Protein AF-A0A4Y9Z5H0-F1 (afdb_monomer_lite)

Organism: NCBI:txid34475

Sequence (1005 aa):
MSLPPLHLQLPLELHEYIVDYLHDDRVALRACSLTSQSWLPVTRLHLFGCICLRRVPDCLRFLNALETSAFTHARIADYVRDLRLPGMAFVSGNRGERKGQRLELVRHILRGLRNLTCLRVYAFEWMGFIDLLRAETGVGSLREALAAFFPFPDLRELLIDNLVLRSSQELTLLISLFPRLSRLDLQMIIQPMVPEDSRTEPSDEIEDLRHCVGALGTGIRTLVADFNTSSPAILGQIVGSLLLPPFEVSFSRITWDSCIIERRQIDDTSLLKEVLGRSETALEFLKVQCPEDTWLVDLDLSRYHRLTTLTFVFRWEVDEPFFAALPTFVSGLPSGQLRDIHLHFEIDDTSDDWNYVDWPRLDQALASVHKGCPLLTITFHFYSIVMPAGRGKPDFIQPLKTRLQDAIALFDLHLKFLSESYLSFFLERRRVEEHYVEALLRLHRKVKAADTVLDDPGRGDSSTTRAAWNEIRDNVAREADTRVAFLGALTADVINPLMTLRETQDRIRKRIKEDLKDAVTAHTDYSENVLPRLKRNYLRKCQEAEEYKAAIQLNTQSPLSPTEGHFAVPPHSAGVKPNPGLSARPAIITAPQPLRPLDRRPSVGATSNHVRSPSTSTSSALQDLAHQGKKQLNQLMTFLDKGGNMKDLAGRSDNALKSVRAKRDADEAGALSPDVCSLETFVHENAETVKSVLQRYTDNMVATCATQSQICEHGRRSVQRISSARDSAIVGYNIPRLLAAAIPKPVYYYNYNVGECKDLIFGVSLVDYATARNLQGAEGEQGVPKIVRICVKEIDKRGLECEGIYRVSGKHASVRELQHKVERNESAFQFNPAIDDVYAVASLLKMYLRELPEPLFRFPLHERLAHSEELEEHRGNDFQVIRGKIRRLPMVHQQTLKVLVEHLARVVAHAERTKMDAKNLAIVFGTVIFGEDEMPKSGGDLLAVHSWKDTLCEDLITSVHCPGLFTPPIPWLTNFWISTGQSIIPSIHSGPNGTARASIRLIIT

Structure (mmCIF, N/CA/C/O backbone):
data_AF-A0A4Y9Z5H0-F1
#
_entry.id   AF-A0A4Y9Z5H0-F1
#
loop_
_atom_site.group_PDB
_atom_site.id
_atom_site.type_symbol
_atom_site.label_atom_id
_atom_site.label_alt_id
_atom_site.label_comp_id
_atom_site.label_asym_id
_atom_site.label_entity_id
_atom_site.label_seq_id
_atom_site.pdbx_PDB_ins_code
_atom_site.Cartn_x
_atom_site.Cartn_y
_atom_site.Cartn_z
_atom_site.occupancy
_atom_site.B_iso_or_equiv
_atom_site.auth_seq_id
_atom_site.auth_comp_id
_atom_site.auth_asym_id
_atom_site.auth_atom_id
_atom_site.pdbx_PDB_model_num
ATOM 1 N N . MET A 1 1 ? 7.484 21.709 83.046 1.00 37.25 1 MET A N 1
ATOM 2 C CA . MET A 1 1 ? 7.420 20.766 81.906 1.00 37.25 1 MET A CA 1
ATOM 3 C C . MET A 1 1 ? 7.904 19.419 82.422 1.00 37.25 1 MET A C 1
ATOM 5 O O . MET A 1 1 ? 8.860 19.428 83.183 1.00 37.25 1 MET A O 1
ATOM 9 N N . SER A 1 2 ? 7.307 18.279 82.087 1.00 32.69 2 SER A N 1
ATOM 10 C CA . SER A 1 2 ? 6.179 18.010 81.175 1.00 32.69 2 SER A CA 1
ATOM 11 C C . SER A 1 2 ? 4.788 18.140 81.836 1.00 32.69 2 SER A C 1
ATOM 13 O O . SER A 1 2 ? 4.682 18.544 82.991 1.00 32.69 2 SER A O 1
ATOM 15 N N . LEU A 1 3 ? 3.729 17.913 81.050 1.00 31.86 3 LEU A N 1
ATOM 16 C CA . LEU A 1 3 ? 2.306 17.995 81.419 1.00 31.86 3 LEU A CA 1
ATOM 17 C C . LEU A 1 3 ? 1.736 16.595 81.753 1.00 31.86 3 LEU A C 1
ATOM 19 O O . LEU A 1 3 ? 2.344 15.599 81.351 1.00 31.86 3 LEU A O 1
ATOM 23 N N . PRO A 1 4 ? 0.581 16.490 82.447 1.00 40.31 4 PRO A N 1
ATOM 24 C CA . PRO A 1 4 ? -0.135 15.220 82.606 1.00 40.31 4 PRO A CA 1
ATOM 25 C C . PRO A 1 4 ? -0.585 14.648 81.245 1.00 40.31 4 PRO A C 1
ATOM 27 O O . PRO A 1 4 ? -0.674 15.398 80.268 1.00 40.31 4 PRO A O 1
ATOM 30 N N . PRO A 1 5 ? -0.876 13.335 81.152 1.00 42.41 5 PRO A N 1
ATOM 31 C CA . PRO A 1 5 ? -1.227 12.697 79.888 1.00 42.41 5 PRO A CA 1
ATOM 32 C C . PRO A 1 5 ? -2.521 13.276 79.305 1.00 42.41 5 PRO A C 1
ATOM 34 O O . PRO A 1 5 ? -3.606 13.119 79.864 1.00 42.41 5 PRO A O 1
ATOM 37 N N . LEU A 1 6 ? -2.397 13.911 78.139 1.00 39.00 6 LEU A N 1
ATOM 38 C CA . LEU A 1 6 ? -3.530 14.265 77.292 1.00 39.00 6 LEU A CA 1
ATOM 39 C C . LEU A 1 6 ? -4.225 12.978 76.837 1.00 39.00 6 LEU A C 1
ATOM 41 O O . LEU A 1 6 ? -3.657 12.195 76.074 1.00 39.00 6 LEU A O 1
ATOM 45 N N . HIS A 1 7 ? -5.464 12.769 77.281 1.00 45.78 7 HIS A N 1
ATOM 46 C CA . HIS A 1 7 ? -6.338 11.788 76.649 1.00 45.78 7 HIS A CA 1
ATOM 47 C C . HIS A 1 7 ? -6.537 12.186 75.183 1.00 45.78 7 HIS A C 1
ATOM 49 O O . HIS A 1 7 ? -7.052 13.265 74.896 1.00 45.78 7 HIS A O 1
ATOM 55 N N . LEU A 1 8 ? -6.158 11.295 74.264 1.00 45.44 8 LEU A N 1
ATOM 56 C CA . LEU A 1 8 ? -6.469 11.398 72.839 1.00 45.44 8 LEU A CA 1
ATOM 57 C C . LEU A 1 8 ? -7.978 11.206 72.623 1.00 45.44 8 LEU A C 1
ATOM 59 O O . LEU A 1 8 ? -8.441 10.130 72.250 1.00 45.44 8 LEU A O 1
ATOM 63 N N . GLN A 1 9 ? -8.752 12.260 72.875 1.00 53.62 9 GLN A N 1
ATOM 64 C CA . GLN A 1 9 ? -10.076 12.403 72.282 1.00 53.62 9 GLN A CA 1
ATOM 65 C C . GLN A 1 9 ? -9.879 12.661 70.787 1.00 53.62 9 GLN A C 1
ATOM 67 O O . GLN A 1 9 ? -9.232 13.636 70.405 1.00 53.62 9 GLN A O 1
ATOM 72 N N . LEU A 1 10 ? -10.403 11.772 69.942 1.00 58.09 10 LEU A N 1
ATOM 73 C CA . LEU A 1 10 ? -10.451 12.029 68.506 1.00 58.09 10 LEU A CA 1
ATOM 74 C C . LEU A 1 10 ? -11.417 13.202 68.235 1.00 58.09 10 LEU A C 1
ATOM 76 O O . LEU A 1 10 ? -12.375 13.386 68.997 1.00 58.09 10 LEU A O 1
ATOM 80 N N . PRO A 1 11 ? -11.205 13.968 67.150 1.00 66.19 11 PRO A N 1
ATOM 81 C CA . PRO A 1 11 ? -12.193 14.907 66.623 1.00 66.19 11 PRO A CA 1
ATOM 82 C C . PRO A 1 11 ? -13.579 14.258 66.466 1.00 66.19 11 PRO A C 1
ATOM 84 O O . PRO A 1 11 ? -13.686 13.049 66.227 1.00 66.19 11 PRO A O 1
ATOM 87 N N . LEU A 1 12 ? -14.651 15.039 66.632 1.00 61.09 12 LEU A N 1
ATOM 88 C CA . LEU A 1 12 ? -16.023 14.515 66.624 1.00 61.09 12 LEU A CA 1
ATOM 89 C C . LEU A 1 12 ? -16.382 13.906 65.259 1.00 61.09 12 LEU A C 1
ATOM 91 O O . LEU A 1 12 ? -17.002 12.852 65.190 1.00 61.09 12 LEU A O 1
ATOM 95 N N . GLU A 1 13 ? -15.863 14.518 64.202 1.00 67.06 13 GLU A N 1
ATOM 96 C CA . GLU A 1 13 ? -16.000 14.158 62.795 1.00 67.06 13 GLU A CA 1
ATOM 97 C C . GLU A 1 13 ? -15.387 12.776 62.502 1.00 67.06 13 GLU A C 1
ATOM 99 O O . GLU A 1 13 ? -15.911 11.999 61.706 1.00 67.06 13 GLU A O 1
ATOM 104 N N . LEU A 1 14 ? -14.290 12.427 63.188 1.00 65.62 14 LEU A N 1
ATOM 105 C CA . LEU A 1 14 ? -13.679 11.096 63.099 1.00 65.62 14 LEU A CA 1
ATOM 106 C C . LEU A 1 14 ? -14.468 10.049 63.891 1.00 65.62 14 LEU A C 1
ATOM 108 O O . LEU A 1 14 ? -14.515 8.890 63.481 1.00 65.62 14 LEU A O 1
ATOM 112 N N . HIS A 1 15 ? -15.114 10.433 64.994 1.00 65.12 15 HIS A N 1
ATOM 113 C CA . HIS A 1 15 ? -16.045 9.547 65.694 1.00 65.12 15 HIS A CA 1
ATOM 114 C C . HIS A 1 15 ? -17.307 9.278 64.864 1.00 65.12 15 HIS A C 1
ATOM 116 O O . HIS A 1 15 ? -17.741 8.130 64.788 1.00 65.12 15 HIS A O 1
ATOM 122 N N . GLU A 1 16 ? -17.857 10.306 64.217 1.00 66.31 16 GLU A N 1
ATOM 123 C CA . GLU A 1 16 ? -18.982 10.196 63.284 1.00 66.31 16 GLU A CA 1
ATOM 124 C C . GLU A 1 16 ? -18.620 9.276 62.115 1.00 66.31 16 GLU A C 1
ATOM 126 O O . GLU A 1 16 ? -19.255 8.238 61.958 1.00 66.31 16 GLU A O 1
ATOM 131 N N . TYR A 1 17 ? -17.513 9.534 61.408 1.00 72.06 17 TYR A N 1
ATOM 132 C CA . TYR A 1 17 ? -17.054 8.692 60.296 1.00 72.06 17 TYR A CA 1
ATOM 133 C C . TYR A 1 17 ? -16.831 7.215 60.688 1.00 72.06 17 TYR A C 1
ATOM 135 O O . TYR A 1 17 ? -17.178 6.307 59.930 1.00 72.06 17 TYR A O 1
ATOM 143 N N . ILE A 1 18 ? -16.286 6.943 61.882 1.00 71.25 18 ILE A N 1
ATOM 144 C CA . ILE A 1 18 ? -16.097 5.569 62.387 1.00 71.25 18 ILE A CA 1
ATOM 145 C C . ILE A 1 18 ? -17.438 4.880 62.678 1.00 71.25 18 ILE A C 1
ATOM 147 O O . ILE A 1 18 ? -17.576 3.686 62.408 1.00 71.25 18 ILE A O 1
ATOM 151 N N . VAL A 1 19 ? -18.419 5.597 63.233 1.00 72.31 19 VAL A N 1
ATOM 152 C CA . VAL A 1 19 ? -19.743 5.040 63.555 1.00 72.31 19 VAL A CA 1
ATOM 153 C C . VAL A 1 19 ? -20.608 4.893 62.297 1.00 72.31 19 VAL A C 1
ATOM 155 O O . VAL A 1 19 ? -21.308 3.889 62.164 1.00 72.31 19 VAL A O 1
ATOM 158 N N . ASP A 1 20 ? -20.498 5.811 61.338 1.00 73.50 20 ASP A N 1
ATOM 159 C CA . ASP A 1 20 ? -21.142 5.721 60.024 1.00 73.50 20 ASP A CA 1
ATOM 160 C C . ASP A 1 20 ? -20.627 4.516 59.228 1.00 73.50 20 ASP A C 1
ATOM 162 O O . ASP A 1 20 ? -21.415 3.811 58.599 1.00 73.50 20 ASP A O 1
ATOM 166 N N . TYR A 1 21 ? -19.336 4.176 59.327 1.00 76.81 21 TYR A N 1
ATOM 167 C CA . TYR A 1 21 ? -18.790 2.945 58.733 1.00 76.81 21 TYR A CA 1
ATOM 168 C C . TYR A 1 21 ? -19.328 1.649 59.389 1.00 76.81 21 TYR A C 1
ATOM 170 O O . TYR A 1 21 ? -19.077 0.549 58.896 1.00 76.81 21 TYR A O 1
ATOM 178 N N . LEU A 1 22 ? -20.077 1.760 60.493 1.00 71.06 22 LEU A N 1
ATOM 179 C CA . LEU A 1 22 ? -20.693 0.651 61.229 1.00 71.06 22 LEU A CA 1
ATOM 180 C C . LEU A 1 22 ? -22.232 0.628 61.129 1.00 71.06 22 LEU A C 1
ATOM 182 O O . LEU A 1 22 ? -22.847 -0.184 61.818 1.00 71.06 22 LEU A O 1
ATOM 186 N N . HIS A 1 23 ? -22.863 1.464 60.290 1.00 64.06 23 HIS A N 1
ATOM 187 C CA . HIS A 1 23 ? -24.329 1.638 60.248 1.00 64.06 23 HIS A CA 1
ATOM 188 C C . HIS A 1 23 ? -25.139 0.330 60.104 1.00 64.06 23 HIS A C 1
ATOM 190 O O . HIS A 1 23 ? -26.182 0.173 60.745 1.00 64.06 23 HIS A O 1
ATOM 196 N N . ASP A 1 24 ? -24.643 -0.633 59.321 1.00 65.50 24 ASP A N 1
ATOM 197 C CA . ASP A 1 24 ? -25.276 -1.948 59.142 1.00 65.50 24 ASP A CA 1
ATOM 198 C C . ASP A 1 24 ? -25.074 -2.902 60.340 1.00 65.50 24 ASP A C 1
ATOM 200 O O . ASP A 1 24 ? -25.946 -3.727 60.641 1.00 65.50 24 ASP A O 1
ATOM 204 N N . ASP A 1 25 ? -23.956 -2.800 61.072 1.00 76.75 25 ASP A N 1
ATOM 205 C CA . ASP A 1 25 ? -23.662 -3.684 62.207 1.00 76.75 25 ASP A CA 1
ATOM 206 C C . ASP A 1 25 ? -24.321 -3.173 63.496 1.00 76.75 25 ASP A C 1
ATOM 208 O O . ASP A 1 25 ? -23.709 -2.592 64.398 1.00 76.75 25 ASP A O 1
ATOM 212 N N . ARG A 1 26 ? -25.613 -3.486 63.621 1.00 72.25 26 ARG A N 1
ATOM 213 C CA . ARG A 1 26 ? -26.420 -3.221 64.822 1.00 72.25 26 ARG A CA 1
ATOM 214 C C . ARG A 1 26 ? -25.884 -3.869 66.108 1.00 72.25 26 ARG A C 1
ATOM 216 O O . ARG A 1 26 ? -26.377 -3.517 67.180 1.00 72.25 26 ARG A O 1
ATOM 223 N N . VAL A 1 27 ? -24.927 -4.800 66.051 1.00 73.56 27 VAL A N 1
ATOM 224 C CA . VAL A 1 27 ? -24.273 -5.369 67.243 1.00 73.56 27 VAL A CA 1
ATOM 225 C C . VAL A 1 27 ? -23.058 -4.524 67.628 1.00 73.56 27 VAL A C 1
ATOM 227 O O . VAL A 1 27 ? -22.944 -4.141 68.795 1.00 73.56 27 VAL A O 1
ATOM 230 N N . ALA A 1 28 ? -22.217 -4.143 66.662 1.00 72.38 28 ALA A N 1
ATOM 231 C CA . ALA A 1 28 ? -21.128 -3.191 66.880 1.00 72.38 28 ALA A CA 1
ATOM 232 C C . ALA A 1 28 ? -21.651 -1.830 67.361 1.00 72.38 28 ALA A C 1
ATOM 234 O O . ALA A 1 28 ? -21.175 -1.339 68.380 1.00 72.38 28 ALA A O 1
ATOM 235 N N . LEU A 1 29 ? -22.690 -1.269 66.731 1.00 71.12 29 LEU A N 1
ATOM 236 C CA . LEU A 1 29 ? -23.312 -0.007 67.159 1.00 71.12 29 LEU A CA 1
ATOM 237 C C . LEU A 1 29 ? -23.811 -0.054 68.610 1.00 71.12 29 LEU A C 1
ATOM 239 O O . LEU A 1 29 ? -23.657 0.918 69.349 1.00 71.12 29 LEU A O 1
ATOM 243 N N . ARG A 1 30 ? -24.372 -1.191 69.050 1.00 73.31 30 ARG A N 1
ATOM 244 C CA . ARG A 1 30 ? -24.780 -1.387 70.452 1.00 73.31 30 ARG A CA 1
ATOM 245 C C . ARG A 1 30 ? -23.576 -1.400 71.388 1.00 73.31 30 ARG A C 1
ATOM 247 O O . ARG A 1 30 ? -23.628 -0.731 72.415 1.00 73.31 30 ARG A O 1
ATOM 254 N N . ALA A 1 31 ? -22.493 -2.091 71.030 1.00 74.50 31 ALA A N 1
ATOM 255 C CA . ALA A 1 31 ? -21.253 -2.053 71.803 1.00 74.50 31 ALA A CA 1
ATOM 256 C C . ALA A 1 31 ? -20.676 -0.624 71.869 1.00 74.50 31 ALA A C 1
ATOM 258 O O . ALA A 1 31 ? -20.437 -0.121 72.962 1.00 74.50 31 ALA A O 1
ATOM 259 N N . CYS A 1 32 ? -20.574 0.069 70.731 1.00 69.56 32 CYS A N 1
ATOM 260 C CA . CYS A 1 32 ? -20.146 1.467 70.629 1.00 69.56 32 CYS A CA 1
ATOM 261 C C . CYS A 1 32 ? -20.979 2.413 71.515 1.00 69.56 32 CYS A C 1
ATOM 263 O O . CYS A 1 32 ? -20.419 3.286 72.178 1.00 69.56 32 CYS A O 1
ATOM 265 N N . SER A 1 33 ? -22.301 2.201 71.586 1.00 66.88 33 SER A N 1
ATOM 266 C CA . SER A 1 33 ? -23.211 2.971 72.450 1.00 66.88 33 SER A CA 1
ATOM 267 C C . SER A 1 33 ? -23.000 2.731 73.954 1.00 66.88 33 SER A C 1
ATOM 269 O O . SER A 1 33 ? -23.440 3.534 74.772 1.00 66.88 33 SER A O 1
ATOM 271 N N . LEU A 1 34 ? -22.319 1.644 74.331 1.00 68.75 34 LEU A N 1
ATOM 272 C CA . LEU A 1 34 ? -21.993 1.296 75.718 1.00 68.75 34 LEU A CA 1
ATOM 273 C C . LEU A 1 34 ? -20.537 1.631 76.091 1.00 68.75 34 LEU A C 1
ATOM 275 O O . LEU A 1 34 ? -20.229 1.714 77.277 1.00 68.75 34 LEU A O 1
ATOM 279 N N . THR A 1 35 ? -19.642 1.837 75.116 1.00 67.38 35 THR A N 1
ATOM 280 C CA . THR A 1 35 ? -18.213 2.111 75.363 1.00 67.38 35 THR A CA 1
ATOM 281 C C . THR A 1 35 ? -17.853 3.590 75.491 1.00 67.38 35 THR A C 1
ATOM 283 O O . THR A 1 35 ? -16.846 3.895 76.124 1.00 67.38 35 THR A O 1
ATOM 286 N N . SER A 1 36 ? -18.619 4.517 74.900 1.00 65.31 36 SER A N 1
ATOM 287 C CA . SER A 1 36 ? -18.348 5.958 75.023 1.00 65.31 36 SER A CA 1
ATOM 288 C C . SER A 1 36 ? -19.617 6.805 75.037 1.00 65.31 36 SER A C 1
ATOM 290 O O . SER A 1 36 ? -20.460 6.708 74.145 1.00 65.31 36 SER A O 1
ATOM 292 N N . GLN A 1 37 ? -19.706 7.723 76.004 1.00 69.44 37 GLN A N 1
ATOM 293 C CA . GLN A 1 37 ? -20.810 8.679 76.099 1.00 69.44 37 GLN A CA 1
ATOM 294 C C . GLN A 1 37 ? -20.846 9.657 74.910 1.00 69.44 37 GLN A C 1
ATOM 296 O O . GLN A 1 37 ? -21.931 10.086 74.522 1.00 69.44 37 GLN A O 1
ATOM 301 N N . SER A 1 38 ? -19.701 9.971 74.287 1.00 70.12 38 SER A N 1
ATOM 302 C CA . SER A 1 38 ? -19.653 10.845 73.103 1.00 70.12 38 SER A CA 1
ATOM 303 C C . SER A 1 38 ? -20.205 10.185 71.837 1.00 70.12 38 SER A C 1
ATOM 305 O O . SER A 1 38 ? -20.621 10.886 70.923 1.00 70.12 38 SER A O 1
ATOM 307 N N . TRP A 1 39 ? -20.248 8.849 71.776 1.00 73.75 39 TRP A N 1
ATOM 308 C CA . TRP A 1 39 ? -20.739 8.104 70.607 1.00 73.75 39 TRP A CA 1
ATOM 309 C C . TRP A 1 39 ? -22.241 7.806 70.690 1.00 73.75 39 TRP A C 1
ATOM 311 O O . TRP A 1 39 ? -22.842 7.372 69.705 1.00 73.75 39 TRP A O 1
ATOM 321 N N . LEU A 1 40 ? -22.869 8.047 71.848 1.00 75.50 40 LEU A N 1
ATOM 322 C CA . LEU A 1 40 ? -24.298 7.816 72.069 1.00 75.50 40 LEU A CA 1
ATOM 323 C C . LEU A 1 40 ? -25.212 8.501 71.038 1.00 75.50 40 LEU A C 1
ATOM 325 O O . LEU A 1 40 ? -26.141 7.827 70.598 1.00 75.50 40 LEU A O 1
ATOM 329 N N . PRO A 1 41 ? -25.005 9.767 70.617 1.00 76.06 41 PRO A N 1
ATOM 330 C CA . PRO A 1 41 ? -25.916 10.406 69.668 1.00 76.06 41 PRO A CA 1
ATOM 331 C C . PRO A 1 41 ? -25.893 9.728 68.291 1.00 76.06 41 PRO A C 1
ATOM 333 O O . PRO A 1 41 ? -26.939 9.347 67.770 1.00 76.06 41 PRO A O 1
ATOM 336 N N . VAL A 1 42 ? -24.695 9.500 67.743 1.00 76.81 42 VAL A N 1
ATOM 337 C CA . VAL A 1 42 ? -24.499 8.912 66.406 1.00 76.81 42 VAL A CA 1
ATOM 338 C C . VAL A 1 42 ? -24.943 7.445 66.384 1.00 76.81 42 VAL A C 1
ATOM 340 O O . VAL A 1 42 ? -25.707 7.024 65.519 1.00 76.81 42 VAL A O 1
ATOM 343 N N . THR A 1 43 ? -24.555 6.659 67.396 1.00 78.81 43 THR A N 1
ATOM 344 C CA . THR A 1 43 ? -24.969 5.247 67.496 1.00 78.81 43 THR A CA 1
ATOM 345 C C . THR A 1 43 ? -26.478 5.091 67.698 1.00 78.81 43 THR A C 1
ATOM 347 O O . THR A 1 43 ? -27.072 4.175 67.130 1.00 78.81 43 THR A O 1
ATOM 350 N N . ARG A 1 44 ? -27.137 5.992 68.446 1.00 82.31 44 ARG A N 1
ATOM 351 C CA . ARG A 1 44 ? -28.607 6.005 68.568 1.00 82.31 44 ARG A CA 1
ATOM 352 C C . ARG A 1 44 ? -29.292 6.406 67.265 1.00 82.31 44 ARG A C 1
ATOM 354 O O . ARG A 1 44 ? -30.318 5.807 66.952 1.00 82.31 44 ARG A O 1
ATOM 361 N N . LEU A 1 45 ? -28.728 7.339 66.495 1.00 82.50 45 LEU A N 1
ATOM 362 C CA . LEU A 1 45 ? -29.260 7.715 65.183 1.00 82.50 45 LEU A CA 1
ATOM 363 C C . LEU A 1 45 ? -29.301 6.508 64.231 1.00 82.50 45 LEU A C 1
ATOM 365 O O . LEU A 1 45 ? -30.350 6.230 63.659 1.00 82.50 45 LEU A O 1
ATOM 369 N N . HIS A 1 46 ? -28.231 5.712 64.146 1.00 80.50 46 HIS A N 1
ATOM 370 C CA . HIS A 1 46 ? -28.228 4.489 63.322 1.00 80.50 46 HIS A CA 1
ATOM 371 C C . HIS A 1 46 ? -29.116 3.363 63.880 1.00 80.50 46 HIS A C 1
ATOM 373 O O . HIS A 1 46 ? -29.776 2.647 63.125 1.00 80.50 46 HIS A O 1
ATOM 379 N N . LEU A 1 47 ? -29.189 3.204 65.207 1.00 80.38 47 LEU A N 1
ATOM 380 C CA . LEU A 1 47 ? -29.995 2.147 65.836 1.00 80.38 47 LEU A CA 1
ATOM 381 C C . LEU A 1 47 ? -31.511 2.413 65.808 1.00 80.38 47 LEU A C 1
ATOM 383 O O . LEU A 1 47 ? -32.282 1.451 65.729 1.00 80.38 47 LEU A O 1
ATOM 387 N N . PHE A 1 48 ? -31.937 3.680 65.880 1.00 85.69 48 PHE A N 1
ATOM 388 C CA . PHE A 1 48 ? -33.344 4.084 66.029 1.00 85.69 48 PHE A CA 1
ATOM 389 C C . PHE A 1 48 ? -33.870 5.001 64.912 1.00 85.69 48 PHE A C 1
ATOM 391 O O . PHE A 1 48 ? -35.068 5.270 64.876 1.00 85.69 48 PHE A O 1
ATOM 398 N N . GLY A 1 49 ? -33.024 5.438 63.974 1.00 85.94 49 GLY A N 1
ATOM 399 C CA . GLY A 1 49 ? -33.397 6.360 62.895 1.00 85.94 49 GLY A CA 1
ATOM 400 C C . GLY A 1 49 ? -34.504 5.857 61.972 1.00 85.94 49 GLY A C 1
ATOM 401 O O . GLY A 1 49 ? -35.270 6.669 61.464 1.00 85.94 49 GLY A O 1
ATOM 402 N N . CYS A 1 50 ? -34.642 4.538 61.809 1.00 88.81 50 CYS A N 1
ATOM 403 C CA . CYS A 1 50 ? -35.729 3.903 61.063 1.00 88.81 50 CYS A CA 1
ATOM 404 C C . CYS A 1 50 ? -36.508 2.919 61.950 1.00 88.81 50 CYS A C 1
ATOM 406 O O . CYS A 1 50 ? -35.956 1.910 62.405 1.00 88.81 50 CYS A O 1
ATOM 408 N N . ILE A 1 51 ? -37.809 3.167 62.127 1.00 90.44 51 ILE A N 1
ATOM 409 C CA . ILE A 1 51 ? -38.736 2.351 62.926 1.00 90.44 51 ILE A CA 1
ATOM 410 C C . ILE A 1 51 ? -39.813 1.736 62.020 1.00 90.44 51 ILE A C 1
ATOM 412 O O . ILE A 1 51 ? -40.340 2.390 61.126 1.00 90.44 51 ILE A O 1
ATOM 416 N N . CYS A 1 52 ? -40.163 0.468 62.249 1.00 88.75 52 CYS A N 1
ATOM 417 C CA . CYS A 1 52 ? -41.176 -0.254 61.473 1.00 88.75 52 CYS A CA 1
ATOM 418 C C . CYS A 1 52 ? -42.181 -0.937 62.411 1.00 88.75 52 CYS A C 1
ATOM 420 O O . CYS A 1 52 ? -41.804 -1.811 63.193 1.00 88.75 52 CYS A O 1
ATOM 422 N N . LEU A 1 53 ? -43.454 -0.539 62.334 1.00 88.38 53 LEU A N 1
ATOM 423 C CA . LEU A 1 53 ? -44.523 -0.981 63.234 1.00 88.38 53 LEU A CA 1
ATOM 424 C C . LEU A 1 53 ? -45.539 -1.825 62.459 1.00 88.38 53 LEU A C 1
ATOM 426 O O . LEU A 1 53 ? -46.426 -1.283 61.808 1.00 88.38 53 LEU A O 1
ATOM 430 N N . ARG A 1 54 ? -45.394 -3.157 62.508 1.00 80.69 54 ARG A N 1
ATOM 431 C CA . ARG A 1 54 ? -46.216 -4.082 61.700 1.00 80.69 54 ARG A CA 1
ATOM 432 C C . ARG A 1 54 ? -47.464 -4.599 62.410 1.00 80.69 54 ARG A C 1
ATOM 434 O O . ARG A 1 54 ? -48.422 -5.012 61.766 1.00 80.69 54 ARG A O 1
ATOM 441 N N . ARG A 1 55 ? -47.420 -4.703 63.740 1.00 81.56 55 ARG A N 1
ATOM 442 C CA . ARG A 1 55 ? -48.464 -5.330 64.565 1.00 81.56 55 ARG A CA 1
ATOM 443 C C . ARG A 1 55 ? -48.524 -4.659 65.934 1.00 81.56 55 ARG A C 1
ATOM 445 O O . ARG A 1 55 ? -47.537 -4.099 66.404 1.00 81.56 55 ARG A O 1
ATOM 452 N N . VAL A 1 56 ? -49.644 -4.839 66.636 1.00 81.19 56 VAL A N 1
ATOM 453 C CA . VAL A 1 56 ? -49.867 -4.310 67.998 1.00 81.19 56 VAL A CA 1
ATOM 454 C C . VAL A 1 56 ? -48.725 -4.625 68.989 1.00 81.19 56 VAL A C 1
ATOM 456 O O . VAL A 1 56 ? -48.321 -3.707 69.699 1.00 81.19 56 VAL A O 1
ATOM 459 N N . PRO A 1 57 ? -48.126 -5.839 69.040 1.00 82.62 57 PRO A N 1
ATOM 460 C CA . PRO A 1 57 ? -46.986 -6.099 69.927 1.00 82.62 57 PRO A CA 1
ATOM 461 C C . PRO A 1 57 ? -45.733 -5.289 69.579 1.00 82.62 57 PRO A C 1
ATOM 463 O O . PRO A 1 57 ? -44.954 -4.964 70.470 1.00 82.62 57 PRO A O 1
ATOM 466 N N . ASP A 1 58 ? -45.533 -4.958 68.301 1.00 84.19 58 ASP A N 1
ATOM 467 C CA . ASP A 1 58 ? -44.400 -4.151 67.848 1.00 84.19 58 ASP A CA 1
ATOM 468 C C . ASP A 1 58 ? -44.613 -2.681 68.278 1.00 84.19 58 ASP A C 1
ATOM 470 O O . ASP A 1 58 ? -43.700 -2.055 68.816 1.00 84.19 58 ASP A O 1
ATOM 474 N N . CYS A 1 59 ? -45.852 -2.177 68.171 1.00 85.38 59 CYS A N 1
ATOM 475 C CA . CYS A 1 59 ? -46.274 -0.869 68.687 1.00 85.38 59 CYS A CA 1
ATOM 476 C C . CYS A 1 59 ? -46.126 -0.754 70.214 1.00 85.38 59 CYS A C 1
ATOM 478 O O . CYS A 1 59 ? -45.519 0.197 70.689 1.00 85.38 59 CYS A O 1
ATOM 480 N N . LEU A 1 60 ? -46.628 -1.728 70.985 1.00 86.69 60 LEU A N 1
ATOM 481 C CA . LEU A 1 60 ? -46.549 -1.720 72.455 1.00 86.69 60 LEU A CA 1
ATOM 482 C C . LEU A 1 60 ? -45.101 -1.774 72.964 1.00 86.69 60 LEU A C 1
ATOM 484 O O . LEU A 1 60 ? -44.752 -1.073 73.912 1.00 86.69 60 LEU A O 1
ATOM 488 N N . ARG A 1 61 ? -44.237 -2.572 72.318 1.00 87.44 61 ARG A N 1
ATOM 489 C CA . ARG A 1 61 ? -42.796 -2.606 72.624 1.00 87.44 61 ARG A CA 1
ATOM 490 C C . ARG A 1 61 ? -42.131 -1.262 72.350 1.00 87.44 61 ARG A C 1
ATOM 492 O O . ARG A 1 61 ? -41.306 -0.828 73.147 1.00 87.44 61 ARG A O 1
ATOM 499 N N . PHE A 1 62 ? -42.473 -0.625 71.231 1.00 90.69 62 PHE A N 1
ATOM 500 C CA . PHE A 1 62 ? -41.900 0.665 70.869 1.00 90.69 62 PHE A CA 1
ATOM 501 C C . PHE A 1 62 ? -42.404 1.795 71.774 1.00 90.69 62 PHE A C 1
ATOM 503 O O . PHE A 1 62 ? -41.590 2.594 72.221 1.00 90.69 62 PHE A O 1
ATOM 510 N N . LEU A 1 63 ? -43.692 1.817 72.130 1.00 88.75 63 LEU A N 1
ATOM 511 C CA . LEU A 1 63 ? -44.244 2.793 73.073 1.00 88.75 63 LEU A CA 1
ATOM 512 C C . LEU A 1 63 ? -43.570 2.700 74.451 1.00 88.75 63 LEU A C 1
ATOM 514 O O . LEU A 1 63 ? -43.026 3.693 74.922 1.00 88.75 63 LEU A O 1
ATOM 518 N N . ASN A 1 64 ? -43.488 1.501 75.034 1.00 88.31 64 ASN A N 1
ATOM 519 C CA . ASN A 1 64 ? -42.784 1.290 76.305 1.00 88.31 64 ASN A CA 1
ATOM 520 C C . ASN A 1 64 ? -41.299 1.716 76.210 1.00 88.31 64 ASN A C 1
ATOM 522 O O . ASN A 1 64 ? -40.753 2.319 77.134 1.00 88.31 64 ASN A O 1
ATOM 526 N N . ALA A 1 65 ? -40.642 1.484 75.066 1.00 86.19 65 ALA A N 1
ATOM 527 C CA . ALA A 1 65 ? -39.287 1.982 74.832 1.00 86.19 65 ALA A CA 1
ATOM 528 C C . ALA A 1 65 ? -39.218 3.522 74.759 1.00 86.19 65 ALA A C 1
ATOM 530 O O . ALA A 1 65 ? -38.282 4.098 75.311 1.00 86.19 65 ALA A O 1
ATOM 531 N N . LEU A 1 66 ? -40.192 4.198 74.136 1.00 87.31 66 LEU A N 1
ATOM 532 C CA . LEU A 1 66 ? -40.283 5.663 74.128 1.00 87.31 66 LEU A CA 1
ATOM 533 C C . LEU A 1 66 ? -40.474 6.212 75.550 1.00 87.31 66 LEU A C 1
ATOM 535 O O . LEU A 1 66 ? -39.662 7.031 75.984 1.00 87.31 66 LEU A O 1
ATOM 539 N N . GLU A 1 67 ? -41.471 5.713 76.283 1.00 86.19 67 GLU A N 1
ATOM 540 C CA . GLU A 1 67 ? -41.784 6.090 77.670 1.00 86.19 67 GLU A CA 1
ATOM 541 C C . GLU A 1 67 ? -40.570 5.882 78.588 1.00 86.19 67 GLU A C 1
ATOM 543 O O . GLU A 1 67 ? -40.069 6.830 79.197 1.00 86.19 67 GLU A O 1
ATOM 548 N N . THR A 1 68 ? -40.005 4.671 78.604 1.00 84.12 68 THR A N 1
ATOM 549 C CA . THR A 1 68 ? -38.798 4.342 79.380 1.00 84.12 68 THR A CA 1
ATOM 550 C C . THR A 1 68 ? -37.605 5.221 78.978 1.00 84.12 68 THR A C 1
ATOM 552 O O . THR A 1 68 ? -36.818 5.631 79.835 1.00 84.12 68 THR A O 1
ATOM 555 N N . SER A 1 69 ? -37.467 5.576 77.693 1.00 84.06 69 SER A N 1
ATOM 556 C CA . SER A 1 69 ? -36.391 6.466 77.231 1.00 84.06 69 SER A CA 1
ATOM 557 C C . SER A 1 69 ? -36.558 7.924 77.669 1.00 84.06 69 SER A C 1
ATOM 559 O O . SER A 1 69 ? -35.555 8.631 77.790 1.00 84.06 69 SER A O 1
ATOM 561 N N . ALA A 1 70 ? -37.789 8.377 77.926 1.00 80.44 70 ALA A N 1
ATOM 562 C CA . ALA A 1 70 ? -38.057 9.720 78.427 1.00 80.44 70 ALA A CA 1
ATOM 563 C C . ALA A 1 70 ? -37.587 9.863 79.884 1.00 80.44 70 ALA A C 1
ATOM 565 O O . ALA A 1 70 ? -36.852 10.801 80.197 1.00 80.44 70 ALA A O 1
ATOM 566 N N . PHE A 1 71 ? -37.911 8.888 80.743 1.00 75.31 71 PHE A N 1
ATOM 567 C CA . PHE A 1 71 ? -37.482 8.869 82.150 1.00 75.31 71 PHE A CA 1
ATOM 568 C C . PHE A 1 71 ? -35.968 8.672 82.338 1.00 75.31 71 PHE A C 1
ATOM 570 O O . PHE A 1 71 ? -35.408 9.120 83.333 1.00 75.31 71 PHE A O 1
ATOM 577 N N . THR A 1 72 ? -35.286 8.022 81.390 1.00 70.06 72 THR A N 1
ATOM 578 C CA . THR A 1 72 ? -33.848 7.688 81.485 1.00 70.06 72 THR A CA 1
ATOM 579 C C . THR A 1 72 ? -32.925 8.665 80.743 1.00 70.06 72 THR A C 1
ATOM 581 O O . THR A 1 72 ? -31.756 8.358 80.515 1.00 70.06 72 THR A O 1
ATOM 584 N N . HIS A 1 73 ? -33.435 9.829 80.315 1.00 68.12 73 HIS A N 1
ATOM 585 C CA . HIS A 1 73 ? -32.740 10.790 79.438 1.00 68.12 73 HIS A CA 1
ATOM 586 C C . HIS A 1 73 ? -32.208 10.192 78.113 1.00 68.12 73 HIS A C 1
ATOM 588 O O . HIS A 1 73 ? -31.433 10.832 77.400 1.00 68.12 73 HIS A O 1
ATOM 594 N N . ALA A 1 74 ? -32.627 8.979 77.739 1.00 72.31 74 ALA A N 1
ATOM 595 C CA . ALA A 1 74 ? -32.190 8.325 76.512 1.00 72.31 74 ALA A CA 1
ATOM 596 C C . ALA A 1 74 ? -32.872 8.899 75.256 1.00 72.31 74 ALA A C 1
ATOM 598 O O . ALA A 1 74 ? -32.265 8.876 74.185 1.00 72.31 74 ALA A O 1
ATOM 599 N N . ARG A 1 75 ? -34.097 9.431 75.415 1.00 81.12 75 ARG A N 1
ATOM 600 C CA . ARG A 1 75 ? -34.901 10.160 74.415 1.00 81.12 75 ARG A CA 1
ATOM 601 C C . ARG A 1 75 ? -34.864 9.542 73.014 1.00 81.12 75 ARG A C 1
ATOM 603 O O . ARG A 1 75 ? -34.453 10.184 72.054 1.00 81.12 75 ARG A O 1
ATOM 610 N N . ILE A 1 76 ? -35.316 8.294 72.883 1.00 86.06 76 ILE A N 1
ATOM 611 C CA . ILE A 1 76 ? -35.301 7.572 71.596 1.00 86.06 76 ILE A CA 1
ATOM 612 C C . ILE A 1 76 ? -36.084 8.340 70.515 1.00 86.06 76 ILE A C 1
ATOM 614 O O . ILE A 1 76 ? -35.654 8.365 69.365 1.00 86.06 76 ILE A O 1
ATOM 618 N N . ALA A 1 77 ? -37.164 9.034 70.897 1.00 86.06 77 ALA A N 1
ATOM 619 C CA . ALA A 1 77 ? -37.964 9.895 70.021 1.00 86.06 77 ALA A CA 1
ATOM 620 C C . ALA A 1 77 ? -37.146 10.936 69.231 1.00 86.06 77 ALA A C 1
ATOM 622 O O . ALA A 1 77 ? -37.437 11.168 68.058 1.00 86.06 77 ALA A O 1
ATOM 623 N N . ASP A 1 78 ? -36.106 11.523 69.837 1.00 87.75 78 ASP A N 1
ATOM 624 C CA . ASP A 1 78 ? -35.300 12.588 69.223 1.00 87.75 78 ASP A CA 1
ATOM 625 C C . ASP A 1 78 ? -34.472 12.066 68.023 1.00 87.75 78 ASP A C 1
ATOM 627 O O . ASP A 1 78 ? -34.040 12.851 67.176 1.00 87.75 78 ASP A O 1
ATOM 631 N N . TYR A 1 79 ? -34.270 10.747 67.921 1.00 88.50 79 TYR A N 1
ATOM 632 C CA . TYR A 1 79 ? -33.444 10.103 66.893 1.00 88.50 79 TYR A CA 1
ATOM 633 C C . TYR A 1 79 ? -34.241 9.528 65.715 1.00 88.50 79 TYR A C 1
ATOM 635 O O . TYR A 1 79 ? -33.636 9.206 64.697 1.00 88.50 79 TYR A O 1
ATOM 643 N N . VAL A 1 80 ? -35.568 9.391 65.816 1.00 91.00 80 VAL A N 1
ATOM 644 C CA . VAL A 1 80 ? -36.397 8.746 64.778 1.00 91.00 80 VAL A CA 1
ATOM 645 C C . VAL A 1 80 ? -36.607 9.685 63.587 1.00 91.00 80 VAL A C 1
ATOM 647 O O . VAL A 1 80 ? -37.074 10.810 63.762 1.00 91.00 80 VAL A O 1
ATOM 650 N N . ARG A 1 81 ? -36.289 9.215 62.372 1.00 91.75 81 ARG A N 1
ATOM 651 C CA . ARG A 1 81 ? -36.355 9.992 61.118 1.00 91.75 81 ARG A CA 1
ATOM 652 C C . ARG A 1 81 ? -37.216 9.345 60.028 1.00 91.75 81 ARG A C 1
ATOM 654 O O . ARG A 1 81 ? -37.877 10.081 59.302 1.00 91.75 81 ARG A O 1
ATOM 661 N N . ASP A 1 82 ? -37.250 8.015 59.944 1.00 91.62 82 ASP A N 1
ATOM 662 C CA . ASP A 1 82 ? -38.089 7.202 59.045 1.00 91.62 82 ASP A CA 1
ATOM 663 C C . ASP A 1 82 ? -39.052 6.335 59.880 1.00 91.62 82 ASP A C 1
ATOM 665 O O . ASP A 1 82 ? -38.621 5.597 60.775 1.00 91.62 82 ASP A O 1
ATOM 669 N N . LEU A 1 83 ? -40.356 6.430 59.605 1.00 92.62 83 LEU A N 1
ATOM 670 C CA . LEU A 1 83 ? -41.393 5.602 60.221 1.00 92.62 83 LEU A CA 1
ATOM 671 C C . LEU A 1 83 ? -42.172 4.832 59.154 1.00 92.62 83 LEU A C 1
ATOM 673 O O . LEU A 1 83 ? -42.743 5.415 58.234 1.00 92.62 83 LEU A O 1
ATOM 677 N N . ARG A 1 84 ? -42.256 3.512 59.335 1.00 92.06 84 ARG A N 1
ATOM 678 C CA . ARG A 1 84 ? -42.848 2.570 58.379 1.00 92.06 84 ARG A CA 1
ATOM 679 C C . ARG A 1 84 ? -44.037 1.837 58.999 1.00 92.06 84 ARG A C 1
ATOM 681 O O . ARG A 1 84 ? -43.865 1.136 60.000 1.00 92.06 84 ARG A O 1
ATOM 688 N N . LEU A 1 85 ? -45.217 1.965 58.390 1.00 88.38 85 LEU A N 1
ATOM 689 C CA . LEU A 1 85 ? -46.503 1.452 58.890 1.00 88.38 85 LEU A CA 1
ATOM 690 C C . LEU A 1 85 ? -47.130 0.395 57.944 1.00 88.38 85 LEU A C 1
ATOM 692 O O . LEU A 1 85 ? -48.146 0.683 57.311 1.00 88.38 85 LEU A O 1
ATOM 696 N N . PRO A 1 86 ? -46.549 -0.819 57.824 1.00 84.38 86 PRO A N 1
ATOM 697 C CA . PRO A 1 86 ? -47.111 -1.896 57.004 1.00 84.38 86 PRO A CA 1
ATOM 698 C C . PRO A 1 86 ? -48.384 -2.505 57.595 1.00 84.38 86 PRO A C 1
ATOM 700 O O . PRO A 1 86 ? -48.404 -2.846 58.780 1.00 84.38 86 PRO A O 1
ATOM 703 N N . GLY A 1 87 ? -49.376 -2.800 56.750 1.00 74.19 87 GLY A N 1
ATOM 704 C CA . GLY A 1 87 ? -50.451 -3.754 57.073 1.00 74.19 87 GLY A CA 1
ATOM 705 C C . GLY A 1 87 ? -51.374 -3.309 58.213 1.00 74.19 87 GLY A C 1
ATOM 706 O O . GLY A 1 87 ? -51.974 -4.140 58.904 1.00 74.19 87 GLY A O 1
ATOM 707 N N . MET A 1 88 ? -51.431 -2.005 58.482 1.00 77.62 88 MET A N 1
ATOM 708 C CA . MET A 1 88 ? -52.104 -1.452 59.653 1.00 77.62 88 MET A CA 1
ATOM 709 C C . MET A 1 88 ? -53.618 -1.370 59.442 1.00 77.62 88 MET A C 1
ATOM 711 O O . MET A 1 88 ? -54.144 -0.368 58.968 1.00 77.62 88 MET A O 1
ATOM 715 N N . ALA A 1 89 ? -54.309 -2.442 59.836 1.00 74.81 89 ALA A N 1
ATOM 716 C CA . ALA A 1 89 ? -55.765 -2.481 59.974 1.00 74.81 89 ALA A CA 1
ATOM 717 C C . ALA A 1 89 ? -56.235 -1.877 61.311 1.00 74.81 89 ALA A C 1
ATOM 719 O O . ALA A 1 89 ? -55.708 -2.236 62.367 1.00 74.81 89 ALA A O 1
ATOM 720 N N . PHE A 1 90 ? -57.236 -1.003 61.288 1.00 73.56 90 PHE A N 1
ATOM 721 C CA . PHE A 1 90 ? -57.844 -0.346 62.448 1.00 73.56 90 PHE A CA 1
ATOM 722 C C . PHE A 1 90 ? -59.243 -0.889 62.780 1.00 73.56 90 PHE A C 1
ATOM 724 O O . PHE A 1 90 ? -59.675 -0.768 63.933 1.00 73.56 90 PHE A O 1
ATOM 731 N N . VAL A 1 91 ? -59.926 -1.544 61.832 1.00 64.94 91 VAL A N 1
ATOM 732 C CA . VAL A 1 91 ? -61.255 -2.135 62.036 1.00 64.94 91 VAL A CA 1
ATOM 733 C C . VAL A 1 91 ? -61.151 -3.659 62.153 1.00 64.94 91 VAL A C 1
ATOM 735 O O . VAL A 1 91 ? -60.868 -4.380 61.203 1.00 64.94 91 VAL A O 1
ATOM 738 N N . SER A 1 92 ? -61.418 -4.184 63.351 1.00 52.22 92 SER A N 1
ATOM 739 C CA . SER A 1 92 ? -61.584 -5.629 63.557 1.00 52.22 92 SER A CA 1
ATOM 740 C C . SER A 1 92 ? -63.029 -6.042 63.266 1.00 52.22 92 SER A C 1
ATOM 742 O O . SER A 1 92 ? -63.964 -5.431 63.786 1.00 52.22 92 SER A O 1
ATOM 744 N N . GLY A 1 93 ? -63.217 -7.109 62.486 1.00 49.72 93 GLY A N 1
ATOM 745 C CA . GLY A 1 93 ? -64.540 -7.580 62.067 1.00 49.72 93 GLY A CA 1
ATOM 746 C C . GLY A 1 93 ? -65.475 -7.980 63.222 1.00 49.72 93 GLY A C 1
ATOM 747 O O . GLY A 1 93 ? -65.067 -8.658 64.165 1.00 49.72 93 GLY A O 1
ATOM 748 N N . ASN A 1 94 ? -66.742 -7.567 63.111 1.00 44.19 94 ASN A N 1
ATOM 749 C CA . ASN A 1 94 ? -67.942 -8.060 63.810 1.00 44.19 94 ASN A CA 1
ATOM 750 C C . ASN A 1 94 ? -67.883 -8.331 65.333 1.00 44.19 94 ASN A C 1
ATOM 752 O O . ASN A 1 94 ? -68.679 -9.119 65.843 1.00 44.19 94 ASN A O 1
ATOM 756 N N . ARG A 1 95 ? -67.028 -7.638 66.100 1.00 44.19 95 ARG A N 1
ATOM 757 C CA . ARG A 1 95 ? -67.170 -7.515 67.568 1.00 44.19 95 ARG A CA 1
ATOM 758 C C . ARG A 1 95 ? -67.017 -6.055 67.997 1.00 44.19 95 ARG A C 1
ATOM 760 O O . ARG A 1 95 ? -65.946 -5.473 67.857 1.00 44.19 95 ARG A O 1
ATOM 767 N N . GLY A 1 96 ? -68.108 -5.460 68.487 1.00 47.09 96 GLY A N 1
ATOM 768 C CA . GLY A 1 96 ? -68.266 -4.002 68.603 1.00 47.09 96 GLY A CA 1
ATOM 769 C C . GLY A 1 96 ? -67.385 -3.288 69.637 1.00 47.09 96 GLY A C 1
ATOM 770 O O . GLY A 1 96 ? -67.203 -2.083 69.538 1.00 47.09 96 GLY A O 1
ATOM 771 N N . GLU A 1 97 ? -66.805 -4.008 70.597 1.00 46.66 97 GLU A N 1
ATOM 772 C CA . GLU A 1 97 ? -66.241 -3.421 71.827 1.00 46.66 97 GLU A CA 1
ATOM 773 C C . GLU A 1 97 ? -64.757 -3.006 71.744 1.00 46.66 97 GLU A C 1
ATOM 775 O O . GLU A 1 97 ? -64.191 -2.554 72.737 1.00 46.66 97 GLU A O 1
ATOM 780 N N . ARG A 1 98 ? -64.080 -3.194 70.597 1.00 51.50 98 ARG A N 1
ATOM 781 C CA . ARG A 1 98 ? -62.633 -2.889 70.447 1.00 51.50 98 ARG A CA 1
ATOM 782 C C . ARG A 1 98 ? -62.246 -2.149 69.161 1.00 51.50 98 ARG A C 1
ATOM 784 O O . ARG A 1 98 ? -61.082 -2.186 68.758 1.00 51.50 98 ARG A O 1
ATOM 791 N N . LYS A 1 99 ? -63.190 -1.454 68.517 1.00 58.66 99 LYS A N 1
ATOM 792 C CA . LYS A 1 99 ? -62.846 -0.461 67.480 1.00 58.66 99 LYS A CA 1
ATOM 793 C C . LYS A 1 99 ? -62.000 0.668 68.104 1.00 58.66 99 LYS A C 1
ATOM 795 O O . LYS A 1 99 ? -62.073 0.902 69.307 1.00 58.66 99 LYS A O 1
ATOM 800 N N . GLY A 1 100 ? -61.144 1.321 67.318 1.00 65.94 100 GLY A N 1
ATOM 801 C CA . GLY A 1 100 ? -60.346 2.479 67.761 1.00 65.94 100 GLY A CA 1
ATOM 802 C C . GLY A 1 100 ? -59.124 2.193 68.657 1.00 65.94 100 GLY A C 1
ATOM 803 O O . GLY A 1 100 ? -58.170 2.961 68.618 1.00 65.94 100 GLY A O 1
ATOM 804 N N . GLN A 1 101 ? -59.039 1.075 69.392 1.00 73.88 101 GLN A N 1
ATOM 805 C CA . GLN A 1 101 ? -57.906 0.834 70.317 1.00 73.88 101 GLN A CA 1
ATOM 806 C C . GLN A 1 101 ? -56.518 0.840 69.640 1.00 73.88 101 GLN A C 1
ATOM 808 O O . GLN A 1 101 ? -55.536 1.276 70.240 1.00 73.88 101 GLN A O 1
ATOM 813 N N . ARG A 1 102 ? -56.415 0.389 68.378 1.00 78.69 102 ARG A N 1
ATOM 814 C CA . ARG A 1 102 ? -55.163 0.488 67.601 1.00 78.69 102 ARG A CA 1
ATOM 815 C C . ARG A 1 102 ? -54.914 1.905 67.068 1.00 78.69 102 ARG A C 1
ATOM 817 O O . ARG A 1 102 ? -53.757 2.284 66.918 1.00 78.69 102 ARG A O 1
ATOM 824 N N . LEU A 1 103 ? -55.974 2.675 66.813 1.00 81.88 103 LEU A N 1
ATOM 825 C CA . LEU A 1 103 ? -55.892 4.065 66.362 1.00 81.88 103 LEU A CA 1
ATOM 826 C C . LEU A 1 103 ? -55.262 4.930 67.455 1.00 81.88 103 LEU A C 1
ATOM 828 O O . LEU A 1 103 ? -54.259 5.587 67.195 1.00 81.88 103 LEU A O 1
ATOM 832 N N . GLU A 1 104 ? -55.764 4.828 68.689 1.00 83.25 104 GLU A N 1
ATOM 833 C CA . GLU A 1 104 ? -55.197 5.522 69.853 1.00 83.25 104 GLU A CA 1
ATOM 834 C C . GLU A 1 104 ? -53.759 5.090 70.164 1.00 83.25 104 GLU A C 1
ATOM 836 O O . GLU A 1 104 ? -52.892 5.935 70.383 1.00 83.25 104 GLU A O 1
ATOM 841 N N . LEU A 1 105 ? -53.455 3.787 70.101 1.00 85.44 105 LEU A N 1
ATOM 842 C CA . LEU A 1 105 ? -52.086 3.298 70.302 1.00 85.44 105 LEU A CA 1
ATOM 843 C C . LEU A 1 105 ? -51.096 3.908 69.293 1.00 85.44 105 LEU A C 1
ATOM 845 O O . LEU A 1 105 ? -49.981 4.271 69.666 1.00 85.44 105 LEU A O 1
ATOM 849 N N . VAL A 1 106 ? -51.493 4.036 68.022 1.00 86.69 106 VAL A N 1
ATOM 850 C CA . VAL A 1 106 ? -50.666 4.679 66.990 1.00 86.69 106 VAL A CA 1
ATOM 851 C C . VAL A 1 106 ? -50.611 6.193 67.211 1.00 86.69 106 VAL A C 1
ATOM 853 O O . VAL A 1 106 ? -49.512 6.733 67.288 1.00 86.69 106 VAL A O 1
ATOM 856 N N . ARG A 1 107 ? -51.750 6.868 67.408 1.00 87.88 107 ARG A N 1
ATOM 857 C CA . ARG A 1 107 ? -51.857 8.309 67.715 1.00 87.88 107 ARG A CA 1
ATOM 858 C C . ARG A 1 107 ? -50.942 8.728 68.868 1.00 87.88 107 ARG A C 1
ATOM 860 O O . ARG A 1 107 ? -50.254 9.745 68.773 1.00 87.88 107 ARG A O 1
ATOM 867 N N . HIS A 1 108 ? -50.899 7.936 69.937 1.00 86.81 108 HIS A N 1
ATOM 868 C CA . HIS A 1 108 ? -50.056 8.202 71.099 1.00 86.81 108 HIS A CA 1
ATOM 869 C C . HIS A 1 108 ? -48.555 8.070 70.776 1.00 86.81 108 HIS A C 1
ATOM 871 O O . HIS A 1 108 ? -47.770 8.925 71.178 1.00 86.81 108 HIS A O 1
ATOM 877 N N . ILE A 1 109 ? -48.160 7.072 69.973 1.00 90.00 109 ILE A N 1
ATOM 878 C CA . ILE A 1 109 ? -46.783 6.943 69.461 1.00 90.00 109 ILE A CA 1
ATOM 879 C C . ILE A 1 109 ? -46.421 8.131 68.554 1.00 90.00 109 ILE A C 1
ATOM 881 O O . ILE A 1 109 ? -45.376 8.749 68.754 1.00 90.00 109 ILE A O 1
ATOM 885 N N . LEU A 1 110 ? -47.274 8.482 67.581 1.00 89.38 110 LEU A N 1
ATOM 886 C CA . LEU A 1 110 ? -47.004 9.544 66.600 1.00 89.38 110 LEU A CA 1
ATOM 887 C C . LEU A 1 110 ? -46.780 10.910 67.270 1.00 89.38 110 LEU A C 1
ATOM 889 O O . LEU A 1 110 ? -45.838 11.613 66.910 1.00 89.38 110 LEU A O 1
ATOM 893 N N . ARG A 1 111 ? -47.558 11.246 68.310 1.00 86.31 111 ARG A N 1
ATOM 894 C CA . ARG A 1 111 ? -47.393 12.480 69.111 1.00 86.31 111 ARG A CA 1
ATOM 895 C C . ARG A 1 111 ? -46.016 12.620 69.782 1.00 86.31 111 ARG A C 1
ATOM 897 O O . ARG A 1 111 ? -45.629 13.737 70.133 1.00 86.31 111 ARG A O 1
ATOM 904 N N . GLY A 1 112 ? -45.269 11.527 69.952 1.00 82.94 112 GLY A N 1
ATOM 905 C CA . GLY A 1 112 ? -43.891 11.555 70.451 1.00 82.94 112 GLY A CA 1
ATOM 906 C C . GLY A 1 112 ? -42.838 11.901 69.388 1.00 82.94 112 GLY A C 1
ATOM 907 O O . GLY A 1 112 ? -41.791 12.449 69.725 1.00 82.94 112 GLY A O 1
ATOM 908 N N . LEU A 1 113 ? -43.091 11.616 68.106 1.00 89.31 113 LEU A N 1
ATOM 909 C CA . LEU A 1 113 ? -42.067 11.569 67.049 1.00 89.31 113 LEU A CA 1
ATOM 910 C C . LEU A 1 113 ? -41.865 12.914 66.331 1.00 89.31 113 LEU A C 1
ATOM 912 O O . LEU A 1 113 ? -41.947 13.010 65.109 1.00 89.31 113 LEU A O 1
ATOM 916 N N . ARG A 1 114 ? -41.563 13.968 67.096 1.00 82.62 114 ARG A N 1
ATOM 917 C CA . ARG A 1 114 ? -41.445 15.356 66.594 1.00 82.62 114 ARG A CA 1
ATOM 918 C C . ARG A 1 114 ? -40.371 15.571 65.520 1.00 82.62 114 ARG A C 1
ATOM 920 O O . ARG A 1 114 ? -40.448 16.541 64.781 1.00 82.62 114 ARG A O 1
ATOM 927 N N . ASN A 1 115 ? -39.380 14.684 65.450 1.00 87.56 115 ASN A N 1
ATOM 928 C CA . ASN A 1 115 ? -38.213 14.791 64.571 1.00 87.56 115 ASN A CA 1
ATOM 929 C C . ASN A 1 115 ? -38.355 14.028 63.235 1.00 87.56 115 ASN A C 1
ATOM 931 O O . ASN A 1 115 ? -37.381 13.943 62.479 1.00 87.56 115 ASN A O 1
ATOM 935 N N . LEU A 1 116 ? -39.538 13.477 62.941 1.00 91.56 116 LEU A N 1
ATOM 936 C CA . LEU A 1 116 ? -39.786 12.633 61.772 1.00 91.56 116 LEU A CA 1
ATOM 937 C C . LEU A 1 116 ? -39.654 13.403 60.444 1.00 91.56 116 LEU A C 1
ATOM 939 O O . LEU A 1 116 ? -40.278 14.443 60.257 1.00 91.56 116 LEU A O 1
ATOM 943 N N . THR A 1 117 ? -38.885 12.853 59.500 1.00 92.75 117 THR A N 1
ATOM 944 C CA . THR A 1 117 ? -38.642 13.451 58.172 1.00 92.75 117 THR A CA 1
ATOM 945 C C . THR A 1 117 ? -39.140 12.591 57.007 1.00 92.75 117 THR A C 1
ATOM 947 O O . THR A 1 117 ? -39.327 13.119 55.915 1.00 92.75 117 THR A O 1
ATOM 950 N N . CYS A 1 118 ? -39.363 11.292 57.221 1.00 94.19 118 CYS A N 1
ATOM 951 C CA . CYS A 1 118 ? -39.826 10.325 56.227 1.00 94.19 118 CYS A CA 1
ATOM 952 C C . CYS A 1 118 ? -40.947 9.458 56.830 1.00 94.19 118 CYS A C 1
ATOM 954 O O . CYS A 1 118 ? -40.789 8.895 57.917 1.00 94.19 118 CYS A O 1
ATOM 956 N N . LEU A 1 119 ? -42.080 9.349 56.132 1.00 93.25 119 LEU A N 1
ATOM 957 C CA . LEU A 1 119 ? -43.234 8.544 56.540 1.00 93.25 119 LEU A CA 1
ATOM 958 C C . LEU A 1 119 ? -43.620 7.592 55.405 1.00 93.25 119 LEU A C 1
ATOM 960 O O . LEU A 1 119 ? -43.861 8.032 54.282 1.00 93.25 119 LEU A O 1
ATOM 964 N N . ARG A 1 120 ? -43.692 6.290 55.705 1.00 92.62 120 ARG A N 1
ATOM 965 C CA . ARG A 1 120 ? -44.058 5.234 54.749 1.00 92.62 120 ARG A CA 1
ATOM 966 C C . ARG A 1 120 ? -45.329 4.519 55.193 1.00 92.62 120 ARG A C 1
ATOM 968 O O . ARG A 1 120 ? -45.325 3.805 56.201 1.00 92.62 120 ARG A O 1
ATOM 975 N N . VAL A 1 121 ? -46.397 4.692 54.427 1.00 89.06 121 VAL A N 1
ATOM 976 C CA . VAL A 1 121 ? -47.730 4.121 54.656 1.00 89.06 121 VAL A CA 1
ATOM 977 C C . VAL A 1 121 ? -47.958 3.054 53.592 1.00 89.06 121 VAL A C 1
ATOM 979 O O . VAL A 1 121 ? -47.968 3.387 52.413 1.00 89.06 121 VAL A O 1
ATOM 982 N N . TYR A 1 122 ? -48.086 1.779 53.976 1.00 85.81 122 TYR A N 1
ATOM 983 C CA . TYR A 1 122 ? -48.164 0.707 52.980 1.00 85.81 122 TYR A CA 1
ATOM 984 C C . TYR A 1 122 ? -49.069 -0.463 53.370 1.00 85.81 122 TYR A C 1
ATOM 986 O O . TYR A 1 122 ? -48.992 -0.970 54.492 1.00 85.81 122 TYR A O 1
ATOM 994 N N . ALA A 1 123 ? -49.962 -0.867 52.457 1.00 78.88 123 ALA A N 1
ATOM 995 C CA . ALA A 1 123 ? -51.074 -1.787 52.738 1.00 78.88 123 ALA A CA 1
ATOM 996 C C . ALA A 1 123 ? -51.869 -1.379 54.004 1.00 78.88 123 ALA A C 1
ATOM 998 O O . ALA A 1 123 ? -52.155 -2.189 54.889 1.00 78.88 123 ALA A O 1
ATOM 999 N N . PHE A 1 124 ? -52.139 -0.080 54.136 1.00 82.12 124 PHE A N 1
ATOM 1000 C CA . PHE A 1 124 ? -52.761 0.548 55.305 1.00 82.12 124 PHE A CA 1
ATOM 1001 C C . PHE A 1 124 ? -54.284 0.614 55.117 1.00 82.12 124 PHE A C 1
ATOM 1003 O O . PHE A 1 124 ? -54.756 0.941 54.029 1.00 82.12 124 PHE A O 1
ATOM 1010 N N . GLU A 1 125 ? -55.075 0.332 56.159 1.00 83.38 125 GLU A N 1
ATOM 1011 C CA . GLU A 1 125 ? -56.546 0.329 56.065 1.00 83.38 125 GLU A CA 1
ATOM 1012 C C . GLU A 1 125 ? -57.110 1.761 56.106 1.00 83.38 125 GLU A C 1
ATOM 1014 O O . GLU A 1 125 ? -57.742 2.187 57.073 1.00 83.38 125 GLU A O 1
ATOM 1019 N N . TRP A 1 126 ? -56.848 2.518 55.041 1.00 87.00 126 TRP A N 1
ATOM 1020 C CA . TRP A 1 126 ? -57.173 3.939 54.929 1.00 87.00 126 TRP A CA 1
ATOM 1021 C C . TRP A 1 126 ? -58.668 4.227 55.076 1.00 87.00 126 TRP A C 1
ATOM 1023 O O . TRP A 1 126 ? -59.049 5.110 55.838 1.00 87.00 126 TRP A O 1
ATOM 1033 N N . MET A 1 127 ? -59.512 3.422 54.426 1.00 83.12 127 MET A N 1
ATOM 1034 C CA . MET A 1 127 ? -60.974 3.496 54.530 1.00 83.12 127 MET A CA 1
ATOM 1035 C C . MET A 1 127 ? -61.439 3.478 55.995 1.00 83.12 127 MET A C 1
ATOM 1037 O O . MET A 1 127 ? -62.033 4.443 56.472 1.00 83.12 127 MET A O 1
ATOM 1041 N N . GLY A 1 128 ? -61.082 2.422 56.735 1.00 80.38 128 GLY A N 1
ATOM 1042 C CA . GLY A 1 128 ? -61.443 2.259 58.145 1.00 80.38 128 GLY A CA 1
ATOM 1043 C C . GLY A 1 128 ? -60.769 3.269 59.081 1.00 80.38 128 GLY A C 1
ATOM 1044 O O . GLY A 1 128 ? -61.327 3.609 60.122 1.00 80.38 128 GLY A O 1
ATOM 1045 N N . PHE A 1 129 ? -59.593 3.784 58.713 1.00 85.88 129 PHE A N 1
ATOM 1046 C CA . PHE A 1 129 ? -58.921 4.885 59.407 1.00 85.88 129 PHE A CA 1
ATOM 1047 C C . PHE A 1 129 ? -59.699 6.206 59.274 1.00 85.88 129 PHE A C 1
ATOM 1049 O O . PHE A 1 129 ? -60.015 6.826 60.290 1.00 85.88 129 PHE A O 1
ATOM 1056 N N . ILE A 1 130 ? -60.069 6.605 58.052 1.00 84.00 130 ILE A N 1
ATOM 1057 C CA . ILE A 1 130 ? -60.869 7.812 57.797 1.00 84.00 130 ILE A CA 1
ATOM 1058 C C . ILE A 1 130 ? -62.271 7.685 58.406 1.00 84.00 130 ILE A C 1
ATOM 1060 O O . ILE A 1 130 ? -62.764 8.654 58.977 1.00 84.00 130 ILE A O 1
ATOM 1064 N N . ASP A 1 131 ? -62.890 6.502 58.364 1.00 81.38 131 ASP A N 1
ATOM 1065 C CA . ASP A 1 131 ? -64.204 6.264 58.981 1.00 81.38 131 ASP A CA 1
ATOM 1066 C C . ASP A 1 131 ? -64.167 6.467 60.502 1.00 81.38 131 ASP A C 1
ATOM 1068 O O . ASP A 1 131 ? -65.091 7.045 61.075 1.00 81.38 131 ASP A O 1
ATOM 1072 N N . LEU A 1 132 ? -63.087 6.036 61.165 1.00 81.56 132 LEU A N 1
ATOM 1073 C CA . LEU A 1 132 ? -62.890 6.278 62.595 1.00 81.56 132 LEU A CA 1
ATOM 1074 C C . LEU A 1 132 ? -62.608 7.759 62.893 1.00 81.56 132 LEU A C 1
ATOM 1076 O O . LEU A 1 132 ? -63.171 8.279 63.850 1.00 81.56 132 LEU A O 1
ATOM 1080 N N . LEU A 1 133 ? -61.813 8.460 62.072 1.00 80.94 133 LEU A N 1
ATOM 1081 C CA . LEU A 1 133 ? -61.602 9.905 62.246 1.00 80.94 133 LEU A CA 1
ATOM 1082 C C . LEU A 1 133 ? -62.903 10.704 62.063 1.00 80.94 133 LEU A C 1
ATOM 1084 O O . LEU A 1 133 ? -63.218 11.538 62.907 1.00 80.94 133 LEU A O 1
ATOM 1088 N N . ARG A 1 134 ? -63.694 10.418 61.018 1.00 78.12 134 ARG A N 1
ATOM 1089 C CA . ARG A 1 134 ? -65.002 11.062 60.781 1.00 78.12 134 ARG A CA 1
ATOM 1090 C C . ARG A 1 134 ? -66.022 10.747 61.889 1.00 78.12 134 ARG A C 1
ATOM 1092 O O . ARG A 1 134 ? -66.897 11.563 62.155 1.00 78.12 134 ARG A O 1
ATOM 1099 N N . ALA A 1 135 ? -65.907 9.594 62.555 1.00 76.00 135 ALA A N 1
ATOM 1100 C CA . ALA A 1 135 ? -66.726 9.254 63.722 1.00 76.00 135 ALA A CA 1
ATOM 1101 C C . ALA A 1 135 ? -66.277 9.959 65.020 1.00 76.00 135 ALA A C 1
ATOM 1103 O O . ALA A 1 135 ? -67.083 10.105 65.938 1.00 76.00 135 ALA A O 1
ATOM 1104 N N . GLU A 1 136 ? -65.017 10.394 65.110 1.00 67.69 136 GLU A N 1
ATOM 1105 C CA . GLU A 1 136 ? -64.485 11.152 66.249 1.00 67.69 136 GLU A CA 1
ATOM 1106 C C . GLU A 1 136 ? -64.686 12.671 66.126 1.00 67.69 136 GLU A C 1
ATOM 1108 O O . GLU A 1 136 ? -64.813 13.338 67.153 1.00 67.69 136 GLU A O 1
ATOM 1113 N N . THR A 1 137 ? -64.701 13.242 64.913 1.00 64.75 137 THR A N 1
ATOM 1114 C CA . THR A 1 137 ? -64.695 14.708 64.732 1.00 64.75 137 THR A CA 1
ATOM 1115 C C . THR A 1 137 ? -65.962 15.406 65.206 1.00 64.75 137 THR A C 1
ATOM 1117 O O . THR A 1 137 ? -65.862 16.506 65.750 1.00 64.75 137 THR A O 1
ATOM 1120 N N . GLY A 1 138 ? -67.138 14.808 64.984 1.00 61.84 138 GLY A N 1
ATOM 1121 C CA . GLY A 1 138 ? -68.459 15.304 65.402 1.00 61.84 138 GLY A CA 1
ATOM 1122 C C . GLY A 1 138 ? -68.935 16.598 64.719 1.00 61.84 138 GLY A C 1
ATOM 1123 O O . GLY A 1 138 ? -70.028 16.624 64.163 1.00 61.84 138 GLY A O 1
ATOM 1124 N N . VAL A 1 139 ? -68.128 17.662 64.783 1.00 52.03 139 VAL A N 1
ATOM 1125 C CA . VAL A 1 139 ? -68.367 19.005 64.214 1.00 52.03 139 VAL A CA 1
ATOM 1126 C C . VAL A 1 139 ? -67.081 19.617 63.601 1.00 52.03 139 VAL A C 1
ATOM 1128 O O . VAL A 1 139 ? -67.155 20.639 62.930 1.00 52.03 139 VAL A O 1
ATOM 1131 N N . GLY A 1 140 ? -65.896 19.026 63.820 1.00 60.88 140 GLY A N 1
ATOM 1132 C CA . GLY A 1 140 ? -64.612 19.525 63.287 1.00 60.88 140 GLY A CA 1
ATOM 1133 C C . GLY A 1 140 ? -64.268 19.031 61.872 1.00 60.88 140 GLY A C 1
ATOM 1134 O O . GLY A 1 140 ? -64.767 17.990 61.434 1.00 60.88 140 GLY A O 1
ATOM 1135 N N . SER A 1 141 ? -63.381 19.744 61.168 1.00 74.19 141 SER A N 1
ATOM 1136 C CA . SER A 1 141 ? -62.982 19.391 59.796 1.00 74.19 141 SER A CA 1
ATOM 1137 C C . SER A 1 141 ? -62.095 18.139 59.740 1.00 74.19 141 SER A C 1
ATOM 1139 O O . SER A 1 141 ? -61.305 17.847 60.646 1.00 74.19 141 SER A O 1
ATOM 1141 N N . LEU A 1 142 ? -62.174 17.390 58.633 1.00 77.50 142 LEU A N 1
ATOM 1142 C CA . LEU A 1 142 ? -61.326 16.208 58.422 1.00 77.50 142 LEU A CA 1
ATOM 1143 C C . LEU A 1 142 ? -59.832 16.581 58.392 1.00 77.50 142 LEU A C 1
ATOM 1145 O O . LEU A 1 142 ? -58.986 15.816 58.862 1.00 77.50 142 LEU A O 1
ATOM 1149 N N . ARG A 1 143 ? -59.512 17.779 57.886 1.00 78.31 143 ARG A N 1
ATOM 1150 C CA . ARG A 1 143 ? -58.150 18.318 57.826 1.00 78.31 143 ARG A CA 1
ATOM 1151 C C . ARG A 1 143 ? -57.544 18.505 59.220 1.00 78.31 143 ARG A C 1
ATOM 1153 O O . ARG A 1 143 ? -56.390 18.133 59.427 1.00 78.31 143 ARG A O 1
ATOM 1160 N N . GLU A 1 144 ? -58.312 19.013 60.184 1.00 78.25 144 GLU A N 1
ATOM 1161 C CA . GLU A 1 144 ? -57.867 19.155 61.578 1.00 78.25 144 GLU A CA 1
ATOM 1162 C C . GLU A 1 144 ? -57.627 17.798 62.253 1.00 78.25 144 GLU A C 1
ATOM 1164 O O . GLU A 1 144 ? -56.613 17.617 62.932 1.00 78.25 144 GLU A O 1
ATOM 1169 N N . ALA A 1 145 ? -58.499 16.813 62.019 1.00 80.88 145 ALA A N 1
ATOM 1170 C CA . ALA A 1 145 ? -58.332 15.463 62.561 1.00 80.88 145 ALA A CA 1
ATOM 1171 C C . ALA A 1 145 ? -57.086 14.751 62.011 1.00 80.88 145 ALA A C 1
ATOM 1173 O O . ALA A 1 145 ? -56.341 14.125 62.771 1.00 80.88 145 ALA A O 1
ATOM 1174 N N . LEU A 1 146 ? -56.827 14.884 60.706 1.00 85.44 146 LEU A N 1
ATOM 1175 C CA . LEU A 1 146 ? -55.613 14.368 60.073 1.00 85.44 146 LEU A CA 1
ATOM 1176 C C . LEU A 1 146 ? -54.358 15.085 60.601 1.00 85.44 146 LEU A C 1
ATOM 1178 O O . LEU A 1 146 ? -53.385 14.413 60.939 1.00 85.44 146 LEU A O 1
ATOM 1182 N N . ALA A 1 147 ? -54.391 16.412 60.771 1.00 82.50 147 ALA A N 1
ATOM 1183 C CA . ALA A 1 147 ? -53.286 17.181 61.358 1.00 82.50 147 ALA A CA 1
ATOM 1184 C C . ALA A 1 147 ? -52.997 16.787 62.821 1.00 82.50 147 ALA A C 1
ATOM 1186 O O . ALA A 1 147 ? -51.840 16.664 63.225 1.00 82.50 147 ALA A O 1
ATOM 1187 N N . ALA A 1 148 ? -54.042 16.523 63.613 1.00 83.44 148 ALA A N 1
ATOM 1188 C CA . ALA A 1 148 ? -53.926 16.060 64.996 1.00 83.44 148 ALA A CA 1
ATOM 1189 C C . ALA A 1 148 ? -53.442 14.598 65.122 1.00 83.44 148 ALA A C 1
ATOM 1191 O O . ALA A 1 148 ? -52.976 14.196 66.198 1.00 83.44 148 ALA A O 1
ATOM 1192 N N . PHE A 1 149 ? -53.555 13.803 64.049 1.00 87.38 149 PHE A N 1
ATOM 1193 C CA . PHE A 1 149 ? -53.043 12.432 63.962 1.00 87.38 149 PHE A CA 1
ATOM 1194 C C . PHE A 1 149 ? -51.607 12.369 63.412 1.00 87.38 149 PHE A C 1
ATOM 1196 O O . PHE A 1 149 ? -50.797 11.597 63.926 1.00 87.38 149 PHE A O 1
ATOM 1203 N N . PHE A 1 150 ? -51.269 13.212 62.430 1.00 88.69 150 PHE A N 1
ATOM 1204 C CA . PHE A 1 150 ? -49.947 13.311 61.796 1.00 88.69 150 PHE A CA 1
ATOM 1205 C C . PHE A 1 150 ? -49.265 14.675 62.072 1.00 88.69 150 PHE A C 1
ATOM 1207 O O . PHE A 1 150 ? -49.081 15.468 61.146 1.00 88.69 150 PHE A O 1
ATOM 1214 N N . PRO A 1 151 ? -48.857 14.977 63.323 1.00 85.81 151 PRO A N 1
ATOM 1215 C CA . PRO A 1 151 ? -48.301 16.279 63.712 1.00 85.81 151 PRO A CA 1
ATOM 1216 C C . PRO A 1 151 ? -46.826 16.448 63.279 1.00 85.81 151 PRO A C 1
ATOM 1218 O O . PRO A 1 151 ? -45.934 16.607 64.115 1.00 85.81 151 PRO A O 1
ATOM 1221 N N . PHE A 1 152 ? -46.557 16.394 61.970 1.00 89.25 152 PHE A N 1
ATOM 1222 C CA . PHE A 1 152 ? -45.209 16.322 61.385 1.00 89.25 152 PHE A CA 1
ATOM 1223 C C . PHE A 1 152 ? -44.901 17.498 60.431 1.00 89.25 152 PHE A C 1
ATOM 1225 O O . PHE A 1 152 ? -44.752 17.294 59.227 1.00 89.25 152 PHE A O 1
ATOM 1232 N N . PRO A 1 153 ? -44.761 18.743 60.933 1.00 80.31 153 PRO A N 1
ATOM 1233 C CA . PRO A 1 153 ? -44.509 19.922 60.091 1.00 80.31 153 PRO A CA 1
ATOM 1234 C C . PRO A 1 153 ? -43.148 19.895 59.366 1.00 80.31 153 PRO A C 1
ATOM 1236 O O . PRO A 1 153 ? -42.955 20.620 58.392 1.00 80.31 153 PRO A O 1
ATOM 1239 N N . ASP A 1 154 ? -42.214 19.061 59.833 1.00 85.00 154 ASP A N 1
ATOM 1240 C CA . ASP A 1 154 ? -40.873 18.859 59.269 1.00 85.00 154 ASP A CA 1
ATOM 1241 C C . ASP A 1 154 ? -40.761 17.657 58.311 1.00 85.00 154 ASP A C 1
ATOM 1243 O O . ASP A 1 154 ? -39.656 17.319 57.871 1.00 85.00 154 ASP A O 1
ATOM 1247 N N . LEU A 1 155 ? -41.884 17.020 57.956 1.00 90.62 155 LEU A N 1
ATOM 1248 C CA . LEU A 1 155 ? -41.896 15.894 57.023 1.00 90.62 155 LEU A CA 1
ATOM 1249 C C . LEU A 1 155 ? -41.411 16.327 55.627 1.00 90.62 155 LEU A C 1
ATOM 1251 O O . LEU A 1 155 ? -41.918 17.290 55.055 1.00 90.62 155 LEU A O 1
ATOM 1255 N N . ARG A 1 156 ? -40.433 15.595 55.079 1.00 91.06 156 ARG A N 1
ATOM 1256 C CA . ARG A 1 156 ? -39.789 15.863 53.779 1.00 91.06 156 ARG A CA 1
ATOM 1257 C C . ARG A 1 156 ? -40.083 14.808 52.724 1.00 91.06 156 ARG A C 1
ATOM 1259 O O . ARG A 1 156 ? -40.094 15.152 51.542 1.00 91.06 156 ARG A O 1
ATOM 1266 N N . GLU A 1 157 ? -40.301 13.563 53.141 1.00 92.50 157 GLU A N 1
ATOM 1267 C CA . GLU A 1 157 ? -40.680 12.446 52.277 1.00 92.50 157 GLU A CA 1
ATOM 1268 C C . GLU A 1 157 ? -41.985 11.803 52.767 1.00 92.50 157 GLU A C 1
ATOM 1270 O O . GLU A 1 157 ? -42.095 11.417 53.936 1.00 92.50 157 GLU A O 1
ATOM 1275 N N . LEU A 1 158 ? -42.943 11.637 51.857 1.00 92.50 158 LEU A N 1
ATOM 1276 C CA . LEU A 1 158 ? -44.171 10.874 52.069 1.00 92.50 158 LEU A CA 1
ATOM 1277 C C . LEU A 1 158 ? -44.239 9.778 51.005 1.00 92.50 158 LEU A C 1
ATOM 1279 O O . LEU A 1 158 ? -44.237 10.076 49.811 1.00 92.50 158 LEU A O 1
ATOM 1283 N N . LEU A 1 159 ? -44.266 8.520 51.445 1.00 92.69 159 LEU A N 1
ATOM 1284 C CA . LEU A 1 159 ? -44.317 7.353 50.571 1.00 92.69 159 LEU A CA 1
ATOM 1285 C C . LEU A 1 159 ? -45.566 6.527 50.865 1.00 92.69 159 LEU A C 1
ATOM 1287 O O . LEU A 1 159 ? -45.814 6.165 52.020 1.00 92.69 159 LEU A O 1
ATOM 1291 N N . ILE A 1 160 ? -46.337 6.238 49.821 1.00 90.25 160 ILE A N 1
ATOM 1292 C CA . ILE A 1 160 ? -47.654 5.613 49.900 1.00 90.25 160 ILE A CA 1
ATOM 1293 C C . ILE A 1 160 ? -47.724 4.471 48.885 1.00 90.25 160 ILE A C 1
ATOM 1295 O O . ILE A 1 160 ? -47.563 4.692 47.689 1.00 90.25 160 ILE A O 1
ATOM 1299 N N . ASP A 1 161 ? -47.963 3.259 49.382 1.00 86.44 161 ASP A N 1
ATOM 1300 C CA . ASP A 1 161 ? -48.013 2.015 48.604 1.00 86.44 161 ASP A CA 1
ATOM 1301 C C . ASP A 1 161 ? -49.272 1.208 48.967 1.00 86.44 161 ASP A C 1
ATOM 1303 O O . ASP A 1 161 ? -49.600 1.041 50.144 1.00 86.44 161 ASP A O 1
ATOM 1307 N N . ASN A 1 162 ? -49.984 0.687 47.967 1.00 84.50 162 ASN A N 1
ATOM 1308 C CA . ASN A 1 162 ? -51.125 -0.218 48.143 1.00 84.50 162 ASN A CA 1
ATOM 1309 C C . ASN A 1 162 ? -52.199 0.387 49.069 1.00 84.50 162 ASN A C 1
ATOM 1311 O O . ASN A 1 162 ? -52.474 -0.113 50.168 1.00 84.50 162 ASN A O 1
ATOM 1315 N N . LEU A 1 163 ? -52.748 1.529 48.641 1.00 85.12 163 LEU A N 1
ATOM 1316 C CA . LEU A 1 163 ? -53.704 2.329 49.407 1.00 85.12 163 LEU A CA 1
ATOM 1317 C C . LEU A 1 163 ? -55.054 2.405 48.684 1.00 85.12 163 LEU A C 1
ATOM 1319 O O . LEU A 1 163 ? -55.125 2.808 47.522 1.00 85.12 163 LEU A O 1
ATOM 1323 N N . VAL A 1 164 ? -56.127 2.048 49.393 1.00 84.56 164 VAL A N 1
ATOM 1324 C CA . VAL A 1 164 ? -57.503 2.104 48.876 1.00 84.56 164 VAL A CA 1
ATOM 1325 C C . VAL A 1 164 ? -58.171 3.408 49.315 1.00 84.56 164 VAL A C 1
ATOM 1327 O O . VAL A 1 164 ? -58.294 3.658 50.515 1.00 84.56 164 VAL A O 1
ATOM 1330 N N . LEU A 1 165 ? -58.605 4.222 48.350 1.00 83.25 165 LEU A N 1
ATOM 1331 C CA . LEU A 1 165 ? -59.174 5.563 48.554 1.00 83.25 165 LEU A CA 1
ATOM 1332 C C . LEU A 1 165 ? -60.642 5.637 48.111 1.00 83.25 165 LEU A C 1
ATOM 1334 O O . LEU A 1 165 ? -61.043 4.936 47.181 1.00 83.25 165 LEU A O 1
ATOM 1338 N N . ARG A 1 166 ? -61.427 6.555 48.695 1.00 80.19 166 ARG A N 1
ATOM 1339 C CA . ARG A 1 166 ? -62.729 6.960 48.120 1.00 80.19 166 ARG A CA 1
ATOM 1340 C C . ARG A 1 166 ? -62.573 7.993 47.016 1.00 80.19 166 ARG A C 1
ATOM 1342 O O . ARG A 1 166 ? -63.205 7.878 45.969 1.00 80.19 166 ARG A O 1
ATOM 1349 N N . SER A 1 167 ? -61.763 9.011 47.286 1.00 81.12 167 SER A N 1
ATOM 1350 C CA . SER A 1 167 ? -61.629 10.221 46.480 1.00 81.12 167 SER A CA 1
ATOM 1351 C C . SER A 1 167 ? -60.168 10.651 46.434 1.00 81.12 167 SER A C 1
ATOM 1353 O O . SER A 1 167 ? -59.442 10.510 47.419 1.00 81.12 167 SER A O 1
ATOM 1355 N N . SER A 1 168 ? -59.752 11.225 45.306 1.00 80.62 168 SER A N 1
ATOM 1356 C CA . SER A 1 168 ? -58.455 11.891 45.145 1.00 80.62 168 SER A CA 1
ATOM 1357 C C . SER A 1 168 ? -58.251 13.002 46.191 1.00 80.62 168 SER A C 1
ATOM 1359 O O . SER A 1 168 ? -57.141 13.187 46.693 1.00 80.62 168 SER A O 1
ATOM 1361 N N . GLN A 1 169 ? -59.337 13.660 46.614 1.00 77.56 169 GLN A N 1
ATOM 1362 C CA . GLN A 1 169 ? -59.335 14.712 47.637 1.00 77.56 169 GLN A CA 1
ATOM 1363 C C . GLN A 1 169 ? -58.830 14.226 49.009 1.00 77.56 169 GLN A C 1
ATOM 1365 O O . GLN A 1 169 ? -58.125 14.980 49.679 1.00 77.56 169 GLN A O 1
ATOM 1370 N N . GLU A 1 170 ? -59.101 12.971 49.412 1.00 82.50 170 GLU A N 1
ATOM 1371 C CA . GLU A 1 170 ? -58.627 12.420 50.700 1.00 82.50 170 GLU A CA 1
ATOM 1372 C C . GLU A 1 170 ? -57.086 12.447 50.792 1.00 82.50 170 GLU A C 1
ATOM 1374 O O . GLU A 1 170 ? -56.531 12.674 51.871 1.00 82.50 170 GLU A O 1
ATOM 1379 N N . LEU A 1 171 ? -56.389 12.256 49.662 1.00 85.62 171 LEU A N 1
ATOM 1380 C CA . LEU A 1 171 ? -54.926 12.264 49.604 1.00 85.62 171 LEU A CA 1
ATOM 1381 C C . LEU A 1 171 ? -54.350 13.668 49.392 1.00 85.62 171 LEU A C 1
ATOM 1383 O O . LEU A 1 171 ? -53.364 14.022 50.037 1.00 85.62 171 LEU A O 1
ATOM 1387 N N . THR A 1 172 ? -54.983 14.496 48.556 1.00 82.62 172 THR A N 1
ATOM 1388 C CA . THR A 1 172 ? -54.598 15.908 48.378 1.00 82.62 172 THR A CA 1
ATOM 1389 C C . THR A 1 172 ? -54.696 16.681 49.701 1.00 82.62 172 THR A C 1
ATOM 1391 O O . THR A 1 172 ? -53.795 17.455 50.037 1.00 82.62 172 THR A O 1
ATOM 1394 N N . LEU A 1 173 ? -55.726 16.405 50.514 1.00 81.19 173 LEU A N 1
ATOM 1395 C CA . LEU A 1 173 ? -55.854 16.930 51.877 1.00 81.19 173 LEU A CA 1
ATOM 1396 C C . LEU A 1 173 ? -54.697 16.482 52.780 1.00 81.19 173 LEU A C 1
ATOM 1398 O O . LEU A 1 173 ? -54.108 17.334 53.445 1.00 81.19 173 LEU A O 1
ATOM 1402 N N . LEU A 1 174 ? -54.327 15.193 52.777 1.00 86.00 174 LEU A N 1
ATOM 1403 C CA . LEU A 1 174 ? -53.179 14.679 53.541 1.00 86.00 174 LEU A CA 1
ATOM 1404 C C . LEU A 1 174 ? -51.866 15.371 53.132 1.00 86.00 174 LEU A C 1
ATOM 1406 O O . LEU A 1 174 ? -51.094 15.779 53.998 1.00 86.00 174 LEU A O 1
ATOM 1410 N N . ILE A 1 175 ? -51.624 15.539 51.829 1.00 86.50 175 ILE A N 1
ATOM 1411 C CA . ILE A 1 175 ? -50.420 16.198 51.295 1.00 86.50 175 ILE A CA 1
ATOM 1412 C C . ILE A 1 175 ? -50.359 17.674 51.739 1.00 86.50 175 ILE A C 1
ATOM 1414 O O . ILE A 1 175 ? -49.289 18.152 52.119 1.00 86.50 175 ILE A O 1
ATOM 1418 N N . SER A 1 176 ? -51.503 18.370 51.807 1.00 80.19 176 SER A N 1
ATOM 1419 C CA . SER A 1 176 ? -51.601 19.772 52.264 1.00 80.19 176 SER A CA 1
ATOM 1420 C C . SER A 1 176 ? -51.198 20.020 53.733 1.00 80.19 176 SER A C 1
ATOM 1422 O O . SER A 1 176 ? -51.127 21.171 54.171 1.00 80.19 176 SER A O 1
ATOM 1424 N N . LEU A 1 177 ? -50.948 18.968 54.520 1.00 82.25 177 LEU A N 1
ATOM 1425 C CA . LEU A 1 177 ? -50.540 19.079 55.925 1.00 82.25 177 LEU A CA 1
ATOM 1426 C C . LEU A 1 177 ? -49.029 19.257 56.118 1.00 82.25 177 LEU A C 1
ATOM 1428 O O . LEU A 1 177 ? -48.595 19.607 57.216 1.00 82.25 177 LEU A O 1
ATOM 1432 N N . PHE A 1 178 ? -48.224 19.009 55.081 1.00 86.31 178 PHE A N 1
ATOM 1433 C CA . PHE A 1 178 ? -46.771 18.876 55.198 1.00 86.31 178 PHE A CA 1
ATOM 1434 C C . PHE A 1 178 ? -46.038 20.004 54.447 1.00 86.31 178 PHE A C 1
ATOM 1436 O O . PHE A 1 178 ? -45.535 19.784 53.347 1.00 86.31 178 PHE A O 1
ATOM 1443 N N . PRO A 1 179 ? -45.916 21.221 55.024 1.00 80.12 179 PRO A N 1
ATOM 1444 C CA . PRO A 1 179 ? -45.380 22.404 54.334 1.00 80.12 179 PRO A CA 1
ATOM 1445 C C . PRO A 1 179 ? -43.905 22.290 53.908 1.00 80.12 179 PRO A C 1
ATOM 1447 O O . PRO A 1 179 ? -43.412 23.142 53.176 1.00 80.12 179 PRO A O 1
ATOM 1450 N N . ARG A 1 180 ? -43.184 21.262 54.375 1.00 84.44 180 ARG A N 1
ATOM 1451 C CA . ARG A 1 180 ? -41.776 20.976 54.043 1.00 84.44 180 ARG A CA 1
ATOM 1452 C C . ARG A 1 180 ? -41.599 19.745 53.143 1.00 84.44 180 ARG A C 1
ATOM 1454 O O . ARG A 1 180 ? -40.465 19.300 52.943 1.00 84.44 180 ARG A O 1
ATOM 1461 N N . LEU A 1 181 ? -42.691 19.215 52.582 1.00 87.44 181 LEU A N 1
ATOM 1462 C CA . LEU A 1 181 ? -42.664 18.043 51.713 1.00 87.44 181 LEU A CA 1
ATOM 1463 C C . LEU A 1 181 ? -41.883 18.335 50.423 1.00 87.44 181 LEU A C 1
ATOM 1465 O O . LEU A 1 181 ? -42.192 19.262 49.680 1.00 87.44 181 LEU A O 1
ATOM 1469 N N . SER A 1 182 ? -40.866 17.513 50.169 1.00 88.38 182 SER A N 1
ATOM 1470 C CA . SER A 1 182 ? -39.940 17.637 49.034 1.00 88.38 182 SER A CA 1
ATOM 1471 C C . SER A 1 182 ? -39.956 16.421 48.104 1.00 88.38 182 SER A C 1
ATOM 1473 O O . SER A 1 182 ? -39.597 16.542 46.931 1.00 88.38 182 SER A O 1
ATOM 1475 N N . ARG A 1 183 ? -40.405 15.265 48.610 1.00 89.75 183 ARG A N 1
ATOM 1476 C CA . ARG A 1 183 ? -40.575 14.014 47.870 1.00 89.75 183 ARG A CA 1
ATOM 1477 C C . ARG A 1 183 ? -41.945 13.407 48.154 1.00 89.75 183 ARG A C 1
ATOM 1479 O O . ARG A 1 183 ? -42.295 13.204 49.318 1.00 89.75 183 ARG A O 1
ATOM 1486 N N . LEU A 1 184 ? -42.647 13.048 47.086 1.00 90.94 184 LEU A N 1
ATOM 1487 C CA . LEU A 1 184 ? -43.885 12.280 47.109 1.00 90.94 184 LEU A CA 1
ATOM 1488 C C . LEU A 1 184 ? -43.704 10.999 46.281 1.00 90.94 184 LEU A C 1
ATOM 1490 O O . LEU A 1 184 ? -43.121 11.035 45.197 1.00 90.94 184 LEU A O 1
ATOM 1494 N N . ASP A 1 185 ? -44.174 9.875 46.811 1.00 89.12 185 ASP A N 1
ATOM 1495 C CA . ASP A 1 185 ? -44.045 8.546 46.206 1.00 89.12 185 ASP A CA 1
ATOM 1496 C C . ASP A 1 185 ? -45.418 7.853 46.277 1.00 89.12 185 ASP A C 1
ATOM 1498 O O . ASP A 1 185 ? -45.932 7.636 47.379 1.00 89.12 185 ASP A O 1
ATOM 1502 N N . LEU A 1 186 ? -46.041 7.600 45.121 1.00 88.75 186 LEU A N 1
ATOM 1503 C CA . LEU A 1 186 ? -47.406 7.078 44.972 1.00 88.75 186 LEU A CA 1
ATOM 1504 C C . LEU A 1 186 ? -47.388 5.785 44.148 1.00 88.75 186 LEU A C 1
ATOM 1506 O O . LEU A 1 186 ? -47.209 5.820 42.930 1.00 88.75 186 LEU A O 1
ATOM 1510 N N . GLN A 1 187 ? -47.595 4.651 44.816 1.00 84.88 187 GLN A N 1
ATOM 1511 C CA . GLN A 1 187 ? -47.567 3.313 44.221 1.00 84.88 187 GLN A CA 1
ATOM 1512 C C . GLN A 1 187 ? -48.848 2.547 44.566 1.00 84.88 187 GLN A C 1
ATOM 1514 O O . GLN A 1 187 ? -49.394 2.698 45.662 1.00 84.88 187 GLN A O 1
ATOM 1519 N N . MET A 1 188 ? -49.341 1.712 43.644 1.00 76.88 188 MET A N 1
ATOM 1520 C CA . MET A 1 188 ? -50.490 0.823 43.885 1.00 76.88 188 MET A CA 1
ATOM 1521 C C . MET A 1 188 ? -51.720 1.524 44.514 1.00 76.88 188 MET A C 1
ATOM 1523 O O . MET A 1 188 ? -52.391 0.973 45.388 1.00 76.88 188 MET A O 1
ATOM 1527 N N . ILE A 1 189 ? -52.027 2.756 44.091 1.00 82.75 189 ILE A N 1
ATOM 1528 C CA . ILE A 1 189 ? -53.227 3.483 44.539 1.00 82.75 189 ILE A CA 1
ATOM 1529 C C . ILE A 1 189 ? -54.460 2.907 43.829 1.00 82.75 189 ILE A C 1
ATOM 1531 O O . ILE A 1 189 ? -54.455 2.731 42.609 1.00 82.75 189 ILE A O 1
ATOM 1535 N N . ILE A 1 190 ? -55.510 2.595 44.595 1.00 80.25 190 ILE A N 1
ATOM 1536 C CA . ILE A 1 190 ? -56.706 1.890 44.112 1.00 80.25 190 ILE A CA 1
ATOM 1537 C C . ILE A 1 190 ? -57.969 2.650 44.535 1.00 80.25 190 ILE A C 1
ATOM 1539 O O . ILE A 1 190 ? -58.211 2.856 45.724 1.00 80.25 190 ILE A O 1
ATOM 1543 N N . GLN A 1 191 ? -58.828 2.990 43.573 1.00 78.38 191 GLN A N 1
ATOM 1544 C CA . GLN A 1 191 ? -60.225 3.340 43.842 1.00 78.38 191 GLN A CA 1
ATOM 1545 C C . GLN A 1 191 ? -61.098 2.086 43.640 1.00 78.38 191 GLN A C 1
ATOM 1547 O O . GLN A 1 191 ? -60.979 1.433 42.599 1.00 78.38 191 GLN A O 1
ATOM 1552 N N . PRO A 1 192 ? -61.961 1.701 44.599 1.00 71.94 192 PRO A N 1
ATOM 1553 C CA . PRO A 1 192 ? -62.872 0.578 44.416 1.00 71.94 192 PRO A CA 1
ATOM 1554 C C . PRO A 1 192 ? -63.984 0.942 43.421 1.00 71.94 192 PRO A C 1
ATOM 1556 O O . PRO A 1 192 ? -64.469 2.072 43.398 1.00 71.94 192 PRO A O 1
ATOM 1559 N N . MET A 1 193 ? -64.423 -0.031 42.619 1.00 59.47 193 MET A N 1
ATOM 1560 C CA . MET A 1 193 ? -65.520 0.149 41.661 1.00 59.47 193 MET A CA 1
ATOM 1561 C C . MET A 1 193 ? -66.854 0.356 42.397 1.00 59.47 193 MET A C 1
ATOM 1563 O O . MET A 1 193 ? -67.443 -0.595 42.910 1.00 59.47 193 MET A O 1
ATOM 1567 N N . VAL A 1 194 ? -67.329 1.602 42.433 1.00 57.75 194 VAL A N 1
ATOM 1568 C CA . VAL A 1 194 ? -68.623 2.005 43.006 1.00 57.75 194 VAL A CA 1
ATOM 1569 C C . VAL A 1 194 ? -69.584 2.392 41.866 1.00 57.75 194 VAL A C 1
ATOM 1571 O O . VAL A 1 194 ? -69.165 3.144 40.983 1.00 57.75 194 VAL A O 1
ATOM 1574 N N . PRO A 1 195 ? -70.850 1.916 41.855 1.00 50.81 195 PRO A N 1
ATOM 1575 C CA . PRO A 1 195 ? -71.838 2.291 40.840 1.00 50.81 195 PRO A CA 1
ATOM 1576 C C . PRO A 1 195 ? -72.080 3.804 40.767 1.00 50.81 195 PRO A C 1
ATOM 1578 O O . PRO A 1 195 ? -72.184 4.477 41.797 1.00 50.81 195 PRO A O 1
ATOM 1581 N N . GLU A 1 196 ? -72.198 4.327 39.544 1.00 48.03 196 GLU A N 1
ATOM 1582 C CA . GLU A 1 196 ? -72.202 5.772 39.266 1.00 48.03 196 GLU A CA 1
ATOM 1583 C C . GLU A 1 196 ? -73.347 6.522 39.969 1.00 48.03 196 GLU A C 1
ATOM 1585 O O . GLU A 1 196 ? -73.126 7.624 40.468 1.00 48.03 196 GLU A O 1
ATOM 1590 N N . ASP A 1 197 ? -74.511 5.881 40.133 1.00 38.53 197 ASP A N 1
ATOM 1591 C CA . ASP A 1 197 ? -75.714 6.427 40.792 1.00 38.53 197 ASP A CA 1
ATOM 1592 C C . ASP A 1 197 ? -75.529 6.812 42.276 1.00 38.53 197 ASP A C 1
ATOM 1594 O O . ASP A 1 197 ? -76.415 7.419 42.875 1.00 38.53 197 ASP A O 1
ATOM 1598 N N . SER A 1 198 ? -74.398 6.453 42.894 1.00 46.88 198 SER A N 1
ATOM 1599 C CA . SER A 1 198 ? -74.091 6.755 44.303 1.00 46.88 198 SER A CA 1
ATOM 1600 C C . SER A 1 198 ? -72.998 7.817 44.503 1.00 46.88 198 SER A C 1
ATOM 1602 O O . SER A 1 198 ? -72.565 8.056 45.631 1.00 46.88 198 SER A O 1
ATOM 1604 N N . ARG A 1 199 ? -72.567 8.499 43.430 1.00 50.84 199 ARG A N 1
ATOM 1605 C CA . ARG A 1 199 ? -71.589 9.601 43.490 1.00 50.84 199 ARG A CA 1
ATOM 1606 C C . ARG A 1 199 ? -72.210 10.928 43.951 1.00 50.84 199 ARG A C 1
ATOM 1608 O O . ARG A 1 199 ? -72.295 11.886 43.188 1.00 50.84 199 ARG A O 1
ATOM 1615 N N . THR A 1 200 ? -72.581 11.021 45.226 1.00 43.78 200 THR A N 1
ATOM 1616 C CA . THR A 1 200 ? -72.656 12.330 45.895 1.00 43.78 200 THR A CA 1
ATOM 1617 C C . THR A 1 200 ? -71.240 12.791 46.229 1.00 43.78 200 THR A C 1
ATOM 1619 O O . THR A 1 200 ? -70.651 12.309 47.199 1.00 43.78 200 THR A O 1
ATOM 1622 N N . GLU A 1 201 ? -70.679 13.706 45.437 1.00 48.75 201 GLU A N 1
ATOM 1623 C CA . GLU A 1 201 ? -69.480 14.440 45.857 1.00 48.75 201 GLU A CA 1
ATOM 1624 C C . GLU A 1 201 ? -69.816 15.283 47.103 1.00 48.75 201 GLU A C 1
ATOM 1626 O O . GLU A 1 201 ? -70.827 15.993 47.090 1.00 48.75 201 GLU A O 1
ATOM 1631 N N . PRO A 1 202 ? -69.020 15.220 48.187 1.00 49.66 202 PRO A N 1
ATOM 1632 C CA . PRO A 1 202 ? -69.216 16.089 49.340 1.00 49.66 202 PRO A CA 1
ATOM 1633 C C . PRO A 1 202 ? -68.779 17.514 48.977 1.00 49.66 202 PRO A C 1
ATOM 1635 O O . PRO A 1 202 ? -67.589 17.829 48.984 1.00 49.66 202 PRO A O 1
ATOM 1638 N N . SER A 1 203 ? -69.750 18.378 48.665 1.00 48.62 203 SER A N 1
ATOM 1639 C CA . SER A 1 203 ? -69.553 19.800 48.328 1.00 48.62 203 SER A CA 1
ATOM 1640 C C . SER A 1 203 ? -68.606 20.520 49.290 1.00 48.62 203 SER A C 1
ATOM 1642 O O . SER A 1 203 ? -67.743 21.296 48.880 1.00 48.62 203 SER A O 1
ATOM 1644 N N . ASP A 1 204 ? -68.757 20.205 50.569 1.00 50.41 204 ASP A N 1
ATOM 1645 C CA . ASP A 1 204 ? -68.155 20.898 51.698 1.00 50.41 204 ASP A CA 1
ATOM 1646 C C . ASP A 1 204 ? -66.625 20.688 51.747 1.00 50.41 204 ASP A C 1
ATOM 1648 O O . ASP A 1 204 ? -65.885 21.560 52.201 1.00 50.41 204 ASP A O 1
ATOM 1652 N N . GLU A 1 205 ? -66.119 19.569 51.205 1.00 52.81 205 GLU A N 1
ATOM 1653 C CA . GLU A 1 205 ? -64.677 19.259 51.159 1.00 52.81 205 GLU A CA 1
ATOM 1654 C C . GLU A 1 205 ? -63.930 20.088 50.089 1.00 52.81 205 GLU A C 1
ATOM 1656 O O . GLU A 1 205 ? -62.714 20.282 50.182 1.00 52.81 205 GLU A O 1
ATOM 1661 N N . ILE A 1 206 ? -64.650 20.641 49.101 1.00 50.06 206 ILE A N 1
ATOM 1662 C CA . ILE A 1 206 ? -64.082 21.479 48.030 1.00 50.06 206 ILE A CA 1
ATOM 1663 C C . ILE A 1 206 ? -63.890 22.932 48.493 1.00 50.06 206 ILE A C 1
ATOM 1665 O O . ILE A 1 206 ? -62.923 23.581 48.081 1.00 50.06 206 ILE A O 1
ATOM 1669 N N . GLU A 1 207 ? -64.769 23.453 49.355 1.00 51.66 207 GLU A N 1
ATOM 1670 C CA . GLU A 1 207 ? -64.609 24.803 49.914 1.00 51.66 207 GLU A CA 1
ATOM 1671 C C . GLU A 1 207 ? -63.457 24.858 50.926 1.00 51.66 207 GLU A C 1
ATOM 1673 O O . GLU A 1 207 ? -62.644 25.785 50.869 1.00 51.66 207 GLU A O 1
ATOM 1678 N N . ASP A 1 208 ? -63.301 23.826 51.762 1.00 53.94 208 ASP A N 1
ATOM 1679 C CA . ASP A 1 208 ? -62.203 23.712 52.734 1.00 53.94 208 ASP A CA 1
ATOM 1680 C C . ASP A 1 208 ? -60.824 23.755 52.038 1.00 53.94 208 ASP A C 1
ATOM 1682 O O . ASP A 1 208 ? -59.927 24.500 52.445 1.00 53.94 208 ASP A O 1
ATOM 1686 N N . LEU A 1 209 ? -60.672 23.039 50.913 1.00 55.16 209 LEU A N 1
ATOM 1687 C CA . LEU A 1 209 ? -59.463 23.058 50.073 1.00 55.16 209 LEU A CA 1
ATOM 1688 C C . LEU A 1 209 ? -59.153 24.431 49.449 1.00 55.16 209 LEU A C 1
ATOM 1690 O O . LEU A 1 209 ? -57.992 24.707 49.145 1.00 55.16 209 LEU A O 1
ATOM 1694 N N . ARG A 1 210 ? -60.158 25.295 49.258 1.00 55.31 210 ARG A N 1
ATOM 1695 C CA . ARG A 1 210 ? -59.990 26.635 48.664 1.00 55.31 210 ARG A CA 1
ATOM 1696 C C . ARG A 1 210 ? -59.809 27.734 49.709 1.00 55.31 210 ARG A C 1
ATOM 1698 O O . ARG A 1 210 ? -59.070 28.682 49.455 1.00 55.31 210 ARG A O 1
ATOM 1705 N N . HIS A 1 211 ? -60.435 27.607 50.879 1.00 52.06 211 HIS A N 1
ATOM 1706 C CA . HIS A 1 211 ? -60.335 28.591 51.959 1.00 52.06 211 HIS A CA 1
ATOM 1707 C C . HIS A 1 211 ? -59.139 28.367 52.894 1.00 52.06 211 HIS A C 1
ATOM 1709 O O . HIS A 1 211 ? -58.555 29.343 53.367 1.00 52.06 211 HIS A O 1
ATOM 1715 N N . CYS A 1 212 ? -58.742 27.117 53.157 1.00 50.00 212 CYS A N 1
ATOM 1716 C CA . CYS A 1 212 ? -57.702 26.820 54.151 1.00 50.00 212 CYS A CA 1
ATOM 1717 C C . CYS A 1 212 ? -56.257 26.898 53.624 1.00 50.00 212 CYS A C 1
ATOM 1719 O O . CYS A 1 212 ? -55.326 26.810 54.429 1.00 50.00 212 CYS A O 1
ATOM 1721 N N . VAL A 1 213 ? -56.035 27.021 52.308 1.00 52.00 213 VAL A N 1
ATOM 1722 C CA . VAL A 1 213 ? -54.708 26.808 51.694 1.00 52.00 213 VAL A CA 1
ATOM 1723 C C . VAL A 1 213 ? -54.118 28.080 51.077 1.00 52.00 213 VAL A C 1
ATOM 1725 O O . VAL A 1 213 ? -53.818 28.164 49.887 1.00 52.00 213 VAL A O 1
ATOM 1728 N N . GLY A 1 214 ? -53.898 29.087 51.922 1.00 50.28 214 GLY A N 1
ATOM 1729 C CA . GLY A 1 214 ? -53.081 30.244 51.560 1.00 50.28 214 GLY A CA 1
ATOM 1730 C C . GLY A 1 214 ? -51.602 29.867 51.404 1.00 50.28 214 GLY A C 1
ATOM 1731 O O . GLY A 1 214 ? -50.969 29.478 52.382 1.00 50.28 214 GLY A O 1
ATOM 1732 N N . ALA A 1 215 ? -51.063 30.020 50.189 1.00 50.41 215 ALA A N 1
ATOM 1733 C CA . ALA A 1 215 ? -49.629 30.007 49.859 1.00 50.41 215 ALA A CA 1
ATOM 1734 C C . ALA A 1 215 ? -48.786 28.908 50.553 1.00 50.41 215 ALA A C 1
ATOM 1736 O O . ALA A 1 215 ? -47.773 29.194 51.199 1.00 50.41 215 ALA A O 1
ATOM 1737 N N . LEU A 1 216 ? -49.175 27.636 50.401 1.00 52.09 216 LEU A N 1
ATOM 1738 C CA . LEU A 1 216 ? -48.310 26.520 50.792 1.00 52.09 216 LEU A CA 1
ATOM 1739 C C . LEU A 1 216 ? -47.119 26.414 49.831 1.00 52.09 216 LEU A C 1
ATOM 1741 O O . LEU A 1 216 ? -47.214 25.814 48.766 1.00 52.09 216 LEU A O 1
ATOM 1745 N N . GLY A 1 217 ? -45.965 26.932 50.256 1.00 50.88 217 GLY A N 1
ATOM 1746 C CA . GLY A 1 217 ? -44.673 26.778 49.573 1.00 50.88 217 GLY A CA 1
ATOM 1747 C C . GLY A 1 217 ? -44.099 25.351 49.611 1.00 50.88 217 GLY A C 1
ATOM 1748 O O . GLY A 1 217 ? -42.904 25.175 49.852 1.00 50.88 217 GLY A O 1
ATOM 1749 N N . THR A 1 218 ? -44.935 24.328 49.408 1.00 57.28 218 THR A N 1
ATOM 1750 C CA . THR A 1 218 ? -44.546 22.916 49.290 1.00 57.28 218 THR A CA 1
ATOM 1751 C C . THR A 1 218 ? -43.867 22.669 47.947 1.00 57.28 218 THR A C 1
ATOM 1753 O O . THR A 1 218 ? -44.469 22.127 47.021 1.00 57.28 218 THR A O 1
ATOM 1756 N N . GLY A 1 219 ? -42.602 23.073 47.841 1.00 67.44 219 GLY A N 1
ATOM 1757 C CA . GLY A 1 219 ? -41.763 22.793 46.680 1.00 67.44 219 GLY A CA 1
ATOM 1758 C C . GLY A 1 219 ? -41.400 21.309 46.592 1.00 67.44 219 GLY A C 1
ATOM 1759 O O . GLY A 1 219 ? -40.271 20.931 46.916 1.00 67.44 219 GLY A O 1
ATOM 1760 N N . ILE A 1 220 ? -42.348 20.472 46.158 1.00 80.81 220 ILE A N 1
ATOM 1761 C CA . ILE A 1 220 ? -42.119 19.053 45.867 1.00 80.81 220 ILE A CA 1
ATOM 1762 C C . ILE A 1 220 ? -41.200 18.974 44.641 1.00 80.81 220 ILE A C 1
ATOM 1764 O O . ILE A 1 220 ? -41.556 19.424 43.555 1.00 80.81 220 ILE A O 1
ATOM 1768 N N . ARG A 1 221 ? -40.003 18.406 44.829 1.00 82.50 221 ARG A N 1
ATOM 1769 C CA . ARG A 1 221 ? -38.954 18.278 43.800 1.00 82.50 221 ARG A CA 1
ATOM 1770 C C . ARG A 1 221 ? -38.817 16.864 43.257 1.00 82.50 221 ARG A C 1
ATOM 1772 O O . ARG A 1 221 ? -38.227 16.677 42.201 1.00 82.50 221 ARG A O 1
ATOM 1779 N N . THR A 1 222 ? -39.291 15.861 43.991 1.00 84.44 222 THR A N 1
ATOM 1780 C CA . THR A 1 222 ? -39.255 14.458 43.567 1.00 84.44 222 THR A CA 1
ATOM 1781 C C . THR A 1 222 ? -40.663 13.886 43.548 1.00 84.44 222 THR A C 1
ATOM 1783 O O . THR A 1 222 ? -41.323 13.861 44.588 1.00 84.44 222 THR A O 1
ATOM 1786 N N . LEU A 1 223 ? -41.085 13.405 42.380 1.00 87.94 223 LEU A N 1
ATOM 1787 C CA . LEU A 1 223 ? -42.319 12.652 42.187 1.00 87.94 223 LEU A CA 1
ATOM 1788 C C . LEU A 1 223 ? -41.974 11.237 41.719 1.00 87.94 223 LEU A C 1
ATOM 1790 O O . LEU A 1 223 ? -41.221 11.059 40.760 1.00 87.94 223 LEU A O 1
ATOM 1794 N N . VAL A 1 224 ? -42.554 10.244 42.384 1.00 85.19 224 VAL A N 1
ATOM 1795 C CA . VAL A 1 224 ? -42.643 8.866 41.896 1.00 85.19 224 VAL A CA 1
ATOM 1796 C C . VAL A 1 224 ? -44.127 8.530 41.779 1.00 85.19 224 VAL A C 1
ATOM 1798 O O . VAL A 1 224 ? -44.868 8.708 42.747 1.00 85.19 224 VAL A O 1
ATOM 1801 N N . ALA A 1 225 ? -44.556 8.098 40.597 1.00 84.00 225 ALA A N 1
ATOM 1802 C CA . ALA A 1 225 ? -45.946 7.802 40.275 1.00 84.00 225 ALA A CA 1
ATOM 1803 C C . ALA A 1 225 ? -46.026 6.517 39.439 1.00 84.00 225 ALA A C 1
ATOM 1805 O O . ALA A 1 225 ? -45.457 6.450 38.348 1.00 84.00 225 ALA A O 1
ATOM 1806 N N . ASP A 1 226 ? -46.730 5.511 39.956 1.00 80.12 226 ASP A N 1
ATOM 1807 C CA . ASP A 1 226 ? -46.972 4.238 39.273 1.00 80.12 226 ASP A CA 1
ATOM 1808 C C . ASP A 1 226 ? -48.454 4.087 38.902 1.00 80.12 226 ASP A C 1
ATOM 1810 O O . ASP A 1 226 ? -49.327 3.990 39.767 1.00 80.12 226 ASP A O 1
ATOM 1814 N N . PHE A 1 227 ? -48.718 4.060 37.597 1.00 72.69 227 PHE A N 1
ATOM 1815 C CA . PHE A 1 227 ? -50.035 3.923 36.983 1.00 72.69 227 PHE A CA 1
ATOM 1816 C C . PHE A 1 227 ? -50.372 2.465 36.610 1.00 72.69 227 PHE A C 1
ATOM 1818 O O . PHE A 1 227 ? -51.446 2.228 36.059 1.00 72.69 227 PHE A O 1
ATOM 1825 N N . ASN A 1 228 ? -49.529 1.469 36.937 1.00 63.22 228 ASN A N 1
ATOM 1826 C CA . ASN A 1 228 ? -49.755 0.034 36.652 1.00 63.22 228 ASN A CA 1
ATOM 1827 C C . ASN A 1 228 ? -50.847 -0.622 37.525 1.00 63.22 228 ASN A C 1
ATOM 1829 O O . ASN A 1 228 ? -50.805 -1.817 37.823 1.00 63.22 228 ASN A O 1
ATOM 1833 N N . THR A 1 229 ? -51.828 0.160 37.971 1.00 61.50 229 THR A N 1
ATOM 1834 C CA . THR A 1 229 ? -52.802 -0.214 38.997 1.00 61.50 229 THR A CA 1
ATOM 1835 C C . THR A 1 229 ? -54.197 -0.391 38.400 1.00 61.50 229 THR A C 1
ATOM 1837 O O . THR A 1 229 ? -54.503 0.075 37.305 1.00 61.50 229 THR A O 1
ATOM 1840 N N . SER A 1 230 ? -55.103 -1.023 39.148 1.00 59.59 230 SER A N 1
ATOM 1841 C CA . SER A 1 230 ? -56.494 -1.241 38.722 1.00 59.59 230 SER A CA 1
ATOM 1842 C C . SER A 1 230 ? -57.337 0.042 38.571 1.00 59.59 230 SER A C 1
ATOM 1844 O O . SER A 1 230 ? -58.538 -0.058 38.317 1.00 59.59 230 SER A O 1
ATOM 1846 N N . SER A 1 231 ? -56.766 1.233 38.795 1.00 64.81 231 SER A N 1
ATOM 1847 C CA . SER A 1 231 ? -57.464 2.520 38.712 1.00 64.81 231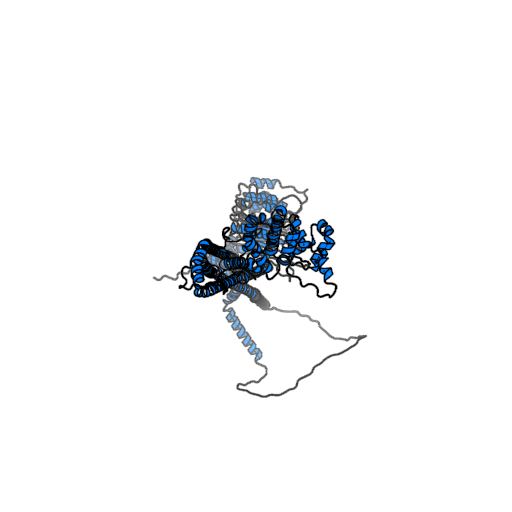 SER A CA 1
ATOM 1848 C C . SER A 1 231 ? -56.482 3.686 38.460 1.00 64.81 231 SER A C 1
ATOM 1850 O O . SER A 1 231 ? -56.238 4.493 39.358 1.00 64.81 231 SER A O 1
ATOM 1852 N N . PRO A 1 232 ? -55.919 3.839 37.244 1.00 66.94 232 PRO A N 1
ATOM 1853 C CA . PRO A 1 232 ? -55.021 4.960 36.934 1.00 66.94 232 PRO A CA 1
ATOM 1854 C C . PRO A 1 232 ? -55.723 6.328 37.038 1.00 66.94 232 PRO A C 1
ATOM 1856 O O . PRO A 1 232 ? -55.084 7.344 37.313 1.00 66.94 232 PRO A O 1
ATOM 1859 N N . ALA A 1 233 ? -57.055 6.355 36.889 1.00 70.38 233 ALA A N 1
ATOM 1860 C CA . ALA A 1 233 ? -57.870 7.566 36.917 1.00 70.38 233 ALA A CA 1
ATOM 1861 C C . ALA A 1 233 ? -57.720 8.387 38.213 1.00 70.38 233 ALA A C 1
ATOM 1863 O O . ALA A 1 233 ? -57.567 9.608 38.151 1.00 70.38 233 ALA A O 1
ATOM 1864 N N . ILE A 1 234 ? -57.724 7.743 39.390 1.00 76.19 234 ILE A N 1
ATOM 1865 C CA . ILE A 1 234 ? -57.608 8.465 40.669 1.00 76.19 234 ILE A CA 1
ATOM 1866 C C . ILE A 1 234 ? -56.199 9.039 40.877 1.00 76.19 234 ILE A C 1
ATOM 1868 O O . ILE A 1 234 ? -56.061 10.136 41.416 1.00 76.19 234 ILE A O 1
ATOM 1872 N N . LEU A 1 235 ? -55.155 8.346 40.408 1.00 79.25 235 LEU A N 1
ATOM 1873 C CA . LEU A 1 235 ? -53.774 8.822 40.521 1.00 79.25 235 LEU A CA 1
ATOM 1874 C C . LEU A 1 235 ? -53.523 10.000 39.569 1.00 79.25 235 LEU A C 1
ATOM 1876 O O . LEU A 1 235 ? -52.952 11.005 39.991 1.00 79.25 235 LEU A O 1
ATOM 1880 N N . GLY A 1 236 ? -54.058 9.943 38.343 1.00 76.12 236 GLY A N 1
ATOM 1881 C CA . GLY A 1 236 ? -54.050 11.074 37.410 1.00 76.12 236 GLY A CA 1
ATOM 1882 C C . GLY A 1 236 ? -54.738 12.323 37.975 1.00 76.12 236 GLY A C 1
ATOM 1883 O O . GLY A 1 236 ? -54.195 13.421 37.870 1.00 76.12 236 GLY A O 1
ATOM 1884 N N . GLN A 1 237 ? -55.877 12.167 38.664 1.00 78.62 237 GLN A N 1
ATOM 1885 C CA . GLN A 1 237 ? -56.541 13.277 39.366 1.00 78.62 237 GLN A CA 1
ATOM 1886 C C . GLN A 1 237 ? -55.700 13.857 40.514 1.00 78.62 237 GLN A C 1
ATOM 1888 O O . GLN A 1 237 ? -55.676 15.076 40.693 1.00 78.62 237 GLN A O 1
ATOM 1893 N N . ILE A 1 238 ? -55.009 13.013 41.292 1.00 81.62 238 ILE A N 1
ATOM 1894 C CA . ILE A 1 238 ? -54.119 13.466 42.374 1.00 81.62 238 ILE A CA 1
ATOM 1895 C C . ILE A 1 238 ? -52.946 14.261 41.787 1.00 81.62 238 ILE A C 1
ATOM 1897 O O . ILE A 1 238 ? -52.696 15.381 42.224 1.00 81.62 238 ILE A O 1
ATOM 1901 N N . VAL A 1 239 ? -52.268 13.732 40.763 1.00 83.00 239 VAL A N 1
ATOM 1902 C CA . VAL A 1 239 ? -51.147 14.419 40.099 1.00 83.00 239 VAL A CA 1
ATOM 1903 C C . VAL A 1 239 ? -51.607 15.731 39.455 1.00 83.00 239 VAL A C 1
ATOM 1905 O O . VAL A 1 239 ? -50.985 16.761 39.697 1.00 83.00 239 VAL A O 1
ATOM 1908 N N . GLY A 1 240 ? -52.732 15.740 38.732 1.00 79.94 240 GLY A N 1
ATOM 1909 C CA . GLY A 1 240 ? -53.309 16.965 38.164 1.00 79.94 240 GLY A CA 1
ATOM 1910 C C . GLY A 1 240 ? -53.685 18.012 39.222 1.00 79.94 240 GLY A C 1
ATOM 1911 O O . GLY A 1 240 ? -53.472 19.203 39.011 1.00 79.94 240 GLY A O 1
ATOM 1912 N N . SER A 1 241 ? -54.154 17.584 40.401 1.00 78.31 241 SER A N 1
ATOM 1913 C CA . SER A 1 241 ? -54.432 18.490 41.530 1.00 78.31 241 SER A CA 1
ATOM 1914 C C . SER A 1 241 ? -53.168 19.152 42.093 1.00 78.31 241 SER A C 1
ATOM 1916 O O . SER A 1 241 ? -53.249 20.261 42.614 1.00 78.31 241 SER A O 1
ATOM 1918 N N . LEU A 1 242 ? -52.004 18.499 41.983 1.00 80.19 242 LEU A N 1
ATOM 1919 C CA . LEU A 1 242 ? -50.708 19.036 42.420 1.00 80.19 242 LEU A CA 1
ATOM 1920 C C . LEU A 1 242 ? -50.074 20.002 41.402 1.00 80.19 242 LEU A C 1
ATOM 1922 O O . LEU A 1 242 ? -49.131 20.701 41.757 1.00 80.19 242 LEU A O 1
ATOM 1926 N N . LEU A 1 243 ? -50.577 20.059 40.162 1.00 78.94 243 LEU A N 1
ATOM 1927 C CA . LEU A 1 243 ? -50.141 21.014 39.127 1.00 78.94 243 LEU A CA 1
ATOM 1928 C C . LEU A 1 243 ? -50.880 22.364 39.196 1.00 78.94 243 LEU A C 1
ATOM 1930 O O . LEU A 1 243 ? -50.567 23.282 38.434 1.00 78.94 243 LEU A O 1
ATOM 1934 N N . LEU A 1 244 ? -51.872 22.486 40.084 1.00 74.81 244 LEU A N 1
ATOM 1935 C CA . LEU A 1 244 ? -52.717 23.667 40.234 1.00 74.81 244 LEU A CA 1
ATOM 1936 C C . LEU A 1 244 ? -52.438 24.394 41.564 1.00 74.81 244 LEU A C 1
ATOM 1938 O O . LEU A 1 244 ? -52.141 23.745 42.572 1.00 74.81 244 LEU A O 1
ATOM 1942 N N . PRO A 1 245 ? -52.607 25.734 41.617 1.00 63.78 245 PRO A N 1
ATOM 1943 C CA . PRO A 1 245 ? -52.625 26.470 42.877 1.00 63.78 245 PRO A CA 1
ATOM 1944 C C . PRO A 1 245 ? -53.630 25.820 43.841 1.00 63.78 245 PRO A C 1
ATOM 1946 O O . PRO A 1 245 ? -54.767 25.560 43.438 1.00 63.78 245 PRO A O 1
ATOM 1949 N N . PRO A 1 246 ? -53.241 25.531 45.093 1.00 61.78 246 PRO A N 1
ATOM 1950 C CA . PRO A 1 246 ? -52.193 26.200 45.871 1.00 61.78 246 PRO A CA 1
ATOM 1951 C C . PRO A 1 246 ? -50.775 25.610 45.763 1.00 61.78 246 PRO A C 1
ATOM 1953 O O . PRO A 1 246 ? -49.876 26.129 46.421 1.00 61.78 246 PRO A O 1
ATOM 1956 N N . PHE A 1 247 ? -50.559 24.540 44.993 1.00 71.25 247 PHE A N 1
ATOM 1957 C CA . PHE A 1 247 ? -49.268 23.854 44.921 1.00 71.25 247 PHE A CA 1
ATOM 1958 C C . PHE A 1 247 ? -48.358 24.463 43.837 1.00 71.25 247 PHE A C 1
ATOM 1960 O O . PHE A 1 247 ? -48.723 24.520 42.666 1.00 71.25 247 PHE A O 1
ATOM 1967 N N . GLU A 1 248 ? -47.143 24.878 44.213 1.00 66.06 248 GLU A N 1
ATOM 1968 C CA . GLU A 1 248 ? -46.081 25.267 43.269 1.00 66.06 248 GLU A CA 1
ATOM 1969 C C . GLU A 1 248 ? -45.047 24.138 43.140 1.00 66.06 248 GLU A C 1
ATOM 1971 O O . GLU A 1 248 ? -44.039 24.096 43.853 1.00 66.06 248 GLU A O 1
ATOM 1976 N N . VAL A 1 249 ? -45.305 23.191 42.233 1.00 73.88 249 VAL A N 1
ATOM 1977 C CA . VAL A 1 249 ? -44.407 22.054 41.970 1.00 73.88 249 VAL A CA 1
ATOM 1978 C C . VAL A 1 249 ? -43.523 22.285 40.744 1.00 73.88 249 VAL A C 1
ATOM 1980 O O . VAL A 1 249 ? -43.967 22.773 39.707 1.00 73.88 249 VAL A O 1
ATOM 1983 N N . SER A 1 250 ? -42.252 21.904 40.861 1.00 78.00 250 SER A N 1
ATOM 1984 C CA . SER A 1 250 ? -41.310 21.792 39.742 1.00 78.00 250 SER A CA 1
ATOM 1985 C C . SER A 1 250 ? -40.347 20.648 40.055 1.00 78.00 250 SER A C 1
ATOM 1987 O O . SER A 1 250 ? -39.589 20.690 41.029 1.00 78.00 250 SER A O 1
ATOM 1989 N N . PHE A 1 251 ? -40.434 19.566 39.282 1.00 85.69 251 PHE A N 1
ATOM 1990 C CA . PHE A 1 251 ? -39.808 18.304 39.656 1.00 85.69 251 PHE A CA 1
ATOM 1991 C C . PHE A 1 251 ? -38.387 18.219 39.094 1.00 85.69 251 PHE A C 1
ATOM 1993 O O . PHE A 1 251 ? -38.194 18.128 37.885 1.00 85.69 251 PHE A O 1
ATOM 2000 N N . SER A 1 252 ? -37.379 18.198 39.972 1.00 84.88 252 SER A N 1
ATOM 2001 C CA . SER A 1 252 ? -36.007 17.884 39.559 1.00 84.88 252 SER A CA 1
ATOM 2002 C C . SER A 1 252 ? -35.781 16.382 39.376 1.00 84.88 252 SER A C 1
ATOM 2004 O O . SER A 1 252 ? -34.873 15.975 38.653 1.00 84.88 252 SER A O 1
ATOM 2006 N N . ARG A 1 253 ? -36.632 15.533 39.965 1.00 86.62 253 ARG A N 1
ATOM 2007 C CA . ARG A 1 253 ? -36.592 14.078 39.774 1.00 86.62 253 ARG A CA 1
ATOM 2008 C C . ARG A 1 253 ? -37.989 13.521 39.518 1.00 86.62 253 ARG A C 1
ATOM 2010 O O . ARG A 1 253 ? -38.859 13.632 40.380 1.00 86.62 253 ARG A O 1
ATOM 2017 N N . ILE A 1 254 ? -38.175 12.882 38.368 1.00 86.88 254 ILE A N 1
ATOM 2018 C CA . ILE A 1 254 ? -39.419 12.195 37.999 1.00 86.88 254 ILE A CA 1
ATOM 2019 C C . ILE A 1 254 ? -39.143 10.693 37.874 1.00 86.88 254 ILE A C 1
ATOM 2021 O O . ILE A 1 254 ? -38.126 10.272 37.320 1.00 86.88 254 ILE A O 1
ATOM 2025 N N . THR A 1 255 ? -40.050 9.872 38.392 1.00 86.06 255 THR A N 1
ATOM 2026 C CA . THR A 1 255 ? -40.187 8.456 38.036 1.00 86.06 255 THR A CA 1
ATOM 2027 C C . THR A 1 255 ? -41.647 8.191 37.704 1.00 86.06 255 THR A C 1
ATOM 2029 O O . THR A 1 255 ? -42.512 8.417 38.548 1.00 86.06 255 THR A O 1
ATOM 2032 N N . TRP A 1 256 ? -41.905 7.765 36.471 1.00 85.69 256 TRP A N 1
ATOM 2033 C CA . TRP A 1 256 ? -43.243 7.622 35.908 1.00 85.69 256 TRP A CA 1
ATOM 2034 C C . TRP A 1 256 ? -43.405 6.238 35.293 1.00 85.69 256 TRP A C 1
ATOM 2036 O O . TRP A 1 256 ? -42.802 5.945 34.261 1.00 85.69 256 TRP A O 1
ATOM 2046 N N . ASP A 1 257 ? -44.202 5.383 35.922 1.00 78.31 257 ASP A N 1
ATOM 2047 C CA . ASP A 1 257 ? -44.379 4.009 35.468 1.00 78.31 257 ASP A CA 1
ATOM 2048 C C . ASP A 1 257 ? -45.787 3.831 34.871 1.00 78.31 257 ASP A C 1
ATOM 2050 O O . ASP A 1 257 ? -46.773 3.743 35.596 1.00 78.31 257 ASP A O 1
ATOM 2054 N N . SER A 1 258 ? -45.876 3.846 33.533 1.00 69.06 258 SER A N 1
ATOM 2055 C CA . SER A 1 258 ? -47.129 3.855 32.747 1.00 69.06 258 SER A CA 1
ATOM 2056 C C . SER A 1 258 ? -47.658 2.436 32.446 1.00 69.06 258 SER A C 1
ATOM 2058 O O . SER A 1 258 ? -46.971 1.455 32.754 1.00 69.06 258 SER A O 1
ATOM 2060 N N . CYS A 1 259 ? -48.885 2.312 31.906 1.00 58.31 259 CYS A N 1
ATOM 2061 C CA . CYS A 1 259 ? -49.650 1.058 31.794 1.00 58.31 259 CYS A CA 1
ATOM 2062 C C . CYS A 1 259 ? -50.520 0.940 30.515 1.00 58.31 259 CYS A C 1
ATOM 2064 O O . CYS A 1 259 ? -51.148 1.902 30.090 1.00 58.31 259 CYS A O 1
ATOM 2066 N N . ILE A 1 260 ? -50.633 -0.276 29.960 1.00 53.53 260 ILE A N 1
ATOM 2067 C CA . ILE A 1 260 ? -51.207 -0.615 28.631 1.00 53.53 260 ILE A CA 1
ATOM 2068 C C . ILE A 1 260 ? -52.763 -0.708 28.626 1.00 53.53 260 ILE A C 1
ATOM 2070 O O . ILE A 1 260 ? -53.359 -1.423 27.824 1.00 53.53 260 ILE A O 1
ATOM 2074 N N . ILE A 1 261 ? -53.486 -0.083 29.565 1.00 51.31 261 ILE A N 1
ATOM 2075 C CA . ILE A 1 261 ? -54.933 -0.364 29.721 1.00 51.31 261 ILE A CA 1
ATOM 2076 C C . ILE A 1 261 ? -55.794 0.459 28.749 1.00 51.31 261 ILE A C 1
ATOM 2078 O O . ILE A 1 261 ? -56.334 1.515 29.090 1.00 51.31 261 ILE A O 1
ATOM 2082 N N . GLU A 1 262 ? -56.047 -0.112 27.567 1.00 49.09 262 GLU A N 1
ATOM 2083 C CA . GLU A 1 262 ? -57.177 0.252 26.702 1.00 49.09 262 GLU A CA 1
ATOM 2084 C C . GLU A 1 262 ? -58.528 0.086 27.442 1.00 49.09 262 GLU A C 1
ATOM 2086 O O . GLU A 1 262 ? -59.205 -0.938 27.301 1.00 49.09 262 GLU A O 1
ATOM 2091 N N . ARG A 1 263 ? -58.963 1.093 28.218 1.00 41.25 263 ARG A N 1
ATOM 2092 C CA . ARG A 1 263 ? -60.386 1.432 28.468 1.00 41.25 263 ARG A CA 1
ATOM 2093 C C . ARG A 1 263 ? -60.556 2.715 29.297 1.00 41.25 263 ARG A C 1
ATOM 2095 O O . ARG A 1 263 ? -60.706 2.668 30.511 1.00 41.25 263 ARG A O 1
ATOM 2102 N N . ARG A 1 264 ? -60.768 3.815 28.565 1.00 49.16 264 ARG A N 1
ATOM 2103 C CA . ARG A 1 264 ? -61.496 5.041 28.963 1.00 49.16 264 ARG A CA 1
ATOM 2104 C C . ARG A 1 264 ? -60.855 5.958 30.033 1.00 49.16 264 ARG A C 1
ATOM 2106 O O . ARG A 1 264 ? -60.821 5.647 31.214 1.00 49.16 264 ARG A O 1
ATOM 2113 N N . GLN A 1 265 ? -60.628 7.199 29.582 1.00 53.16 265 GLN A N 1
ATOM 2114 C CA . GLN A 1 265 ? -60.778 8.491 30.288 1.00 53.16 265 GLN A CA 1
ATOM 2115 C C . GLN A 1 265 ? -59.571 9.249 30.875 1.00 53.16 265 GLN A C 1
ATOM 2117 O O . GLN A 1 265 ? -59.771 10.426 31.166 1.00 53.16 265 GLN A O 1
ATOM 2122 N N . ILE A 1 266 ? -58.342 8.721 30.937 1.00 54.84 266 ILE A N 1
ATOM 2123 C CA . ILE A 1 266 ? -57.135 9.572 31.090 1.00 54.84 266 ILE A CA 1
ATOM 2124 C C . ILE A 1 266 ? -56.039 9.107 30.122 1.00 54.84 266 ILE A C 1
ATOM 2126 O O . ILE A 1 266 ? -55.733 7.922 30.076 1.00 54.84 266 ILE A O 1
ATOM 2130 N N . ASP A 1 267 ? -55.465 10.053 29.373 1.00 64.44 267 ASP A N 1
ATOM 2131 C CA . ASP A 1 267 ? -54.204 9.914 28.630 1.00 64.44 267 ASP A CA 1
ATOM 2132 C C . ASP A 1 267 ? -53.066 10.352 29.565 1.00 64.44 267 ASP A C 1
ATOM 2134 O O . ASP A 1 267 ? -52.865 11.549 29.800 1.00 64.44 267 ASP A O 1
ATOM 2138 N N . ASP A 1 268 ? -52.356 9.391 30.156 1.00 68.50 268 ASP A N 1
ATOM 2139 C CA . ASP A 1 268 ? -51.259 9.673 31.083 1.00 68.50 268 ASP A CA 1
ATOM 2140 C C . ASP A 1 268 ? -50.006 10.203 30.366 1.00 68.50 268 ASP A C 1
ATOM 2142 O O . ASP A 1 268 ? -49.211 10.905 30.992 1.00 68.50 268 ASP A O 1
ATOM 2146 N N . THR A 1 269 ? -49.866 9.987 29.051 1.00 72.81 269 THR A N 1
ATOM 2147 C CA . THR A 1 269 ? -48.807 10.614 28.243 1.00 72.81 269 THR A CA 1
ATOM 2148 C C . THR A 1 269 ? -49.017 12.125 28.136 1.00 72.81 269 THR A C 1
ATOM 2150 O O . THR A 1 269 ? -48.049 12.883 28.208 1.00 72.81 269 THR A O 1
ATOM 2153 N N . SER A 1 270 ? -50.267 12.592 28.015 1.00 74.12 270 SER A N 1
ATOM 2154 C CA . SER A 1 270 ? -50.597 14.024 28.022 1.00 74.12 270 SER A CA 1
ATOM 2155 C C . SER A 1 270 ? -50.296 14.663 29.379 1.00 74.12 270 SER A C 1
ATOM 2157 O O . SER A 1 270 ? -49.720 15.751 29.438 1.00 74.12 270 SER A O 1
ATOM 2159 N N . LEU A 1 271 ? -50.586 13.944 30.468 1.00 75.56 271 LEU A N 1
ATOM 2160 C CA . LEU A 1 271 ? -50.285 14.382 31.827 1.00 75.56 271 LEU A CA 1
ATOM 2161 C C . LEU A 1 271 ? -48.769 14.414 32.077 1.00 75.56 271 LEU A C 1
ATOM 2163 O O . LEU A 1 271 ? -48.266 15.398 32.612 1.00 75.56 271 LEU A O 1
ATOM 2167 N N . LEU A 1 272 ? -48.023 13.402 31.619 1.00 81.38 272 LEU A N 1
ATOM 2168 C CA . LEU A 1 272 ? -46.558 13.389 31.657 1.00 81.38 272 LEU A CA 1
ATOM 2169 C C . LEU A 1 272 ? -45.963 14.555 30.851 1.00 81.38 272 LEU A C 1
ATOM 2171 O O . LEU A 1 272 ? -45.038 15.210 31.327 1.00 81.38 272 LEU A O 1
ATOM 2175 N N . LYS A 1 273 ? -46.517 14.870 29.672 1.00 79.38 273 LYS A N 1
ATOM 2176 C CA . LYS A 1 273 ? -46.108 16.030 28.859 1.00 79.38 273 LYS A CA 1
ATOM 2177 C C . LYS A 1 273 ? -46.348 17.359 29.593 1.00 79.38 273 LYS A C 1
ATOM 2179 O O . LYS A 1 273 ? -45.468 18.219 29.546 1.00 79.38 273 LYS A O 1
ATOM 2184 N N . GLU A 1 274 ? -47.454 17.526 30.331 1.00 80.75 274 GLU A N 1
ATOM 2185 C CA . GLU A 1 274 ? -47.629 18.712 31.189 1.00 80.75 274 GLU A CA 1
ATOM 2186 C C . GLU A 1 274 ? -46.629 18.724 32.359 1.00 80.75 274 GLU A C 1
ATOM 2188 O O . GLU A 1 274 ? -45.948 19.729 32.564 1.00 80.75 274 GLU A O 1
ATOM 2193 N N . VAL A 1 275 ? -46.477 17.615 33.092 1.00 82.94 275 VAL A N 1
ATOM 2194 C CA . VAL A 1 275 ? -45.534 17.490 34.225 1.00 82.94 275 VAL A CA 1
ATOM 2195 C C . VAL A 1 275 ? -44.093 17.816 33.799 1.00 82.94 275 VAL A C 1
ATOM 2197 O O . VAL A 1 275 ? -43.380 18.524 34.520 1.00 82.94 275 VAL A O 1
ATOM 2200 N N . LEU A 1 276 ? -43.671 17.348 32.620 1.00 84.06 276 LEU A N 1
ATOM 2201 C CA . LEU A 1 276 ? -42.372 17.658 32.017 1.00 84.06 276 LEU A CA 1
ATOM 2202 C C . LEU A 1 276 ? -42.264 19.137 31.621 1.00 84.06 276 LEU A C 1
ATOM 2204 O O . LEU A 1 276 ? -41.284 19.780 31.993 1.00 84.06 276 LEU A O 1
ATOM 2208 N N . GLY A 1 277 ? -43.280 19.706 30.962 1.00 82.88 277 GLY A N 1
ATOM 2209 C CA . GLY A 1 277 ? -43.307 21.127 30.586 1.00 82.88 277 GLY A CA 1
ATOM 2210 C C . GLY A 1 277 ? -43.256 22.083 31.786 1.00 82.88 277 GLY A C 1
ATOM 2211 O O . GLY A 1 277 ? -42.570 23.101 31.745 1.00 82.88 277 GLY A O 1
ATOM 2212 N N . ARG A 1 278 ? -43.893 21.730 32.912 1.00 81.38 278 ARG A N 1
ATOM 2213 C CA . ARG A 1 278 ? -43.764 22.469 34.188 1.00 81.38 278 ARG A CA 1
ATOM 2214 C C . ARG A 1 278 ? -42.374 22.336 34.827 1.00 81.38 278 ARG A C 1
ATOM 2216 O O . ARG A 1 278 ? -42.019 23.142 35.684 1.00 81.38 278 ARG A O 1
ATOM 2223 N N . SER A 1 279 ? -41.590 21.335 34.422 1.00 83.12 279 SER A N 1
ATOM 2224 C CA . SER A 1 279 ? -40.305 20.966 35.033 1.00 83.12 279 SER A CA 1
ATOM 2225 C C . SER A 1 279 ? -39.082 21.251 34.146 1.00 83.12 279 SER A C 1
ATOM 2227 O O . SER A 1 279 ? -37.960 20.990 34.574 1.00 83.12 279 SER A O 1
ATOM 2229 N N . GLU A 1 280 ? -39.265 21.825 32.950 1.00 83.50 280 GLU A N 1
ATOM 2230 C CA . GLU A 1 280 ? -38.236 22.046 31.913 1.00 83.50 280 GLU A CA 1
ATOM 2231 C C . GLU A 1 280 ? -36.921 22.649 32.450 1.00 83.50 280 GLU A C 1
ATOM 2233 O O . GLU A 1 280 ? -35.829 22.157 32.166 1.00 83.50 280 GLU A O 1
ATOM 2238 N N . THR A 1 281 ? -37.018 23.667 33.312 1.00 80.50 281 THR A N 1
ATOM 2239 C CA . THR A 1 281 ? -35.859 24.377 33.891 1.00 80.50 281 THR A CA 1
ATOM 2240 C C . THR A 1 281 ? -35.289 23.743 35.169 1.00 80.50 281 THR A C 1
ATOM 2242 O O . THR A 1 281 ? -34.257 24.196 35.678 1.00 80.50 281 THR A O 1
ATOM 2245 N N . ALA A 1 282 ? -35.947 22.708 35.700 1.00 83.81 282 ALA A N 1
ATOM 2246 C CA . ALA A 1 282 ? -35.647 22.082 36.987 1.00 83.81 282 ALA A CA 1
ATOM 2247 C C . ALA A 1 282 ? -35.185 20.619 36.878 1.00 83.81 282 ALA A C 1
ATOM 2249 O O . ALA A 1 282 ? -34.496 20.159 37.785 1.00 83.81 282 ALA A O 1
ATOM 2250 N N . LEU A 1 283 ? -35.549 19.903 35.808 1.00 86.62 283 LEU A N 1
ATOM 2251 C CA . LEU A 1 283 ? -35.369 18.455 35.668 1.00 86.62 283 LEU A CA 1
ATOM 2252 C C . LEU A 1 283 ? -33.889 18.025 35.612 1.00 86.62 283 LEU A C 1
ATOM 2254 O O . LEU A 1 283 ? -33.156 18.389 34.697 1.00 86.62 283 LEU A O 1
ATOM 2258 N N . GLU A 1 284 ? -33.474 17.205 36.579 1.00 88.56 284 GLU A N 1
ATOM 2259 C CA . GLU A 1 284 ? -32.124 16.638 36.734 1.00 88.56 284 GLU A CA 1
ATOM 2260 C C . GLU A 1 284 ? -32.095 15.127 36.440 1.00 88.56 284 GLU A C 1
ATOM 2262 O O . GLU A 1 284 ? -31.092 14.613 35.936 1.00 88.56 284 GLU A O 1
ATOM 2267 N N . PHE A 1 285 ? -33.186 14.415 36.755 1.00 87.56 285 PHE A N 1
ATOM 2268 C CA . PHE A 1 285 ? -33.350 12.967 36.588 1.00 87.56 285 PHE A CA 1
ATOM 2269 C C . PHE A 1 285 ? -34.744 12.618 36.054 1.00 87.56 285 PHE A C 1
ATOM 2271 O O . PHE A 1 285 ? -35.752 13.032 36.635 1.00 87.56 285 PHE A O 1
ATOM 2278 N N . LEU A 1 286 ? -34.796 11.769 35.028 1.00 88.12 286 LEU A N 1
ATOM 2279 C CA . LEU A 1 286 ? -36.035 11.226 34.472 1.00 88.12 286 LEU A CA 1
ATOM 2280 C C . LEU A 1 286 ? -35.955 9.697 34.366 1.00 88.12 286 LEU A C 1
ATOM 2282 O O . LEU A 1 286 ? -35.105 9.182 33.644 1.00 88.12 286 LEU A O 1
ATOM 2286 N N . LYS A 1 287 ? -36.869 8.980 35.031 1.00 87.38 287 LYS A N 1
ATOM 2287 C CA . LYS A 1 287 ? -37.205 7.580 34.721 1.00 87.38 287 LYS A CA 1
ATOM 2288 C C . LYS A 1 287 ? -38.619 7.507 34.152 1.00 87.38 287 LYS A C 1
ATOM 2290 O O . LYS A 1 287 ? -39.542 7.997 34.801 1.00 87.38 287 LYS A O 1
ATOM 2295 N N . VAL A 1 288 ? -38.790 6.843 33.011 1.00 83.19 288 VAL A N 1
ATOM 2296 C CA . VAL A 1 288 ? -40.109 6.467 32.476 1.00 83.19 288 VAL A CA 1
ATOM 2297 C C . VAL A 1 288 ? -40.115 4.982 32.112 1.00 83.19 288 VAL A C 1
ATOM 2299 O O . VAL A 1 288 ? -39.163 4.493 31.505 1.00 83.19 288 VAL A O 1
ATOM 2302 N N . GLN A 1 289 ? -41.170 4.261 32.484 1.00 77.88 289 GLN A N 1
ATOM 2303 C CA . GLN A 1 289 ? -41.492 2.945 31.925 1.00 77.88 289 GLN A CA 1
ATOM 2304 C C . GLN A 1 289 ? -42.594 3.134 30.878 1.00 77.88 289 GLN A C 1
ATOM 2306 O O . GLN A 1 289 ? -43.691 3.576 31.228 1.00 77.88 289 GLN A O 1
ATOM 2311 N N . CYS A 1 290 ? -42.284 2.837 29.616 1.00 65.69 290 CYS A N 1
ATOM 2312 C CA . CYS A 1 290 ? -43.130 3.124 28.458 1.00 65.69 290 CYS A CA 1
ATOM 2313 C C . CYS A 1 290 ? -43.868 1.860 27.970 1.00 65.69 290 CYS A C 1
ATOM 2315 O O . CYS A 1 290 ? -43.228 0.815 27.821 1.00 65.69 290 CYS A O 1
ATOM 2317 N N . PRO A 1 291 ? -45.187 1.951 27.709 1.00 55.56 291 PRO A N 1
ATOM 2318 C CA . PRO A 1 291 ? -45.939 0.957 26.944 1.00 55.56 291 PRO A CA 1
ATOM 2319 C C . PRO A 1 291 ? -45.996 1.277 25.438 1.00 55.56 291 PRO A C 1
ATOM 2321 O O . PRO A 1 291 ? -46.033 0.360 24.630 1.00 55.56 291 PRO A O 1
ATOM 2324 N N . GLU A 1 292 ? -45.983 2.561 25.067 1.00 57.78 292 GLU A N 1
ATOM 2325 C CA . GLU A 1 292 ? -45.978 3.048 23.682 1.00 57.78 292 GLU A CA 1
ATOM 2326 C C . GLU A 1 292 ? -44.779 3.982 23.469 1.00 57.78 292 GLU A C 1
ATOM 2328 O O . GLU A 1 292 ? -44.594 4.952 24.215 1.00 57.78 292 GLU A O 1
ATOM 2333 N N . ASP A 1 293 ? -43.979 3.712 22.435 1.00 61.53 293 ASP A N 1
ATOM 2334 C CA . ASP A 1 293 ? -42.697 4.397 22.211 1.00 61.53 293 ASP A CA 1
ATOM 2335 C C . ASP A 1 293 ? -42.775 5.562 21.209 1.00 61.53 293 ASP A C 1
ATOM 2337 O O . ASP A 1 293 ? -41.828 6.343 21.091 1.00 61.53 293 ASP A O 1
ATOM 2341 N N . THR A 1 294 ? -43.891 5.712 20.488 1.00 59.22 294 THR A N 1
ATOM 2342 C CA . THR A 1 294 ? -44.042 6.676 19.378 1.00 59.22 294 THR A CA 1
ATOM 2343 C C . THR A 1 294 ? -43.656 8.113 19.753 1.00 59.22 294 THR A C 1
ATOM 2345 O O . THR A 1 294 ? -42.910 8.770 19.025 1.00 59.22 294 THR A O 1
ATOM 2348 N N . TRP A 1 295 ? -44.089 8.592 20.922 1.00 66.25 295 TRP A N 1
ATOM 2349 C CA . TRP A 1 295 ? -43.844 9.961 21.391 1.00 66.25 295 TRP A CA 1
ATOM 2350 C C . TRP A 1 295 ? -42.399 10.228 21.849 1.00 66.25 295 TRP A C 1
ATOM 2352 O O . TRP A 1 295 ? -42.031 11.392 22.018 1.00 66.25 295 TRP A O 1
ATOM 2362 N N . LEU A 1 296 ? -41.562 9.195 22.029 1.00 67.19 296 LEU A N 1
ATOM 2363 C CA . LEU A 1 296 ? -40.136 9.369 22.345 1.00 67.19 296 LEU A CA 1
ATOM 2364 C C . LEU A 1 296 ? -39.356 9.976 21.170 1.00 67.19 296 LEU A C 1
ATOM 2366 O O . LEU A 1 296 ? -38.315 10.594 21.385 1.00 67.19 296 LEU A O 1
ATOM 2370 N N . VAL A 1 297 ? -39.865 9.834 19.942 1.00 64.69 297 VAL A N 1
ATOM 2371 C CA . VAL A 1 297 ? -39.288 10.449 18.735 1.00 64.69 297 VAL A CA 1
ATOM 2372 C C . VAL A 1 297 ? -39.517 11.969 18.719 1.00 64.69 297 VAL A C 1
ATOM 2374 O O . VAL A 1 297 ? -38.657 12.710 18.249 1.00 64.69 297 VAL A O 1
ATOM 2377 N N . ASP A 1 298 ? -40.626 12.437 19.300 1.00 64.69 298 ASP A N 1
ATOM 2378 C CA . ASP A 1 298 ? -40.970 13.862 19.439 1.00 64.69 298 ASP A CA 1
ATOM 2379 C C . ASP A 1 298 ? -40.378 14.513 20.711 1.00 64.69 298 ASP A C 1
ATOM 2381 O O . ASP A 1 298 ? -40.538 15.719 20.938 1.00 64.69 298 ASP A O 1
ATOM 2385 N N . LEU A 1 299 ? -39.702 13.740 21.572 1.00 73.25 299 LEU A N 1
ATOM 2386 C CA . LEU A 1 299 ? -39.170 14.222 22.846 1.00 73.25 299 LEU A CA 1
ATOM 2387 C C . LEU A 1 299 ? -37.875 15.026 22.649 1.00 73.25 299 LEU A C 1
ATOM 2389 O O . LEU A 1 299 ? -36.762 14.512 22.751 1.00 73.25 299 LEU A O 1
ATOM 2393 N N . ASP A 1 300 ? -38.033 16.328 22.421 1.00 73.31 300 ASP A N 1
ATOM 2394 C CA . ASP A 1 300 ? -36.941 17.302 22.335 1.00 73.31 300 ASP A CA 1
ATOM 2395 C C . ASP A 1 300 ? -36.208 17.471 23.683 1.00 73.31 300 ASP A C 1
ATOM 2397 O O . ASP A 1 300 ? -36.490 18.365 24.489 1.00 73.31 300 ASP A O 1
ATOM 2401 N N . LEU A 1 301 ? -35.233 16.590 23.922 1.00 75.94 301 LEU A N 1
ATOM 2402 C CA . LEU A 1 301 ? -34.403 16.577 25.125 1.00 75.94 301 LEU A CA 1
ATOM 2403 C C . LEU A 1 301 ? -33.504 17.822 25.263 1.00 75.94 301 LEU A C 1
ATOM 2405 O O . LEU A 1 301 ? -32.986 18.067 26.354 1.00 75.94 301 LEU A O 1
ATOM 2409 N N . SER A 1 302 ? -33.317 18.630 24.209 1.00 73.81 302 SER A N 1
ATOM 2410 C CA . SER A 1 302 ? -32.409 19.790 24.244 1.00 73.81 302 SER A CA 1
ATOM 2411 C C . SER A 1 302 ? -32.844 20.874 25.237 1.00 73.81 302 SER A C 1
ATOM 2413 O O . SER A 1 302 ? -31.998 21.579 25.794 1.00 73.81 302 SER A O 1
ATOM 2415 N N . ARG A 1 303 ? -34.149 20.950 25.520 1.00 78.12 303 ARG A N 1
ATOM 2416 C CA . ARG A 1 303 ? -34.788 21.918 26.428 1.00 78.12 303 ARG A CA 1
ATOM 2417 C C . ARG A 1 303 ? -34.419 21.713 27.896 1.00 78.12 303 ARG A C 1
ATOM 2419 O O . ARG A 1 303 ? -34.290 22.671 28.652 1.00 78.12 303 ARG A O 1
ATOM 2426 N N . TYR A 1 304 ? -34.168 20.469 28.298 1.00 83.81 304 TYR A N 1
ATOM 2427 C CA . TYR A 1 304 ? -33.927 20.093 29.693 1.00 83.81 304 TYR A CA 1
ATOM 2428 C C . TYR A 1 304 ? -32.451 20.287 30.063 1.00 83.81 304 TYR A C 1
ATOM 2430 O O . TYR A 1 304 ? -31.716 19.335 30.321 1.00 83.81 304 TYR A O 1
ATOM 2438 N N . HIS A 1 305 ? -31.991 21.541 30.085 1.00 80.44 305 HIS A N 1
ATOM 2439 C CA . HIS A 1 305 ? -30.570 21.903 30.213 1.00 80.44 305 HIS A CA 1
ATOM 2440 C C . HIS A 1 305 ? -29.861 21.396 31.491 1.00 80.44 305 HIS A C 1
ATOM 2442 O O . HIS A 1 305 ? -28.634 21.473 31.564 1.00 80.44 305 HIS A O 1
ATOM 2448 N N . ARG A 1 306 ? -30.606 20.913 32.497 1.00 82.38 306 ARG A N 1
ATOM 2449 C CA . ARG A 1 306 ? -30.087 20.327 33.749 1.00 82.38 306 ARG A CA 1
ATOM 2450 C C . ARG A 1 306 ? -30.133 18.797 33.795 1.00 82.38 306 ARG A C 1
ATOM 2452 O O . ARG A 1 306 ? -29.706 18.221 34.793 1.00 82.38 306 ARG A O 1
ATOM 2459 N N . LEU A 1 307 ? -30.645 18.131 32.759 1.00 84.06 307 LEU A N 1
ATOM 2460 C CA . LEU A 1 307 ? -30.827 16.683 32.760 1.00 84.06 307 LEU A CA 1
ATOM 2461 C C . LEU A 1 307 ? -29.463 15.976 32.781 1.00 84.06 307 LEU A C 1
ATOM 2463 O O . LEU A 1 307 ? -28.662 16.112 31.856 1.00 84.06 307 LEU A O 1
ATOM 2467 N N . THR A 1 308 ? -29.209 15.216 33.847 1.00 85.75 308 THR A N 1
ATOM 2468 C CA . THR A 1 308 ? -27.946 14.487 34.074 1.00 85.75 308 THR A CA 1
ATOM 2469 C C . THR A 1 308 ? -28.100 12.982 33.896 1.00 85.75 308 THR A C 1
ATOM 2471 O O . THR A 1 308 ? -27.196 12.336 33.369 1.00 85.75 308 THR A O 1
ATOM 2474 N N . THR A 1 309 ? -29.256 12.427 34.263 1.00 84.56 309 THR A N 1
ATOM 2475 C CA . THR A 1 309 ? -29.543 10.995 34.142 1.00 84.56 309 THR A CA 1
ATOM 2476 C C . THR A 1 309 ? -30.912 10.776 33.513 1.00 84.56 309 THR A C 1
ATOM 2478 O O . THR A 1 309 ? -31.911 11.349 33.956 1.00 84.56 309 THR A O 1
ATOM 2481 N N . LEU A 1 310 ? -30.960 9.892 32.523 1.00 86.00 310 LEU A N 1
ATOM 2482 C CA . LEU A 1 310 ? -32.176 9.454 31.854 1.00 86.00 310 LEU A CA 1
ATOM 2483 C C . LEU A 1 310 ? -32.289 7.925 31.942 1.00 86.00 310 LEU A C 1
ATOM 2485 O O . LEU A 1 310 ? -31.308 7.196 31.800 1.00 86.00 310 LEU A O 1
ATOM 2489 N N . THR A 1 311 ? -33.490 7.418 32.194 1.00 85.38 311 THR A N 1
ATOM 2490 C CA . THR A 1 311 ? -33.786 5.985 32.282 1.00 85.38 311 THR A CA 1
ATOM 2491 C C . THR A 1 311 ? -35.088 5.682 31.551 1.00 85.38 311 THR A C 1
ATOM 2493 O O . THR A 1 311 ? -36.139 6.180 31.948 1.00 85.38 311 THR A O 1
ATOM 2496 N N . PHE A 1 312 ? -35.033 4.830 30.530 1.00 82.69 312 PHE A N 1
ATOM 2497 C CA . PHE A 1 312 ? -36.226 4.267 29.898 1.00 82.69 312 PHE A CA 1
ATOM 2498 C C . PHE A 1 312 ? -36.334 2.773 30.184 1.00 82.69 312 PHE A C 1
ATOM 2500 O O . PHE A 1 312 ? -35.326 2.063 30.192 1.00 82.69 312 PHE A O 1
ATOM 2507 N N . VAL A 1 313 ? -37.558 2.311 30.438 1.00 77.38 313 VAL A N 1
ATOM 2508 C CA . VAL A 1 313 ? -37.898 0.896 30.614 1.00 77.38 313 VAL A CA 1
ATOM 2509 C C . VAL A 1 313 ? -38.969 0.522 29.594 1.00 77.38 313 VAL A C 1
ATOM 2511 O O . VAL A 1 313 ? -40.120 0.928 29.721 1.00 77.38 313 VAL A O 1
ATOM 2514 N N . PHE A 1 314 ? -38.563 -0.238 28.585 1.00 74.31 314 PHE A N 1
ATOM 2515 C CA . PHE A 1 314 ? -39.379 -0.726 27.480 1.00 74.31 314 PHE A CA 1
ATOM 2516 C C . PHE A 1 314 ? -39.933 -2.112 27.825 1.00 74.31 314 PHE A C 1
ATOM 2518 O O . PHE A 1 314 ? -39.168 -2.985 28.255 1.00 74.31 314 PHE A O 1
ATOM 2525 N N . ARG A 1 315 ? -41.236 -2.334 27.616 1.00 65.38 315 ARG A N 1
ATOM 2526 C CA . ARG A 1 315 ? -41.879 -3.656 27.726 1.00 65.38 315 ARG A CA 1
ATOM 2527 C C . ARG A 1 315 ? -42.317 -4.154 26.357 1.00 65.38 315 ARG A C 1
ATOM 2529 O O . ARG A 1 315 ? -42.820 -3.385 25.551 1.00 65.38 315 ARG A O 1
ATOM 2536 N N . TRP A 1 316 ? -42.108 -5.441 26.102 1.00 60.00 316 TRP A N 1
ATOM 2537 C CA . TRP A 1 316 ? -42.384 -6.049 24.804 1.00 60.00 316 TRP A CA 1
ATOM 2538 C C . TRP A 1 316 ? -43.863 -6.426 24.620 1.00 60.00 316 TRP A C 1
ATOM 2540 O O . TRP A 1 316 ? -44.325 -7.412 25.190 1.00 60.00 316 TRP A O 1
ATOM 2550 N N . GLU A 1 317 ? -44.552 -5.720 23.724 1.00 53.56 317 GLU A N 1
ATOM 2551 C CA . GLU A 1 317 ? -45.616 -6.297 22.891 1.00 53.56 317 GLU A CA 1
ATOM 2552 C C . GLU A 1 317 ? -45.192 -6.242 21.404 1.00 53.56 317 GLU A C 1
ATOM 2554 O O . GLU A 1 317 ? -44.112 -5.755 21.076 1.00 53.56 317 GLU A O 1
ATOM 2559 N N . VAL A 1 318 ? -45.944 -6.900 20.516 1.00 47.84 318 VAL A N 1
ATOM 2560 C CA . VAL A 1 318 ? -45.337 -7.658 19.397 1.00 47.84 318 VAL A CA 1
ATOM 2561 C C . VAL A 1 318 ? -44.888 -6.835 18.172 1.00 47.84 318 VAL A C 1
ATOM 2563 O O . VAL A 1 318 ? -43.986 -7.292 17.471 1.00 47.84 318 VAL A O 1
ATOM 2566 N N . ASP A 1 319 ? -45.446 -5.645 17.919 1.00 50.78 319 ASP A N 1
ATOM 2567 C CA . ASP A 1 319 ? -45.250 -4.895 16.662 1.00 50.78 319 ASP A CA 1
ATOM 2568 C C . ASP A 1 319 ? -45.135 -3.360 16.878 1.00 50.78 319 ASP A C 1
ATOM 2570 O O . ASP A 1 319 ? -46.129 -2.654 16.747 1.00 50.78 319 ASP A O 1
ATOM 2574 N N . GLU A 1 320 ? -43.937 -2.813 17.151 1.00 58.16 320 GLU A N 1
ATOM 2575 C CA . GLU A 1 320 ? -43.681 -1.348 17.210 1.00 58.16 320 GLU A CA 1
ATOM 2576 C C . GLU A 1 320 ? -42.275 -0.953 16.668 1.00 58.16 320 GLU A C 1
ATOM 2578 O O . GLU A 1 320 ? -41.347 -1.771 16.674 1.00 58.16 320 GLU A O 1
ATOM 2583 N N . PRO A 1 321 ? -42.059 0.291 16.176 1.00 55.38 321 PRO A N 1
ATOM 2584 C CA . PRO A 1 321 ? -40.909 0.655 15.340 1.00 55.38 321 PRO A CA 1
ATOM 2585 C C . PRO A 1 321 ? -39.686 1.209 16.095 1.00 55.38 321 PRO A C 1
ATOM 2587 O O . PRO A 1 321 ? -38.674 1.518 15.457 1.00 55.38 321 PRO A O 1
ATOM 2590 N N . PHE A 1 322 ? -39.735 1.379 17.423 1.00 61.28 322 PHE A N 1
ATOM 2591 C CA . PHE A 1 322 ? -38.703 2.133 18.152 1.00 61.28 322 PHE A CA 1
ATOM 2592 C C . PHE A 1 322 ? -37.293 1.540 18.033 1.00 61.28 322 PHE A C 1
ATOM 2594 O O . PHE A 1 322 ? -36.335 2.293 17.894 1.00 61.28 322 PHE A O 1
ATOM 2601 N N . PHE A 1 323 ? -37.131 0.215 17.968 1.00 65.81 323 PHE A N 1
ATOM 2602 C CA . PHE A 1 323 ? -35.811 -0.401 17.755 1.00 65.81 323 PHE A CA 1
ATOM 2603 C C . PHE A 1 323 ? -35.161 -0.033 16.407 1.00 65.81 323 PHE A C 1
ATOM 2605 O O . PHE A 1 323 ? -33.934 0.056 16.325 1.00 65.81 323 PHE A O 1
ATOM 2612 N N . ALA A 1 324 ? -35.962 0.251 15.374 1.00 66.50 324 ALA A N 1
ATOM 2613 C CA . ALA A 1 324 ? -35.474 0.768 14.094 1.00 66.50 324 ALA A CA 1
ATOM 2614 C C . ALA A 1 324 ? -35.190 2.284 14.149 1.00 66.50 324 ALA A C 1
ATOM 2616 O O . ALA A 1 324 ? -34.297 2.769 13.452 1.00 66.50 324 ALA A O 1
ATOM 2617 N N . ALA A 1 325 ? -35.908 3.024 15.001 1.00 67.56 325 ALA A N 1
ATOM 2618 C CA . ALA A 1 325 ? -35.667 4.442 15.279 1.00 67.56 325 ALA A CA 1
ATOM 2619 C C . ALA A 1 325 ? -34.547 4.690 16.314 1.00 67.56 325 ALA A C 1
ATOM 2621 O O . ALA A 1 325 ? -34.048 5.810 16.412 1.00 67.56 325 ALA A O 1
ATOM 2622 N N . LEU A 1 326 ? -34.109 3.669 17.058 1.00 74.50 326 LEU A N 1
ATOM 2623 C CA . LEU A 1 326 ? -33.125 3.764 18.141 1.00 74.50 326 LEU A CA 1
ATOM 2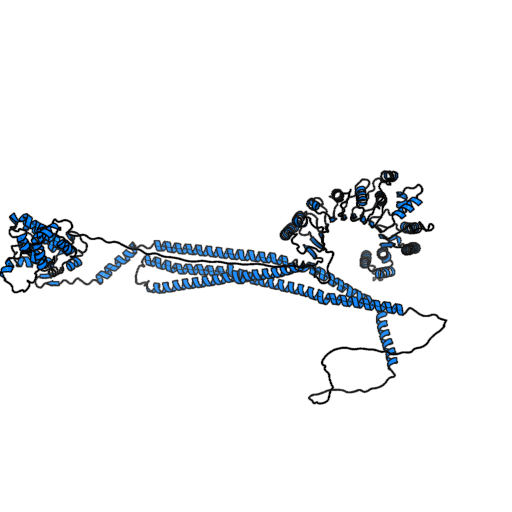624 C C . LEU A 1 326 ? -31.802 4.442 17.725 1.00 74.50 326 LEU A C 1
ATOM 2626 O O . LEU A 1 326 ? -31.334 5.292 18.485 1.00 74.50 326 LEU A O 1
ATOM 2630 N N . PRO A 1 327 ? -31.207 4.183 16.538 1.00 73.62 327 PRO A N 1
ATOM 2631 C CA . PRO A 1 327 ? -30.043 4.943 16.078 1.00 73.62 327 PRO A CA 1
ATOM 2632 C C . PRO A 1 327 ? -30.344 6.435 15.878 1.00 73.62 327 PRO A C 1
ATOM 2634 O O . PRO A 1 327 ? -29.507 7.280 16.188 1.00 73.62 327 PRO A O 1
ATOM 2637 N N . THR A 1 328 ? -31.544 6.775 15.397 1.00 75.50 328 THR A N 1
ATOM 2638 C CA . THR A 1 328 ? -31.992 8.164 15.225 1.00 75.50 328 THR A CA 1
ATOM 2639 C C . THR A 1 328 ? -32.205 8.842 16.577 1.00 75.50 328 THR A C 1
ATOM 2641 O O . THR A 1 328 ? -31.668 9.929 16.783 1.00 75.50 328 THR A O 1
ATOM 2644 N N . PHE A 1 329 ? -32.884 8.179 17.520 1.00 76.62 329 PHE A N 1
ATOM 2645 C CA . PHE A 1 329 ? -33.046 8.657 18.897 1.00 76.62 329 PHE A CA 1
ATOM 2646 C C . PHE A 1 329 ? -31.687 8.920 19.565 1.00 76.62 329 PHE A C 1
ATOM 2648 O O . PHE A 1 329 ? -31.454 10.015 20.071 1.00 76.62 329 PHE A O 1
ATOM 2655 N N . VAL A 1 330 ? -30.750 7.964 19.487 1.00 75.69 330 VAL A N 1
ATOM 2656 C CA . VAL A 1 330 ? -29.383 8.136 20.008 1.00 75.69 330 VAL A CA 1
ATOM 2657 C C . VAL A 1 330 ? -28.683 9.315 19.326 1.00 75.69 330 VAL A C 1
ATOM 2659 O O . VAL A 1 330 ? -28.107 10.153 20.012 1.00 75.69 330 VAL A O 1
ATOM 2662 N N . SER A 1 331 ? -28.783 9.460 18.000 1.00 75.50 331 SER A N 1
ATOM 2663 C CA . SER A 1 331 ? -28.175 10.597 17.288 1.00 75.50 331 SER A CA 1
ATOM 2664 C C . SER A 1 331 ? -28.768 11.972 17.644 1.00 75.50 331 SER A C 1
ATOM 2666 O O . SER A 1 331 ? -28.116 12.986 17.404 1.00 75.50 331 SER A O 1
ATOM 2668 N N . GLY A 1 332 ? -29.974 12.013 18.226 1.00 71.00 332 GLY A N 1
ATOM 2669 C CA . GLY A 1 332 ? -30.651 13.229 18.688 1.00 71.00 332 GLY A CA 1
ATOM 2670 C C . GLY A 1 332 ? -30.336 13.640 20.133 1.00 71.00 332 GLY A C 1
ATOM 2671 O O . GLY A 1 332 ? -30.875 14.640 20.608 1.00 71.00 332 GLY A O 1
ATOM 2672 N N . LEU A 1 333 ? -29.488 12.895 20.852 1.00 74.50 333 LEU A N 1
ATOM 2673 C CA . LEU A 1 333 ? -29.167 13.178 22.255 1.00 74.50 333 LEU A CA 1
ATOM 2674 C C . LEU A 1 333 ? -28.419 14.525 22.420 1.00 74.50 333 LEU A C 1
ATOM 2676 O O . LEU A 1 333 ? -27.466 14.800 21.686 1.00 74.50 333 LEU A O 1
ATOM 2680 N N . PRO A 1 334 ? -28.808 15.377 23.391 1.00 65.69 334 PRO A N 1
ATOM 2681 C CA . PRO A 1 334 ? -28.307 16.746 23.492 1.00 65.69 334 PRO A CA 1
ATOM 2682 C C . PRO A 1 334 ? -26.896 16.826 24.091 1.00 65.69 334 PRO A C 1
ATOM 2684 O O . PRO A 1 334 ? -26.605 16.236 25.132 1.00 65.69 334 PRO A O 1
ATOM 2687 N N . SER A 1 335 ? -26.033 17.649 23.488 1.00 57.50 335 SER A N 1
ATOM 2688 C CA . SER A 1 335 ? -24.596 17.727 23.798 1.00 57.50 335 SER A CA 1
ATOM 2689 C C . SER A 1 335 ? -24.240 18.558 25.054 1.00 57.50 335 SER A C 1
ATOM 2691 O O . SER A 1 335 ? -23.329 19.387 25.017 1.00 57.50 335 SER A O 1
ATOM 2693 N N . GLY A 1 336 ? -25.029 18.437 26.128 1.00 65.94 336 GLY A N 1
ATOM 2694 C CA . GLY A 1 336 ? -25.068 19.388 27.251 1.00 65.94 336 GLY A CA 1
ATOM 2695 C C . GLY A 1 336 ? -24.504 18.865 28.577 1.00 65.94 336 GLY A C 1
ATOM 2696 O O . GLY A 1 336 ? -23.302 18.927 28.826 1.00 65.94 336 GLY A O 1
ATOM 2697 N N . GLN A 1 337 ? -25.398 18.430 29.473 1.00 70.88 337 GLN A N 1
ATOM 2698 C CA . GLN A 1 337 ? -25.065 18.006 30.847 1.00 70.88 337 GLN A CA 1
ATOM 2699 C C . GLN A 1 337 ? -25.327 16.517 31.127 1.00 70.88 337 GLN A C 1
ATOM 2701 O O . GLN A 1 337 ? -25.020 16.045 32.223 1.00 70.88 337 GLN A O 1
ATOM 2706 N N . LEU A 1 338 ? -25.859 15.785 30.146 1.00 77.88 338 LEU A N 1
ATOM 2707 C CA . LEU A 1 338 ? -26.239 14.381 30.272 1.00 77.88 338 LEU A CA 1
ATOM 2708 C C . LEU A 1 338 ? -24.998 13.506 30.535 1.00 77.88 338 LEU A C 1
ATOM 2710 O O . LEU A 1 338 ? -23.967 13.666 29.879 1.00 77.88 338 LEU A O 1
ATOM 2714 N N . ARG A 1 339 ? -25.090 12.608 31.521 1.00 80.38 339 ARG A N 1
ATOM 2715 C CA . ARG A 1 339 ? -23.997 11.738 32.000 1.00 80.38 339 ARG A CA 1
ATOM 2716 C C . ARG A 1 339 ? -24.322 10.263 31.901 1.00 80.38 339 ARG A C 1
ATOM 2718 O O . ARG A 1 339 ? -23.460 9.485 31.510 1.00 80.38 339 ARG A O 1
ATOM 2725 N N . ASP A 1 340 ? -25.557 9.901 32.219 1.00 79.88 340 ASP A N 1
ATOM 2726 C CA . ASP A 1 340 ? -25.982 8.513 32.326 1.00 79.88 340 ASP A CA 1
ATOM 2727 C C . ASP A 1 340 ? -27.286 8.306 31.558 1.00 79.88 340 ASP A C 1
ATOM 2729 O O . ASP A 1 340 ? -28.303 8.943 31.845 1.00 79.88 340 ASP A O 1
ATOM 2733 N N . ILE A 1 341 ? -27.266 7.386 30.597 1.00 81.56 341 ILE A N 1
ATOM 2734 C CA . ILE A 1 341 ? -28.468 6.859 29.952 1.00 81.56 341 ILE A CA 1
ATOM 2735 C C . ILE A 1 341 ? -28.569 5.375 30.285 1.00 81.56 341 ILE A C 1
ATOM 2737 O O . ILE A 1 341 ? -27.617 4.608 30.105 1.00 81.56 341 ILE A O 1
ATOM 2741 N N . HIS A 1 342 ? -29.737 4.957 30.759 1.00 79.38 342 HIS A N 1
ATOM 2742 C CA . HIS A 1 342 ? -30.053 3.557 31.009 1.00 79.38 342 HIS A CA 1
ATOM 2743 C C . HIS A 1 342 ? -31.274 3.158 30.180 1.00 79.38 342 HIS A C 1
ATOM 2745 O O . HIS A 1 342 ? -32.373 3.667 30.393 1.00 79.38 342 HIS A O 1
ATOM 2751 N N . LEU A 1 343 ? -31.074 2.256 29.222 1.00 78.38 343 LEU A N 1
ATOM 2752 C CA . LEU A 1 343 ? -32.133 1.702 28.384 1.00 78.38 343 LEU A CA 1
ATOM 2753 C C . LEU A 1 343 ? -32.375 0.259 28.836 1.00 78.38 343 LEU A C 1
ATOM 2755 O O . LEU A 1 343 ? -31.514 -0.605 28.659 1.00 78.38 343 LEU A O 1
ATOM 2759 N N . HIS A 1 344 ? -33.510 0.020 29.486 1.00 72.75 344 HIS A N 1
ATOM 2760 C CA . HIS A 1 344 ? -33.913 -1.278 30.017 1.00 72.75 344 HIS A CA 1
ATOM 2761 C C . HIS A 1 344 ? -34.965 -1.901 29.104 1.00 72.75 344 HIS A C 1
ATOM 2763 O O . HIS A 1 344 ? -35.991 -1.285 28.860 1.00 72.75 344 HIS A O 1
ATOM 2769 N N . PHE A 1 345 ? -34.737 -3.124 28.638 1.00 70.31 345 PHE A N 1
ATOM 2770 C CA . PHE A 1 345 ? -35.639 -3.829 27.730 1.00 70.31 345 PHE A CA 1
ATOM 2771 C C . PHE A 1 345 ? -36.115 -5.121 28.399 1.00 70.31 345 PHE A C 1
ATOM 2773 O O . PHE A 1 345 ? -35.309 -6.022 28.648 1.00 70.31 345 PHE A O 1
ATOM 2780 N N . GLU A 1 346 ? -37.405 -5.204 28.714 1.00 66.25 346 GLU A N 1
ATOM 2781 C CA . GLU A 1 346 ? -38.067 -6.388 29.270 1.00 66.25 346 GLU A CA 1
ATOM 2782 C C . GLU A 1 346 ? -38.731 -7.165 28.120 1.00 66.25 346 GLU A C 1
ATOM 2784 O O . GLU A 1 346 ? -39.738 -6.723 27.569 1.00 66.25 346 GLU A O 1
ATOM 2789 N N . ILE A 1 347 ? -38.123 -8.292 27.714 1.00 60.88 347 ILE A N 1
ATOM 2790 C CA . ILE A 1 347 ? -38.441 -8.984 26.452 1.00 60.88 347 ILE A CA 1
ATOM 2791 C C . ILE A 1 347 ? -38.921 -10.427 26.686 1.00 60.88 347 ILE A C 1
ATOM 2793 O O . ILE A 1 347 ? -38.190 -11.259 27.249 1.00 60.88 347 ILE A O 1
ATOM 2797 N N . ASP A 1 348 ? -40.103 -10.762 26.159 1.00 55.91 348 ASP A N 1
ATOM 2798 C CA . ASP A 1 348 ? -40.707 -12.098 26.265 1.00 55.91 348 ASP A CA 1
ATOM 2799 C C . ASP A 1 348 ? -40.182 -13.105 25.225 1.00 55.91 348 ASP A C 1
ATOM 2801 O O . ASP A 1 348 ? -39.830 -12.742 24.101 1.00 55.91 348 ASP A O 1
ATOM 2805 N N . ASP A 1 349 ? -40.032 -14.365 25.652 1.00 52.25 349 ASP A N 1
ATOM 2806 C CA . ASP A 1 349 ? -39.057 -15.364 25.155 1.00 52.25 349 ASP A CA 1
ATOM 2807 C C . ASP A 1 349 ? -39.426 -16.043 23.811 1.00 52.25 349 ASP A C 1
ATOM 2809 O O . ASP A 1 349 ? -39.528 -17.266 23.727 1.00 52.25 349 ASP A O 1
ATOM 2813 N N . THR A 1 350 ? -39.675 -15.253 22.755 1.00 48.97 350 THR A N 1
ATOM 2814 C CA . THR A 1 350 ? -40.206 -15.748 21.461 1.00 48.97 350 THR A CA 1
ATOM 2815 C C . THR A 1 350 ? -39.406 -15.374 20.206 1.00 48.97 350 THR A C 1
ATOM 2817 O O . THR A 1 350 ? -39.746 -15.850 19.123 1.00 48.97 350 THR A O 1
ATOM 2820 N N . SER A 1 351 ? -38.342 -14.567 20.311 1.00 48.50 351 SER A N 1
ATOM 2821 C CA . SER A 1 351 ? -37.487 -14.192 19.169 1.00 48.50 351 SER A CA 1
ATOM 2822 C C . SER A 1 351 ? -35.993 -14.427 19.425 1.00 48.50 351 SER A C 1
ATOM 2824 O O . SER A 1 351 ? -35.455 -14.025 20.464 1.00 48.50 351 SER A O 1
ATOM 2826 N N . ASP A 1 352 ? -35.347 -15.072 18.448 1.00 45.81 352 ASP A N 1
ATOM 2827 C CA . ASP A 1 352 ? -33.934 -15.493 18.468 1.00 45.81 352 ASP A CA 1
ATOM 2828 C C . ASP A 1 352 ? -32.989 -14.432 17.890 1.00 45.81 352 ASP A C 1
ATOM 2830 O O . ASP A 1 352 ? -31.847 -14.283 18.327 1.00 45.81 352 ASP A O 1
ATOM 2834 N N . ASP A 1 353 ? -33.482 -13.700 16.892 1.00 52.44 353 ASP A N 1
ATOM 2835 C CA . ASP A 1 353 ? -32.701 -12.808 16.047 1.00 52.44 353 ASP A CA 1
ATOM 2836 C C . ASP A 1 353 ? -32.769 -11.358 16.537 1.00 52.44 353 ASP A C 1
ATOM 2838 O O . ASP A 1 353 ? -33.794 -10.691 16.412 1.00 52.44 353 ASP A O 1
ATOM 2842 N N . TRP A 1 354 ? -31.632 -10.811 16.973 1.00 54.88 354 TRP A N 1
ATOM 2843 C CA . TRP A 1 354 ? -31.448 -9.382 17.290 1.00 54.88 354 TRP A CA 1
ATOM 2844 C C . TRP A 1 354 ? -31.370 -8.481 16.036 1.00 54.88 354 TRP A C 1
ATOM 2846 O O . TRP A 1 354 ? -30.782 -7.399 16.067 1.00 54.88 354 TRP A O 1
ATOM 2856 N N . ASN A 1 355 ? -31.956 -8.929 14.922 1.00 54.19 355 ASN A N 1
ATOM 2857 C CA . ASN A 1 355 ? -31.905 -8.288 13.603 1.00 54.19 355 ASN A CA 1
ATOM 2858 C C . ASN A 1 355 ? -32.885 -7.104 13.461 1.00 54.19 355 ASN A C 1
ATOM 2860 O O . ASN A 1 355 ? -32.889 -6.434 12.433 1.00 54.19 355 ASN A O 1
ATOM 2864 N N . TYR A 1 356 ? -33.702 -6.838 14.486 1.00 58.91 356 TYR A N 1
ATOM 2865 C CA . TYR A 1 356 ? -34.603 -5.681 14.570 1.00 58.91 356 TYR A CA 1
ATOM 2866 C C . TYR A 1 356 ? -33.898 -4.376 14.991 1.00 58.91 356 TYR A C 1
ATOM 2868 O O . TYR A 1 356 ? -34.503 -3.308 14.932 1.00 58.91 356 TYR A O 1
ATOM 2876 N N . VAL A 1 357 ? -32.619 -4.441 15.382 1.00 61.78 357 VAL A N 1
ATOM 2877 C CA . VAL A 1 357 ? -31.761 -3.271 15.625 1.00 61.78 357 VAL A CA 1
ATOM 2878 C C . VAL A 1 357 ? -30.769 -3.125 14.468 1.00 61.78 357 VAL A C 1
ATOM 2880 O O . VAL A 1 357 ? -30.008 -4.045 14.167 1.00 61.78 357 VAL A O 1
ATOM 2883 N N . ASP A 1 358 ? -30.729 -1.945 13.846 1.00 67.88 358 ASP A N 1
ATOM 2884 C CA . ASP A 1 358 ? -29.705 -1.564 12.861 1.00 67.88 358 ASP A CA 1
ATOM 2885 C C . ASP A 1 358 ? -28.385 -1.257 13.596 1.00 67.88 358 ASP A C 1
ATOM 2887 O O . ASP A 1 358 ? -28.023 -0.100 13.820 1.00 67.88 358 ASP A O 1
ATOM 2891 N N . TRP A 1 359 ? -27.689 -2.312 14.042 1.00 67.88 359 TRP A N 1
ATOM 2892 C CA . TRP A 1 359 ? -26.424 -2.203 14.780 1.00 67.88 359 TRP A CA 1
ATOM 2893 C C . TRP A 1 359 ? -25.365 -1.354 14.047 1.00 67.88 359 TRP A C 1
ATOM 2895 O O . TRP A 1 359 ? -24.768 -0.503 14.703 1.00 67.88 359 TRP A O 1
ATOM 2905 N N . PRO A 1 360 ? -25.161 -1.468 12.714 1.00 63.62 360 PRO A N 1
ATOM 2906 C CA . PRO A 1 360 ? -24.230 -0.598 11.991 1.00 63.62 360 PRO A CA 1
ATOM 2907 C C . PRO A 1 360 ? -24.579 0.895 12.061 1.00 63.62 360 PRO A C 1
ATOM 2909 O O . PRO A 1 360 ? -23.667 1.720 12.150 1.00 63.62 360 PRO A O 1
ATOM 2912 N N . ARG A 1 361 ? -25.868 1.274 12.040 1.00 66.44 361 ARG A N 1
ATOM 2913 C CA . ARG A 1 361 ? -26.264 2.666 12.311 1.00 66.44 361 ARG A CA 1
ATOM 2914 C C . ARG A 1 361 ? -26.160 3.036 13.783 1.00 66.44 361 ARG A C 1
ATOM 2916 O O . ARG A 1 361 ? -25.811 4.177 14.071 1.00 66.44 361 ARG A O 1
ATOM 2923 N N . LEU A 1 362 ? -26.465 2.121 14.701 1.00 69.25 362 LEU A N 1
ATOM 2924 C CA . LEU A 1 362 ? -26.363 2.383 16.136 1.00 69.25 362 LEU A CA 1
ATOM 2925 C C . LEU A 1 362 ? -24.910 2.682 16.530 1.00 69.25 362 LEU A C 1
ATOM 2927 O O . LEU A 1 362 ? -24.670 3.677 17.205 1.00 69.25 362 LEU A O 1
ATOM 2931 N N . ASP A 1 363 ? -23.946 1.912 16.020 1.00 61.25 363 ASP A N 1
ATOM 2932 C CA . ASP A 1 363 ? -22.511 2.155 16.211 1.00 61.25 363 ASP A CA 1
ATOM 2933 C C . ASP A 1 363 ? -22.091 3.536 15.654 1.00 61.25 363 ASP A C 1
ATOM 2935 O O . ASP A 1 363 ? -21.355 4.276 16.309 1.00 61.25 363 ASP A O 1
ATOM 2939 N N . GLN A 1 364 ? -22.611 3.944 14.486 1.00 65.19 364 GLN A N 1
ATOM 2940 C CA . GLN A 1 364 ? -22.370 5.284 13.920 1.00 65.19 364 GLN A CA 1
ATOM 2941 C C . GLN A 1 364 ? -22.992 6.408 14.765 1.00 65.19 364 GLN A C 1
ATOM 2943 O O . GLN A 1 364 ? -22.360 7.447 14.969 1.00 65.19 364 GLN A O 1
ATOM 2948 N N . ALA A 1 365 ? -24.210 6.208 15.277 1.00 67.00 365 ALA A N 1
ATOM 2949 C CA . ALA A 1 365 ? -24.882 7.159 16.156 1.00 67.00 365 ALA A CA 1
ATOM 2950 C C . ALA A 1 365 ? -24.128 7.311 17.486 1.00 67.00 365 ALA A C 1
ATOM 2952 O O . ALA A 1 365 ? -23.846 8.434 17.900 1.00 67.00 365 ALA A O 1
ATOM 2953 N N . LEU A 1 366 ? -23.716 6.199 18.104 1.00 67.25 366 LEU A N 1
ATOM 2954 C CA . LEU A 1 366 ? -22.912 6.177 19.329 1.00 67.25 366 LEU A CA 1
ATOM 2955 C C . LEU A 1 366 ? -21.560 6.879 19.135 1.00 67.25 366 LEU A C 1
ATOM 2957 O O . LEU A 1 366 ? -21.202 7.731 19.946 1.00 67.25 366 LEU A O 1
ATOM 2961 N N . ALA A 1 367 ? -20.846 6.613 18.036 1.00 61.75 367 ALA A N 1
ATOM 2962 C CA . ALA A 1 367 ? -19.595 7.305 17.712 1.00 61.75 367 ALA A CA 1
ATOM 2963 C C . ALA A 1 367 ? -19.789 8.824 17.514 1.00 61.75 367 ALA A C 1
ATOM 2965 O O . ALA A 1 367 ? -18.957 9.624 17.953 1.00 61.75 367 ALA A O 1
ATOM 2966 N N . SER A 1 368 ? -20.901 9.235 16.891 1.00 68.75 368 SER A N 1
ATOM 2967 C CA . SER A 1 368 ? -21.269 10.649 16.740 1.00 68.75 368 SER A CA 1
ATOM 2968 C C . SER A 1 368 ? -21.581 11.312 18.088 1.00 68.75 368 SER A C 1
ATOM 2970 O O . SER A 1 368 ? -21.136 12.433 18.337 1.00 68.75 368 SER A O 1
ATOM 2972 N N . VAL A 1 369 ? -22.295 10.612 18.975 1.00 68.62 369 VAL A N 1
ATOM 2973 C CA . VAL A 1 369 ? -22.640 11.087 20.324 1.00 68.62 369 VAL A CA 1
ATOM 2974 C C . VAL A 1 369 ? -21.402 11.188 21.210 1.00 68.62 369 VAL A C 1
ATOM 2976 O O . VAL A 1 369 ? -21.182 12.243 21.795 1.00 68.62 369 VAL A O 1
ATOM 2979 N N . HIS A 1 370 ? -20.545 10.163 21.258 1.00 64.38 370 HIS A N 1
ATOM 2980 C CA . HIS A 1 370 ? -19.291 10.183 22.024 1.00 64.38 370 HIS A CA 1
ATOM 2981 C C . HIS A 1 370 ? -18.386 11.356 21.601 1.00 64.38 370 HIS A C 1
ATOM 2983 O O . HIS A 1 370 ? -17.797 12.034 22.442 1.00 64.38 370 HIS A O 1
ATOM 2989 N N . LYS A 1 371 ? -18.340 11.683 20.301 1.00 63.78 371 LYS A N 1
ATOM 2990 C CA . LYS A 1 371 ? -17.603 12.850 19.788 1.00 63.78 371 LYS A CA 1
ATOM 2991 C C . LYS A 1 371 ? -18.162 14.199 20.277 1.00 63.78 371 LYS A C 1
ATOM 2993 O O . LYS A 1 371 ? -17.400 15.161 20.360 1.00 63.78 371 LYS A O 1
ATOM 2998 N N . GLY A 1 372 ? -19.459 14.285 20.585 1.00 61.06 372 GLY A N 1
ATOM 2999 C CA . GLY A 1 372 ? -20.092 15.467 21.189 1.00 61.06 372 GLY A CA 1
ATOM 3000 C C . GLY A 1 372 ? -20.057 15.477 22.724 1.00 61.06 372 GLY A C 1
ATOM 3001 O O . GLY A 1 372 ? -19.913 16.538 23.328 1.00 61.06 372 GLY A O 1
ATOM 3002 N N . CYS A 1 373 ? -20.146 14.302 23.351 1.00 67.44 373 CYS A N 1
ATOM 3003 C CA . CYS A 1 373 ? -20.199 14.089 24.796 1.00 67.44 373 CYS A CA 1
ATOM 3004 C C . CYS A 1 373 ? -19.315 12.898 25.225 1.00 67.44 373 CYS A C 1
ATOM 3006 O O . CYS A 1 373 ? -19.840 11.838 25.564 1.00 67.44 373 CYS A O 1
ATOM 3008 N N . PRO A 1 374 ? -17.982 13.067 25.320 1.00 62.28 374 PRO A N 1
ATOM 3009 C CA . PRO A 1 374 ? -17.039 11.994 25.678 1.00 62.28 374 PRO A CA 1
ATOM 3010 C C . PRO A 1 374 ? -17.052 11.619 27.176 1.00 62.28 374 PRO A C 1
ATOM 3012 O O . PRO A 1 374 ? -16.076 11.105 27.710 1.00 62.28 374 PRO A O 1
ATOM 3015 N N . LEU A 1 375 ? -18.130 11.959 27.892 1.00 63.22 375 LEU A N 1
ATOM 3016 C CA . LEU A 1 375 ? -18.360 11.667 29.313 1.00 63.22 375 LEU A CA 1
ATOM 3017 C C . LEU A 1 375 ? -19.818 11.222 29.566 1.00 63.22 375 LEU A C 1
ATOM 3019 O O . LEU A 1 375 ? -20.312 11.353 30.690 1.00 63.22 375 LEU A O 1
ATOM 3023 N N . LEU A 1 376 ? -20.507 10.765 28.513 1.00 72.19 376 LEU A N 1
ATOM 3024 C CA . LEU A 1 376 ? -21.866 10.229 28.534 1.00 72.19 376 LEU A CA 1
ATOM 3025 C C . LEU A 1 376 ? -21.798 8.701 28.434 1.00 72.19 376 LEU A C 1
ATOM 3027 O O . LEU A 1 376 ? -21.433 8.166 27.393 1.00 72.19 376 LEU A O 1
ATOM 3031 N N . THR A 1 377 ? -22.178 8.003 29.500 1.00 69.81 377 THR A N 1
ATOM 3032 C CA . THR A 1 377 ? -22.254 6.537 29.520 1.00 69.81 377 THR A CA 1
ATOM 3033 C C . THR A 1 377 ? -23.639 6.088 29.068 1.00 69.81 377 THR A C 1
ATOM 3035 O O . THR A 1 377 ? -24.645 6.485 29.663 1.00 69.81 377 THR A O 1
ATOM 3038 N N . ILE A 1 378 ? -23.707 5.212 28.063 1.00 72.56 378 ILE A N 1
ATOM 3039 C CA . ILE A 1 378 ? -24.967 4.602 27.620 1.00 72.56 378 ILE A CA 1
ATOM 3040 C C . ILE A 1 378 ? -24.952 3.119 27.993 1.00 72.56 378 ILE A C 1
ATOM 3042 O O . ILE A 1 378 ? -24.110 2.340 27.545 1.00 72.56 378 ILE A O 1
ATOM 3046 N N . THR A 1 379 ? -25.888 2.728 28.860 1.00 68.25 379 THR A N 1
ATOM 3047 C CA . THR A 1 379 ? -26.024 1.351 29.343 1.00 68.25 379 THR A CA 1
ATOM 3048 C C . THR A 1 379 ? -27.292 0.710 28.802 1.00 68.25 379 THR A C 1
ATOM 3050 O O . THR A 1 379 ? -28.398 1.186 29.056 1.00 68.25 379 THR A O 1
ATOM 3053 N N . PHE A 1 380 ? -27.130 -0.426 28.134 1.00 68.00 380 PHE A N 1
ATOM 3054 C CA . PHE A 1 380 ? -28.216 -1.273 27.665 1.00 68.00 380 PHE A CA 1
ATOM 3055 C C . PHE A 1 380 ? -28.391 -2.441 28.650 1.00 68.00 380 PHE A C 1
ATOM 3057 O O . PHE A 1 380 ? -27.454 -3.201 28.925 1.00 68.00 380 PHE A O 1
ATOM 3064 N N . HIS A 1 381 ? -29.585 -2.569 29.221 1.00 64.06 381 HIS A N 1
ATOM 3065 C CA . HIS A 1 381 ? -29.954 -3.598 30.189 1.00 64.06 381 HIS A CA 1
ATOM 3066 C C . HIS A 1 381 ? -31.036 -4.495 29.582 1.00 64.06 381 HIS A C 1
ATOM 3068 O O . HIS A 1 381 ? -32.151 -4.039 29.350 1.00 64.06 381 HIS A O 1
ATOM 3074 N N . PHE A 1 382 ? -30.743 -5.773 29.359 1.00 63.16 382 PHE A N 1
ATOM 3075 C CA . PHE A 1 382 ? -31.684 -6.698 28.728 1.00 63.16 382 PHE A CA 1
ATOM 3076 C C . PHE A 1 382 ? -32.187 -7.730 29.739 1.00 63.16 382 PHE A C 1
ATOM 3078 O O . PHE A 1 382 ? -31.389 -8.418 30.383 1.00 63.16 382 PHE A O 1
ATOM 3085 N N . TYR A 1 383 ? -33.506 -7.845 29.867 1.00 58.00 383 TYR A N 1
ATOM 3086 C CA . TYR A 1 383 ? -34.202 -8.728 30.799 1.00 58.00 383 TYR A CA 1
ATOM 3087 C C . TYR A 1 383 ? -35.074 -9.717 30.023 1.00 58.00 383 TYR A C 1
ATOM 3089 O O . TYR A 1 383 ? -35.649 -9.378 28.992 1.00 58.00 383 TYR A O 1
ATOM 3097 N N . SER A 1 384 ? -35.189 -10.941 30.535 1.00 53.75 384 SER A N 1
ATOM 3098 C CA . SER A 1 384 ? -36.113 -11.944 30.010 1.00 53.75 384 SER A CA 1
ATOM 3099 C C . SER A 1 384 ? -36.736 -12.730 31.156 1.00 53.75 384 SER A C 1
ATOM 3101 O O . SER A 1 384 ? -36.094 -12.942 32.189 1.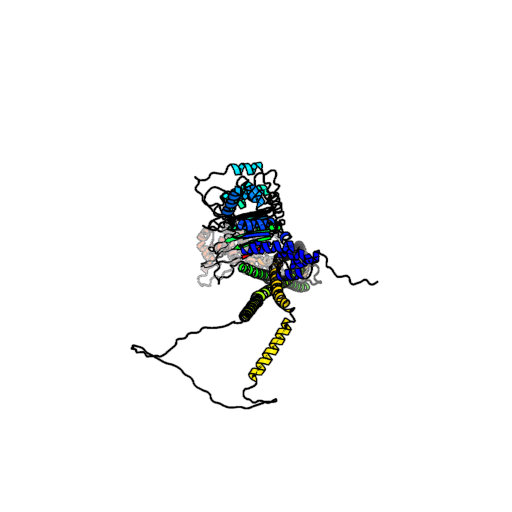00 53.75 384 SER A O 1
ATOM 3103 N N . ILE A 1 385 ? -38.000 -13.111 30.981 1.00 45.97 385 ILE A N 1
ATOM 3104 C CA . ILE A 1 385 ? -38.876 -13.610 32.048 1.00 45.97 385 ILE A CA 1
ATOM 3105 C C . ILE A 1 385 ? -38.693 -15.119 32.299 1.00 45.97 385 ILE A C 1
ATOM 3107 O O . ILE A 1 385 ? -38.980 -15.598 33.398 1.00 45.97 385 ILE A O 1
ATOM 3111 N N . VAL A 1 386 ? -38.127 -15.870 31.345 1.00 42.25 386 VAL A N 1
ATOM 3112 C CA . VAL A 1 386 ? -37.831 -17.305 31.489 1.00 42.25 386 VAL A CA 1
ATOM 3113 C C . VAL A 1 386 ? -36.388 -17.602 31.078 1.00 42.25 386 VAL A C 1
ATOM 3115 O O . VAL A 1 386 ? -35.953 -17.196 30.011 1.00 42.25 386 VAL A O 1
ATOM 3118 N N . MET A 1 387 ? -35.662 -18.361 31.912 1.00 39.53 387 MET A N 1
ATOM 3119 C CA . MET A 1 387 ? -34.421 -19.041 31.519 1.00 39.53 387 MET A CA 1
ATOM 3120 C C . MET A 1 387 ? -34.406 -20.483 32.050 1.00 39.53 387 MET A C 1
ATOM 3122 O O . MET A 1 387 ? -34.237 -20.684 33.259 1.00 39.53 387 MET A O 1
ATOM 3126 N N . PRO A 1 388 ? -34.547 -21.513 31.195 1.00 34.66 388 PRO A N 1
ATOM 3127 C CA . PRO A 1 388 ? -34.417 -22.904 31.614 1.00 34.66 388 PRO A CA 1
ATOM 3128 C C . PRO A 1 388 ? -32.994 -23.222 32.093 1.00 34.66 388 PRO A C 1
ATOM 3130 O O . PRO A 1 388 ? -32.011 -22.958 31.398 1.00 34.66 388 PRO A O 1
ATOM 3133 N N . ALA A 1 389 ? -32.877 -23.844 33.270 1.00 37.09 389 ALA A N 1
ATOM 3134 C CA . ALA A 1 389 ? -31.596 -24.193 33.885 1.00 37.09 389 ALA A CA 1
ATOM 3135 C C . ALA A 1 389 ? -30.799 -25.201 33.028 1.00 37.09 389 ALA A C 1
ATOM 3137 O O . ALA A 1 389 ? -30.957 -26.414 33.160 1.00 37.09 389 ALA A O 1
ATOM 3138 N N . GLY A 1 390 ? -29.936 -24.686 32.150 1.00 41.75 390 GLY A N 1
ATOM 3139 C CA . GLY A 1 390 ? -29.123 -25.483 31.229 1.00 41.75 390 GLY A CA 1
ATOM 3140 C C . GLY A 1 390 ? -28.752 -24.773 29.924 1.00 41.75 390 GLY A C 1
ATOM 3141 O O . GLY A 1 390 ? -27.745 -25.142 29.323 1.00 41.75 390 GLY A O 1
ATOM 3142 N N . ARG A 1 391 ? -29.495 -23.740 29.495 1.00 41.56 391 ARG A N 1
ATOM 3143 C CA . ARG A 1 391 ? -29.051 -22.873 28.389 1.00 41.56 391 ARG A CA 1
ATOM 3144 C C . ARG A 1 391 ? -28.121 -21.772 28.923 1.00 41.56 391 ARG A C 1
ATOM 3146 O O . ARG A 1 391 ? -28.260 -21.326 30.062 1.00 41.56 391 ARG A O 1
ATOM 3153 N N . GLY A 1 392 ? -27.120 -21.391 28.130 1.00 44.31 392 GLY A N 1
ATOM 3154 C CA . GLY A 1 392 ? -26.156 -20.349 28.499 1.00 44.31 392 GLY A CA 1
ATOM 3155 C C . GLY A 1 392 ? -26.784 -18.956 28.487 1.00 44.31 392 GLY A C 1
ATOM 3156 O O . GLY A 1 392 ? -27.829 -18.762 27.872 1.00 44.31 392 GLY A O 1
ATOM 3157 N N . LYS A 1 393 ? -26.136 -17.967 29.125 1.00 40.56 393 LYS A N 1
ATOM 3158 C CA . LYS A 1 393 ? -26.470 -16.555 28.857 1.00 40.56 393 LYS A CA 1
ATOM 3159 C C . LYS A 1 393 ? -26.477 -16.361 27.334 1.00 40.56 393 LYS A C 1
ATOM 3161 O O . LYS A 1 393 ? -25.514 -16.831 26.725 1.00 40.56 393 LYS A O 1
ATOM 3166 N N . PRO A 1 394 ? -27.489 -15.709 26.732 1.00 39.50 394 PRO A N 1
ATOM 3167 C CA . PRO A 1 394 ? -27.479 -15.506 25.299 1.00 39.50 394 PRO A CA 1
ATOM 3168 C C . PRO A 1 394 ? -26.251 -14.697 24.906 1.00 39.50 394 PRO A C 1
ATOM 3170 O O . PRO A 1 394 ? -25.596 -14.040 25.727 1.00 39.50 394 PRO A O 1
ATOM 3173 N N . ASP A 1 395 ? -25.903 -14.822 23.640 1.00 42.88 395 ASP A N 1
ATOM 3174 C CA . ASP A 1 395 ? -24.564 -14.541 23.173 1.00 42.88 395 ASP A CA 1
ATOM 3175 C C . ASP A 1 395 ? -24.339 -13.043 22.927 1.00 42.88 395 ASP A C 1
ATOM 3177 O O . ASP A 1 395 ? -24.164 -12.589 21.807 1.00 42.88 395 ASP A O 1
ATOM 3181 N N . PHE A 1 396 ? -24.280 -12.265 24.015 1.00 44.19 396 PHE A N 1
ATOM 3182 C CA . PHE A 1 396 ? -23.648 -10.940 24.032 1.00 44.19 396 PHE A CA 1
ATOM 3183 C C . PHE A 1 396 ? -22.110 -11.093 24.000 1.00 44.19 396 PHE A C 1
ATOM 3185 O O . PHE A 1 396 ? -21.403 -10.265 23.433 1.00 44.19 396 PHE A O 1
ATOM 3192 N N . ILE A 1 397 ? -21.576 -12.171 24.603 1.00 38.00 397 ILE A N 1
ATOM 3193 C CA . ILE A 1 397 ? -20.127 -12.402 24.751 1.00 38.00 397 ILE A CA 1
ATOM 3194 C C . ILE A 1 397 ? -19.539 -13.214 23.593 1.00 38.00 397 ILE A C 1
ATOM 3196 O O . ILE A 1 397 ? -18.404 -12.929 23.219 1.00 38.00 397 ILE A O 1
ATOM 3200 N N . GLN A 1 398 ? -20.240 -14.186 22.988 1.00 39.75 398 GLN A N 1
ATOM 3201 C CA . GLN A 1 398 ? -19.653 -14.910 21.850 1.00 39.75 398 GLN A CA 1
ATOM 3202 C C . GLN A 1 398 ? -19.359 -13.989 20.651 1.00 39.75 398 GLN A C 1
ATOM 3204 O O . GLN A 1 398 ? -18.234 -14.075 20.178 1.00 39.75 398 GLN A O 1
ATOM 3209 N N . PRO A 1 399 ? -20.228 -13.048 20.222 1.00 43.16 399 PRO A N 1
ATOM 3210 C CA . PRO A 1 399 ? -19.910 -12.062 19.197 1.00 43.16 399 PRO A CA 1
ATOM 3211 C C . PRO A 1 399 ? -18.782 -11.128 19.608 1.00 43.16 399 PRO A C 1
ATOM 3213 O O . PRO A 1 399 ? -17.990 -10.759 18.756 1.00 43.16 399 PRO A O 1
ATOM 3216 N N . LEU A 1 400 ? -18.653 -10.759 20.888 1.00 40.88 400 LEU A N 1
ATOM 3217 C CA . LEU A 1 400 ? -17.509 -9.963 21.345 1.00 40.88 400 LEU A CA 1
ATOM 3218 C C . LEU A 1 400 ? -16.203 -10.778 21.288 1.00 40.88 400 LEU A C 1
ATOM 3220 O O . LEU A 1 400 ? -15.156 -10.265 20.908 1.00 40.88 400 LEU A O 1
ATOM 3224 N N . LYS A 1 401 ? -16.270 -12.068 21.628 1.00 42.78 401 LYS A N 1
ATOM 3225 C CA . LYS A 1 401 ? -15.139 -13.000 21.649 1.00 42.78 401 LYS A CA 1
ATOM 3226 C C . LYS A 1 401 ? -14.726 -13.449 20.249 1.00 42.78 401 LYS A C 1
ATOM 3228 O O . LYS A 1 401 ? -13.526 -13.553 20.014 1.00 42.78 401 LYS A O 1
ATOM 3233 N N . THR A 1 402 ? -15.668 -13.655 19.324 1.00 50.19 402 THR A N 1
ATOM 3234 C CA . THR A 1 402 ? -15.351 -13.790 17.901 1.00 50.19 402 THR A CA 1
ATOM 3235 C C . THR A 1 402 ? -14.841 -12.461 17.381 1.00 50.19 402 THR A C 1
ATOM 3237 O O . THR A 1 402 ? -13.709 -12.467 16.953 1.00 50.19 402 THR A O 1
ATOM 3240 N N . ARG A 1 403 ? -15.498 -11.304 17.580 1.00 51.84 403 ARG A N 1
ATOM 3241 C CA . ARG A 1 403 ? -14.949 -9.987 17.167 1.00 51.84 403 ARG A CA 1
ATOM 3242 C C . ARG A 1 403 ? -13.518 -9.737 17.676 1.00 51.84 403 ARG A C 1
ATOM 3244 O O . ARG A 1 403 ? -12.726 -9.165 16.940 1.00 51.84 403 ARG A O 1
ATOM 3251 N N . LEU A 1 404 ? -13.144 -10.201 18.874 1.00 51.12 404 LEU A N 1
ATOM 3252 C CA . LEU A 1 404 ? -11.762 -10.153 19.386 1.00 51.12 404 LEU A CA 1
ATOM 3253 C C . LEU A 1 404 ? -10.825 -11.193 18.736 1.00 51.12 404 LEU A C 1
ATOM 3255 O O . LEU A 1 404 ? -9.668 -10.887 18.452 1.00 51.12 404 LEU A O 1
ATOM 3259 N N . GLN A 1 405 ? -11.294 -12.414 18.470 1.00 58.47 405 GLN A N 1
ATOM 3260 C CA . GLN A 1 405 ? -10.539 -13.423 17.713 1.00 58.47 405 GLN A CA 1
ATOM 3261 C C . GLN A 1 405 ? -10.385 -13.045 16.230 1.00 58.47 405 GLN A C 1
ATOM 3263 O O . GLN A 1 405 ? -9.329 -13.289 15.655 1.00 58.47 405 GLN A O 1
ATOM 3268 N N . ASP A 1 406 ? -11.389 -12.390 15.654 1.00 60.78 406 ASP A N 1
ATOM 3269 C CA . ASP A 1 406 ? -11.459 -11.821 14.315 1.00 60.78 406 ASP A CA 1
ATOM 3270 C C . ASP A 1 406 ? -10.568 -10.577 14.237 1.00 60.78 406 ASP A C 1
ATOM 3272 O O . ASP A 1 406 ? -9.823 -10.434 13.279 1.00 60.78 406 ASP A O 1
ATOM 3276 N N . ALA A 1 407 ? -10.528 -9.729 15.273 1.00 59.94 407 ALA A N 1
ATOM 3277 C CA . ALA A 1 407 ? -9.546 -8.650 15.391 1.00 59.94 407 ALA A CA 1
ATOM 3278 C C . ALA A 1 407 ? -8.109 -9.198 15.438 1.00 59.94 407 ALA A C 1
ATOM 3280 O O . ALA A 1 407 ? -7.235 -8.686 14.743 1.00 59.94 407 ALA A O 1
ATOM 3281 N N . ILE A 1 408 ? -7.854 -10.286 16.177 1.00 66.50 408 ILE A N 1
ATOM 3282 C CA . ILE A 1 408 ? -6.553 -10.980 16.156 1.00 66.50 408 ILE A CA 1
ATOM 3283 C C . ILE A 1 408 ? -6.287 -11.648 14.795 1.00 66.50 408 ILE A C 1
ATOM 3285 O O . ILE A 1 408 ? -5.147 -11.646 14.332 1.00 66.50 408 ILE A O 1
ATOM 3289 N N . ALA A 1 409 ? -7.310 -12.159 14.107 1.00 72.06 409 ALA A N 1
ATOM 3290 C CA . ALA A 1 409 ? -7.180 -12.668 12.744 1.00 72.06 409 ALA A CA 1
ATOM 3291 C C . ALA A 1 409 ? -6.900 -11.543 11.731 1.00 72.06 409 ALA A C 1
ATOM 3293 O O . ALA A 1 409 ? -6.130 -11.754 10.799 1.00 72.06 409 ALA A O 1
ATOM 3294 N N . LEU A 1 410 ? -7.447 -10.340 11.937 1.00 69.75 410 LEU A N 1
ATOM 3295 C CA . LEU A 1 410 ? -7.155 -9.130 11.168 1.00 69.75 410 LEU A CA 1
ATOM 3296 C C . LEU A 1 410 ? -5.729 -8.634 11.444 1.00 69.75 410 LEU A C 1
ATOM 3298 O O . LEU A 1 410 ? -5.011 -8.354 10.489 1.00 69.75 410 LEU A O 1
ATOM 3302 N N . PHE A 1 411 ? -5.267 -8.612 12.701 1.00 73.75 411 PHE A N 1
ATOM 3303 C CA . PHE A 1 411 ? -3.854 -8.380 13.040 1.00 73.75 411 PHE A CA 1
ATOM 3304 C C . PHE A 1 411 ? -2.937 -9.369 12.295 1.00 73.75 411 PHE A C 1
ATOM 3306 O O . PHE A 1 411 ? -1.971 -8.955 11.651 1.00 73.75 411 PHE A O 1
ATOM 3313 N N . ASP A 1 412 ? -3.255 -10.668 12.332 1.00 79.25 412 ASP A N 1
ATOM 3314 C CA . ASP A 1 412 ? -2.489 -11.718 11.649 1.00 79.25 412 ASP A CA 1
ATOM 3315 C C . ASP A 1 412 ? -2.536 -11.565 10.115 1.00 79.25 412 ASP A C 1
ATOM 3317 O O . ASP A 1 412 ? -1.520 -11.763 9.443 1.00 79.25 412 ASP A O 1
ATOM 3321 N N . LEU A 1 413 ? -3.680 -11.160 9.555 1.00 82.19 413 LEU A N 1
ATOM 3322 C CA . LEU A 1 413 ? -3.878 -10.901 8.128 1.00 82.19 413 LEU A CA 1
ATOM 3323 C C . LEU A 1 413 ? -3.119 -9.650 7.656 1.00 82.19 413 LEU A C 1
ATOM 3325 O O . LEU A 1 413 ? -2.451 -9.699 6.625 1.00 82.19 413 LEU A O 1
ATOM 3329 N N . HIS A 1 414 ? -3.137 -8.556 8.421 1.00 81.19 414 HIS A N 1
ATOM 3330 C CA . HIS A 1 414 ? -2.345 -7.355 8.136 1.00 81.19 414 HIS A CA 1
ATOM 3331 C C . HIS A 1 414 ? -0.839 -7.636 8.226 1.00 81.19 414 HIS A C 1
ATOM 3333 O O . HIS A 1 414 ? -0.086 -7.215 7.345 1.00 81.19 414 HIS A O 1
ATOM 3339 N N . LEU A 1 415 ? -0.391 -8.405 9.227 1.00 84.75 415 LEU A N 1
ATOM 3340 C CA . LEU A 1 415 ? 1.013 -8.809 9.350 1.00 84.75 415 LEU A CA 1
ATOM 3341 C C . LEU A 1 415 ? 1.447 -9.729 8.190 1.00 84.75 415 LEU A C 1
ATOM 3343 O O . LEU A 1 415 ? 2.593 -9.646 7.731 1.00 84.75 415 LEU A O 1
ATOM 3347 N N . LYS A 1 416 ? 0.527 -10.560 7.674 1.00 86.44 416 LYS A N 1
ATOM 3348 C CA . LYS A 1 416 ? 0.705 -11.327 6.432 1.00 86.44 416 LYS A CA 1
ATOM 3349 C C . LYS A 1 416 ? 0.770 -10.436 5.200 1.00 86.44 416 LYS A C 1
ATOM 3351 O O . LYS A 1 416 ? 1.723 -10.583 4.449 1.00 86.44 416 LYS A O 1
ATOM 3356 N N . PHE A 1 417 ? -0.146 -9.489 4.994 1.00 87.81 417 PHE A N 1
ATOM 3357 C CA . PHE A 1 417 ? -0.057 -8.557 3.861 1.00 87.81 417 PHE A CA 1
ATOM 3358 C C . PHE A 1 417 ? 1.277 -7.799 3.866 1.00 87.81 417 PHE A C 1
ATOM 3360 O O . PHE A 1 417 ? 1.960 -7.744 2.846 1.00 87.81 417 PHE A O 1
ATOM 3367 N N . LEU A 1 418 ? 1.716 -7.319 5.031 1.00 88.38 418 LEU A N 1
ATOM 3368 C CA . LEU A 1 418 ? 2.999 -6.639 5.174 1.00 88.38 418 LEU A CA 1
ATOM 3369 C C . LEU A 1 418 ? 4.200 -7.557 4.865 1.00 88.38 418 LEU A C 1
ATOM 3371 O O . LEU A 1 418 ? 5.136 -7.127 4.194 1.00 88.38 418 LEU A O 1
ATOM 3375 N N . SER A 1 419 ? 4.177 -8.817 5.321 1.00 88.50 419 SER A N 1
ATOM 3376 C CA . SER A 1 419 ? 5.296 -9.766 5.172 1.00 88.50 419 SER A CA 1
ATOM 3377 C C . SER A 1 419 ? 5.297 -10.522 3.834 1.00 88.50 419 SER A C 1
ATOM 3379 O O . SER A 1 419 ? 6.289 -10.506 3.110 1.00 88.50 419 SER A O 1
ATOM 3381 N N . GLU A 1 420 ? 4.195 -11.211 3.530 1.00 89.12 420 GLU A N 1
ATOM 3382 C CA . GLU A 1 420 ? 4.013 -12.135 2.401 1.00 89.12 420 GLU A CA 1
ATOM 3383 C C . GLU A 1 420 ? 3.695 -11.397 1.088 1.00 89.12 420 GLU A C 1
ATOM 3385 O O . GLU A 1 420 ? 4.027 -11.914 0.023 1.00 89.12 420 GLU A O 1
ATOM 3390 N N . SER A 1 421 ? 3.112 -10.188 1.145 1.00 90.94 421 SER A N 1
ATOM 3391 C CA . SER A 1 421 ? 2.851 -9.355 -0.041 1.00 90.94 421 SER A CA 1
ATOM 3392 C C . SER A 1 421 ? 3.828 -8.181 -0.165 1.00 90.94 421 SER A C 1
ATOM 3394 O O . SER A 1 421 ? 4.701 -8.227 -1.026 1.00 90.94 421 SER A O 1
ATOM 3396 N N . TYR A 1 422 ? 3.735 -7.146 0.677 1.00 93.56 422 TYR A N 1
ATOM 3397 C CA . TYR A 1 422 ? 4.422 -5.868 0.432 1.00 93.56 422 TYR A CA 1
ATOM 3398 C C . TYR A 1 422 ? 5.950 -5.982 0.532 1.00 93.56 422 TYR A C 1
ATOM 3400 O O . TYR A 1 422 ? 6.663 -5.622 -0.406 1.00 93.56 422 TYR A O 1
ATOM 3408 N N . LEU A 1 423 ? 6.469 -6.518 1.642 1.00 94.38 423 LEU A N 1
ATOM 3409 C CA . LEU A 1 423 ? 7.911 -6.685 1.832 1.00 94.38 423 LEU A CA 1
ATOM 3410 C C . LEU A 1 423 ? 8.491 -7.716 0.851 1.00 94.38 423 LEU A C 1
ATOM 3412 O O . LEU A 1 423 ? 9.541 -7.470 0.263 1.00 94.38 423 LEU A O 1
ATOM 3416 N N . SER A 1 424 ? 7.787 -8.831 0.627 1.00 94.94 424 SER A N 1
ATOM 3417 C CA . SER A 1 424 ? 8.154 -9.848 -0.370 1.00 94.94 424 SER A CA 1
ATOM 3418 C C . SER A 1 424 ? 8.271 -9.251 -1.780 1.00 94.94 424 SER A C 1
ATOM 3420 O O . SER A 1 424 ? 9.307 -9.394 -2.430 1.00 94.94 424 SER A O 1
ATOM 3422 N N . PHE A 1 425 ? 7.265 -8.482 -2.218 1.00 96.88 425 PHE A N 1
ATOM 3423 C CA . PHE A 1 425 ? 7.277 -7.786 -3.504 1.00 96.88 425 PHE A CA 1
ATOM 3424 C C . PHE A 1 425 ? 8.481 -6.853 -3.639 1.00 96.88 425 PHE A C 1
ATOM 3426 O O . PHE A 1 425 ? 9.162 -6.900 -4.661 1.00 96.88 425 PHE A O 1
ATOM 3433 N N . PHE A 1 426 ? 8.789 -6.032 -2.629 1.00 97.62 426 PHE A N 1
ATOM 3434 C CA . PHE A 1 426 ? 9.923 -5.108 -2.726 1.00 97.62 426 PHE A CA 1
ATOM 3435 C C . PHE A 1 426 ? 11.291 -5.801 -2.651 1.00 97.62 426 PHE A C 1
ATOM 3437 O O . PHE A 1 426 ? 12.229 -5.350 -3.313 1.00 97.62 426 PHE A O 1
ATOM 3444 N N . LEU A 1 427 ? 11.407 -6.928 -1.942 1.00 96.75 427 LEU A N 1
ATOM 3445 C CA . LEU A 1 427 ? 12.609 -7.767 -1.958 1.00 96.75 427 LEU A CA 1
ATOM 3446 C C . LEU A 1 427 ? 12.833 -8.426 -3.331 1.00 96.75 427 LEU A C 1
ATOM 3448 O O . LEU A 1 427 ? 13.953 -8.385 -3.840 1.00 96.75 427 LEU A O 1
ATOM 3452 N N . GLU A 1 428 ? 11.791 -8.956 -3.978 1.00 96.88 428 GLU A N 1
ATOM 3453 C CA . GLU A 1 428 ? 11.906 -9.479 -5.350 1.00 96.88 428 GLU A CA 1
ATOM 3454 C C . GLU A 1 428 ? 12.120 -8.364 -6.381 1.00 96.88 428 GLU A C 1
ATOM 3456 O O . GLU A 1 428 ? 12.979 -8.480 -7.256 1.00 96.88 428 GLU A O 1
ATOM 3461 N N . ARG A 1 429 ? 11.430 -7.225 -6.245 1.00 97.19 429 ARG A N 1
ATOM 3462 C CA . ARG A 1 429 ? 11.635 -6.035 -7.086 1.00 97.19 429 ARG A CA 1
ATOM 3463 C C . ARG A 1 429 ? 13.089 -5.565 -7.042 1.00 97.19 429 ARG A C 1
ATOM 3465 O O . ARG A 1 429 ? 13.617 -5.175 -8.087 1.00 97.19 429 ARG A O 1
ATOM 3472 N N . ARG A 1 430 ? 13.723 -5.631 -5.864 1.00 96.94 430 ARG A N 1
ATOM 3473 C CA . ARG A 1 430 ? 15.151 -5.359 -5.667 1.00 96.94 430 ARG A CA 1
ATOM 3474 C C . ARG A 1 430 ? 16.022 -6.409 -6.361 1.00 96.94 430 ARG A C 1
ATOM 3476 O O . ARG A 1 430 ? 16.874 -6.013 -7.146 1.00 96.94 430 ARG A O 1
ATOM 3483 N N . ARG A 1 431 ? 15.779 -7.710 -6.155 1.00 97.00 431 ARG A N 1
ATOM 3484 C CA . ARG A 1 431 ? 16.519 -8.808 -6.824 1.00 97.00 431 ARG A CA 1
ATOM 3485 C C . ARG A 1 431 ? 16.487 -8.694 -8.353 1.00 97.00 431 ARG A C 1
ATOM 3487 O O . ARG A 1 431 ? 17.504 -8.898 -9.014 1.00 97.00 431 ARG A O 1
ATOM 3494 N N . VAL A 1 432 ? 15.335 -8.320 -8.914 1.00 97.44 432 VAL A N 1
ATOM 3495 C CA . VAL A 1 432 ? 15.165 -8.075 -10.356 1.00 97.44 432 VAL A CA 1
ATOM 3496 C C . VAL A 1 432 ? 16.008 -6.885 -10.831 1.00 97.44 432 VAL A C 1
ATOM 3498 O O . VAL A 1 432 ? 16.668 -6.993 -11.863 1.00 97.44 432 VAL A O 1
ATOM 3501 N N . GLU A 1 433 ? 16.045 -5.773 -10.086 1.00 97.00 433 GLU A N 1
ATOM 3502 C CA . GLU A 1 433 ? 16.878 -4.619 -10.462 1.00 97.00 433 GLU A CA 1
ATOM 3503 C C . GLU A 1 433 ? 18.381 -4.898 -10.248 1.00 97.00 433 GLU A C 1
ATOM 3505 O O . GLU A 1 433 ? 19.189 -4.487 -11.076 1.00 97.00 433 GLU A O 1
ATOM 3510 N N . GLU A 1 434 ? 18.769 -5.655 -9.211 1.00 97.69 434 GLU A N 1
ATOM 3511 C CA . GLU A 1 434 ? 20.147 -6.138 -8.998 1.00 97.69 434 GLU A CA 1
ATOM 3512 C C . GLU A 1 434 ? 20.626 -6.972 -10.195 1.00 97.69 434 GLU A C 1
ATOM 3514 O O . GLU A 1 434 ? 21.708 -6.726 -10.731 1.00 97.69 434 GLU A O 1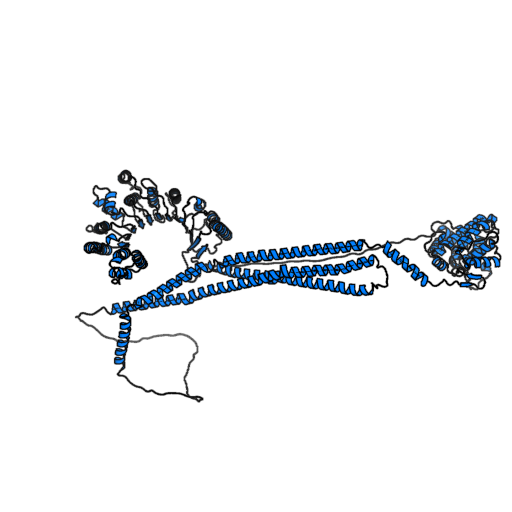
ATOM 3519 N N . HIS A 1 435 ? 19.798 -7.907 -10.674 1.00 97.81 435 HIS A N 1
ATOM 3520 C CA . HIS A 1 435 ? 20.108 -8.702 -11.863 1.00 97.81 435 HIS A CA 1
ATOM 3521 C C . HIS A 1 435 ? 20.178 -7.849 -13.141 1.00 97.81 435 HIS A C 1
ATOM 3523 O O . HIS A 1 435 ? 21.069 -8.050 -13.968 1.00 97.81 435 HIS A O 1
ATOM 3529 N N . TYR A 1 436 ? 19.279 -6.871 -13.297 1.00 97.19 436 TYR A N 1
ATOM 3530 C CA . TYR A 1 436 ? 19.280 -5.957 -14.441 1.00 97.19 436 TYR A CA 1
ATOM 3531 C C . TYR A 1 436 ? 20.541 -5.075 -14.476 1.00 97.19 436 TYR A C 1
ATOM 3533 O O . TYR A 1 436 ? 21.206 -4.994 -15.510 1.00 97.19 436 TYR A O 1
ATOM 3541 N N . VAL A 1 437 ? 20.937 -4.501 -13.333 1.00 97.69 437 VAL A N 1
ATOM 3542 C CA . VAL A 1 437 ? 22.212 -3.783 -13.158 1.00 97.69 437 VAL A CA 1
ATOM 3543 C C . VAL A 1 437 ? 23.398 -4.667 -13.531 1.00 97.69 437 VAL A C 1
ATOM 3545 O O . VAL A 1 437 ? 24.270 -4.243 -14.295 1.00 97.69 437 VAL A O 1
ATOM 3548 N N . GLU A 1 438 ? 23.440 -5.902 -13.028 1.00 97.31 438 GLU A N 1
ATOM 3549 C CA . GLU A 1 438 ? 24.553 -6.810 -13.302 1.00 97.31 438 GLU A CA 1
ATOM 3550 C C . GLU A 1 438 ? 24.633 -7.162 -14.797 1.00 97.31 438 GLU A C 1
ATOM 3552 O O . GLU A 1 438 ? 25.722 -7.153 -15.372 1.00 97.31 438 GLU A O 1
ATOM 3557 N N . ALA A 1 439 ? 23.489 -7.371 -15.458 1.00 97.88 439 ALA A N 1
ATOM 3558 C CA . ALA A 1 439 ? 23.406 -7.614 -16.896 1.00 97.88 439 ALA A CA 1
ATOM 3559 C C . ALA A 1 439 ? 23.882 -6.411 -17.736 1.00 97.88 439 ALA A C 1
ATOM 3561 O O . ALA A 1 439 ? 24.666 -6.602 -18.672 1.00 97.88 439 ALA A O 1
ATOM 3562 N N . LEU A 1 440 ? 23.481 -5.181 -17.387 1.00 97.94 440 LEU A N 1
ATOM 3563 C CA . LEU A 1 440 ? 23.935 -3.951 -18.053 1.00 97.94 440 LEU A CA 1
ATOM 3564 C C . LEU A 1 440 ? 25.450 -3.744 -17.899 1.00 97.94 440 LEU A C 1
ATOM 3566 O O . LEU A 1 440 ? 26.151 -3.512 -18.888 1.00 97.94 440 LEU A O 1
ATOM 3570 N N . LEU A 1 441 ? 25.985 -3.898 -16.682 1.00 97.69 441 LEU A N 1
ATOM 3571 C CA . LEU A 1 441 ? 27.425 -3.790 -16.424 1.00 97.69 441 LEU A CA 1
ATOM 3572 C C . LEU A 1 441 ? 28.215 -4.889 -17.148 1.00 97.69 441 LEU A C 1
ATOM 3574 O O . LEU A 1 441 ? 29.289 -4.620 -17.693 1.00 97.69 441 LEU A O 1
ATOM 3578 N N . ARG A 1 442 ? 27.689 -6.118 -17.198 1.00 97.38 442 ARG A N 1
ATOM 3579 C CA . ARG A 1 442 ? 28.285 -7.250 -17.923 1.00 97.38 442 ARG A CA 1
ATOM 3580 C C . ARG A 1 442 ? 28.306 -6.997 -19.437 1.00 97.38 442 ARG A C 1
ATOM 3582 O O . ARG A 1 442 ? 29.331 -7.257 -20.072 1.00 97.38 442 ARG A O 1
ATOM 3589 N N . LEU A 1 443 ? 27.233 -6.432 -20.001 1.00 97.25 443 LEU A N 1
ATOM 3590 C CA . LEU A 1 443 ? 27.161 -5.996 -21.400 1.00 97.25 443 LEU A CA 1
ATOM 3591 C C . LEU A 1 443 ? 28.191 -4.897 -21.695 1.00 97.25 443 LEU A C 1
ATOM 3593 O O . LEU A 1 443 ? 29.028 -5.074 -22.582 1.00 97.25 443 LEU A O 1
ATOM 3597 N N . HIS A 1 444 ? 28.180 -3.805 -20.924 1.00 97.38 444 HIS A N 1
ATOM 3598 C CA . HIS A 1 444 ? 29.104 -2.683 -21.105 1.00 97.38 444 HIS A CA 1
ATOM 3599 C C . HIS A 1 444 ? 30.570 -3.136 -21.033 1.00 97.38 444 HIS A C 1
ATOM 3601 O O . HIS A 1 444 ? 31.344 -2.836 -21.940 1.00 97.38 444 HIS A O 1
ATOM 3607 N N . ARG A 1 445 ? 30.952 -3.915 -20.007 1.00 96.69 445 ARG A N 1
ATOM 3608 C CA . ARG A 1 445 ? 32.322 -4.445 -19.854 1.00 96.69 445 ARG A CA 1
ATOM 3609 C C . ARG A 1 445 ? 32.740 -5.306 -21.049 1.00 96.69 445 ARG A C 1
ATOM 3611 O O . ARG A 1 445 ? 33.840 -5.122 -21.562 1.00 96.69 445 ARG A O 1
ATOM 3618 N N . LYS A 1 446 ? 31.866 -6.207 -21.522 1.00 95.56 446 LYS A N 1
ATOM 3619 C CA . LYS A 1 446 ? 32.146 -7.082 -22.676 1.00 95.56 446 LYS A CA 1
ATOM 3620 C C . LYS A 1 446 ? 32.357 -6.281 -23.965 1.00 95.56 446 LYS A C 1
ATOM 3622 O O . LYS A 1 446 ? 33.312 -6.546 -24.690 1.00 95.56 446 LYS A O 1
ATOM 3627 N N . VAL A 1 447 ? 31.489 -5.305 -24.238 1.00 95.12 447 VAL A N 1
ATOM 3628 C CA . VAL A 1 447 ? 31.587 -4.452 -25.435 1.00 95.12 447 VAL A CA 1
ATOM 3629 C C . VAL A 1 447 ? 32.821 -3.553 -25.358 1.00 95.12 447 VAL A C 1
ATOM 3631 O O . VAL A 1 447 ? 33.598 -3.511 -26.304 1.00 95.12 447 VAL A O 1
ATOM 3634 N N . LYS A 1 448 ? 33.072 -2.912 -24.210 1.00 93.94 448 LYS A N 1
ATOM 3635 C CA . LYS A 1 448 ? 34.229 -2.028 -24.002 1.00 93.94 448 LYS A CA 1
ATOM 3636 C C . LYS A 1 448 ? 35.569 -2.753 -24.144 1.00 93.94 448 LYS A C 1
ATOM 3638 O O . LYS A 1 448 ? 36.501 -2.188 -24.709 1.00 93.94 448 LYS A O 1
ATOM 3643 N N . ALA A 1 449 ? 35.658 -4.004 -23.686 1.00 91.06 449 ALA A N 1
ATOM 3644 C CA . ALA A 1 449 ? 36.851 -4.831 -23.857 1.00 91.06 449 ALA A CA 1
ATOM 3645 C C . ALA A 1 449 ? 37.138 -5.142 -25.338 1.00 91.06 449 ALA A C 1
ATOM 3647 O O . ALA A 1 449 ? 38.281 -5.021 -25.769 1.00 91.06 449 ALA A O 1
ATOM 3648 N N . ALA A 1 450 ? 36.110 -5.481 -26.125 1.00 89.25 450 ALA A N 1
ATOM 3649 C CA . ALA A 1 450 ? 36.250 -5.671 -27.570 1.00 89.25 450 ALA A CA 1
ATOM 3650 C C . ALA A 1 450 ? 36.592 -4.354 -28.291 1.00 89.25 450 ALA A C 1
ATOM 3652 O O . ALA A 1 450 ? 37.496 -4.318 -29.120 1.00 89.25 450 ALA A O 1
ATOM 3653 N N . ASP A 1 451 ? 35.922 -3.259 -27.924 1.00 89.50 451 ASP A N 1
ATOM 3654 C CA . ASP A 1 451 ? 36.157 -1.933 -28.494 1.00 89.50 451 ASP A CA 1
ATOM 3655 C C . ASP A 1 451 ? 37.589 -1.434 -28.258 1.00 89.50 451 ASP A C 1
ATOM 3657 O O . ASP A 1 451 ? 38.179 -0.865 -29.167 1.00 89.50 451 ASP A O 1
ATOM 3661 N N . THR A 1 452 ? 38.185 -1.725 -27.097 1.00 86.12 452 THR A N 1
ATOM 3662 C CA . THR A 1 452 ? 39.578 -1.350 -26.771 1.00 86.12 452 THR A CA 1
ATOM 3663 C C . THR A 1 452 ? 40.615 -2.038 -27.677 1.00 86.12 452 THR A C 1
ATOM 3665 O O . THR A 1 452 ? 41.727 -1.540 -27.818 1.00 86.12 452 THR A O 1
ATOM 3668 N N . VAL A 1 453 ? 40.267 -3.159 -28.323 1.00 83.00 453 VAL A N 1
ATOM 3669 C CA . VAL A 1 453 ? 41.124 -3.839 -29.320 1.00 83.00 453 VAL A CA 1
ATOM 3670 C C . VAL A 1 453 ? 40.918 -3.273 -30.735 1.00 83.00 453 VAL A C 1
ATOM 3672 O O . VAL A 1 453 ? 41.783 -3.424 -31.594 1.00 83.00 453 VAL A O 1
ATOM 3675 N N . LEU A 1 454 ? 39.779 -2.620 -30.990 1.00 80.62 454 LEU A N 1
ATOM 3676 C CA . LEU A 1 454 ? 39.425 -2.030 -32.287 1.00 80.62 454 LEU A CA 1
ATOM 3677 C C . LEU A 1 454 ? 39.838 -0.552 -32.392 1.00 80.62 454 LEU A C 1
ATOM 3679 O O . LEU A 1 454 ? 40.275 -0.117 -33.457 1.00 80.62 454 LEU A O 1
ATOM 3683 N N . ASP A 1 455 ? 39.735 0.196 -31.290 1.00 79.81 455 ASP A N 1
ATOM 3684 C CA . ASP A 1 455 ? 40.172 1.591 -31.149 1.00 79.81 455 ASP A CA 1
ATOM 3685 C C . ASP A 1 455 ? 41.696 1.676 -30.906 1.00 79.81 455 ASP A C 1
ATOM 3687 O O . ASP A 1 455 ? 42.166 2.255 -29.927 1.00 79.81 455 ASP A O 1
ATOM 3691 N N . ASP A 1 456 ? 42.475 1.067 -31.806 1.00 64.12 456 ASP A N 1
ATOM 3692 C CA . ASP A 1 456 ? 43.940 1.137 -31.826 1.00 64.12 456 ASP A CA 1
ATOM 3693 C C . ASP A 1 456 ? 44.405 2.606 -31.966 1.00 64.12 456 ASP A C 1
ATOM 3695 O O . ASP A 1 456 ? 44.127 3.232 -32.998 1.00 64.12 456 ASP A O 1
ATOM 3699 N N . PRO A 1 457 ? 45.137 3.176 -30.984 1.00 59.22 457 PRO A N 1
ATOM 3700 C CA . PRO A 1 457 ? 45.564 4.576 -31.017 1.00 59.22 457 PRO A CA 1
ATOM 3701 C C . PRO A 1 457 ? 46.530 4.904 -32.170 1.00 59.22 457 PRO A C 1
ATOM 3703 O O . PRO A 1 457 ? 46.764 6.080 -32.447 1.00 59.22 457 PRO A O 1
ATOM 3706 N N . GLY A 1 458 ? 47.069 3.903 -32.878 1.00 59.78 458 GLY A N 1
ATOM 3707 C CA . GLY A 1 458 ? 47.826 4.101 -34.115 1.00 59.78 458 GLY A CA 1
ATOM 3708 C C . GLY A 1 458 ? 46.976 4.428 -35.356 1.00 59.78 458 GLY A C 1
ATOM 3709 O O . GLY A 1 458 ? 47.542 4.800 -36.384 1.00 59.78 458 GLY A O 1
ATOM 3710 N N . ARG A 1 459 ? 45.639 4.299 -35.304 1.00 60.72 459 ARG A N 1
ATOM 3711 C CA . ARG A 1 459 ? 44.750 4.374 -36.488 1.00 60.72 459 ARG A CA 1
ATOM 3712 C C . ARG A 1 459 ? 44.114 5.741 -36.792 1.00 60.72 459 ARG A C 1
ATOM 3714 O O . ARG A 1 459 ? 43.245 5.816 -37.659 1.00 60.72 459 ARG A O 1
ATOM 3721 N N . GLY A 1 460 ? 44.600 6.822 -36.183 1.00 62.31 460 GLY A N 1
ATOM 3722 C CA . GLY A 1 460 ? 44.198 8.195 -36.525 1.00 62.31 460 GLY A CA 1
ATOM 3723 C C . GLY A 1 460 ? 42.786 8.577 -36.060 1.00 62.31 460 GLY A C 1
ATOM 3724 O O . GLY A 1 460 ? 42.260 8.002 -35.109 1.00 62.31 460 GLY A O 1
ATOM 3725 N N . ASP A 1 461 ? 42.185 9.580 -36.708 1.00 64.69 461 ASP A N 1
ATOM 3726 C CA . ASP A 1 461 ? 40.907 10.159 -36.275 1.00 64.69 461 ASP A CA 1
ATOM 3727 C C . ASP A 1 461 ? 39.742 9.157 -36.355 1.00 64.69 461 ASP A C 1
ATOM 3729 O O . ASP A 1 461 ? 39.373 8.668 -37.427 1.00 64.69 461 ASP A O 1
ATOM 3733 N N . SER A 1 462 ? 39.104 8.896 -35.210 1.00 72.06 462 SER A N 1
ATOM 3734 C CA . SER A 1 462 ? 37.907 8.056 -35.127 1.00 72.06 462 SER A CA 1
ATOM 3735 C C . SER A 1 462 ? 36.742 8.666 -35.913 1.00 72.06 462 SER A C 1
ATOM 3737 O O . SER A 1 462 ? 36.433 9.848 -35.744 1.00 72.06 462 SER A O 1
ATOM 3739 N N . SER A 1 463 ? 36.038 7.854 -36.707 1.00 86.69 463 SER A N 1
ATOM 3740 C CA . SER A 1 463 ? 34.879 8.310 -37.484 1.00 86.69 463 SER A CA 1
ATOM 3741 C C . SER A 1 463 ? 33.752 8.866 -36.600 1.00 86.69 463 SER A C 1
ATOM 3743 O O . SER A 1 463 ? 33.605 8.489 -35.432 1.00 86.69 463 SER A O 1
ATOM 3745 N N . THR A 1 464 ? 32.902 9.737 -37.155 1.00 91.81 464 THR A N 1
ATOM 3746 C CA . THR A 1 464 ? 31.762 10.307 -36.414 1.00 91.81 464 THR A CA 1
ATOM 3747 C C . THR A 1 464 ? 30.775 9.221 -35.979 1.00 91.81 464 THR A C 1
ATOM 3749 O O . THR A 1 464 ? 30.256 9.275 -34.863 1.00 91.81 464 THR A O 1
ATOM 3752 N N . THR A 1 465 ? 30.610 8.172 -36.795 1.00 90.88 465 THR A N 1
ATOM 3753 C CA . THR A 1 465 ? 29.890 6.943 -36.427 1.00 90.88 465 THR A CA 1
ATOM 3754 C C . THR A 1 465 ? 30.510 6.250 -35.206 1.00 90.88 465 THR A C 1
ATOM 3756 O O . THR A 1 465 ? 29.785 5.849 -34.295 1.00 90.88 465 THR A O 1
ATOM 3759 N N . ARG A 1 466 ? 31.845 6.131 -35.137 1.00 91.00 466 ARG A N 1
ATOM 3760 C CA . ARG A 1 466 ? 32.535 5.464 -34.019 1.00 91.00 466 ARG A CA 1
ATOM 3761 C C . ARG A 1 466 ? 32.475 6.275 -32.724 1.00 91.00 466 ARG A C 1
ATOM 3763 O O . ARG A 1 466 ? 32.233 5.703 -31.662 1.00 91.00 466 ARG A O 1
ATOM 3770 N N . ALA A 1 467 ? 32.606 7.598 -32.809 1.00 89.75 467 ALA A N 1
ATOM 3771 C CA . ALA A 1 467 ? 32.423 8.488 -31.663 1.00 89.75 467 ALA A CA 1
ATOM 3772 C C . ALA A 1 467 ? 30.996 8.390 -31.083 1.00 89.75 467 ALA A C 1
ATOM 3774 O O . ALA A 1 467 ? 30.827 8.283 -29.867 1.00 89.75 467 ALA A O 1
ATOM 3775 N N . ALA A 1 468 ? 29.971 8.347 -31.943 1.00 93.56 468 ALA A N 1
ATOM 3776 C CA . ALA A 1 468 ? 28.585 8.156 -31.516 1.00 93.56 468 ALA A CA 1
ATOM 3777 C C . ALA A 1 468 ? 28.336 6.764 -30.901 1.00 93.56 468 ALA A C 1
ATOM 3779 O O . ALA A 1 468 ? 27.632 6.665 -29.897 1.00 93.56 468 ALA A O 1
ATOM 3780 N N . TRP A 1 469 ? 28.945 5.698 -31.441 1.00 94.38 469 TRP A N 1
ATOM 3781 C CA . TRP A 1 469 ? 28.894 4.359 -30.836 1.00 94.38 469 TRP A CA 1
ATOM 3782 C C . TRP A 1 469 ? 29.480 4.336 -29.419 1.00 94.38 469 TRP A C 1
ATOM 3784 O O . TRP A 1 469 ? 28.846 3.812 -28.502 1.00 94.38 469 TRP A O 1
ATOM 3794 N N . ASN A 1 470 ? 30.660 4.934 -29.230 1.00 92.56 470 ASN A N 1
ATOM 3795 C CA . ASN A 1 470 ? 31.329 4.980 -27.930 1.00 92.56 470 ASN A CA 1
ATOM 3796 C C . ASN A 1 470 ? 30.452 5.680 -26.874 1.00 92.56 470 ASN A C 1
ATOM 3798 O O . ASN A 1 470 ? 30.305 5.167 -25.765 1.00 92.56 470 ASN A O 1
ATOM 3802 N N . GLU A 1 471 ? 29.771 6.768 -27.243 1.00 94.69 471 GLU A N 1
ATOM 3803 C CA . GLU A 1 471 ? 28.786 7.431 -26.380 1.00 94.69 471 GLU A CA 1
ATOM 3804 C C . GLU A 1 471 ? 27.572 6.537 -26.060 1.00 94.69 471 GLU A C 1
ATOM 3806 O O . GLU A 1 471 ? 27.147 6.477 -24.909 1.00 94.69 471 GLU A O 1
ATOM 3811 N N . ILE A 1 472 ? 27.020 5.799 -27.032 1.00 95.38 472 ILE A N 1
ATOM 3812 C CA . ILE A 1 472 ? 25.900 4.868 -26.792 1.00 95.38 472 ILE A CA 1
ATOM 3813 C C . ILE A 1 472 ? 26.308 3.719 -25.854 1.00 95.38 472 ILE A C 1
ATOM 3815 O O . ILE A 1 472 ? 25.573 3.415 -24.915 1.00 95.38 472 ILE A O 1
ATOM 3819 N N . ARG A 1 473 ? 27.500 3.133 -26.025 1.00 95.19 473 ARG A N 1
ATOM 3820 C CA . ARG A 1 473 ? 28.051 2.129 -25.095 1.00 95.19 473 ARG A CA 1
ATOM 3821 C C . ARG A 1 473 ? 28.238 2.697 -23.687 1.00 95.19 473 ARG A C 1
ATOM 3823 O O . ARG A 1 473 ? 27.939 2.019 -22.702 1.00 95.19 473 ARG A O 1
ATOM 3830 N N . ASP A 1 474 ? 28.743 3.920 -23.576 1.00 95.25 474 ASP A N 1
ATOM 3831 C CA . ASP A 1 474 ? 29.043 4.543 -22.286 1.00 95.25 474 ASP A CA 1
ATOM 3832 C C . ASP A 1 474 ? 27.782 5.140 -21.616 1.00 95.25 474 ASP A C 1
ATOM 3834 O O . ASP A 1 474 ? 27.801 5.426 -20.418 1.00 95.25 474 ASP A O 1
ATOM 3838 N N . ASN A 1 475 ? 26.658 5.250 -22.337 1.00 96.25 475 ASN A N 1
ATOM 3839 C CA . ASN A 1 475 ? 25.324 5.470 -21.763 1.00 96.25 475 ASN A CA 1
ATOM 3840 C C . ASN A 1 475 ? 24.787 4.223 -21.034 1.00 96.25 475 ASN A C 1
ATOM 3842 O O . ASN A 1 475 ? 24.131 4.377 -20.010 1.00 96.25 475 ASN A O 1
ATOM 3846 N N . VAL A 1 476 ? 25.122 2.999 -21.474 1.00 96.56 476 VAL A N 1
ATOM 3847 C CA . VAL A 1 476 ? 24.730 1.748 -20.776 1.00 96.56 476 VAL A CA 1
ATOM 3848 C C . VAL A 1 476 ? 25.325 1.676 -19.362 1.00 96.56 476 VAL A C 1
ATOM 3850 O O . VAL A 1 476 ? 24.678 1.178 -18.444 1.00 96.56 476 VAL A O 1
ATOM 3853 N N . ALA A 1 477 ? 26.537 2.212 -19.163 1.00 96.31 477 ALA A N 1
ATOM 3854 C CA . ALA A 1 477 ? 27.125 2.347 -17.829 1.00 96.31 477 ALA A CA 1
ATOM 3855 C C . ALA A 1 477 ? 26.362 3.370 -16.972 1.00 96.31 477 ALA A C 1
ATOM 3857 O O . ALA A 1 477 ? 25.967 3.048 -15.859 1.00 96.31 477 ALA A O 1
ATOM 3858 N N . ARG A 1 478 ? 26.064 4.557 -17.522 1.00 97.19 478 ARG A N 1
ATOM 3859 C CA . ARG A 1 478 ? 25.294 5.605 -16.827 1.00 97.19 478 ARG A CA 1
ATOM 3860 C C . ARG A 1 478 ? 23.872 5.169 -16.462 1.00 97.19 478 ARG A C 1
ATOM 3862 O O . ARG A 1 478 ? 23.390 5.546 -15.394 1.00 97.19 478 ARG A O 1
ATOM 3869 N N . GLU A 1 479 ? 23.212 4.356 -17.291 1.00 96.50 479 GLU A N 1
ATOM 3870 C CA . GLU A 1 479 ? 21.961 3.701 -16.891 1.00 96.50 479 GLU A CA 1
ATOM 3871 C C . GLU A 1 479 ? 22.206 2.776 -15.694 1.00 96.50 479 GLU A C 1
ATOM 3873 O O . GLU A 1 479 ? 21.526 2.918 -14.681 1.00 96.50 479 GLU A O 1
ATOM 3878 N N . ALA A 1 480 ? 23.193 1.877 -15.758 1.00 97.25 480 ALA A N 1
ATOM 3879 C CA . ALA A 1 480 ? 23.490 0.975 -14.647 1.00 97.25 480 ALA A CA 1
ATOM 3880 C C . ALA A 1 480 ? 23.810 1.726 -13.338 1.00 97.25 480 ALA A C 1
ATOM 3882 O O . ALA A 1 480 ? 23.302 1.342 -12.288 1.00 97.25 480 ALA A O 1
ATOM 3883 N N . ASP A 1 481 ? 24.562 2.828 -13.390 1.00 96.81 481 ASP A N 1
ATOM 3884 C CA . ASP A 1 481 ? 24.859 3.673 -12.225 1.00 96.81 481 ASP A CA 1
ATOM 3885 C C . ASP A 1 481 ? 23.586 4.345 -11.665 1.00 96.81 481 ASP A C 1
ATOM 3887 O O . ASP A 1 481 ? 23.358 4.357 -10.454 1.00 96.81 481 ASP A O 1
ATOM 3891 N N . THR A 1 482 ? 22.695 4.825 -12.542 1.00 96.75 482 THR A N 1
ATOM 3892 C CA . THR A 1 482 ? 21.376 5.373 -12.159 1.00 96.75 482 THR A CA 1
ATOM 3893 C C . THR A 1 482 ? 20.506 4.302 -11.484 1.00 96.75 482 THR A C 1
ATOM 3895 O O . THR A 1 482 ? 19.835 4.560 -10.484 1.00 96.75 482 THR A O 1
ATOM 3898 N N . ARG A 1 483 ? 20.556 3.065 -11.987 1.00 96.69 483 ARG A N 1
ATOM 3899 C CA . ARG A 1 483 ? 19.847 1.898 -11.439 1.00 96.69 483 ARG A CA 1
ATOM 3900 C C . ARG A 1 483 ? 20.438 1.432 -10.101 1.00 96.69 483 ARG A C 1
ATOM 3902 O O . ARG A 1 483 ? 19.689 1.007 -9.225 1.00 96.69 483 ARG A O 1
ATOM 3909 N N . VAL A 1 484 ? 21.751 1.573 -9.895 1.00 97.62 484 VAL A N 1
ATOM 3910 C CA . VAL A 1 484 ? 22.412 1.368 -8.590 1.00 97.62 484 VAL A CA 1
ATOM 3911 C C . VAL A 1 484 ? 21.952 2.411 -7.566 1.00 97.62 484 VAL A C 1
ATOM 3913 O O . VAL A 1 484 ? 21.668 2.050 -6.423 1.00 97.62 484 VAL A O 1
ATOM 3916 N N . ALA A 1 485 ? 21.803 3.680 -7.961 1.00 96.19 485 ALA A N 1
ATOM 3917 C CA . ALA A 1 485 ? 21.231 4.702 -7.081 1.00 96.19 485 ALA A CA 1
ATOM 3918 C C . ALA A 1 485 ? 19.777 4.363 -6.688 1.00 96.19 485 ALA A C 1
ATOM 3920 O O . ALA A 1 485 ? 19.432 4.414 -5.505 1.00 96.19 485 ALA A O 1
ATOM 3921 N N . PHE A 1 486 ? 18.957 3.915 -7.648 1.00 97.31 486 PHE A N 1
ATOM 3922 C CA . PHE A 1 486 ? 17.594 3.437 -7.386 1.00 97.31 486 PHE A CA 1
ATOM 3923 C C . PHE A 1 486 ? 17.555 2.217 -6.445 1.00 97.31 486 PHE A C 1
ATOM 3925 O O . PHE A 1 486 ? 16.708 2.167 -5.558 1.00 97.31 486 PHE A O 1
ATOM 3932 N N . LEU A 1 487 ? 18.493 1.267 -6.558 1.00 97.38 487 LEU A N 1
ATOM 3933 C CA . LEU A 1 487 ? 18.637 0.140 -5.619 1.00 97.38 487 LEU A CA 1
ATOM 3934 C C . LEU A 1 487 ? 18.965 0.581 -4.183 1.00 97.38 487 LEU A C 1
ATOM 3936 O O . LEU A 1 487 ? 18.449 0.002 -3.219 1.00 97.38 487 LEU A O 1
ATOM 3940 N N . GLY A 1 488 ? 19.812 1.605 -4.040 1.00 96.38 488 GLY A N 1
ATOM 3941 C CA . GLY A 1 488 ? 20.122 2.225 -2.753 1.00 96.38 488 GLY A CA 1
ATOM 3942 C C . GLY A 1 488 ? 18.879 2.846 -2.118 1.00 96.38 488 GLY A C 1
ATOM 3943 O O . GLY A 1 488 ? 18.530 2.500 -0.988 1.00 96.38 488 GLY A O 1
ATOM 3944 N N . ALA A 1 489 ? 18.164 3.680 -2.878 1.00 96.00 489 ALA A N 1
ATOM 3945 C CA . ALA A 1 489 ? 16.923 4.320 -2.444 1.00 96.00 489 ALA A CA 1
ATOM 3946 C C . ALA A 1 489 ? 15.819 3.292 -2.122 1.00 96.00 489 ALA A C 1
ATOM 3948 O O . ALA A 1 489 ? 15.241 3.323 -1.042 1.00 96.00 489 ALA A O 1
ATOM 3949 N N . LEU A 1 490 ? 15.606 2.283 -2.975 1.00 96.56 490 LEU A N 1
ATOM 3950 C CA . LEU A 1 490 ? 14.678 1.169 -2.728 1.00 96.56 490 LEU A CA 1
ATOM 3951 C C . LEU A 1 490 ? 15.000 0.407 -1.428 1.00 96.56 490 LEU A C 1
ATOM 3953 O O . LEU A 1 490 ? 14.099 -0.069 -0.737 1.00 96.56 490 LEU A O 1
ATOM 3957 N N . THR A 1 491 ? 16.275 0.299 -1.055 1.00 97.00 491 THR A N 1
ATOM 3958 C CA . THR A 1 491 ? 16.651 -0.317 0.224 1.00 97.00 491 THR A CA 1
ATOM 3959 C C . THR A 1 491 ? 16.383 0.626 1.404 1.00 97.00 491 THR A C 1
ATOM 3961 O O . THR A 1 491 ? 15.788 0.204 2.395 1.00 97.00 491 THR A O 1
ATOM 3964 N N . ALA A 1 492 ? 16.782 1.897 1.299 1.00 96.62 492 ALA A N 1
ATOM 3965 C CA . ALA A 1 492 ? 16.716 2.872 2.389 1.00 96.62 492 ALA A CA 1
ATOM 3966 C C . ALA A 1 492 ? 15.303 3.426 2.664 1.00 96.62 492 ALA A C 1
ATOM 3968 O O . ALA A 1 492 ? 14.906 3.517 3.823 1.00 96.62 492 ALA A O 1
ATOM 3969 N N . ASP A 1 493 ? 14.548 3.766 1.618 1.00 95.88 493 ASP A N 1
ATOM 3970 C CA . ASP A 1 493 ? 13.259 4.470 1.691 1.00 95.88 493 ASP A CA 1
ATOM 3971 C C . ASP A 1 493 ? 12.040 3.545 1.750 1.00 95.88 493 ASP A C 1
ATOM 3973 O O . ASP A 1 493 ? 10.957 3.985 2.136 1.00 95.88 493 ASP A O 1
ATOM 3977 N N . VAL A 1 494 ? 12.198 2.285 1.331 1.00 96.25 494 VAL A N 1
ATOM 3978 C CA . VAL A 1 494 ? 11.084 1.348 1.106 1.00 96.25 494 VAL A CA 1
ATOM 3979 C C . VAL A 1 494 ? 11.259 0.076 1.931 1.00 96.25 494 VAL A C 1
ATOM 3981 O O . VAL A 1 494 ? 10.451 -0.196 2.818 1.00 96.25 494 VAL A O 1
ATOM 3984 N N . ILE A 1 495 ? 12.327 -0.694 1.697 1.00 96.44 495 ILE A N 1
ATOM 3985 C CA . ILE A 1 495 ? 12.519 -1.992 2.368 1.00 96.44 495 ILE A CA 1
ATOM 3986 C C . ILE A 1 495 ? 12.788 -1.811 3.868 1.00 96.44 495 ILE A C 1
ATOM 3988 O O . ILE A 1 495 ? 12.123 -2.452 4.683 1.00 96.44 495 ILE A O 1
ATOM 3992 N N . ASN A 1 496 ? 13.716 -0.927 4.250 1.00 96.38 496 ASN A N 1
ATOM 3993 C CA . ASN A 1 496 ? 14.069 -0.729 5.658 1.00 96.38 496 ASN A CA 1
ATOM 3994 C C . ASN A 1 496 ? 12.873 -0.245 6.515 1.00 96.38 496 ASN A C 1
ATOM 3996 O O . ASN A 1 496 ? 12.611 -0.890 7.533 1.00 96.38 496 ASN A O 1
ATOM 4000 N N . PRO A 1 497 ? 12.080 0.776 6.114 1.00 95.44 497 PRO A N 1
ATOM 4001 C CA . PRO A 1 497 ? 10.878 1.170 6.853 1.00 95.44 497 PRO A CA 1
ATOM 4002 C C . PRO A 1 497 ? 9.831 0.055 6.972 1.00 95.44 497 PRO A C 1
ATOM 4004 O O . PRO A 1 497 ? 9.280 -0.134 8.055 1.00 95.44 497 PRO A O 1
ATOM 4007 N N . LEU A 1 498 ? 9.590 -0.731 5.912 1.00 93.69 498 LEU A N 1
ATOM 4008 C CA . LEU A 1 498 ? 8.648 -1.859 5.972 1.00 93.69 498 LEU A CA 1
ATOM 4009 C C . LEU A 1 498 ? 9.125 -2.973 6.919 1.00 93.69 498 LEU A C 1
ATOM 4011 O O . LEU A 1 498 ? 8.300 -3.564 7.617 1.00 93.69 498 LEU A O 1
ATOM 4015 N N . MET A 1 499 ? 10.435 -3.240 7.004 1.00 94.25 499 MET A N 1
ATOM 4016 C CA . MET A 1 499 ? 10.975 -4.167 8.008 1.00 94.25 499 MET A CA 1
ATOM 4017 C C . MET A 1 499 ? 10.819 -3.622 9.434 1.00 94.25 499 MET A C 1
ATOM 4019 O O . MET A 1 499 ? 10.360 -4.353 10.312 1.00 94.25 499 MET A O 1
ATOM 4023 N N . THR A 1 500 ? 11.132 -2.342 9.667 1.00 93.44 500 THR A N 1
ATOM 4024 C CA . THR A 1 500 ? 10.964 -1.700 10.984 1.00 93.44 500 THR A CA 1
ATOM 4025 C C . THR A 1 500 ? 9.501 -1.701 11.436 1.00 93.44 500 THR A C 1
ATOM 4027 O O . THR A 1 500 ? 9.214 -2.041 12.588 1.00 93.44 500 THR A O 1
ATOM 4030 N N . LEU A 1 501 ? 8.568 -1.404 10.525 1.00 90.88 501 LEU A N 1
ATOM 4031 C CA . LEU A 1 501 ? 7.129 -1.508 10.767 1.00 90.88 501 LEU A CA 1
ATOM 4032 C C . LEU A 1 501 ? 6.745 -2.951 11.123 1.00 90.88 501 LEU A C 1
ATOM 4034 O O . LEU A 1 501 ? 6.142 -3.177 12.169 1.00 90.88 501 LEU A O 1
ATOM 4038 N N . ARG A 1 502 ? 7.167 -3.941 10.322 1.00 91.06 502 ARG A N 1
ATOM 4039 C CA . ARG A 1 502 ? 6.869 -5.366 10.552 1.00 91.06 502 ARG A CA 1
ATOM 4040 C C . ARG A 1 502 ? 7.298 -5.838 11.935 1.00 91.06 502 ARG A C 1
ATOM 4042 O O . ARG A 1 502 ? 6.518 -6.493 12.622 1.00 91.06 502 ARG A O 1
ATOM 4049 N N . GLU A 1 503 ? 8.523 -5.530 12.346 1.00 91.00 503 GLU A N 1
ATOM 4050 C CA . GLU A 1 503 ? 9.009 -5.929 13.667 1.00 91.00 503 GLU A CA 1
ATOM 4051 C C . GLU A 1 503 ? 8.269 -5.235 14.811 1.00 91.00 503 GLU A C 1
ATOM 4053 O O . GLU A 1 503 ? 8.099 -5.829 15.874 1.00 91.00 503 GLU A O 1
ATOM 4058 N N . THR A 1 504 ? 7.856 -3.983 14.614 1.00 86.62 504 THR A N 1
ATOM 4059 C CA . THR A 1 504 ? 7.092 -3.220 15.609 1.00 86.62 504 THR A CA 1
ATOM 4060 C C . THR A 1 504 ? 5.685 -3.799 15.750 1.00 86.62 504 THR A C 1
ATOM 4062 O O . THR A 1 504 ? 5.233 -4.071 16.861 1.00 86.62 504 THR A O 1
ATOM 4065 N N . GLN A 1 505 ? 5.028 -4.099 14.629 1.00 83.00 505 GLN A N 1
ATOM 4066 C CA . GLN A 1 505 ? 3.669 -4.636 14.604 1.00 83.00 505 GLN A CA 1
ATOM 4067 C C . GLN A 1 505 ? 3.595 -6.100 15.083 1.00 83.00 505 GLN A C 1
ATOM 4069 O O . GLN A 1 505 ? 2.672 -6.442 15.820 1.00 83.00 505 GLN A O 1
ATOM 4074 N N . ASP A 1 506 ? 4.599 -6.942 14.804 1.00 85.50 506 ASP A N 1
ATOM 4075 C CA . ASP A 1 506 ? 4.715 -8.288 15.401 1.00 85.50 506 ASP A CA 1
ATOM 4076 C C . ASP A 1 506 ? 4.946 -8.231 16.925 1.00 85.50 506 ASP A C 1
ATOM 4078 O O . ASP A 1 506 ? 4.358 -9.017 17.671 1.00 85.50 506 ASP A O 1
ATOM 4082 N N . ARG A 1 507 ? 5.744 -7.266 17.415 1.00 85.00 507 ARG A N 1
ATOM 4083 C CA . ARG A 1 507 ? 5.933 -7.021 18.859 1.00 85.00 507 ARG A CA 1
ATOM 4084 C C . ARG A 1 507 ? 4.631 -6.591 19.549 1.00 85.00 507 ARG A C 1
ATOM 4086 O O . ARG A 1 507 ? 4.323 -7.121 20.615 1.00 85.00 507 ARG A O 1
ATOM 4093 N N . ILE A 1 508 ? 3.859 -5.684 18.943 1.00 78.31 508 ILE A N 1
ATOM 4094 C CA . ILE A 1 508 ? 2.552 -5.234 19.459 1.00 78.31 508 ILE A CA 1
ATOM 4095 C C . ILE A 1 508 ? 1.550 -6.398 19.480 1.00 78.31 508 ILE A C 1
ATOM 4097 O O . ILE A 1 508 ? 1.001 -6.719 20.533 1.00 78.31 508 ILE A O 1
ATOM 4101 N N . ARG A 1 509 ? 1.385 -7.101 18.351 1.00 80.19 509 ARG A N 1
ATOM 4102 C CA . ARG A 1 509 ? 0.472 -8.250 18.218 1.00 80.19 509 ARG A CA 1
ATOM 4103 C C . ARG A 1 509 ? 0.787 -9.371 19.212 1.00 80.19 509 ARG A C 1
ATOM 4105 O O . ARG A 1 509 ? -0.134 -10.016 19.708 1.00 80.19 509 ARG A O 1
ATOM 4112 N N . LYS A 1 510 ? 2.068 -9.633 19.502 1.00 82.56 510 LYS A N 1
ATOM 4113 C CA . LYS A 1 510 ? 2.472 -10.612 20.528 1.00 82.56 510 LYS A CA 1
ATOM 4114 C C . LYS A 1 510 ? 2.023 -10.183 21.920 1.00 82.56 510 LYS A C 1
ATOM 4116 O O . LYS A 1 510 ? 1.379 -10.985 22.586 1.00 82.56 510 LYS A O 1
ATOM 4121 N N . ARG A 1 511 ? 2.274 -8.924 22.297 1.00 80.06 511 ARG A N 1
ATOM 4122 C CA . ARG A 1 511 ? 1.865 -8.375 23.596 1.00 80.06 511 ARG A CA 1
ATOM 4123 C C . ARG A 1 511 ? 0.351 -8.479 23.805 1.00 80.06 511 ARG A C 1
ATOM 4125 O O . ARG A 1 511 ? -0.065 -9.150 24.736 1.00 80.06 511 ARG A O 1
ATOM 4132 N N . ILE A 1 512 ? -0.457 -7.945 22.882 1.00 72.75 512 ILE A N 1
ATOM 4133 C CA . ILE A 1 512 ? -1.934 -7.992 22.959 1.00 72.75 512 ILE A CA 1
ATOM 4134 C C . ILE A 1 512 ? -2.440 -9.440 23.114 1.00 72.75 512 ILE A C 1
ATOM 4136 O O . ILE A 1 512 ? -3.380 -9.715 23.857 1.00 72.75 512 ILE A O 1
ATOM 4140 N N . LYS A 1 513 ? -1.794 -10.401 22.441 1.00 74.81 513 LYS A N 1
ATOM 4141 C CA . LYS A 1 513 ? -2.142 -11.826 22.524 1.00 74.81 513 LYS A CA 1
ATOM 4142 C C . LYS A 1 513 ? -1.737 -12.487 23.849 1.00 74.81 513 LYS A C 1
ATOM 4144 O O . LYS A 1 513 ? -2.375 -13.463 24.243 1.00 74.81 513 LYS A O 1
ATOM 4149 N N . GLU A 1 514 ? -0.693 -11.999 24.512 1.00 79.06 514 GLU A N 1
ATOM 4150 C CA . GLU A 1 514 ? -0.282 -12.451 25.845 1.00 79.06 514 GLU A CA 1
ATOM 4151 C C . GLU A 1 514 ? -1.156 -11.806 26.930 1.00 79.06 514 GLU A C 1
ATOM 4153 O O . GLU A 1 514 ? -1.737 -12.541 27.728 1.00 79.06 514 GLU A O 1
ATOM 4158 N N . ASP A 1 515 ? -1.378 -10.491 26.871 1.00 69.81 515 ASP A N 1
ATOM 4159 C CA . ASP A 1 515 ? -2.238 -9.743 27.798 1.00 69.81 515 ASP A CA 1
ATOM 4160 C C . ASP A 1 515 ? -3.683 -10.290 27.791 1.00 69.81 515 ASP A C 1
ATOM 4162 O O . ASP A 1 515 ? -4.226 -10.638 28.843 1.00 69.81 515 ASP A O 1
ATOM 4166 N N . LEU A 1 516 ? -4.281 -10.503 26.607 1.00 67.69 516 LEU A N 1
ATOM 4167 C CA . LEU A 1 516 ? -5.618 -11.104 26.479 1.00 67.69 516 LEU A CA 1
ATOM 4168 C C . LEU A 1 516 ? -5.667 -12.549 27.007 1.00 67.69 516 LEU A C 1
ATOM 4170 O O . LEU A 1 516 ? -6.656 -12.961 27.616 1.00 67.69 516 LEU A O 1
ATOM 4174 N N . LYS A 1 517 ? -4.616 -13.347 26.779 1.00 74.06 517 LYS A N 1
ATOM 4175 C CA . LYS A 1 517 ? -4.533 -14.728 27.286 1.00 74.06 517 LYS A CA 1
ATOM 4176 C C . LYS A 1 517 ? -4.466 -14.745 28.814 1.00 74.06 517 LYS A C 1
ATOM 4178 O O . LYS A 1 517 ? -5.100 -15.597 29.446 1.00 74.06 517 LYS A O 1
ATOM 4183 N N . ASP A 1 518 ? -3.710 -13.831 29.401 1.00 70.88 518 ASP A N 1
ATOM 4184 C CA . ASP A 1 518 ? -3.521 -13.759 30.844 1.00 70.88 518 ASP A CA 1
ATOM 4185 C C . ASP A 1 518 ? -4.774 -13.179 31.532 1.00 70.88 518 ASP A C 1
ATOM 4187 O O . ASP A 1 518 ? -5.205 -13.718 32.552 1.00 70.88 518 ASP A O 1
ATOM 4191 N N . ALA A 1 519 ? -5.477 -12.223 30.909 1.00 59.78 519 ALA A N 1
ATOM 4192 C CA . ALA A 1 519 ? -6.813 -11.785 31.333 1.00 59.78 519 ALA A CA 1
ATOM 4193 C C . ALA A 1 519 ? -7.854 -12.926 31.284 1.00 59.78 519 ALA A C 1
ATOM 4195 O O . ALA A 1 519 ? -8.566 -13.170 32.262 1.00 59.78 519 ALA A O 1
ATOM 4196 N N . VAL A 1 520 ? -7.909 -13.686 30.181 1.00 64.88 520 VAL A N 1
ATOM 4197 C CA . VAL A 1 520 ? -8.822 -14.837 30.040 1.00 64.88 520 VAL A CA 1
ATOM 4198 C C . VAL A 1 520 ? -8.518 -15.924 31.074 1.00 64.88 520 VAL A C 1
ATOM 4200 O O . VAL A 1 520 ? -9.441 -16.430 31.711 1.00 64.88 520 VAL A O 1
ATOM 4203 N N . THR A 1 521 ? -7.246 -16.271 31.292 1.00 70.25 521 THR A N 1
ATOM 4204 C CA . THR A 1 521 ? -6.883 -17.289 32.295 1.00 70.25 521 THR A CA 1
ATOM 4205 C C . THR A 1 521 ? -7.105 -16.810 33.730 1.00 70.25 521 THR A C 1
ATOM 4207 O O . THR A 1 521 ? -7.557 -17.608 34.552 1.00 70.25 521 THR A O 1
ATOM 4210 N N . ALA A 1 522 ? -6.905 -15.521 34.028 1.00 62.31 522 ALA A N 1
ATOM 4211 C CA . ALA A 1 522 ? -7.270 -14.934 35.316 1.00 62.31 522 ALA A CA 1
ATOM 4212 C C . ALA A 1 522 ? -8.785 -15.016 35.577 1.00 62.31 522 ALA A C 1
ATOM 4214 O O . ALA A 1 522 ? -9.191 -15.422 36.667 1.00 62.31 522 ALA A O 1
ATOM 4215 N N . HIS A 1 523 ? -9.621 -14.705 34.580 1.00 61.84 523 HIS A N 1
ATOM 4216 C CA . HIS A 1 523 ? -11.075 -14.850 34.683 1.00 61.84 523 HIS A CA 1
ATOM 4217 C C . HIS A 1 523 ? -11.504 -16.322 34.854 1.00 61.84 523 HIS A C 1
ATOM 4219 O O . HIS A 1 523 ? -12.379 -16.621 35.674 1.00 61.84 523 HIS A O 1
ATOM 4225 N N . THR A 1 524 ? -10.897 -17.260 34.118 1.00 64.81 524 THR A N 1
ATOM 4226 C CA . THR A 1 524 ? -11.209 -18.697 34.234 1.00 64.81 524 THR A CA 1
ATOM 4227 C C . THR A 1 524 ? -10.807 -19.266 35.598 1.00 64.81 524 THR A C 1
ATOM 4229 O O . THR A 1 524 ? -11.654 -19.857 36.263 1.00 64.81 524 THR A O 1
ATOM 4232 N N . ASP A 1 525 ? -9.582 -19.028 36.088 1.00 67.25 525 ASP A N 1
ATOM 4233 C CA . ASP A 1 525 ? -9.193 -19.460 37.444 1.00 67.25 525 ASP A CA 1
ATOM 4234 C C . ASP A 1 525 ? -10.100 -18.832 38.513 1.00 67.25 525 ASP A C 1
ATOM 4236 O O . ASP A 1 525 ? -10.559 -19.506 39.444 1.00 67.25 525 ASP A O 1
ATOM 4240 N N . TYR A 1 526 ? -10.438 -17.551 38.343 1.00 58.78 526 TYR A N 1
ATOM 4241 C CA . TYR A 1 526 ? -11.316 -16.870 39.274 1.00 58.78 526 TYR A CA 1
ATOM 4242 C C . TYR A 1 526 ? -12.723 -17.502 39.336 1.00 58.78 526 TYR A C 1
ATOM 4244 O O . TYR A 1 526 ? -13.245 -17.769 40.427 1.00 58.78 526 TYR A O 1
ATOM 4252 N N . SER A 1 527 ? -13.327 -17.781 38.180 1.00 54.88 527 SER A N 1
ATOM 4253 C CA . SER A 1 527 ? -14.695 -18.306 38.077 1.00 54.88 527 SER A CA 1
ATOM 4254 C C . SER A 1 527 ? -14.816 -19.810 38.366 1.00 54.88 527 SER A C 1
ATOM 4256 O O . SER A 1 527 ? -15.803 -20.217 38.985 1.00 54.88 527 SER A O 1
ATOM 4258 N N . GLU A 1 528 ? -13.822 -20.628 38.005 1.00 66.50 528 GLU A N 1
ATOM 4259 C CA . GLU A 1 528 ? -13.851 -22.090 38.185 1.00 66.50 528 GLU A CA 1
ATOM 4260 C C . GLU A 1 528 ? -13.217 -22.557 39.507 1.00 66.50 528 GLU A C 1
ATOM 4262 O O . GLU A 1 528 ? -13.753 -23.450 40.173 1.00 66.50 528 GLU A O 1
ATOM 4267 N N . ASN A 1 529 ? -12.115 -21.937 39.948 1.00 72.19 529 ASN A N 1
ATOM 4268 C CA . ASN A 1 529 ? -11.386 -22.370 41.145 1.00 72.19 529 ASN A CA 1
ATOM 4269 C C . ASN A 1 529 ? -11.688 -21.498 42.368 1.00 72.19 529 ASN A C 1
ATOM 4271 O O . ASN A 1 529 ? -12.005 -22.024 43.443 1.00 72.19 529 ASN A O 1
ATOM 4275 N N . VAL A 1 530 ? -11.595 -20.169 42.244 1.00 63.09 530 VAL A N 1
ATOM 4276 C CA . VAL A 1 530 ? -11.681 -19.273 43.411 1.00 63.09 530 VAL A CA 1
ATOM 4277 C C . VAL A 1 530 ? -13.120 -19.136 43.912 1.00 63.09 530 VAL A C 1
ATOM 4279 O O . VAL A 1 530 ? -13.385 -19.424 45.087 1.00 63.09 530 VAL A O 1
ATOM 4282 N N . LEU A 1 531 ? -14.065 -18.769 43.041 1.00 54.09 531 LEU A N 1
ATOM 4283 C CA . LEU A 1 531 ? -15.467 -18.552 43.408 1.00 54.09 531 LEU A CA 1
ATOM 4284 C C . LEU A 1 531 ? -16.150 -19.822 43.977 1.00 54.09 531 LEU A C 1
ATOM 4286 O O . LEU A 1 531 ? -16.768 -19.729 45.045 1.00 54.09 531 LEU A O 1
ATOM 4290 N N . PRO A 1 532 ? -16.008 -21.035 43.396 1.00 63.50 532 PRO A N 1
ATOM 4291 C CA . PRO A 1 532 ? -16.650 -22.237 43.937 1.00 63.50 532 PRO A CA 1
ATOM 4292 C C . PRO A 1 532 ? -15.990 -22.750 45.224 1.00 63.50 532 PRO A C 1
ATOM 4294 O O . PRO A 1 532 ? -16.647 -23.425 46.027 1.00 63.50 532 PRO A O 1
ATOM 4297 N N . ARG A 1 533 ? -14.710 -22.421 45.459 1.00 66.19 533 ARG A N 1
ATOM 4298 C CA . ARG A 1 533 ? -14.013 -22.672 46.732 1.00 66.19 533 ARG A CA 1
ATOM 4299 C C . ARG A 1 533 ? -14.504 -21.728 47.832 1.00 66.19 533 ARG A C 1
ATOM 4301 O O . ARG A 1 533 ? -14.755 -22.190 48.944 1.00 66.19 533 ARG A O 1
ATOM 4308 N N . LEU A 1 534 ? -14.713 -20.444 47.523 1.00 57.12 534 LEU A N 1
ATOM 4309 C CA . LEU A 1 534 ? -15.346 -19.489 48.443 1.00 57.12 534 LEU A CA 1
ATOM 4310 C C . LEU A 1 534 ? -16.779 -19.922 48.793 1.00 57.12 534 LEU A C 1
ATOM 4312 O O . LEU A 1 534 ? -17.109 -20.006 49.976 1.00 57.12 534 LEU A O 1
ATOM 4316 N N . LYS A 1 535 ? -17.589 -20.316 47.798 1.00 53.09 535 LYS A N 1
ATOM 4317 C CA . LYS A 1 535 ? -18.958 -20.826 48.009 1.00 53.09 535 LYS A CA 1
ATOM 4318 C C . LYS A 1 535 ? -18.994 -22.066 48.916 1.00 53.09 535 LYS A C 1
ATOM 4320 O O . LYS A 1 535 ? -19.790 -22.109 49.851 1.00 53.09 535 LYS A O 1
ATOM 4325 N N . ARG A 1 536 ? -18.101 -23.047 48.707 1.00 67.50 536 ARG A N 1
ATOM 4326 C CA . ARG A 1 536 ? -17.971 -24.227 49.593 1.00 67.50 536 ARG A CA 1
ATOM 4327 C C . ARG A 1 536 ? -17.532 -23.867 51.014 1.00 67.50 536 ARG A C 1
ATOM 4329 O O . ARG A 1 536 ? -18.029 -24.463 51.965 1.00 67.50 536 ARG A O 1
ATOM 4336 N N . ASN A 1 537 ? -16.629 -22.899 51.177 1.00 55.59 537 ASN A N 1
ATOM 4337 C CA . ASN A 1 537 ? -16.208 -22.438 52.502 1.00 55.59 537 ASN A CA 1
ATOM 4338 C C . ASN A 1 537 ? -17.339 -21.726 53.255 1.00 55.59 537 ASN A C 1
ATOM 4340 O O . ASN A 1 537 ? -17.517 -21.987 54.442 1.00 55.59 537 ASN A O 1
ATOM 4344 N N . TYR A 1 538 ? -18.117 -20.887 52.566 1.00 54.91 538 TYR A N 1
ATOM 4345 C CA . TYR A 1 538 ? -19.283 -20.210 53.133 1.00 54.91 538 TYR A CA 1
ATOM 4346 C C . TYR A 1 538 ? -20.353 -21.210 53.594 1.00 54.91 538 TYR A C 1
ATOM 4348 O O . TYR A 1 538 ? -20.714 -21.211 54.766 1.00 54.91 538 TYR A O 1
ATOM 4356 N N . LEU A 1 539 ? -20.786 -22.126 52.717 1.00 55.84 539 LEU A N 1
ATOM 4357 C CA . LEU A 1 539 ? -21.827 -23.113 53.042 1.00 55.84 539 LEU A CA 1
ATOM 4358 C C . LEU A 1 539 ? -21.438 -24.014 54.225 1.00 55.84 539 LEU A C 1
ATOM 4360 O O . LEU A 1 539 ? -22.248 -24.230 55.123 1.00 55.84 539 LEU A O 1
ATOM 4364 N N . ARG A 1 540 ? -20.177 -24.461 54.284 1.00 64.06 540 ARG A N 1
ATOM 4365 C CA . ARG A 1 540 ? -19.645 -25.201 55.438 1.00 64.06 540 ARG A CA 1
ATOM 4366 C C . ARG A 1 540 ? -19.694 -24.374 56.730 1.00 64.06 540 ARG A C 1
ATOM 4368 O O . ARG A 1 540 ? -20.083 -24.901 57.764 1.00 64.06 540 ARG A O 1
ATOM 4375 N N . LYS A 1 541 ? -19.357 -23.080 56.680 1.00 54.28 541 LYS A N 1
ATOM 4376 C CA . LYS A 1 541 ? -19.456 -22.186 57.849 1.00 54.28 541 LYS A CA 1
ATOM 4377 C C . LYS A 1 541 ? -20.900 -21.930 58.288 1.00 54.28 541 LYS A C 1
ATOM 4379 O O . LYS A 1 541 ? -21.124 -21.731 59.478 1.00 54.28 541 LYS A O 1
ATOM 4384 N N . CYS A 1 542 ? -21.870 -21.986 57.374 1.00 49.09 542 CYS A N 1
ATOM 4385 C CA . CYS A 1 542 ? -23.289 -21.988 57.731 1.00 49.09 542 CYS A CA 1
ATOM 4386 C C . CYS A 1 542 ? -23.678 -23.272 58.481 1.00 49.09 542 CYS A C 1
ATOM 4388 O O . CYS A 1 542 ? -24.267 -23.166 59.552 1.00 49.09 542 CYS A O 1
ATOM 4390 N N . GLN A 1 543 ? -23.280 -24.453 57.989 1.00 56.19 543 GLN A N 1
ATOM 4391 C CA . GLN A 1 543 ? -23.555 -25.734 58.660 1.00 56.19 543 GLN A CA 1
ATOM 4392 C C . GLN A 1 543 ? -22.935 -25.795 60.065 1.00 56.19 543 GLN A C 1
ATOM 4394 O O . GLN A 1 543 ? -23.652 -26.052 61.028 1.00 56.19 543 GLN A O 1
ATOM 4399 N N . GLU A 1 544 ? -21.653 -25.438 60.210 1.00 60.91 544 GLU A N 1
ATOM 4400 C CA . GLU A 1 544 ? -20.981 -25.348 61.519 1.00 60.91 544 GLU A CA 1
ATOM 4401 C C . GLU A 1 544 ? -21.743 -24.429 62.504 1.00 60.91 544 GLU A C 1
ATOM 4403 O O . GLU A 1 544 ? -21.801 -24.702 63.702 1.00 60.91 544 GLU A O 1
ATOM 4408 N N . ALA A 1 545 ? -22.356 -23.343 62.015 1.00 47.22 545 ALA A N 1
ATOM 4409 C CA . ALA A 1 545 ? -23.132 -22.407 62.832 1.00 47.22 545 ALA A CA 1
ATOM 4410 C C . ALA A 1 545 ? -24.567 -22.883 63.142 1.00 47.22 545 ALA A C 1
ATOM 4412 O O . ALA A 1 545 ? -25.157 -22.436 64.129 1.00 47.22 545 ALA A O 1
ATOM 4413 N N . GLU A 1 546 ? -25.148 -23.766 62.328 1.00 51.31 546 GLU A N 1
ATOM 4414 C CA . GLU A 1 546 ? -26.440 -24.410 62.598 1.00 51.31 546 GLU A CA 1
ATOM 4415 C C . GLU A 1 546 ? -26.289 -25.573 63.584 1.00 51.31 546 GLU A C 1
ATOM 4417 O O . GLU A 1 546 ? -27.052 -25.651 64.547 1.00 51.31 546 GLU A O 1
ATOM 4422 N N . GLU A 1 547 ? -25.239 -26.384 63.439 1.00 60.41 547 GLU A N 1
ATOM 4423 C CA . GLU A 1 547 ? -24.845 -27.409 64.415 1.00 60.41 547 GLU A CA 1
ATOM 4424 C C . GLU A 1 547 ? -24.614 -26.793 65.807 1.00 60.41 547 GLU A C 1
ATOM 4426 O O . GLU A 1 547 ? -25.124 -27.302 66.808 1.00 60.41 547 GLU A O 1
ATOM 4431 N N . TYR A 1 548 ? -23.943 -25.636 65.880 1.00 55.94 548 TYR A N 1
ATOM 4432 C CA . TYR A 1 548 ? -23.729 -24.919 67.143 1.00 55.94 548 TYR A CA 1
ATOM 4433 C C . TYR A 1 548 ? -25.039 -24.411 67.778 1.00 55.94 548 TYR A C 1
ATOM 4435 O O . TYR A 1 548 ? -25.189 -24.439 69.000 1.00 55.94 548 TYR A O 1
ATOM 4443 N N . LYS A 1 549 ? -26.021 -23.979 66.971 1.00 50.00 549 LYS A N 1
ATOM 4444 C CA . LYS A 1 549 ? -27.358 -23.587 67.465 1.00 50.00 549 LYS A CA 1
ATOM 4445 C C . LYS A 1 549 ? -28.146 -24.794 67.979 1.00 50.00 549 LYS A C 1
ATOM 4447 O O . LYS A 1 549 ? -28.755 -24.700 69.044 1.00 50.00 549 LYS A O 1
ATOM 4452 N N . ALA A 1 550 ? -28.102 -25.919 67.265 1.00 52.62 550 ALA A N 1
ATOM 4453 C CA . ALA A 1 550 ? -28.753 -27.161 67.680 1.00 52.62 550 ALA A CA 1
ATOM 4454 C C . ALA A 1 550 ? -28.164 -27.698 68.998 1.00 52.62 550 ALA A C 1
ATOM 4456 O O . ALA A 1 550 ? -28.910 -28.077 69.902 1.00 52.62 550 ALA A O 1
ATOM 4457 N N . ALA A 1 551 ? -26.837 -27.641 69.161 1.00 54.66 551 ALA A N 1
ATOM 4458 C CA . ALA A 1 551 ? -26.160 -28.013 70.404 1.00 54.66 551 ALA A CA 1
ATOM 4459 C C . ALA A 1 551 ? -26.588 -27.143 71.605 1.00 54.66 551 ALA A C 1
ATOM 4461 O O . ALA A 1 551 ? -26.764 -27.660 72.707 1.00 54.66 551 ALA A O 1
ATOM 4462 N N . ILE A 1 552 ? -26.819 -25.840 71.400 1.00 51.69 552 ILE A N 1
ATOM 4463 C CA . ILE A 1 552 ? -27.327 -24.934 72.448 1.00 51.69 552 ILE A CA 1
ATOM 4464 C C . ILE A 1 552 ? -28.784 -25.269 72.827 1.00 51.69 552 ILE A C 1
ATOM 4466 O O . ILE A 1 552 ? -29.130 -25.252 74.011 1.00 51.69 552 ILE A O 1
ATOM 4470 N N . GLN A 1 553 ? -29.631 -25.627 71.855 1.00 48.78 553 GLN A N 1
ATOM 4471 C CA . GLN A 1 553 ? -31.019 -26.044 72.115 1.00 48.78 553 GLN A CA 1
ATOM 4472 C C . GLN A 1 553 ? -31.116 -27.392 72.847 1.00 48.78 553 GLN A C 1
ATOM 4474 O O . GLN A 1 553 ? -31.993 -27.566 73.690 1.00 48.78 553 GLN A O 1
ATOM 4479 N N . LEU A 1 554 ? -30.195 -28.326 72.594 1.00 46.56 554 LEU A N 1
ATOM 4480 C CA . LEU A 1 554 ? -30.125 -29.600 73.324 1.00 46.56 554 LEU A CA 1
ATOM 4481 C C . LEU A 1 554 ? -29.665 -29.447 74.784 1.00 46.56 554 LEU A C 1
ATOM 4483 O O . LEU A 1 554 ? -29.938 -30.323 75.599 1.00 46.56 554 LEU A O 1
ATOM 4487 N N . ASN A 1 555 ? -29.004 -28.340 75.133 1.00 46.00 555 ASN A N 1
ATOM 4488 C CA . ASN A 1 555 ? -28.416 -28.120 76.458 1.00 46.00 555 ASN A CA 1
ATOM 4489 C C . ASN A 1 555 ? -29.282 -27.236 77.386 1.00 46.00 555 ASN A C 1
ATOM 4491 O O . ASN A 1 555 ? -28.781 -26.693 78.369 1.00 46.00 555 ASN A O 1
ATOM 4495 N N . THR A 1 556 ? -30.569 -27.043 77.062 1.00 39.31 556 THR A N 1
ATOM 4496 C CA . THR A 1 556 ? -31.495 -26.138 77.781 1.00 39.31 556 THR A CA 1
ATOM 4497 C C . THR A 1 556 ? -32.749 -26.820 78.353 1.00 39.31 556 THR A C 1
ATOM 4499 O O . THR A 1 556 ? -33.728 -26.147 78.670 1.00 39.31 556 THR A O 1
ATOM 4502 N N . GLN A 1 557 ? -32.720 -28.143 78.562 1.00 35.59 557 GLN A N 1
ATOM 4503 C CA . GLN A 1 557 ? -33.763 -28.871 79.301 1.00 35.59 557 GLN A CA 1
ATOM 4504 C C . GLN A 1 557 ? -33.199 -29.592 80.533 1.00 35.59 557 GLN A C 1
ATOM 4506 O O . GLN A 1 557 ? -32.423 -30.537 80.416 1.00 35.59 557 GLN A O 1
ATOM 4511 N N . SER A 1 558 ? -33.650 -29.178 81.719 1.00 30.45 558 SER A N 1
ATOM 4512 C CA . SER A 1 558 ? -33.516 -29.915 82.979 1.00 30.45 558 SER A CA 1
ATOM 4513 C C . SER A 1 558 ? -34.917 -30.299 83.493 1.00 30.45 558 SER A C 1
ATOM 4515 O O . SER A 1 558 ? -35.817 -29.457 83.472 1.00 30.45 558 SER A O 1
ATOM 4517 N N . PRO A 1 559 ? -35.157 -31.560 83.905 1.00 38.91 559 PRO A N 1
ATOM 4518 C CA . PRO A 1 559 ? -36.505 -32.042 84.207 1.00 38.91 559 PRO A CA 1
ATOM 4519 C C . PRO A 1 559 ? -36.918 -31.844 85.673 1.00 38.91 559 PRO A C 1
ATOM 4521 O O . PRO A 1 559 ? -36.092 -31.913 86.583 1.00 38.91 559 PRO A O 1
ATOM 4524 N N . LEU A 1 560 ? -38.229 -31.714 85.897 1.00 29.81 560 LEU A N 1
ATOM 4525 C CA . LEU A 1 560 ? -38.887 -31.906 87.192 1.00 29.81 560 LEU A CA 1
ATOM 4526 C C . LEU A 1 560 ? -40.032 -32.922 87.044 1.00 29.81 560 LEU A C 1
ATOM 4528 O O . LEU A 1 560 ? -40.809 -32.868 86.093 1.00 29.81 560 LEU A O 1
ATOM 4532 N N . SER A 1 561 ? -40.086 -33.861 87.985 1.00 30.48 561 SER A N 1
ATOM 4533 C CA . SER A 1 561 ? -40.983 -35.033 88.054 1.00 30.48 561 SER A CA 1
ATOM 4534 C C . SER A 1 561 ? -42.159 -34.774 89.034 1.00 30.48 561 SER A C 1
ATOM 4536 O O . SER A 1 561 ? -42.178 -33.686 89.615 1.00 30.48 561 SER A O 1
ATOM 4538 N N . PRO A 1 562 ? -43.069 -35.736 89.357 1.00 45.75 562 PRO A N 1
ATOM 4539 C CA . PRO A 1 562 ? -43.269 -37.105 88.824 1.00 45.75 562 PRO A CA 1
ATOM 4540 C C . PRO A 1 562 ? -44.754 -37.547 88.591 1.00 45.75 562 PRO A C 1
ATOM 4542 O O . PRO A 1 562 ? -45.682 -36.847 88.977 1.00 45.75 562 PRO A O 1
ATOM 4545 N N . THR A 1 563 ? -44.937 -38.800 88.113 1.00 29.88 563 THR A N 1
ATOM 4546 C CA . THR A 1 563 ? -46.117 -39.720 88.280 1.00 29.88 563 THR A CA 1
ATOM 4547 C C . THR A 1 563 ? -47.479 -39.333 87.654 1.00 29.88 563 THR A C 1
ATOM 4549 O O . THR A 1 563 ? -47.877 -38.181 87.714 1.00 29.88 563 THR A O 1
ATOM 4552 N N . GLU A 1 564 ? -48.278 -40.225 87.034 1.00 28.25 564 GLU A N 1
ATOM 4553 C CA . GLU A 1 564 ? -48.314 -41.713 86.874 1.00 28.25 564 GLU A CA 1
ATOM 4554 C C . GLU A 1 564 ? -48.799 -42.119 85.442 1.00 28.25 564 GLU A C 1
ATOM 4556 O O . GLU A 1 564 ? -49.244 -41.258 84.690 1.00 28.25 564 GLU A O 1
ATOM 4561 N N . GLY A 1 565 ? -48.776 -43.382 84.968 1.00 28.34 565 GLY A N 1
ATOM 4562 C CA . GLY A 1 565 ? -48.224 -44.610 85.578 1.00 28.34 565 GLY A CA 1
ATOM 4563 C C . GLY A 1 565 ? -48.701 -45.986 85.035 1.00 28.34 565 GLY A C 1
ATOM 4564 O O . GLY A 1 565 ? -47.990 -46.970 85.225 1.00 28.34 565 GLY A O 1
ATOM 4565 N N . HIS A 1 566 ? -49.858 -46.115 84.360 1.00 30.47 566 HIS A N 1
ATOM 4566 C CA . HIS A 1 566 ? -50.465 -47.436 84.041 1.00 30.47 566 HIS A CA 1
ATOM 4567 C C . HIS A 1 566 ? -50.060 -48.113 82.704 1.00 30.47 566 HIS A C 1
ATOM 4569 O O . HIS A 1 566 ? -49.691 -47.462 81.730 1.00 30.47 566 HIS A O 1
ATOM 4575 N N . PHE A 1 567 ? -50.156 -49.454 82.683 1.00 29.70 567 PHE A N 1
ATOM 4576 C CA . PHE A 1 567 ? -49.576 -50.393 81.700 1.00 29.70 567 PHE A CA 1
ATOM 4577 C C . PHE A 1 567 ? -50.624 -51.260 80.965 1.00 29.70 567 PHE A C 1
ATOM 4579 O O . PHE A 1 567 ? -51.614 -51.648 81.580 1.00 29.70 567 PHE A O 1
ATOM 4586 N N . ALA A 1 568 ? -50.314 -51.716 79.735 1.00 26.91 568 ALA A N 1
ATOM 4587 C CA . ALA A 1 568 ? -50.736 -53.030 79.203 1.00 26.91 568 ALA A CA 1
ATOM 4588 C C . ALA A 1 568 ? -49.907 -53.498 77.972 1.00 26.91 568 ALA A C 1
ATOM 4590 O O . ALA A 1 568 ? -49.693 -52.737 77.033 1.00 26.91 568 ALA A O 1
ATOM 4591 N N . VAL A 1 569 ? -49.481 -54.770 77.984 1.00 29.42 569 VAL A N 1
ATOM 4592 C CA . VAL A 1 569 ? -48.819 -55.616 76.941 1.00 29.42 569 VAL A CA 1
ATOM 4593 C C . VAL A 1 569 ? -49.140 -57.082 77.375 1.00 29.42 569 VAL A C 1
ATOM 4595 O O . VAL A 1 569 ? -49.374 -57.220 78.582 1.00 29.42 569 VAL A O 1
ATOM 4598 N N . PRO A 1 570 ? -49.171 -58.188 76.571 1.00 45.78 570 PRO A N 1
ATOM 4599 C CA . PRO A 1 570 ? -48.523 -58.510 75.272 1.00 45.78 570 PRO A CA 1
ATOM 4600 C C . PRO A 1 570 ? -49.499 -59.294 74.315 1.00 45.78 570 PRO A C 1
ATOM 4602 O O . PRO A 1 570 ? -50.688 -58.988 74.401 1.00 45.78 570 PRO A O 1
ATOM 4605 N N . PRO A 1 571 ? -49.147 -60.302 73.454 1.00 53.09 571 PRO A N 1
ATOM 4606 C CA . PRO A 1 571 ? -47.860 -60.820 72.930 1.00 53.09 571 PRO A CA 1
ATOM 4607 C C . PRO A 1 571 ? -47.795 -61.095 71.394 1.00 53.09 571 PRO A C 1
ATOM 4609 O O . PRO A 1 571 ? -48.693 -60.775 70.623 1.00 53.09 571 PRO A O 1
ATOM 4612 N N . HIS A 1 572 ? -46.688 -61.718 70.957 1.00 30.91 572 HIS A N 1
ATOM 4613 C CA . HIS A 1 572 ? -46.372 -62.164 69.587 1.00 30.91 572 HIS A CA 1
ATOM 4614 C C . HIS A 1 572 ? -47.115 -63.437 69.117 1.00 30.91 572 HIS A C 1
ATOM 4616 O O . HIS A 1 572 ? -47.463 -64.286 69.935 1.00 30.91 572 HIS A O 1
ATOM 4622 N N . SER A 1 573 ? -47.150 -63.689 67.797 1.00 28.08 573 SER A N 1
ATOM 4623 C CA . SER A 1 573 ? -46.454 -64.835 67.142 1.00 28.08 573 SER A CA 1
ATOM 4624 C C . SER A 1 573 ? -46.677 -64.848 65.607 1.00 28.08 573 SER A C 1
ATOM 4626 O O . SER A 1 573 ? -47.220 -63.887 65.066 1.00 28.08 573 SER A O 1
ATOM 4628 N N . ALA A 1 574 ? -46.159 -65.850 64.877 1.00 29.17 574 ALA A N 1
ATOM 4629 C CA . ALA A 1 574 ? -45.986 -65.840 63.411 1.00 29.17 574 ALA A CA 1
ATOM 4630 C C . ALA A 1 574 ? -46.657 -67.033 62.689 1.00 29.17 574 ALA A C 1
ATOM 4632 O O . ALA A 1 574 ? -46.899 -68.061 63.318 1.00 29.17 574 ALA A O 1
ATOM 4633 N N . GLY A 1 575 ? -46.861 -66.957 61.359 1.00 25.06 575 GLY A N 1
ATOM 4634 C CA . GLY A 1 575 ? -47.281 -68.136 60.576 1.00 25.06 575 GLY A CA 1
ATOM 4635 C C . GLY A 1 575 ? -47.514 -67.990 59.056 1.00 25.06 575 GLY A C 1
ATOM 4636 O O . GLY A 1 575 ? -48.579 -67.554 58.651 1.00 25.06 575 GLY A O 1
ATOM 4637 N N . VAL A 1 576 ? -46.563 -68.509 58.256 1.00 26.34 576 VAL A N 1
ATOM 4638 C CA . VAL A 1 576 ? -46.761 -69.417 57.083 1.00 26.34 576 VAL A CA 1
ATOM 4639 C C . VAL A 1 576 ? -47.491 -68.927 55.790 1.00 26.34 576 VAL A C 1
ATOM 4641 O O . VAL A 1 576 ? -48.391 -68.100 55.804 1.00 26.34 576 VAL A O 1
ATOM 4644 N N . LYS A 1 577 ? -47.070 -69.472 54.626 1.00 36.25 577 LYS A N 1
ATOM 4645 C CA . LYS A 1 577 ? -47.662 -69.313 53.265 1.00 36.25 577 LYS A CA 1
ATOM 4646 C C . LYS A 1 577 ? -48.496 -70.546 52.846 1.00 36.25 577 LYS A C 1
ATOM 4648 O O . LYS A 1 577 ? -48.353 -71.596 53.466 1.00 36.25 577 LYS A O 1
ATOM 4653 N N . PRO A 1 578 ? -49.210 -70.504 51.702 1.00 42.53 578 PRO A N 1
ATOM 4654 C CA . PRO A 1 578 ? -48.785 -71.386 50.591 1.00 42.53 578 PRO A CA 1
ATOM 4655 C C . PRO A 1 578 ? -48.835 -70.744 49.177 1.00 42.53 578 PRO A C 1
ATOM 4657 O O . PRO A 1 578 ? -49.070 -69.550 49.034 1.00 42.53 578 PRO A O 1
ATOM 4660 N N . ASN A 1 579 ? -48.538 -71.542 48.136 1.00 34.41 579 ASN A N 1
ATOM 4661 C CA . ASN A 1 579 ? -48.410 -71.187 46.703 1.00 34.41 579 ASN A CA 1
ATOM 4662 C C . ASN A 1 579 ? -49.059 -72.312 45.844 1.00 34.41 579 ASN A C 1
ATOM 4664 O O . ASN A 1 579 ? -49.110 -73.437 46.352 1.00 34.41 579 ASN A O 1
ATOM 4668 N N . PRO A 1 580 ? -49.567 -72.077 44.609 1.00 45.94 580 PRO A N 1
ATOM 4669 C CA . PRO A 1 580 ? -48.786 -72.292 43.355 1.00 45.94 580 PRO A CA 1
ATOM 4670 C C . PRO A 1 580 ? -49.157 -71.305 42.199 1.00 45.94 580 PRO A C 1
ATOM 4672 O O . PRO A 1 580 ? -50.082 -70.521 42.362 1.00 45.94 580 PRO A O 1
ATOM 4675 N N . GLY A 1 581 ? -48.529 -71.228 41.004 1.00 28.34 581 GLY A N 1
ATOM 4676 C CA . GLY A 1 581 ? -47.382 -71.927 40.366 1.00 28.34 581 GLY A CA 1
ATOM 4677 C C . GLY A 1 581 ? -47.758 -72.732 39.087 1.00 28.34 581 GLY A C 1
ATOM 4678 O O . GLY A 1 581 ? -48.810 -73.354 39.099 1.00 28.34 581 GLY A O 1
ATOM 4679 N N . LEU A 1 582 ? -46.983 -72.847 37.982 1.00 35.81 582 LEU A N 1
ATOM 4680 C CA . LEU A 1 582 ? -45.739 -72.185 37.496 1.00 35.81 582 LEU A CA 1
ATOM 4681 C C . LEU A 1 582 ? -45.433 -72.620 36.014 1.00 35.81 582 LEU A C 1
ATOM 4683 O O . LEU A 1 582 ? -45.299 -73.817 35.782 1.00 35.81 582 LEU A O 1
ATOM 4687 N N . SER A 1 583 ? -45.280 -71.717 35.017 1.00 29.14 583 SER A N 1
ATOM 4688 C CA . SER A 1 583 ? -44.854 -72.040 33.613 1.00 29.14 583 SER A CA 1
ATOM 4689 C C . SER A 1 583 ? -44.433 -70.773 32.816 1.00 29.14 583 SER A C 1
ATOM 4691 O O . SER A 1 583 ? -45.106 -69.760 32.981 1.00 29.14 583 SER A O 1
ATOM 4693 N N . ALA A 1 584 ? -43.394 -70.691 31.959 1.00 29.69 584 ALA A N 1
ATOM 4694 C CA . ALA A 1 584 ? -42.245 -71.571 31.642 1.00 29.69 584 ALA A CA 1
ATOM 4695 C C . ALA A 1 584 ? -41.011 -70.750 31.134 1.00 29.69 584 ALA A C 1
ATOM 4697 O O . ALA A 1 584 ? -41.056 -69.524 31.061 1.00 29.69 584 ALA A O 1
ATOM 4698 N N . ARG A 1 585 ? -39.887 -71.430 30.832 1.00 28.67 585 ARG A N 1
ATOM 4699 C CA . ARG A 1 585 ? -38.529 -70.897 30.491 1.00 28.67 585 ARG A CA 1
ATOM 4700 C C . ARG A 1 585 ? -38.011 -71.562 29.169 1.00 28.67 585 ARG A C 1
ATOM 4702 O O . ARG A 1 585 ? -38.895 -72.100 28.505 1.00 28.67 585 ARG A O 1
ATOM 4709 N N . PRO A 1 586 ? -36.712 -71.603 28.722 1.00 50.75 586 PRO A N 1
ATOM 4710 C CA . PRO A 1 586 ? -35.384 -71.525 29.397 1.00 50.75 586 PRO A CA 1
ATOM 4711 C C . PRO A 1 586 ? -34.439 -70.399 28.834 1.00 50.75 586 PRO A C 1
ATOM 4713 O O . PRO A 1 586 ? -34.890 -69.611 28.015 1.00 50.75 586 PRO A O 1
ATOM 4716 N N . ALA A 1 587 ? -33.163 -70.176 29.236 1.00 33.38 587 ALA A N 1
ATOM 4717 C CA . ALA A 1 587 ? -32.160 -71.111 29.793 1.00 33.38 587 ALA A CA 1
ATOM 4718 C C . ALA A 1 587 ? -31.033 -70.567 30.752 1.00 33.38 587 ALA A C 1
ATOM 4720 O O . ALA A 1 587 ? -31.218 -70.636 31.968 1.00 33.38 587 ALA A O 1
ATOM 4721 N N . ILE A 1 588 ? -29.843 -70.167 30.247 1.00 33.75 588 ILE A N 1
ATOM 4722 C CA . ILE A 1 588 ? -28.487 -70.624 30.713 1.00 33.75 588 ILE A CA 1
ATOM 4723 C C . ILE A 1 588 ? -27.363 -69.548 30.511 1.00 33.75 588 ILE A C 1
ATOM 4725 O O . ILE A 1 588 ? -27.546 -68.721 29.627 1.00 33.75 588 ILE A O 1
ATOM 4729 N N . ILE A 1 589 ? -26.168 -69.496 31.163 1.00 32.56 589 ILE A N 1
ATOM 4730 C CA . ILE A 1 589 ? -25.683 -69.936 32.510 1.00 32.56 589 ILE A CA 1
ATOM 4731 C C . ILE A 1 589 ? -24.275 -69.308 32.890 1.00 32.56 589 ILE A C 1
ATOM 4733 O O . ILE A 1 589 ? -23.257 -69.630 32.296 1.00 32.56 589 ILE A O 1
ATOM 4737 N N . THR A 1 590 ? -24.217 -68.425 33.909 1.00 30.30 590 THR A N 1
ATOM 4738 C CA . THR A 1 590 ? -23.295 -68.432 35.106 1.00 30.30 590 THR A CA 1
ATOM 4739 C C . THR A 1 590 ? -21.751 -68.205 35.106 1.00 30.30 590 THR A C 1
ATOM 4741 O O . THR A 1 590 ? -21.035 -68.530 34.171 1.00 30.30 590 THR A O 1
ATOM 4744 N N . ALA A 1 591 ? -21.250 -67.750 36.280 1.00 32.69 591 ALA A N 1
ATOM 4745 C CA . ALA A 1 591 ? -19.852 -67.782 36.804 1.00 32.69 591 ALA A CA 1
ATOM 4746 C C . ALA A 1 591 ? -19.686 -68.868 37.928 1.00 32.69 591 ALA A C 1
ATOM 4748 O O . ALA A 1 591 ? -20.674 -69.586 38.115 1.00 32.69 591 ALA A O 1
ATOM 4749 N N . PRO A 1 592 ? -18.549 -69.058 38.679 1.00 52.41 592 PRO A N 1
ATOM 4750 C CA . PRO A 1 592 ? -18.063 -68.161 39.774 1.00 52.41 592 PRO A CA 1
ATOM 4751 C C . PRO A 1 592 ? -16.518 -68.221 40.118 1.00 52.41 592 PRO A C 1
ATOM 4753 O O . PRO A 1 592 ? -15.713 -68.617 39.284 1.00 52.41 592 PRO A O 1
ATOM 4756 N N . GLN A 1 593 ? -16.096 -67.795 41.335 1.00 36.62 593 GLN A N 1
ATOM 4757 C CA . GLN A 1 593 ? -14.699 -67.732 41.887 1.00 36.62 593 GLN A CA 1
ATOM 4758 C C . GLN A 1 593 ? -14.129 -69.084 42.417 1.00 36.62 593 GLN A C 1
ATOM 4760 O O . GLN A 1 593 ? -14.935 -69.997 42.611 1.00 36.62 593 GLN A O 1
ATOM 4765 N N . PRO A 1 594 ? -12.799 -69.232 42.732 1.00 44.00 594 PRO A N 1
ATOM 4766 C CA . PRO A 1 594 ? -12.300 -69.081 44.140 1.00 44.00 594 PRO A CA 1
ATOM 4767 C C . PRO A 1 594 ? -10.771 -68.795 44.430 1.00 44.00 594 PRO A C 1
ATOM 4769 O O . PRO A 1 594 ? -9.896 -69.147 43.651 1.00 44.00 594 PRO A O 1
ATOM 4772 N N . LEU A 1 595 ? -10.475 -68.315 45.664 1.00 26.44 595 LEU A N 1
ATOM 4773 C CA . LEU A 1 595 ? -9.301 -68.580 46.571 1.00 26.44 595 LEU A CA 1
ATOM 4774 C C . LEU A 1 595 ? -7.810 -68.180 46.268 1.00 26.44 595 LEU A C 1
ATOM 4776 O O . LEU A 1 595 ? -7.423 -67.821 45.165 1.00 26.44 595 LEU A O 1
ATOM 4780 N N . ARG A 1 596 ? -6.975 -68.213 47.341 1.00 33.62 596 ARG A N 1
ATOM 4781 C CA . ARG A 1 596 ? -5.502 -67.943 47.435 1.00 33.62 596 ARG A CA 1
ATOM 4782 C C . ARG A 1 596 ? -4.649 -69.236 47.480 1.00 33.62 596 ARG A C 1
ATOM 4784 O O . ARG A 1 596 ? -5.158 -70.258 47.936 1.00 33.62 596 ARG A O 1
ATOM 4791 N N . PRO A 1 597 ? -3.323 -69.148 47.219 1.00 31.89 597 PRO A N 1
ATOM 4792 C CA . PRO A 1 597 ? -2.317 -69.690 48.164 1.00 31.89 597 PRO A CA 1
ATOM 4793 C C . PRO A 1 597 ? -1.112 -68.736 48.451 1.00 31.89 597 PRO A C 1
ATOM 4795 O O . PRO A 1 597 ? -1.259 -67.520 48.337 1.00 31.89 597 PRO A O 1
ATOM 4798 N N . LEU A 1 598 ? 0.031 -69.266 48.930 1.00 27.38 598 LEU A N 1
ATOM 4799 C CA . LEU A 1 598 ? 1.127 -68.569 49.650 1.00 27.38 598 LEU A CA 1
ATOM 4800 C C . LEU A 1 598 ? 2.537 -68.690 49.003 1.00 27.38 598 LEU A C 1
ATOM 4802 O O . LEU A 1 598 ? 2.755 -69.514 48.123 1.00 27.38 598 LEU A O 1
ATOM 4806 N N . ASP A 1 599 ? 3.477 -67.895 49.542 1.00 25.98 599 ASP A N 1
ATOM 4807 C CA . ASP A 1 599 ? 4.958 -67.990 49.516 1.00 25.98 599 ASP A CA 1
ATOM 4808 C C . ASP A 1 599 ? 5.776 -67.899 48.205 1.00 25.98 599 ASP A C 1
ATOM 4810 O O . ASP A 1 599 ? 5.859 -68.844 47.424 1.00 25.98 599 ASP A O 1
ATOM 4814 N N . ARG A 1 600 ? 6.616 -66.844 48.105 1.00 28.64 600 ARG A N 1
ATOM 4815 C CA . ARG A 1 600 ? 8.090 -66.925 48.333 1.00 28.64 600 ARG A CA 1
ATOM 4816 C C . ARG A 1 600 ? 8.797 -65.548 48.289 1.00 28.64 600 ARG A C 1
ATOM 4818 O O . ARG A 1 600 ? 8.263 -64.564 47.791 1.00 28.64 600 ARG A O 1
ATOM 4825 N N . ARG A 1 601 ? 10.020 -65.499 48.836 1.00 26.83 601 ARG A N 1
ATOM 4826 C CA . ARG A 1 601 ? 11.014 -64.389 48.841 1.00 26.83 601 ARG A CA 1
ATOM 4827 C C . ARG A 1 601 ? 12.371 -64.971 48.341 1.00 26.83 601 ARG A C 1
ATOM 4829 O O . ARG A 1 601 ? 12.431 -66.203 48.296 1.00 26.83 601 ARG A O 1
ATOM 4836 N N . PRO A 1 602 ? 13.438 -64.202 47.989 1.00 36.47 602 PRO A N 1
ATOM 4837 C CA . PRO A 1 602 ? 14.074 -63.210 48.884 1.00 36.47 602 PRO A CA 1
ATOM 4838 C C . PRO A 1 602 ? 14.735 -61.955 48.232 1.00 36.47 602 PRO A C 1
ATOM 4840 O O . PRO A 1 602 ? 14.786 -61.838 47.019 1.00 36.47 602 PRO A O 1
ATOM 4843 N N . SER A 1 603 ? 15.214 -61.042 49.105 1.00 32.12 603 SER A N 1
ATOM 4844 C CA . SER A 1 603 ? 16.424 -60.153 49.070 1.00 32.12 603 SER A CA 1
ATOM 4845 C C . SER A 1 603 ? 17.034 -59.640 47.741 1.00 32.12 603 SER A C 1
ATOM 4847 O O . SER A 1 603 ? 17.089 -60.369 46.765 1.00 32.12 603 SER A O 1
ATOM 4849 N N . VAL A 1 604 ? 17.658 -58.453 47.648 1.00 30.55 604 VAL A N 1
ATOM 4850 C CA . VAL A 1 604 ? 18.560 -57.692 48.569 1.00 30.55 604 VAL A CA 1
ATOM 4851 C C . VAL A 1 604 ? 18.337 -56.173 48.343 1.00 30.55 604 VAL A C 1
ATOM 4853 O O . VAL A 1 604 ? 17.933 -55.810 47.247 1.00 30.55 604 VAL A O 1
ATOM 4856 N N . GLY A 1 605 ? 18.563 -55.208 49.250 1.00 27.59 605 GLY A N 1
ATOM 4857 C CA . GLY A 1 605 ? 19.003 -55.155 50.661 1.00 27.59 605 GLY A CA 1
ATOM 4858 C C . GLY A 1 605 ? 18.625 -53.766 51.249 1.00 27.59 605 GLY A C 1
ATOM 4859 O O . GLY A 1 605 ? 18.360 -52.850 50.482 1.00 27.59 605 GLY A O 1
ATOM 4860 N N . ALA A 1 606 ? 18.346 -53.584 52.549 1.00 30.23 606 ALA A N 1
ATOM 4861 C CA . ALA A 1 606 ? 19.256 -53.634 53.713 1.00 30.23 606 ALA A CA 1
ATOM 4862 C C . ALA A 1 606 ? 20.092 -52.333 53.854 1.00 30.23 606 ALA A C 1
ATOM 4864 O O . ALA A 1 606 ? 20.696 -51.917 52.877 1.00 30.23 606 ALA A O 1
ATOM 4865 N N . THR A 1 607 ? 20.183 -51.639 54.999 1.00 29.58 607 THR A N 1
ATOM 4866 C CA . THR A 1 607 ? 19.649 -51.778 56.386 1.00 29.58 607 THR A CA 1
ATOM 4867 C C . THR A 1 607 ? 19.267 -50.365 56.907 1.00 29.58 607 THR A C 1
ATOM 4869 O O . THR A 1 607 ? 19.608 -49.391 56.249 1.00 29.58 607 THR A O 1
ATOM 4872 N N . SER A 1 608 ? 18.636 -50.081 58.059 1.00 30.34 608 SER A N 1
ATOM 4873 C CA . SER A 1 608 ? 17.645 -50.703 58.981 1.00 30.34 608 SER A CA 1
ATOM 4874 C C . SER A 1 608 ? 17.071 -49.530 59.844 1.00 30.34 608 SER A C 1
ATOM 4876 O O . SER A 1 608 ? 17.362 -48.387 59.511 1.00 30.34 608 SER A O 1
ATOM 4878 N N . ASN A 1 609 ? 16.277 -49.598 60.924 1.00 29.84 609 ASN A N 1
ATOM 4879 C CA . ASN A 1 609 ? 15.675 -50.608 61.827 1.00 29.84 609 ASN A CA 1
ATOM 4880 C C . ASN A 1 609 ? 14.352 -49.948 62.372 1.00 29.84 609 ASN A C 1
ATOM 4882 O O . ASN A 1 609 ? 13.894 -49.006 61.736 1.00 29.84 609 ASN A O 1
ATOM 4886 N N . HIS A 1 610 ? 13.620 -50.269 63.453 1.00 28.48 610 HIS A N 1
ATOM 4887 C CA . HIS A 1 610 ? 13.609 -51.250 64.559 1.00 28.48 610 HIS A CA 1
ATOM 4888 C C . HIS A 1 610 ? 12.104 -51.451 64.941 1.00 28.48 610 HIS A C 1
ATOM 4890 O O . HIS A 1 610 ? 11.304 -50.544 64.739 1.00 28.48 610 HIS A O 1
ATOM 4896 N N . VAL A 1 611 ? 11.590 -52.641 65.287 1.00 26.64 611 VAL A N 1
ATOM 4897 C CA . VAL A 1 611 ? 11.394 -53.183 66.663 1.00 26.64 611 VAL A CA 1
ATOM 4898 C C . VAL A 1 611 ? 10.780 -52.146 67.642 1.00 26.64 611 VAL A C 1
ATOM 4900 O O . VAL A 1 611 ? 11.420 -51.141 67.918 1.00 26.64 611 VAL A O 1
ATOM 4903 N N . ARG A 1 612 ? 9.576 -52.313 68.233 1.00 26.84 612 ARG A N 1
ATOM 4904 C CA . ARG A 1 612 ? 8.889 -53.536 68.738 1.00 26.84 612 ARG A CA 1
ATOM 4905 C C . ARG A 1 612 ? 7.346 -53.384 68.829 1.00 26.84 612 ARG A C 1
ATOM 4907 O O . ARG A 1 612 ? 6.827 -52.274 68.826 1.00 26.84 612 ARG A O 1
ATOM 4914 N N . SER A 1 613 ? 6.620 -54.490 69.033 1.00 34.81 613 SER A N 1
ATOM 4915 C CA . SER A 1 613 ? 5.218 -54.543 69.527 1.00 34.81 613 SER A CA 1
ATOM 4916 C C . SER A 1 613 ? 5.017 -55.823 70.366 1.00 34.81 613 SER A C 1
ATOM 4918 O O . SER A 1 613 ? 5.786 -56.766 70.153 1.00 34.81 613 SER A O 1
ATOM 4920 N N . PRO A 1 614 ? 4.095 -55.862 71.358 1.00 37.00 614 PRO A N 1
ATOM 4921 C CA . PRO A 1 614 ? 2.798 -56.542 71.149 1.00 37.00 614 PRO A CA 1
ATOM 4922 C C . PRO A 1 614 ? 1.608 -55.975 71.989 1.00 37.00 614 PRO A C 1
ATOM 4924 O O . PRO A 1 614 ? 1.673 -54.865 72.508 1.00 37.00 614 PRO A O 1
ATOM 4927 N N . SER A 1 615 ? 0.507 -56.738 72.063 1.00 28.12 615 SER A N 1
ATOM 4928 C CA . SER A 1 615 ? -0.817 -56.467 72.673 1.00 28.12 615 SER A CA 1
ATOM 4929 C C . SER A 1 615 ? -0.892 -56.787 74.202 1.00 28.12 615 SER A C 1
ATOM 4931 O O . SER A 1 615 ? 0.137 -57.120 74.779 1.00 28.12 615 SER A O 1
ATOM 4933 N N . THR A 1 616 ? -2.007 -56.712 74.967 1.00 27.69 616 THR A N 1
ATOM 4934 C CA . THR A 1 616 ? -3.468 -56.758 74.664 1.00 27.69 616 THR A CA 1
ATOM 4935 C C . THR A 1 616 ? -4.346 -56.174 75.808 1.00 27.69 616 THR A C 1
ATOM 4937 O O . THR A 1 616 ? -3.871 -55.994 76.922 1.00 27.69 616 THR A O 1
ATOM 4940 N N . SER A 1 617 ? -5.651 -55.991 75.534 1.00 27.41 617 SER A N 1
ATOM 4941 C CA . SER A 1 617 ? -6.814 -56.054 76.464 1.00 27.41 617 SER A CA 1
ATOM 4942 C C . SER A 1 617 ? -7.007 -55.023 77.603 1.00 27.41 617 SER A C 1
ATOM 4944 O O . SER A 1 617 ? -6.646 -55.248 78.751 1.00 27.41 617 SER A O 1
ATOM 4946 N N . THR A 1 618 ? -7.787 -53.981 77.277 1.00 34.84 618 THR A N 1
ATOM 4947 C CA . THR A 1 618 ? -9.011 -53.545 78.002 1.00 34.84 618 THR A CA 1
ATOM 4948 C C . THR A 1 618 ? -8.976 -53.295 79.523 1.00 34.84 618 THR A C 1
ATOM 4950 O O . THR A 1 618 ? -9.449 -54.120 80.303 1.00 34.84 618 THR A O 1
ATOM 4953 N N . SER A 1 619 ? -8.633 -52.061 79.917 1.00 29.17 619 SER A N 1
ATOM 4954 C CA . SER A 1 619 ? -9.251 -51.389 81.085 1.00 29.17 619 SER A CA 1
ATOM 4955 C C . SER A 1 619 ? -9.174 -49.850 81.038 1.00 29.17 619 SER A C 1
ATOM 4957 O O . SER A 1 619 ? -10.114 -49.186 81.465 1.00 29.17 619 SER A O 1
ATOM 4959 N N . SER A 1 620 ? -8.118 -49.262 80.458 1.00 33.41 620 SER A N 1
ATOM 4960 C CA . SER A 1 620 ? -7.873 -47.802 80.492 1.00 33.41 620 SER A CA 1
ATOM 4961 C C . SER A 1 620 ? -8.739 -46.941 79.559 1.00 33.41 620 SER A C 1
ATOM 4963 O O . SER A 1 620 ? -8.865 -45.738 79.781 1.00 33.41 620 SER A O 1
ATOM 4965 N N . ALA A 1 621 ? -9.349 -47.526 78.521 1.00 33.44 621 ALA A N 1
ATOM 4966 C CA . ALA A 1 621 ? -9.898 -46.780 77.379 1.00 33.44 621 ALA A CA 1
ATOM 4967 C C . ALA A 1 621 ? -10.984 -45.738 77.729 1.00 33.44 621 ALA A C 1
ATOM 4969 O O . ALA A 1 621 ? -11.093 -44.722 77.048 1.00 33.44 621 ALA A O 1
ATOM 4970 N N . LEU A 1 622 ? -11.762 -45.949 78.797 1.00 33.69 622 LEU A N 1
ATOM 4971 C CA . LEU A 1 622 ? -12.755 -44.974 79.277 1.00 33.69 622 LEU A CA 1
ATOM 4972 C C . LEU A 1 622 ? -12.129 -43.802 80.052 1.00 33.69 622 LEU A C 1
ATOM 4974 O O . LEU A 1 622 ? -12.678 -42.701 80.058 1.00 33.69 622 LEU A O 1
ATOM 4978 N N . GLN A 1 623 ? -10.975 -44.016 80.684 1.00 37.06 623 GLN A N 1
ATOM 4979 C CA . GLN A 1 623 ? -10.293 -43.011 81.499 1.00 37.06 623 GLN A CA 1
ATOM 4980 C C . GLN A 1 623 ? -9.439 -42.074 80.626 1.00 37.06 623 GLN A C 1
ATOM 4982 O O . GLN A 1 623 ? -9.450 -40.858 80.833 1.00 37.06 623 GLN A O 1
ATOM 4987 N N . ASP A 1 624 ? -8.811 -42.610 79.574 1.00 36.19 624 ASP A N 1
ATOM 4988 C CA . ASP A 1 624 ? -8.166 -41.808 78.524 1.00 36.19 624 ASP A CA 1
ATOM 4989 C C . ASP A 1 624 ? -9.175 -40.947 77.747 1.00 36.19 624 ASP A C 1
ATOM 4991 O O . ASP A 1 624 ? -8.870 -39.799 77.421 1.00 36.19 624 ASP A O 1
ATOM 4995 N N . LEU A 1 625 ? -10.399 -41.439 77.507 1.00 39.97 625 LEU A N 1
ATOM 4996 C CA . LEU A 1 625 ? -11.447 -40.665 76.830 1.00 39.97 625 LEU A CA 1
ATOM 4997 C C . LEU A 1 625 ? -11.852 -39.421 77.643 1.00 39.97 625 LEU A C 1
ATOM 4999 O O . LEU A 1 625 ? -11.982 -38.328 77.089 1.00 39.97 625 LEU A O 1
ATOM 5003 N N . ALA A 1 626 ? -11.969 -39.557 78.969 1.00 36.41 626 ALA A N 1
ATOM 5004 C CA . ALA A 1 626 ? -12.233 -38.434 79.870 1.00 36.41 626 ALA A CA 1
ATOM 5005 C C . ALA A 1 626 ? -11.074 -37.415 79.891 1.00 36.41 626 ALA A C 1
ATOM 5007 O O . ALA A 1 626 ? -11.311 -36.203 79.915 1.00 36.41 626 ALA A O 1
ATOM 5008 N N . HIS A 1 627 ? -9.820 -37.877 79.826 1.00 39.69 627 HIS A N 1
ATOM 5009 C CA . HIS A 1 627 ? -8.655 -36.990 79.752 1.00 39.69 627 HIS A CA 1
ATOM 5010 C C . HIS A 1 627 ? -8.480 -36.323 78.378 1.00 39.69 627 HIS A C 1
ATOM 5012 O O . HIS A 1 627 ? -8.124 -35.143 78.335 1.00 39.69 627 HIS A O 1
ATOM 5018 N N . GLN A 1 628 ? -8.783 -37.005 77.267 1.00 42.03 628 GLN A N 1
ATOM 5019 C CA . GLN A 1 628 ? -8.851 -36.378 75.941 1.00 42.03 628 GLN A CA 1
ATOM 5020 C C . GLN A 1 628 ? -9.958 -35.324 75.889 1.00 42.03 628 GLN A C 1
ATOM 5022 O O . GLN A 1 628 ? -9.675 -34.189 75.506 1.00 42.03 628 GLN A O 1
ATOM 5027 N N . GLY A 1 629 ? -11.166 -35.650 76.360 1.00 38.50 629 GLY A N 1
ATOM 5028 C CA . GLY A 1 629 ? -12.282 -34.708 76.447 1.00 38.50 629 GLY A CA 1
ATOM 5029 C C . GLY A 1 629 ? -11.927 -33.469 77.271 1.00 38.50 629 GLY A C 1
ATOM 5030 O O . GLY A 1 629 ? -12.119 -32.350 76.808 1.00 38.50 629 GLY A O 1
ATOM 5031 N N . LYS A 1 630 ? -11.299 -33.634 78.444 1.00 39.31 630 LYS A N 1
ATOM 5032 C CA . LYS A 1 630 ? -10.859 -32.502 79.281 1.00 39.31 630 LYS A CA 1
ATOM 5033 C C . LYS A 1 630 ? -9.718 -31.687 78.652 1.00 39.31 630 LYS A C 1
ATOM 5035 O O . LYS A 1 630 ? -9.644 -30.479 78.864 1.00 39.31 630 LYS A O 1
ATOM 5040 N N . LYS A 1 631 ? -8.847 -32.309 77.847 1.00 41.03 631 LYS A N 1
ATOM 5041 C CA . LYS A 1 631 ? -7.771 -31.616 77.116 1.00 41.03 631 LYS A CA 1
ATOM 5042 C C . LYS A 1 631 ? -8.304 -30.835 75.910 1.00 41.03 631 LYS A C 1
ATOM 5044 O O . LYS A 1 631 ? -7.886 -29.698 75.714 1.00 41.03 631 LYS A O 1
ATOM 5049 N N . GLN A 1 632 ? -9.261 -31.397 75.170 1.00 40.69 632 GLN A N 1
ATOM 5050 C CA . GLN A 1 632 ? -9.990 -30.704 74.102 1.00 40.69 632 GLN A CA 1
ATOM 5051 C C . GLN A 1 632 ? -10.858 -29.571 74.662 1.00 40.69 632 GLN A C 1
ATOM 5053 O O . GLN A 1 632 ? -10.816 -28.468 74.128 1.00 40.69 632 GLN A O 1
ATOM 5058 N N . LEU A 1 633 ? -11.559 -29.794 75.780 1.00 37.16 633 LEU A N 1
ATOM 5059 C CA . LEU A 1 633 ? -12.337 -28.763 76.470 1.00 37.16 633 LEU A CA 1
ATOM 5060 C C . LEU A 1 633 ? -11.445 -27.603 76.921 1.00 37.16 633 LEU A C 1
ATOM 5062 O O . LEU A 1 633 ? -11.773 -26.459 76.644 1.00 37.16 633 LEU A O 1
ATOM 5066 N N . ASN A 1 634 ? -10.284 -27.871 77.531 1.00 40.06 634 ASN A N 1
ATOM 5067 C CA . ASN A 1 634 ? -9.346 -26.809 77.911 1.00 40.06 634 ASN A CA 1
ATOM 5068 C C . ASN A 1 634 ? -8.730 -26.098 76.691 1.00 40.06 634 ASN A C 1
ATOM 5070 O O . ASN A 1 634 ? -8.496 -24.892 76.751 1.00 40.06 634 ASN A O 1
ATOM 5074 N N . GLN A 1 635 ? -8.489 -26.796 75.574 1.00 41.72 635 GLN A N 1
ATOM 5075 C CA . GLN A 1 635 ? -8.066 -26.156 74.320 1.00 41.72 635 GLN A CA 1
ATOM 5076 C C . GLN A 1 635 ? -9.169 -25.258 73.740 1.00 41.72 635 GLN A C 1
ATOM 5078 O O . GLN A 1 635 ? -8.870 -24.143 73.318 1.00 41.72 635 GLN A O 1
ATOM 5083 N N . LEU A 1 636 ? -10.432 -25.694 73.787 1.00 38.00 636 LEU A N 1
ATOM 5084 C CA . LEU A 1 636 ? -11.589 -24.899 73.378 1.00 38.00 636 LEU A CA 1
ATOM 5085 C C . LEU A 1 636 ? -11.807 -23.702 74.317 1.00 38.00 636 LEU A C 1
ATOM 5087 O O . LEU A 1 636 ? -12.049 -22.599 73.843 1.00 38.00 636 LEU A O 1
ATOM 5091 N N . MET A 1 637 ? -11.623 -23.881 75.627 1.00 35.00 637 MET A N 1
ATOM 5092 C CA . MET A 1 637 ? -11.688 -22.799 76.613 1.00 35.00 637 MET A CA 1
ATOM 5093 C C . MET A 1 637 ? -10.564 -21.779 76.391 1.00 35.00 637 MET A C 1
ATOM 5095 O O . MET A 1 637 ? -10.819 -20.585 76.387 1.00 35.00 637 MET A O 1
ATOM 5099 N N . THR A 1 638 ? -9.350 -22.227 76.050 1.00 40.41 638 THR A N 1
ATOM 5100 C CA . THR A 1 638 ? -8.243 -21.330 75.654 1.00 40.41 638 THR A CA 1
ATOM 5101 C C . THR A 1 638 ? -8.526 -20.598 74.328 1.00 40.41 638 THR A C 1
ATOM 5103 O O . THR A 1 638 ? -7.951 -19.541 74.071 1.00 40.41 638 THR A O 1
ATOM 5106 N N . PHE A 1 639 ? -9.414 -21.133 73.481 1.00 37.50 639 PHE A N 1
ATOM 5107 C CA . PHE A 1 639 ? -9.938 -20.465 72.282 1.00 37.50 639 PHE A CA 1
ATOM 5108 C C . PHE A 1 639 ? -11.087 -19.485 72.593 1.00 37.50 639 PHE A C 1
ATOM 5110 O O . PHE A 1 639 ? -11.220 -18.484 71.893 1.00 37.50 639 PHE A O 1
ATOM 5117 N N . LEU A 1 640 ? -11.887 -19.747 73.632 1.00 37.47 640 LEU A N 1
ATOM 5118 C CA . LEU A 1 640 ? -13.019 -18.915 74.065 1.00 37.47 640 LEU A CA 1
ATOM 5119 C C . LEU A 1 640 ? -12.574 -17.738 74.950 1.00 37.47 640 LEU A C 1
ATOM 5121 O O . LEU A 1 640 ? -12.990 -16.609 74.702 1.00 37.47 640 LEU A O 1
ATOM 5125 N N . ASP A 1 641 ? -11.654 -17.963 75.892 1.00 34.41 641 ASP A N 1
ATOM 5126 C CA . ASP A 1 641 ? -10.994 -16.905 76.675 1.00 34.41 641 ASP A CA 1
ATOM 5127 C C . ASP A 1 641 ? -10.153 -15.983 75.769 1.00 34.41 641 ASP A C 1
ATOM 5129 O O . ASP A 1 641 ? -9.977 -14.798 76.050 1.00 34.41 641 ASP A O 1
ATOM 5133 N N . LYS A 1 642 ? -9.702 -16.485 74.609 1.00 36.84 642 LYS A N 1
ATOM 5134 C CA . LYS A 1 642 ? -9.168 -15.675 73.498 1.00 36.84 642 LYS A CA 1
ATOM 5135 C C . LYS A 1 642 ? -10.272 -15.186 72.549 1.00 36.84 642 LYS A C 1
ATOM 5137 O O . LYS A 1 642 ? -10.125 -15.231 71.325 1.00 36.84 642 LYS A O 1
ATOM 5142 N N . GLY A 1 643 ? -11.338 -14.621 73.116 1.00 34.75 643 GLY A N 1
ATOM 5143 C CA . GLY A 1 643 ? -12.538 -14.136 72.418 1.00 34.75 643 GLY A CA 1
ATOM 5144 C C . GLY A 1 643 ? -12.346 -13.027 71.364 1.00 34.75 643 GLY A C 1
ATOM 5145 O O . GLY A 1 643 ? -13.328 -12.539 70.814 1.00 34.75 643 GLY A O 1
ATOM 5146 N N . GLY A 1 644 ? -11.112 -12.627 71.036 1.00 34.59 644 GLY A N 1
ATOM 5147 C CA . GLY A 1 644 ? -10.824 -11.667 69.965 1.00 34.59 644 GLY A CA 1
ATOM 5148 C C . GLY A 1 644 ? -10.918 -12.243 68.543 1.00 34.59 644 GLY A C 1
ATOM 5149 O O . GLY A 1 644 ? -11.237 -11.517 67.603 1.00 34.59 644 GLY A O 1
ATOM 5150 N N . ASN A 1 645 ? -10.676 -13.547 68.352 1.00 34.06 645 ASN A N 1
ATOM 5151 C CA . ASN A 1 645 ? -10.382 -14.091 67.015 1.00 34.06 645 ASN A CA 1
ATOM 5152 C C . ASN A 1 645 ? -11.587 -14.521 66.161 1.00 34.06 645 ASN A C 1
ATOM 5154 O O . ASN A 1 645 ? -11.396 -14.893 65.002 1.00 34.06 645 ASN A O 1
ATOM 5158 N N . MET A 1 646 ? -12.825 -14.428 66.658 1.00 34.28 646 MET A N 1
ATOM 5159 C CA . MET A 1 646 ? -14.006 -14.714 65.823 1.00 34.28 646 MET A CA 1
ATOM 5160 C C . MET A 1 646 ? -14.256 -13.608 64.777 1.00 34.28 646 MET A C 1
ATOM 5162 O O . MET A 1 646 ? -14.726 -13.891 63.674 1.00 34.28 646 MET A O 1
ATOM 5166 N N . LYS A 1 647 ? -13.840 -12.367 65.080 1.00 38.66 647 LYS A N 1
ATOM 5167 C CA . LYS A 1 647 ? -13.879 -11.212 64.164 1.00 38.66 647 LYS A CA 1
ATOM 5168 C C . LYS A 1 647 ? -12.972 -11.412 62.939 1.00 38.66 647 LYS A C 1
ATOM 5170 O O . LYS A 1 647 ? -13.315 -11.000 61.834 1.00 38.66 647 LYS A O 1
ATOM 5175 N N . ASP A 1 648 ? -11.863 -12.127 63.128 1.00 35.19 648 ASP A N 1
ATOM 5176 C CA . ASP A 1 648 ? -10.842 -12.404 62.113 1.00 35.19 648 ASP A CA 1
ATOM 5177 C C . ASP A 1 648 ? -11.334 -13.333 60.988 1.00 35.19 648 ASP A C 1
ATOM 5179 O O . ASP A 1 648 ? -10.930 -13.174 59.837 1.00 35.19 648 ASP A O 1
ATOM 5183 N N . LEU A 1 649 ? -12.222 -14.295 61.279 1.00 33.84 649 LEU A N 1
ATOM 5184 C CA . LEU A 1 649 ? -12.768 -15.185 60.243 1.00 33.84 649 LEU A CA 1
ATOM 5185 C C . LEU A 1 649 ? -13.829 -14.487 59.387 1.00 33.84 649 LEU A C 1
ATOM 5187 O O . LEU A 1 649 ? -13.781 -14.615 58.165 1.00 33.84 649 LEU A O 1
ATOM 5191 N N . ALA A 1 650 ? -14.732 -13.722 60.009 1.00 35.81 650 ALA A N 1
ATOM 5192 C CA . ALA A 1 650 ? -15.714 -12.915 59.286 1.00 35.81 650 ALA A CA 1
ATOM 5193 C C . ALA A 1 650 ? -15.013 -11.869 58.402 1.00 35.81 650 ALA A C 1
ATOM 5195 O O . ALA A 1 650 ? -15.265 -11.809 57.198 1.00 35.81 650 ALA A O 1
ATOM 5196 N N . GLY A 1 651 ? -14.046 -11.136 58.970 1.00 37.56 651 GLY A N 1
ATOM 5197 C CA . GLY A 1 651 ? -13.225 -10.171 58.238 1.00 37.56 651 GLY A CA 1
ATOM 5198 C C . GLY A 1 651 ? -12.446 -10.793 57.077 1.00 37.56 651 GLY A C 1
ATOM 5199 O O . GLY A 1 651 ? -12.350 -10.180 56.021 1.00 37.56 651 GLY A O 1
ATOM 5200 N N . ARG A 1 652 ? -11.949 -12.033 57.199 1.00 33.88 652 ARG A N 1
ATOM 5201 C CA . ARG A 1 652 ? -11.282 -12.732 56.081 1.00 33.88 652 ARG A CA 1
ATOM 5202 C C . ARG A 1 652 ? -12.246 -13.200 54.990 1.00 33.88 652 ARG A C 1
ATOM 5204 O O . ARG A 1 652 ? -11.867 -13.142 53.824 1.00 33.88 652 ARG A O 1
ATOM 5211 N N . SER A 1 653 ? -13.469 -13.631 55.315 1.00 35.03 653 SER A N 1
ATOM 5212 C CA . SER A 1 653 ? -14.473 -13.937 54.280 1.00 35.03 653 SER A CA 1
ATOM 5213 C C . SER A 1 653 ? -14.991 -12.681 53.581 1.00 35.03 653 SER A C 1
ATOM 5215 O O . SER A 1 653 ? -15.189 -12.701 52.369 1.00 35.03 653 SER A O 1
ATOM 5217 N N . ASP A 1 654 ? -15.163 -11.588 54.323 1.00 36.59 654 ASP A N 1
ATOM 5218 C CA . ASP A 1 654 ? -15.702 -10.339 53.791 1.00 36.59 654 ASP A CA 1
ATOM 5219 C C . ASP A 1 654 ? -14.642 -9.551 53.004 1.00 36.59 654 ASP A C 1
ATOM 5221 O O . ASP A 1 654 ? -14.923 -9.074 51.911 1.00 36.59 654 ASP A O 1
ATOM 5225 N N . ASN A 1 655 ? -13.380 -9.539 53.455 1.00 38.78 655 ASN A N 1
ATOM 5226 C CA . ASN A 1 655 ? -12.257 -9.034 52.656 1.00 38.78 655 ASN A CA 1
ATOM 5227 C C . ASN A 1 655 ? -12.000 -9.889 51.409 1.00 38.78 655 ASN A C 1
ATOM 5229 O O . ASN A 1 655 ? -11.582 -9.339 50.395 1.00 38.78 655 ASN A O 1
ATOM 5233 N N . ALA A 1 656 ? -12.272 -11.200 51.443 1.00 36.31 656 ALA A N 1
ATOM 5234 C CA . ALA A 1 656 ? -12.249 -12.018 50.233 1.00 36.31 656 ALA A CA 1
ATOM 5235 C C . ALA A 1 656 ? -13.387 -11.626 49.277 1.00 36.31 656 ALA A C 1
ATOM 5237 O O . ALA A 1 656 ? -13.133 -11.441 48.097 1.00 36.31 656 ALA A O 1
ATOM 5238 N N . LEU A 1 657 ? -14.619 -11.427 49.757 1.00 37.34 657 LEU A N 1
ATOM 5239 C CA . LEU A 1 657 ? -15.735 -10.954 48.922 1.00 37.34 657 LEU A CA 1
ATOM 5240 C C . LEU A 1 657 ? -15.530 -9.523 48.391 1.00 37.34 657 LEU A C 1
ATOM 5242 O O . LEU A 1 657 ? -15.937 -9.224 47.268 1.00 37.34 657 LEU A O 1
ATOM 5246 N N . LYS A 1 658 ? -14.861 -8.656 49.157 1.00 44.66 658 LYS A N 1
ATOM 5247 C CA . LYS A 1 658 ? -14.497 -7.291 48.757 1.00 44.66 658 LYS A CA 1
ATOM 5248 C C . LYS A 1 658 ? -13.340 -7.260 47.764 1.00 44.66 658 LYS A C 1
ATOM 5250 O O . LYS A 1 658 ? -13.451 -6.532 46.788 1.00 44.66 658 LYS A O 1
ATOM 5255 N N . SER A 1 659 ? -12.289 -8.069 47.929 1.00 39.69 659 SER A N 1
ATOM 5256 C CA . SER A 1 659 ? -11.233 -8.185 46.909 1.00 39.69 659 SER A CA 1
ATOM 5257 C C . SER A 1 659 ? -11.732 -8.881 45.643 1.00 39.69 659 SER A C 1
ATOM 5259 O O . SER A 1 659 ? -11.310 -8.522 44.552 1.00 39.69 659 SER A O 1
ATOM 5261 N N . VAL A 1 660 ? -12.691 -9.804 45.768 1.00 37.03 660 VAL A N 1
ATOM 5262 C CA . VAL A 1 660 ? -13.432 -10.397 44.647 1.00 37.03 660 VAL A CA 1
ATOM 5263 C C . VAL A 1 660 ? -14.229 -9.357 43.873 1.00 37.03 660 VAL A C 1
ATOM 5265 O O . VAL A 1 660 ? -14.118 -9.324 42.654 1.00 37.03 660 VAL A O 1
ATOM 5268 N N . ARG A 1 661 ? -15.019 -8.514 44.553 1.00 44.09 661 ARG A N 1
ATOM 5269 C CA . ARG A 1 661 ? -15.762 -7.436 43.886 1.00 44.09 661 ARG A CA 1
ATOM 5270 C C . ARG A 1 661 ? -14.804 -6.413 43.299 1.00 44.09 661 ARG A C 1
ATOM 5272 O O . ARG A 1 661 ? -14.794 -6.264 42.095 1.00 44.09 661 ARG A O 1
ATOM 5279 N N . ALA A 1 662 ? -13.903 -5.839 44.093 1.00 43.50 662 ALA A N 1
ATOM 5280 C CA . ALA A 1 662 ? -12.933 -4.859 43.609 1.00 43.50 662 ALA A CA 1
ATOM 5281 C C . ALA A 1 662 ? -12.078 -5.376 42.438 1.00 43.50 662 ALA A C 1
ATOM 5283 O O . ALA A 1 662 ? -11.787 -4.603 41.533 1.00 43.50 662 ALA A O 1
ATOM 5284 N N . LYS A 1 663 ? -11.708 -6.668 42.412 1.00 42.03 663 LYS A N 1
ATOM 5285 C CA . LYS A 1 663 ? -11.019 -7.248 41.256 1.00 42.03 663 LYS A CA 1
ATOM 5286 C C . LYS A 1 663 ? -11.958 -7.475 40.070 1.00 42.03 663 LYS A C 1
ATOM 5288 O O . LYS A 1 663 ? -11.600 -7.063 38.981 1.00 42.03 663 LYS A O 1
ATOM 5293 N N . ARG A 1 664 ? -13.155 -8.044 40.257 1.00 45.25 664 ARG A N 1
ATOM 5294 C CA . ARG A 1 664 ? -14.158 -8.172 39.180 1.00 45.25 664 ARG A CA 1
ATOM 5295 C C . ARG A 1 664 ? -14.479 -6.814 38.556 1.00 45.25 664 ARG A C 1
ATOM 5297 O O . ARG A 1 664 ? -14.538 -6.708 37.345 1.00 45.25 664 ARG A O 1
ATOM 5304 N N . ASP A 1 665 ? -14.671 -5.797 39.383 1.00 43.97 665 ASP A N 1
ATOM 5305 C CA . ASP A 1 665 ? -15.064 -4.451 38.979 1.00 43.97 665 ASP A CA 1
ATOM 5306 C C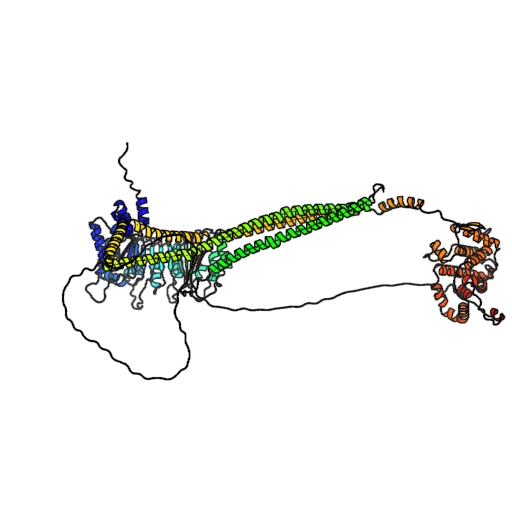 . ASP A 1 665 ? -13.889 -3.727 38.283 1.00 43.97 665 ASP A C 1
ATOM 5308 O O . ASP A 1 665 ? -14.111 -2.957 37.354 1.00 43.97 665 ASP A O 1
ATOM 5312 N N . ALA A 1 666 ? -12.637 -4.024 38.662 1.00 41.22 666 ALA A N 1
ATOM 5313 C CA . ALA A 1 666 ? -11.435 -3.565 37.957 1.00 41.22 666 ALA A CA 1
ATOM 5314 C C . ALA A 1 666 ? -11.168 -4.332 36.647 1.00 41.22 666 ALA A C 1
ATOM 5316 O O . ALA A 1 666 ? -10.764 -3.720 35.663 1.00 41.22 666 ALA A O 1
ATOM 5317 N N . ASP A 1 667 ? -11.420 -5.643 36.610 1.00 38.97 667 ASP A N 1
ATOM 5318 C CA . ASP A 1 667 ? -11.325 -6.467 35.402 1.00 38.97 667 ASP A CA 1
ATOM 5319 C C . ASP A 1 667 ? -12.437 -6.052 34.398 1.00 38.97 667 ASP A C 1
ATOM 5321 O O . ASP A 1 667 ? -12.164 -5.885 33.212 1.00 38.97 667 ASP A O 1
ATOM 5325 N N . GLU A 1 668 ? -13.667 -5.783 34.869 1.00 42.16 668 GLU A N 1
ATOM 5326 C CA . GLU A 1 668 ? -14.797 -5.262 34.070 1.00 42.16 668 GLU A CA 1
ATOM 5327 C C . GLU A 1 668 ? -14.556 -3.829 33.553 1.00 42.16 668 GLU A C 1
ATOM 5329 O O . GLU A 1 668 ? -14.998 -3.511 32.451 1.00 42.16 668 GLU A O 1
ATOM 5334 N N . ALA A 1 669 ? -13.846 -2.974 34.301 1.00 34.88 669 ALA A N 1
ATOM 5335 C CA . ALA A 1 669 ? -13.536 -1.600 33.885 1.00 34.88 669 ALA A CA 1
ATOM 5336 C C . ALA A 1 669 ? -12.230 -1.454 33.073 1.00 34.88 669 ALA A C 1
ATOM 5338 O O . ALA A 1 669 ? -12.064 -0.463 32.363 1.00 34.88 669 ALA A O 1
ATOM 5339 N N . GLY A 1 670 ? -11.288 -2.396 33.199 1.00 32.28 670 GLY A N 1
ATOM 5340 C CA . GLY A 1 670 ? -9.925 -2.259 32.673 1.00 32.28 670 GLY A CA 1
ATOM 5341 C C . GLY A 1 670 ? -9.571 -3.138 31.471 1.00 32.28 670 GLY A C 1
ATOM 5342 O O . GLY A 1 670 ? -8.672 -2.776 30.719 1.00 32.28 670 GLY A O 1
ATOM 5343 N N . ALA A 1 671 ? -10.245 -4.274 31.261 1.00 38.25 671 ALA A N 1
ATOM 5344 C CA . ALA A 1 671 ? -9.746 -5.325 30.362 1.00 38.25 671 ALA A CA 1
ATOM 5345 C C . ALA A 1 671 ? -10.071 -5.162 28.859 1.00 38.25 671 ALA A C 1
ATOM 5347 O O . ALA A 1 671 ? -9.817 -6.096 28.101 1.00 38.25 671 ALA A O 1
ATOM 5348 N N . LEU A 1 672 ? -10.676 -4.047 28.418 1.00 39.53 672 LEU A N 1
ATOM 5349 C CA . LEU A 1 672 ? -11.102 -3.870 27.013 1.00 39.53 672 LEU A CA 1
ATOM 5350 C C . LEU A 1 672 ? -10.965 -2.448 26.439 1.00 39.53 672 LEU A C 1
ATOM 5352 O O . LEU A 1 672 ? -10.700 -2.314 25.245 1.00 39.53 672 LEU A O 1
ATOM 5356 N N . SER A 1 673 ? -11.132 -1.385 27.234 1.00 37.19 673 SER A N 1
ATOM 5357 C CA . SER A 1 673 ? -11.092 -0.006 26.713 1.00 37.19 673 SER A CA 1
ATOM 5358 C C . SER A 1 673 ? -9.708 0.480 26.233 1.00 37.19 673 SER A C 1
ATOM 5360 O O . SER A 1 673 ? -9.680 1.207 25.236 1.00 37.19 673 SER A O 1
ATOM 5362 N N . PRO A 1 674 ? -8.553 0.080 26.816 1.00 40.06 674 PRO A N 1
ATOM 5363 C CA . PRO A 1 674 ? -7.247 0.502 26.296 1.00 40.06 674 PRO A CA 1
ATOM 5364 C C . PRO A 1 674 ? -6.895 -0.182 24.966 1.00 40.06 674 PRO A C 1
ATOM 5366 O O . PRO A 1 674 ? -6.368 0.449 24.048 1.00 40.06 674 PRO A O 1
ATOM 5369 N N . ASP A 1 675 ? -7.208 -1.474 24.850 1.00 44.16 675 ASP A N 1
ATOM 5370 C CA . ASP A 1 675 ? -6.673 -2.330 23.788 1.00 44.16 675 ASP A CA 1
ATOM 5371 C C . ASP A 1 675 ? -7.375 -2.124 22.442 1.00 44.16 675 ASP A C 1
ATOM 5373 O O . ASP A 1 675 ? -6.721 -2.167 21.399 1.00 44.16 675 ASP A O 1
ATOM 5377 N N . VAL A 1 676 ? -8.677 -1.817 22.433 1.00 42.84 676 VAL A N 1
ATOM 5378 C CA . VAL A 1 676 ? -9.400 -1.489 21.188 1.00 42.84 676 VAL A CA 1
ATOM 5379 C C . VAL A 1 676 ? -8.890 -0.170 20.589 1.00 42.84 676 VAL A C 1
ATOM 5381 O O . VAL A 1 676 ? -8.677 -0.084 19.380 1.00 42.84 676 VAL A O 1
ATOM 5384 N N . CYS A 1 677 ? -8.576 0.821 21.430 1.00 40.16 677 CYS A N 1
ATOM 5385 C CA . CYS A 1 677 ? -7.964 2.084 21.002 1.00 40.16 677 CYS A CA 1
ATOM 5386 C C . CYS A 1 677 ? -6.546 1.881 20.410 1.00 40.16 677 CYS A C 1
ATOM 5388 O O . CYS A 1 677 ? -6.113 2.612 19.512 1.00 40.16 677 CYS A O 1
ATOM 5390 N N . SER A 1 678 ? -5.839 0.823 20.836 1.00 57.38 678 SER A N 1
ATOM 5391 C CA . SER A 1 678 ? -4.551 0.424 20.247 1.00 57.38 678 SER A CA 1
ATOM 5392 C C . SER A 1 678 ? -4.669 -0.157 18.827 1.00 57.38 678 SER A C 1
ATOM 5394 O O . SER A 1 678 ? -3.728 -0.047 18.043 1.00 57.38 678 SER A O 1
ATOM 5396 N N . LEU A 1 679 ? -5.818 -0.742 18.458 1.00 61.44 679 LEU A N 1
ATOM 5397 C CA . LEU A 1 679 ? -6.040 -1.312 17.122 1.00 61.44 679 LEU A CA 1
ATOM 5398 C C . LEU A 1 679 ? -6.289 -0.224 16.067 1.00 61.44 679 LEU A C 1
ATOM 5400 O O . LEU A 1 679 ? -5.730 -0.301 14.974 1.00 61.44 679 LEU A O 1
ATOM 5404 N N . GLU A 1 680 ? -7.085 0.804 16.374 1.00 60.41 680 GLU A N 1
ATOM 5405 C CA . GLU A 1 680 ? -7.336 1.900 15.423 1.00 60.41 680 GLU A CA 1
ATOM 5406 C C . GLU A 1 680 ? -6.046 2.679 15.119 1.00 60.41 680 GLU A C 1
ATOM 5408 O O . GLU A 1 680 ? -5.699 2.898 13.954 1.00 60.41 680 GLU A O 1
ATOM 5413 N N . THR A 1 681 ? -5.270 2.999 16.159 1.00 67.44 681 THR A N 1
ATOM 5414 C CA . THR A 1 681 ? -3.947 3.628 16.015 1.00 67.44 681 THR A CA 1
ATOM 5415 C C . THR A 1 681 ? -2.963 2.739 15.244 1.00 67.44 681 THR A C 1
ATOM 5417 O O . THR A 1 681 ? -2.316 3.223 14.316 1.00 67.44 681 THR A O 1
ATOM 5420 N N . PHE A 1 682 ? -2.916 1.429 15.515 1.00 72.88 682 PHE A N 1
ATOM 5421 C CA . PHE A 1 682 ? -2.110 0.455 14.760 1.00 72.88 682 PHE A CA 1
ATOM 5422 C C . PHE A 1 682 ? -2.453 0.404 13.259 1.00 72.88 682 PHE A C 1
ATOM 5424 O O . PHE A 1 682 ? -1.550 0.313 12.418 1.00 72.88 682 PHE A O 1
ATOM 5431 N N . VAL A 1 683 ? -3.744 0.449 12.903 1.00 73.44 683 VAL A N 1
ATOM 5432 C CA . VAL A 1 683 ? -4.193 0.455 11.499 1.00 73.44 683 VAL A CA 1
ATOM 5433 C C . VAL A 1 683 ? -3.826 1.780 10.826 1.00 73.44 683 VAL A C 1
ATOM 5435 O O . VAL A 1 683 ? -3.357 1.769 9.686 1.00 73.44 683 VAL A O 1
ATOM 5438 N N . HIS A 1 684 ? -3.962 2.904 11.535 1.00 78.12 684 HIS A N 1
ATOM 5439 C CA . HIS A 1 684 ? -3.588 4.226 11.032 1.00 78.12 684 HIS A CA 1
ATOM 5440 C C . HIS A 1 684 ? -2.072 4.357 10.787 1.00 78.12 684 HIS A C 1
ATOM 5442 O O . HIS A 1 684 ? -1.661 4.773 9.702 1.00 78.12 684 HIS A O 1
ATOM 5448 N N . GLU A 1 685 ? -1.233 3.925 11.738 1.00 81.50 685 GLU A N 1
ATOM 5449 C CA . GLU A 1 685 ? 0.231 3.897 11.588 1.00 81.50 685 GLU A CA 1
ATOM 5450 C C . GLU A 1 685 ? 0.676 3.036 10.398 1.00 81.50 685 GLU A C 1
ATOM 5452 O O . GLU A 1 685 ? 1.548 3.444 9.624 1.00 81.50 685 GLU A O 1
ATOM 5457 N N . ASN A 1 686 ? 0.063 1.859 10.222 1.00 84.88 686 ASN A N 1
ATOM 5458 C CA . ASN A 1 686 ? 0.333 0.971 9.091 1.00 84.88 686 ASN A CA 1
ATOM 5459 C C . ASN A 1 686 ? -0.036 1.651 7.761 1.00 84.88 686 ASN A C 1
ATOM 5461 O O . ASN A 1 686 ? 0.784 1.705 6.843 1.00 84.88 686 ASN A O 1
ATOM 5465 N N . ALA A 1 687 ? -1.237 2.236 7.676 1.00 85.00 687 ALA A N 1
ATOM 5466 C CA . ALA A 1 687 ? -1.725 2.910 6.476 1.00 85.00 687 ALA A CA 1
ATOM 5467 C C . ALA A 1 687 ? -0.838 4.098 6.062 1.00 85.00 687 ALA A C 1
ATOM 5469 O O . ALA A 1 687 ? -0.400 4.152 4.912 1.00 85.00 687 ALA A O 1
ATOM 5470 N N . GLU A 1 688 ? -0.518 5.015 6.982 1.00 90.44 688 GLU A N 1
ATOM 5471 C CA . GLU A 1 688 ? 0.328 6.180 6.682 1.00 90.44 688 GLU A CA 1
ATOM 5472 C C . GLU A 1 688 ? 1.789 5.792 6.393 1.00 90.44 688 GLU A C 1
ATOM 5474 O O . GLU A 1 688 ? 2.410 6.363 5.491 1.00 90.44 688 GLU A O 1
ATOM 5479 N N . THR A 1 689 ? 2.334 4.772 7.068 1.00 89.69 689 THR A N 1
ATOM 5480 C CA . THR A 1 689 ? 3.699 4.292 6.786 1.00 89.69 689 THR A CA 1
ATOM 5481 C C . THR A 1 689 ? 3.786 3.632 5.410 1.00 89.69 689 THR A C 1
ATOM 5483 O O . THR A 1 689 ? 4.676 3.971 4.627 1.00 89.69 689 THR A O 1
ATOM 5486 N N . VAL A 1 690 ? 2.850 2.736 5.068 1.00 91.19 690 VAL A N 1
ATOM 5487 C CA . VAL A 1 690 ? 2.801 2.089 3.744 1.00 91.19 690 VAL A CA 1
ATOM 5488 C C . VAL A 1 690 ? 2.566 3.127 2.643 1.00 91.19 690 VAL A C 1
ATOM 5490 O O . VAL A 1 690 ? 3.258 3.098 1.629 1.00 91.19 690 VAL A O 1
ATOM 5493 N N . LYS A 1 691 ? 1.675 4.102 2.856 1.00 94.38 691 LYS A N 1
ATOM 5494 C CA . LYS A 1 691 ? 1.459 5.250 1.960 1.00 94.38 691 LYS A CA 1
ATOM 5495 C C . LYS A 1 691 ? 2.746 6.051 1.727 1.00 94.38 691 LYS A C 1
ATOM 5497 O O . LYS A 1 691 ? 3.120 6.244 0.572 1.00 94.38 691 LYS A O 1
ATOM 5502 N N . SER A 1 692 ? 3.462 6.445 2.786 1.00 95.56 692 SER A N 1
ATOM 5503 C CA . SER A 1 692 ? 4.737 7.177 2.672 1.00 95.56 692 SER A CA 1
ATOM 5504 C C . SER A 1 692 ? 5.799 6.375 1.911 1.00 95.56 692 SER A C 1
ATOM 5506 O O . SER A 1 692 ? 6.531 6.932 1.092 1.00 95.56 692 SER A O 1
ATOM 5508 N N . VAL A 1 693 ? 5.864 5.062 2.143 1.00 96.00 693 VAL A N 1
ATOM 5509 C CA . VAL A 1 693 ? 6.765 4.143 1.434 1.00 96.00 693 VAL A CA 1
ATOM 5510 C C . VAL A 1 693 ? 6.408 4.026 -0.053 1.00 96.00 693 VAL A C 1
ATOM 5512 O O . VAL A 1 693 ? 7.292 4.122 -0.904 1.00 96.00 693 VAL A O 1
ATOM 5515 N N . LEU A 1 694 ? 5.126 3.853 -0.388 1.00 96.31 694 LEU A N 1
ATOM 5516 C CA . LEU A 1 694 ? 4.667 3.748 -1.775 1.00 96.31 694 LEU A CA 1
ATOM 5517 C C . LEU A 1 694 ? 4.891 5.053 -2.550 1.00 96.31 694 LEU A C 1
ATOM 5519 O O . LEU A 1 694 ? 5.330 4.994 -3.697 1.00 96.31 694 LEU A O 1
ATOM 5523 N N . GLN A 1 695 ? 4.675 6.210 -1.914 1.00 96.69 695 GLN A N 1
ATOM 5524 C CA . GLN A 1 695 ? 4.984 7.523 -2.491 1.00 96.69 695 GLN A CA 1
ATOM 5525 C C . GLN A 1 695 ? 6.477 7.647 -2.822 1.00 96.69 695 GLN A C 1
ATOM 5527 O O . GLN A 1 695 ? 6.824 7.861 -3.983 1.00 96.69 695 GLN A O 1
ATOM 5532 N N . ARG A 1 696 ? 7.372 7.374 -1.857 1.00 96.25 696 ARG A N 1
ATOM 5533 C CA . ARG A 1 696 ? 8.827 7.383 -2.102 1.00 96.25 696 ARG A CA 1
ATOM 5534 C C . ARG A 1 696 ? 9.251 6.397 -3.187 1.00 96.25 696 ARG A C 1
ATOM 5536 O O . ARG A 1 696 ? 10.143 6.709 -3.970 1.00 96.25 696 ARG A O 1
ATOM 5543 N N . TYR A 1 697 ? 8.629 5.219 -3.265 1.00 97.31 697 TYR A N 1
ATOM 5544 C CA . TYR A 1 697 ? 8.889 4.269 -4.349 1.00 97.31 697 TYR A CA 1
ATOM 5545 C C . TYR A 1 697 ? 8.531 4.863 -5.720 1.00 97.31 697 TYR A C 1
ATOM 5547 O O . TYR A 1 697 ? 9.345 4.790 -6.645 1.00 97.31 697 TYR A O 1
ATOM 5555 N N . THR A 1 698 ? 7.357 5.492 -5.854 1.00 96.12 698 THR A N 1
ATOM 5556 C CA . THR A 1 698 ? 6.957 6.149 -7.107 1.00 96.12 698 THR A CA 1
ATOM 5557 C C . THR A 1 698 ? 7.820 7.365 -7.438 1.00 96.12 698 THR A C 1
ATOM 5559 O O . THR A 1 698 ? 8.219 7.507 -8.592 1.00 96.12 698 THR A O 1
ATOM 5562 N N . ASP A 1 699 ? 8.196 8.181 -6.454 1.00 96.31 699 ASP A N 1
ATOM 5563 C CA . ASP A 1 699 ? 9.044 9.362 -6.657 1.00 96.31 699 ASP A CA 1
ATOM 5564 C C . ASP A 1 699 ? 10.457 8.958 -7.108 1.00 96.31 699 ASP A C 1
ATOM 5566 O O . ASP A 1 699 ? 10.980 9.482 -8.096 1.00 96.31 699 ASP A O 1
ATOM 5570 N N . ASN A 1 700 ? 11.042 7.941 -6.463 1.00 96.38 700 ASN A N 1
ATOM 5571 C CA . ASN A 1 700 ? 12.323 7.357 -6.861 1.00 96.38 700 ASN A CA 1
ATOM 5572 C C . ASN A 1 700 ? 12.255 6.715 -8.262 1.00 96.38 700 ASN A C 1
ATOM 5574 O O . ASN A 1 700 ? 13.209 6.831 -9.038 1.00 96.38 700 ASN A O 1
ATOM 5578 N N . MET A 1 701 ? 11.130 6.091 -8.642 1.00 94.62 701 MET A N 1
ATOM 5579 C CA . MET A 1 701 ? 10.916 5.626 -10.021 1.00 94.62 701 MET A CA 1
ATOM 5580 C C . MET A 1 701 ? 10.838 6.789 -11.020 1.00 94.62 701 MET A C 1
ATOM 5582 O O . MET A 1 701 ? 11.477 6.722 -12.070 1.00 94.62 701 MET A O 1
ATOM 5586 N N . VAL A 1 702 ? 10.111 7.867 -10.707 1.00 96.06 702 VAL A N 1
ATOM 5587 C CA . VAL A 1 702 ? 9.995 9.054 -11.573 1.00 96.06 702 VAL A CA 1
ATOM 5588 C C . VAL A 1 702 ? 11.357 9.726 -11.768 1.00 96.06 702 VAL A C 1
ATOM 5590 O O . VAL A 1 702 ? 11.730 10.009 -12.907 1.00 96.06 702 VAL A O 1
ATOM 5593 N N . ALA A 1 703 ? 12.145 9.900 -10.703 1.00 95.31 703 ALA A N 1
ATOM 5594 C CA . ALA A 1 703 ? 13.506 10.440 -10.778 1.00 95.31 703 ALA A CA 1
ATOM 5595 C C . ALA A 1 703 ? 14.444 9.561 -11.634 1.00 95.31 703 ALA A C 1
ATOM 5597 O O . ALA A 1 703 ? 15.211 10.071 -12.460 1.00 95.31 703 ALA A O 1
ATOM 5598 N N . THR A 1 704 ? 14.330 8.235 -11.501 1.00 96.19 704 THR A N 1
ATOM 5599 C CA . THR A 1 704 ? 15.067 7.254 -12.319 1.00 96.19 704 THR A CA 1
ATOM 5600 C C . THR A 1 704 ? 14.680 7.366 -13.797 1.00 96.19 704 THR A C 1
ATOM 5602 O O . THR A 1 704 ? 15.550 7.481 -14.660 1.00 96.19 704 THR A O 1
ATOM 5605 N N . CYS A 1 705 ? 13.381 7.413 -14.109 1.00 95.88 705 CYS A N 1
ATOM 5606 C CA . CYS A 1 705 ? 12.875 7.564 -15.475 1.00 95.88 705 CYS A CA 1
ATOM 5607 C C . CYS A 1 705 ? 13.230 8.923 -16.103 1.00 95.88 705 CYS A C 1
ATOM 5609 O O . CYS A 1 705 ? 13.530 8.981 -17.299 1.00 95.88 705 CYS A O 1
ATOM 5611 N N . ALA A 1 706 ? 13.247 10.006 -15.321 1.00 96.50 706 ALA A N 1
ATOM 5612 C CA . ALA A 1 706 ? 13.685 11.324 -15.776 1.00 96.50 706 ALA A CA 1
ATOM 5613 C C . ALA A 1 706 ? 15.177 11.319 -16.150 1.00 96.50 706 ALA A C 1
ATOM 5615 O O . ALA A 1 706 ? 15.540 11.752 -17.246 1.00 96.50 706 ALA A O 1
ATOM 5616 N N . THR A 1 707 ? 16.028 10.752 -15.291 1.00 96.56 707 THR A N 1
ATOM 5617 C CA . THR A 1 707 ? 17.473 10.611 -15.542 1.00 96.56 707 THR A CA 1
ATOM 5618 C C . THR A 1 707 ? 17.738 9.734 -16.769 1.00 96.56 707 THR A C 1
ATOM 5620 O O . THR A 1 707 ? 18.467 10.137 -17.676 1.00 96.56 707 THR A O 1
ATOM 5623 N N . GLN A 1 708 ? 17.055 8.590 -16.877 1.00 94.88 708 GLN A N 1
ATOM 5624 C CA . GLN A 1 708 ? 17.135 7.716 -18.049 1.00 94.88 708 GLN A CA 1
ATOM 5625 C C . GLN A 1 708 ? 16.709 8.431 -19.343 1.00 94.88 708 GLN A C 1
ATOM 5627 O O . GLN A 1 708 ? 17.341 8.272 -20.386 1.00 94.88 708 GLN A O 1
ATOM 5632 N N . SER A 1 709 ? 15.674 9.274 -19.284 1.00 95.69 709 SER A N 1
ATOM 5633 C CA . SER A 1 709 ? 15.230 10.071 -20.436 1.00 95.69 709 SER A CA 1
ATOM 5634 C C . SER A 1 709 ? 16.289 11.088 -20.878 1.00 95.69 709 SER A C 1
ATOM 5636 O O . SER A 1 709 ? 16.494 11.273 -22.079 1.00 95.69 709 SER A O 1
ATOM 5638 N N . GLN A 1 710 ? 17.015 11.702 -19.935 1.00 96.19 710 GLN A N 1
ATOM 5639 C CA . GLN A 1 710 ? 18.134 12.606 -20.233 1.00 96.19 710 GLN A CA 1
ATOM 5640 C C . GLN A 1 710 ? 19.331 11.869 -20.859 1.00 96.19 710 GLN A C 1
ATOM 5642 O O . GLN A 1 710 ? 19.927 12.384 -21.808 1.00 96.19 710 GLN A O 1
ATOM 5647 N N . ILE A 1 711 ? 19.645 10.656 -20.383 1.00 96.00 711 ILE A N 1
ATOM 5648 C CA . ILE A 1 711 ? 20.673 9.765 -20.954 1.00 96.00 711 ILE A CA 1
ATOM 5649 C C . ILE A 1 711 ? 20.316 9.410 -22.408 1.00 96.00 711 ILE A C 1
ATOM 5651 O O . ILE A 1 711 ? 21.114 9.642 -23.320 1.00 96.00 711 ILE A O 1
ATOM 5655 N N . CYS A 1 712 ? 19.085 8.952 -22.657 1.00 94.00 712 CYS A N 1
ATOM 5656 C CA . CYS A 1 712 ? 18.581 8.659 -24.003 1.00 94.00 712 CYS A CA 1
ATOM 5657 C C . CYS A 1 712 ? 18.623 9.885 -24.935 1.00 94.00 712 CYS A C 1
ATOM 5659 O O . CYS A 1 712 ? 19.003 9.768 -26.101 1.00 94.00 712 CYS A O 1
ATOM 5661 N N . GLU A 1 713 ? 18.275 11.072 -24.432 1.00 95.75 713 GLU A N 1
ATOM 5662 C CA . GLU A 1 713 ? 18.335 12.323 -25.195 1.00 95.75 713 GLU A CA 1
ATOM 5663 C C . GLU A 1 713 ? 19.780 12.784 -25.466 1.00 95.75 713 GLU A C 1
ATOM 5665 O O . GLU A 1 713 ? 20.058 13.390 -26.500 1.00 95.75 713 GLU A O 1
ATOM 5670 N N . HIS A 1 714 ? 20.740 12.485 -24.585 1.00 94.75 714 HIS A N 1
ATOM 5671 C CA . HIS A 1 714 ? 22.158 12.720 -24.876 1.00 94.75 714 HIS A CA 1
ATOM 5672 C C . HIS A 1 714 ? 22.679 11.764 -25.961 1.00 94.75 714 HIS A C 1
ATOM 5674 O O . HIS A 1 714 ? 23.317 12.207 -26.920 1.00 94.75 714 HIS A O 1
ATOM 5680 N N . GLY A 1 715 ? 22.316 10.479 -25.880 1.00 94.69 715 GLY A N 1
ATOM 5681 C CA . GLY A 1 715 ? 22.582 9.494 -26.931 1.00 94.69 715 GLY A CA 1
ATOM 5682 C C . GLY A 1 715 ? 22.013 9.920 -28.290 1.00 94.69 715 GLY A C 1
ATOM 5683 O O . GLY A 1 715 ? 22.739 9.925 -29.285 1.00 94.69 715 GLY A O 1
ATOM 5684 N N . ARG A 1 716 ? 20.752 10.382 -28.328 1.00 95.81 716 ARG A N 1
ATOM 5685 C CA . ARG A 1 716 ? 20.098 10.925 -29.534 1.00 95.81 716 ARG A CA 1
ATOM 5686 C C . ARG A 1 716 ? 20.894 12.078 -30.153 1.00 95.81 716 ARG A C 1
ATOM 5688 O O . ARG A 1 716 ? 21.180 12.033 -31.349 1.00 95.81 716 ARG A O 1
ATOM 5695 N N . ARG A 1 717 ? 21.302 13.069 -29.352 1.00 95.50 717 ARG A N 1
ATOM 5696 C CA . ARG A 1 717 ? 22.108 14.214 -29.820 1.00 95.50 717 ARG A CA 1
ATOM 5697 C C . ARG A 1 717 ? 23.488 13.815 -30.342 1.00 95.50 717 ARG A C 1
ATOM 5699 O O . ARG A 1 717 ? 23.999 14.476 -31.243 1.00 95.50 717 ARG A O 1
ATOM 5706 N N . SER A 1 718 ? 24.083 12.736 -29.838 1.00 94.88 718 SER A N 1
ATOM 5707 C CA . SER A 1 718 ? 25.341 12.206 -30.382 1.00 94.88 718 SER A CA 1
ATOM 5708 C C . SER A 1 718 ? 25.146 11.391 -31.664 1.00 94.88 718 SER A C 1
ATOM 5710 O O . SER A 1 718 ? 25.937 11.544 -32.590 1.00 94.88 718 SER A O 1
ATOM 5712 N N . VAL A 1 719 ? 24.057 10.626 -31.796 1.00 95.50 719 VAL A N 1
ATOM 5713 C CA . VAL A 1 719 ? 23.686 9.963 -33.064 1.00 95.50 719 VAL A CA 1
ATOM 5714 C C . VAL A 1 719 ? 23.369 10.991 -34.161 1.00 95.50 719 VAL A C 1
ATOM 5716 O O . VAL A 1 719 ? 23.790 10.821 -35.301 1.00 95.50 719 VAL A O 1
ATOM 5719 N N . GLN A 1 720 ? 22.732 12.117 -33.824 1.00 95.38 720 GLN A N 1
ATOM 5720 C CA . GLN A 1 720 ? 22.491 13.234 -34.754 1.00 95.38 720 GLN A CA 1
ATOM 5721 C C . GLN A 1 720 ? 23.772 13.933 -35.256 1.00 95.38 720 GLN A C 1
ATOM 5723 O O . GLN A 1 720 ? 23.707 14.698 -36.216 1.00 95.38 720 GLN A O 1
ATOM 5728 N N . ARG A 1 721 ? 24.939 13.692 -34.637 1.00 93.81 721 ARG A N 1
ATOM 5729 C CA . ARG A 1 721 ? 26.239 14.222 -35.096 1.00 93.81 721 ARG A CA 1
ATOM 5730 C C . ARG A 1 721 ? 26.934 13.324 -36.125 1.00 93.81 721 ARG A C 1
ATOM 5732 O O . ARG A 1 721 ? 27.930 13.765 -36.706 1.00 93.81 721 ARG A O 1
ATOM 5739 N N . ILE A 1 722 ? 26.434 12.104 -36.354 1.00 94.94 722 ILE A N 1
ATOM 5740 C CA . ILE A 1 722 ? 26.957 11.192 -37.379 1.00 94.94 722 ILE A CA 1
ATOM 5741 C C . ILE A 1 722 ? 26.805 11.852 -38.752 1.00 94.94 722 ILE A C 1
ATOM 5743 O O . ILE A 1 722 ? 25.746 12.365 -39.107 1.00 94.94 722 ILE A O 1
ATOM 5747 N N . SER A 1 723 ? 27.883 11.856 -39.530 1.00 93.25 723 SER A N 1
ATOM 5748 C CA . SER A 1 723 ? 27.956 12.569 -40.799 1.00 93.25 723 SER A CA 1
ATOM 5749 C C . SER A 1 723 ? 28.599 11.673 -41.849 1.00 93.25 723 SER A C 1
ATOM 5751 O O . SER A 1 723 ? 29.823 11.589 -41.939 1.00 93.25 723 SER A O 1
ATOM 5753 N N . SER A 1 724 ? 27.762 11.037 -42.674 1.00 91.00 724 SER A N 1
ATOM 5754 C CA . SER A 1 724 ? 28.207 10.196 -43.794 1.00 91.00 724 SER A CA 1
ATOM 5755 C C . SER A 1 724 ? 29.203 10.927 -44.695 1.00 91.00 724 SER A C 1
ATOM 5757 O O . SER A 1 724 ? 30.226 10.360 -45.043 1.00 91.00 724 SER A O 1
ATOM 5759 N N . ALA A 1 725 ? 28.981 12.213 -44.981 1.00 89.06 725 ALA A N 1
ATOM 5760 C CA . ALA A 1 725 ? 29.911 13.035 -45.755 1.00 89.06 725 ALA A CA 1
ATOM 5761 C C . ALA A 1 725 ? 31.318 13.140 -45.124 1.00 89.06 725 ALA A C 1
ATOM 5763 O O . ALA A 1 725 ? 32.310 13.063 -45.846 1.00 89.06 725 ALA A O 1
ATOM 5764 N N . ARG A 1 726 ? 31.430 13.282 -43.792 1.00 87.44 726 ARG A N 1
ATOM 5765 C CA . ARG A 1 726 ? 32.735 13.316 -43.103 1.00 87.44 726 ARG A CA 1
ATOM 5766 C C . ARG A 1 726 ? 33.376 11.935 -43.029 1.00 87.44 726 ARG A C 1
ATOM 5768 O O . ARG A 1 726 ? 34.553 11.804 -43.348 1.00 87.44 726 ARG A O 1
ATOM 5775 N N . ASP A 1 727 ? 32.606 10.908 -42.685 1.00 89.44 727 ASP A N 1
ATOM 5776 C CA . ASP A 1 727 ? 33.122 9.540 -42.582 1.00 89.44 727 ASP A CA 1
ATOM 5777 C C . ASP A 1 727 ? 33.576 9.019 -43.962 1.00 89.44 727 ASP A C 1
ATOM 5779 O O . ASP A 1 727 ? 34.668 8.463 -44.090 1.00 89.44 727 ASP A O 1
ATOM 5783 N N . SER A 1 728 ? 32.820 9.303 -45.029 1.00 85.75 728 SER A N 1
ATOM 5784 C CA . SER A 1 728 ? 33.218 9.029 -46.416 1.00 85.75 728 SER A CA 1
ATOM 5785 C C . SER A 1 728 ? 34.414 9.863 -46.882 1.00 85.75 728 SER A C 1
ATOM 5787 O O . SER A 1 728 ? 35.174 9.370 -47.710 1.00 85.75 728 SER A O 1
ATOM 5789 N N . ALA A 1 729 ? 34.637 11.075 -46.362 1.00 85.38 729 ALA A N 1
ATOM 5790 C CA . ALA A 1 729 ? 35.844 11.850 -46.667 1.00 85.38 729 ALA A CA 1
ATOM 5791 C C . ALA A 1 729 ? 37.098 11.248 -46.004 1.00 85.38 729 ALA A C 1
ATOM 5793 O O . ALA A 1 729 ? 38.127 11.106 -46.665 1.00 85.38 729 ALA A O 1
ATOM 5794 N N . ILE A 1 730 ? 37.003 10.813 -44.740 1.00 82.25 730 ILE A N 1
ATOM 5795 C CA . ILE A 1 730 ? 38.088 10.104 -44.032 1.00 82.25 730 ILE A CA 1
ATOM 5796 C C . ILE A 1 730 ? 38.445 8.805 -44.774 1.00 82.25 730 ILE A C 1
ATOM 5798 O O . ILE A 1 730 ? 39.618 8.521 -45.028 1.00 82.25 730 ILE A O 1
ATOM 5802 N N . VAL A 1 731 ? 37.438 8.028 -45.181 1.00 79.81 731 VAL A N 1
ATOM 5803 C CA . VAL A 1 731 ? 37.631 6.796 -45.961 1.00 79.81 731 VAL A CA 1
ATOM 5804 C C . VAL A 1 731 ? 38.172 7.101 -47.366 1.00 79.81 731 VAL A C 1
ATOM 5806 O O . VAL A 1 731 ? 39.119 6.453 -47.812 1.00 79.81 731 VAL A O 1
ATOM 5809 N N . GLY A 1 732 ? 37.628 8.114 -48.043 1.00 78.19 732 GLY A N 1
ATOM 5810 C CA . GLY A 1 732 ? 38.000 8.526 -49.400 1.00 78.19 732 GLY A CA 1
ATOM 5811 C C . GLY A 1 732 ? 39.390 9.154 -49.523 1.00 78.19 732 GLY A C 1
ATOM 5812 O O . GLY A 1 732 ? 39.974 9.105 -50.600 1.00 78.19 732 GLY A O 1
ATOM 5813 N N . TYR A 1 733 ? 39.962 9.680 -48.438 1.00 77.25 733 TYR A N 1
ATOM 5814 C CA . TYR A 1 733 ? 41.371 10.083 -48.388 1.00 77.25 733 TYR A CA 1
ATOM 5815 C C . TYR A 1 733 ? 42.315 8.869 -48.301 1.00 77.25 733 TYR A C 1
ATOM 5817 O O . TYR A 1 733 ? 43.368 8.835 -48.939 1.00 77.25 733 TYR A O 1
ATOM 5825 N N . ASN A 1 734 ? 41.927 7.846 -47.533 1.00 72.50 734 ASN A N 1
ATOM 5826 C CA . ASN A 1 734 ? 42.788 6.704 -47.224 1.00 72.50 734 ASN A CA 1
ATOM 5827 C C . ASN A 1 734 ? 42.718 5.573 -48.268 1.00 72.50 734 ASN A C 1
ATOM 5829 O O . ASN A 1 734 ? 43.756 5.027 -48.645 1.00 72.50 734 ASN A O 1
ATOM 5833 N N . ILE A 1 735 ? 41.526 5.226 -48.772 1.00 75.62 735 ILE A N 1
ATOM 5834 C CA . ILE A 1 735 ? 41.348 4.098 -49.704 1.00 75.62 735 ILE A CA 1
ATOM 5835 C C . ILE A 1 735 ? 42.140 4.267 -51.014 1.00 75.62 735 ILE A C 1
ATOM 5837 O O . ILE A 1 735 ? 42.859 3.330 -51.360 1.00 75.62 735 ILE A O 1
ATOM 5841 N N . PRO A 1 736 ? 42.105 5.406 -51.737 1.00 73.69 736 PRO A N 1
ATOM 5842 C CA . PRO A 1 736 ? 42.842 5.546 -52.995 1.00 73.69 736 PRO A CA 1
ATOM 5843 C C . PRO A 1 736 ? 44.356 5.401 -52.818 1.00 73.69 736 PRO A C 1
ATOM 5845 O O . PRO A 1 736 ? 45.014 4.807 -53.667 1.00 73.69 736 PRO A O 1
ATOM 5848 N N . ARG A 1 737 ? 44.906 5.870 -51.688 1.00 70.19 737 ARG A N 1
ATOM 5849 C CA . ARG A 1 737 ? 46.325 5.707 -51.336 1.00 70.19 737 ARG A CA 1
ATOM 5850 C C . ARG A 1 737 ? 46.700 4.239 -51.103 1.00 70.19 737 ARG A C 1
ATOM 5852 O O . ARG A 1 737 ? 47.787 3.829 -51.498 1.00 70.19 737 ARG A O 1
ATOM 5859 N N . LEU A 1 738 ? 45.816 3.457 -50.481 1.00 69.62 738 LEU A N 1
ATOM 5860 C CA . LEU A 1 738 ? 46.020 2.022 -50.258 1.00 69.62 738 LEU A CA 1
ATOM 5861 C C . LEU A 1 738 ? 45.840 1.212 -51.553 1.00 69.62 738 LEU A C 1
ATOM 5863 O O . LEU A 1 738 ? 46.666 0.356 -51.859 1.00 69.62 738 LEU A O 1
ATOM 5867 N N . LEU A 1 739 ? 44.817 1.521 -52.357 1.00 70.19 739 LEU A N 1
ATOM 5868 C CA . LEU A 1 739 ? 44.569 0.857 -53.641 1.00 70.19 739 LEU A CA 1
ATOM 5869 C C . LEU A 1 739 ? 45.662 1.158 -54.675 1.00 70.19 739 LEU A C 1
ATOM 5871 O O . LEU A 1 739 ? 46.100 0.245 -55.368 1.00 70.19 739 LEU A O 1
ATOM 5875 N N . ALA A 1 740 ? 46.173 2.392 -54.742 1.00 69.31 740 ALA A N 1
ATOM 5876 C CA . ALA A 1 740 ? 47.281 2.750 -55.633 1.00 69.31 740 ALA A CA 1
ATOM 5877 C C . ALA A 1 740 ? 48.593 2.004 -55.313 1.00 69.31 740 ALA A C 1
ATOM 5879 O O . ALA A 1 740 ? 49.447 1.879 -56.188 1.00 69.31 740 ALA A O 1
ATOM 5880 N N . ALA A 1 741 ? 48.749 1.490 -54.087 1.00 67.88 741 ALA A N 1
ATOM 5881 C CA . ALA A 1 741 ? 49.863 0.625 -53.698 1.00 67.88 741 ALA A CA 1
ATOM 5882 C C . ALA A 1 741 ? 49.597 -0.876 -53.950 1.00 67.88 741 ALA A C 1
ATOM 5884 O O . ALA A 1 741 ? 50.540 -1.664 -53.930 1.00 67.88 741 ALA A O 1
ATOM 5885 N N . ALA A 1 742 ? 48.338 -1.273 -54.171 1.00 68.25 742 ALA A N 1
ATOM 5886 C CA . ALA A 1 742 ? 47.908 -2.671 -54.268 1.00 68.25 742 ALA A CA 1
ATOM 5887 C C . ALA A 1 742 ? 47.495 -3.117 -55.685 1.00 68.25 742 ALA A C 1
ATOM 5889 O O . ALA A 1 742 ? 47.530 -4.310 -55.978 1.00 68.25 742 ALA A O 1
ATOM 5890 N N . ILE A 1 743 ? 47.101 -2.192 -56.567 1.00 70.75 743 ILE A N 1
ATOM 5891 C CA . ILE A 1 743 ? 46.710 -2.506 -57.948 1.00 70.75 743 ILE A CA 1
ATOM 5892 C C . ILE A 1 743 ? 47.974 -2.789 -58.787 1.00 70.75 743 ILE A C 1
ATOM 5894 O O . ILE A 1 743 ? 48.797 -1.885 -58.965 1.00 70.75 743 ILE A O 1
ATOM 5898 N N . PRO A 1 744 ? 48.153 -4.007 -59.339 1.00 68.12 744 PRO A N 1
ATOM 5899 C CA . PRO A 1 744 ? 49.257 -4.292 -60.247 1.00 68.12 744 PRO A CA 1
ATOM 5900 C C . PRO A 1 744 ? 49.079 -3.537 -61.571 1.00 68.12 744 PRO A C 1
ATOM 5902 O O . PRO A 1 744 ? 47.962 -3.264 -62.012 1.00 68.12 744 PRO A O 1
ATOM 5905 N N . LYS A 1 745 ? 50.193 -3.215 -62.237 1.00 69.62 745 LYS A N 1
ATOM 5906 C CA . LYS A 1 745 ? 50.159 -2.583 -63.564 1.00 69.62 745 LYS A CA 1
ATOM 5907 C C . LYS A 1 745 ? 49.474 -3.523 -64.574 1.00 69.62 745 LYS A C 1
ATOM 5909 O O . LYS A 1 745 ? 49.750 -4.723 -64.529 1.00 69.62 745 LYS A O 1
ATOM 5914 N N . PRO A 1 746 ? 48.625 -3.011 -65.486 1.00 68.00 746 PRO A N 1
ATOM 5915 C CA . PRO A 1 746 ? 47.979 -3.843 -66.496 1.00 68.00 746 PRO A CA 1
ATOM 5916 C C . PRO A 1 746 ? 49.026 -4.498 -67.401 1.00 68.00 746 PRO A C 1
ATOM 5918 O O . PRO A 1 746 ? 49.974 -3.844 -67.839 1.00 68.00 746 PRO A O 1
ATOM 5921 N N . VAL A 1 747 ? 48.845 -5.791 -67.672 1.00 74.19 747 VAL A N 1
ATOM 5922 C CA . VAL A 1 747 ? 49.708 -6.569 -68.565 1.00 74.19 747 VAL A CA 1
ATOM 5923 C C . VAL A 1 747 ? 49.093 -6.547 -69.960 1.00 74.19 747 VAL A C 1
ATOM 5925 O O . VAL A 1 747 ? 48.029 -7.119 -70.182 1.00 74.19 747 VAL A O 1
ATOM 5928 N N . TYR A 1 748 ? 49.756 -5.866 -70.889 1.00 80.19 748 TYR A N 1
ATOM 5929 C CA . TYR A 1 748 ? 49.384 -5.854 -72.302 1.00 80.19 748 TYR A CA 1
ATOM 5930 C C . TYR A 1 748 ? 49.888 -7.122 -73.005 1.00 80.19 748 TYR A C 1
ATOM 5932 O O . TYR A 1 748 ? 50.912 -7.686 -72.611 1.00 80.19 748 TYR A O 1
ATOM 5940 N N . TYR A 1 749 ? 49.198 -7.571 -74.058 1.00 80.62 749 TYR A N 1
ATOM 5941 C CA . TYR A 1 749 ? 49.672 -8.702 -74.861 1.00 80.62 749 TYR A CA 1
ATOM 5942 C C . TYR A 1 749 ? 50.617 -8.220 -75.966 1.00 80.62 749 TYR A C 1
ATOM 5944 O O . TYR A 1 749 ? 50.515 -7.093 -76.453 1.00 80.62 749 TYR A O 1
ATOM 5952 N N . TYR A 1 750 ? 51.559 -9.073 -76.367 1.00 79.12 750 TYR A N 1
ATOM 5953 C CA . TYR A 1 750 ? 52.541 -8.744 -77.397 1.00 79.12 750 TYR A CA 1
ATOM 5954 C C . TYR A 1 750 ? 52.224 -9.500 -78.688 1.00 79.12 750 TYR A C 1
ATOM 5956 O O . TYR A 1 750 ? 52.422 -10.712 -78.775 1.00 79.12 750 TYR A O 1
ATOM 5964 N N . ASN A 1 751 ? 51.742 -8.787 -79.705 1.00 77.62 751 ASN A N 1
ATOM 5965 C CA . ASN A 1 751 ? 51.560 -9.336 -81.045 1.00 77.62 751 ASN A CA 1
ATOM 5966 C C . ASN A 1 751 ? 52.898 -9.229 -81.793 1.00 77.62 751 ASN A C 1
ATOM 5968 O O . ASN A 1 751 ? 53.390 -8.125 -82.018 1.00 77.62 751 ASN A O 1
ATOM 5972 N N . TYR A 1 752 ? 53.489 -10.358 -82.200 1.00 75.00 752 TYR A N 1
ATOM 5973 C CA . TYR A 1 752 ? 54.816 -10.403 -82.839 1.00 75.00 752 TYR A CA 1
ATOM 5974 C C . TYR A 1 752 ? 54.956 -9.467 -84.058 1.00 75.00 752 TYR A C 1
ATOM 5976 O O . TYR A 1 752 ? 56.035 -8.938 -84.309 1.00 75.00 752 TYR A O 1
ATOM 5984 N N . ASN A 1 753 ? 53.858 -9.202 -84.777 1.00 70.06 753 ASN A N 1
ATOM 5985 C CA . ASN A 1 753 ? 53.850 -8.368 -85.984 1.00 70.06 753 ASN A CA 1
ATOM 5986 C C . ASN A 1 753 ? 53.650 -6.860 -85.713 1.00 70.06 753 ASN A C 1
ATOM 5988 O O . ASN A 1 753 ? 53.695 -6.066 -86.651 1.00 70.06 753 ASN A O 1
ATOM 5992 N N . VAL A 1 754 ? 53.358 -6.462 -84.467 1.00 74.44 754 VAL A N 1
ATOM 5993 C CA . VAL A 1 754 ? 52.861 -5.110 -84.112 1.00 74.44 754 VAL A CA 1
ATOM 5994 C C . VAL A 1 754 ? 53.539 -4.539 -82.858 1.00 74.44 754 VAL A C 1
ATOM 5996 O O . VAL A 1 754 ? 53.644 -3.320 -82.690 1.00 74.44 754 VAL A O 1
ATOM 5999 N N . GLY A 1 755 ? 54.018 -5.414 -81.976 1.00 81.00 755 GLY A N 1
ATOM 6000 C CA . GLY A 1 755 ? 54.479 -5.101 -80.633 1.00 81.00 755 GLY A CA 1
ATOM 6001 C C . GLY A 1 755 ? 53.357 -5.163 -79.593 1.00 81.00 755 GLY A C 1
ATOM 6002 O O . GLY A 1 755 ? 52.380 -5.900 -79.728 1.00 81.00 755 GLY A O 1
ATOM 6003 N N . GLU A 1 756 ? 53.519 -4.372 -78.537 1.00 81.94 756 GLU A N 1
ATOM 6004 C CA . GLU A 1 756 ? 52.570 -4.255 -77.429 1.00 81.94 756 GLU A CA 1
ATOM 6005 C C . GLU A 1 756 ? 51.198 -3.741 -77.907 1.00 81.94 756 GLU A C 1
ATOM 6007 O O . GLU A 1 756 ? 51.095 -2.668 -78.511 1.00 81.94 756 GLU A O 1
ATOM 6012 N N . CYS A 1 757 ? 50.150 -4.525 -77.643 1.00 82.81 757 CYS A N 1
ATOM 6013 C CA . CYS A 1 757 ? 48.767 -4.257 -78.029 1.00 82.81 757 CYS A CA 1
ATOM 6014 C C . CYS A 1 757 ? 47.881 -4.167 -76.781 1.00 82.81 757 CYS A C 1
ATOM 6016 O O . CYS A 1 757 ? 47.983 -4.981 -75.859 1.00 82.81 757 CYS A O 1
ATOM 6018 N N . LYS A 1 758 ? 47.025 -3.142 -76.736 1.00 82.06 758 LYS A N 1
ATOM 6019 C CA . LYS A 1 758 ? 46.209 -2.831 -75.554 1.00 82.06 758 LYS A CA 1
ATOM 6020 C C . LYS A 1 758 ? 44.879 -3.565 -75.531 1.00 82.06 758 LYS A C 1
ATOM 6022 O O . LYS A 1 758 ? 44.360 -3.826 -74.451 1.00 82.06 758 LYS A O 1
ATOM 6027 N N . ASP A 1 759 ? 44.332 -3.860 -76.706 1.00 83.00 759 ASP A N 1
ATOM 6028 C CA . ASP A 1 759 ? 42.949 -4.276 -76.875 1.00 83.00 759 ASP A CA 1
ATOM 6029 C C . ASP A 1 759 ? 42.881 -5.518 -77.777 1.00 83.00 759 ASP A C 1
ATOM 6031 O O . ASP A 1 759 ? 43.052 -5.418 -78.990 1.00 83.00 759 ASP A O 1
ATOM 6035 N N . LEU A 1 760 ? 42.625 -6.695 -77.199 1.00 83.69 760 LEU A N 1
ATOM 6036 C CA . LEU A 1 760 ? 42.377 -7.915 -77.974 1.00 83.69 760 LEU A CA 1
ATOM 6037 C C . LEU A 1 760 ? 40.922 -7.894 -78.468 1.00 83.69 760 LEU A C 1
ATOM 6039 O O . LEU A 1 760 ? 40.004 -7.799 -77.652 1.00 83.69 760 LEU A O 1
ATOM 6043 N N . ILE A 1 761 ? 40.716 -7.911 -79.789 1.00 86.06 761 ILE A N 1
ATOM 6044 C CA . ILE A 1 761 ? 39.407 -7.603 -80.406 1.00 86.06 761 ILE A CA 1
ATOM 6045 C C . ILE A 1 761 ? 38.978 -8.644 -81.443 1.00 86.06 761 ILE A C 1
ATOM 6047 O O . ILE A 1 761 ? 37.809 -9.024 -81.468 1.00 86.06 761 ILE A O 1
ATOM 6051 N N . PHE A 1 762 ? 39.893 -9.108 -82.294 1.00 89.25 762 PHE A N 1
ATOM 6052 C CA . PHE A 1 762 ? 39.617 -10.181 -83.250 1.00 89.25 762 PHE A CA 1
ATOM 6053 C C . PHE A 1 762 ? 39.754 -11.544 -82.549 1.00 89.25 762 PHE A C 1
ATOM 6055 O O . PHE A 1 762 ? 40.581 -11.696 -81.650 1.00 89.25 762 PHE A O 1
ATOM 6062 N N . GLY A 1 763 ? 38.922 -12.528 -82.908 1.00 85.50 763 GLY A N 1
ATOM 6063 C CA . GLY A 1 763 ? 38.889 -13.833 -82.229 1.00 85.50 763 GLY A CA 1
ATOM 6064 C C . GLY A 1 763 ? 38.215 -13.842 -80.848 1.00 85.50 763 GLY A C 1
ATOM 6065 O O . GLY A 1 763 ? 38.210 -14.879 -80.190 1.00 85.50 763 GLY A O 1
ATOM 6066 N N . VAL A 1 764 ? 37.650 -12.719 -80.389 1.00 88.81 764 VAL A N 1
ATOM 6067 C CA . VAL A 1 764 ? 36.977 -12.594 -79.082 1.00 88.81 764 VAL A CA 1
ATOM 6068 C C . VAL A 1 764 ? 35.462 -12.715 -79.255 1.00 88.81 764 VAL A C 1
ATOM 6070 O O . VAL A 1 764 ? 34.904 -12.213 -80.232 1.00 88.81 764 VAL A O 1
ATOM 6073 N N . SER A 1 765 ? 34.773 -13.360 -78.305 1.00 89.75 765 SER A N 1
ATOM 6074 C CA . SER A 1 765 ? 33.307 -13.414 -78.311 1.00 89.75 765 SER A CA 1
ATOM 6075 C C . SER A 1 765 ? 32.704 -12.012 -78.236 1.00 89.75 765 SER A C 1
ATOM 6077 O O . SER A 1 765 ? 33.147 -11.155 -77.466 1.00 89.75 765 SER A O 1
ATOM 6079 N N . LEU A 1 766 ? 31.632 -11.791 -78.996 1.00 88.75 766 LEU A N 1
ATOM 6080 C CA . LEU A 1 766 ? 30.894 -10.531 -79.003 1.00 88.75 766 LEU A CA 1
ATOM 6081 C C . LEU A 1 766 ? 30.330 -10.193 -77.604 1.00 88.75 766 LEU A C 1
ATOM 6083 O O . LEU A 1 766 ? 30.254 -9.022 -77.228 1.00 88.75 766 LEU A O 1
ATOM 6087 N N . VAL A 1 767 ? 29.996 -11.220 -76.812 1.00 87.25 767 VAL A N 1
ATOM 6088 C CA . VAL A 1 767 ? 29.541 -11.098 -75.416 1.00 87.25 767 VAL A CA 1
ATOM 6089 C C . VAL A 1 767 ? 30.695 -10.743 -74.472 1.00 87.25 767 VAL A C 1
ATOM 6091 O O . VAL A 1 767 ? 30.529 -9.875 -73.612 1.00 87.25 767 VAL A O 1
ATOM 6094 N N . ASP A 1 768 ? 31.877 -11.335 -74.652 1.00 88.12 768 ASP A N 1
ATOM 6095 C CA . ASP A 1 768 ? 33.057 -11.028 -73.830 1.00 88.12 768 ASP A CA 1
ATOM 6096 C C . ASP A 1 768 ? 33.550 -9.600 -74.086 1.00 88.12 768 ASP A C 1
ATOM 6098 O O . ASP A 1 768 ? 33.788 -8.849 -73.139 1.00 88.12 768 ASP A O 1
ATOM 6102 N N . TYR A 1 769 ? 33.597 -9.173 -75.354 1.00 88.19 769 TYR A N 1
ATOM 6103 C CA . TYR A 1 769 ? 33.878 -7.783 -75.727 1.00 88.19 769 TYR A CA 1
ATOM 6104 C C . TYR A 1 769 ? 32.853 -6.823 -75.097 1.00 88.19 769 TYR A C 1
ATOM 6106 O O . TYR A 1 769 ? 33.237 -5.827 -74.481 1.00 88.19 769 TYR A O 1
ATOM 6114 N N . ALA A 1 770 ? 31.551 -7.126 -75.191 1.00 85.31 770 ALA A N 1
ATOM 6115 C CA . ALA A 1 770 ? 30.502 -6.303 -74.581 1.00 85.31 770 ALA A CA 1
ATOM 6116 C C . ALA A 1 770 ? 30.634 -6.216 -73.052 1.00 85.31 770 ALA A C 1
ATOM 6118 O O . ALA A 1 770 ? 30.337 -5.176 -72.466 1.00 85.31 770 ALA A O 1
ATOM 6119 N N . THR A 1 771 ? 31.118 -7.279 -72.410 1.00 83.94 771 THR A N 1
ATOM 6120 C CA . THR A 1 771 ? 31.381 -7.321 -70.966 1.00 83.94 771 THR A CA 1
ATOM 6121 C C . THR A 1 771 ? 32.609 -6.479 -70.611 1.00 83.94 771 THR A C 1
ATOM 6123 O O . THR A 1 771 ? 32.510 -5.568 -69.793 1.00 83.94 771 THR A O 1
ATOM 6126 N N . ALA A 1 772 ? 33.738 -6.685 -71.295 1.00 83.38 772 ALA A N 1
ATOM 6127 C CA . ALA A 1 772 ? 34.980 -5.933 -71.088 1.00 83.38 772 ALA A CA 1
ATOM 6128 C C . ALA A 1 772 ? 34.855 -4.427 -71.400 1.00 83.38 772 ALA A C 1
ATOM 6130 O O . ALA A 1 772 ? 35.620 -3.615 -70.875 1.00 83.38 772 ALA A O 1
ATOM 6131 N N . ARG A 1 773 ? 33.892 -4.039 -72.247 1.00 81.88 773 ARG A N 1
ATOM 6132 C CA . ARG A 1 773 ? 33.589 -2.643 -72.605 1.00 81.88 773 ARG A CA 1
ATOM 6133 C C . ARG A 1 773 ? 32.360 -2.055 -71.890 1.00 81.88 773 ARG A C 1
ATOM 6135 O O . ARG A 1 773 ? 32.016 -0.913 -72.175 1.00 81.88 773 ARG A O 1
ATOM 6142 N N . ASN A 1 774 ? 31.726 -2.783 -70.962 1.00 79.12 774 ASN A N 1
ATOM 6143 C CA . ASN A 1 774 ? 30.505 -2.374 -70.243 1.00 79.12 774 ASN A CA 1
ATOM 6144 C C . ASN A 1 774 ? 29.340 -1.930 -71.161 1.00 79.12 774 ASN A C 1
ATOM 6146 O O . ASN A 1 774 ? 28.644 -0.958 -70.877 1.00 79.12 774 ASN A O 1
ATOM 6150 N N . LEU A 1 775 ? 29.115 -2.650 -72.265 1.00 77.31 775 LEU A N 1
ATOM 6151 C CA . LEU A 1 775 ? 28.005 -2.404 -73.200 1.00 77.31 775 LEU A CA 1
ATOM 6152 C C . LEU A 1 775 ? 26.701 -3.114 -72.787 1.00 77.31 775 LEU A C 1
ATOM 6154 O O . LEU A 1 775 ? 25.656 -2.903 -73.402 1.00 77.31 775 LEU A O 1
ATOM 6158 N N . GLN A 1 776 ? 26.741 -3.960 -71.752 1.00 60.38 776 GLN A N 1
ATOM 6159 C CA . GLN A 1 776 ? 25.558 -4.645 -71.229 1.00 60.38 776 GLN A CA 1
ATOM 6160 C C . GLN A 1 776 ? 24.540 -3.626 -70.684 1.00 60.38 776 GLN A C 1
ATOM 6162 O O . GLN A 1 776 ? 24.798 -2.951 -69.693 1.00 60.38 776 GLN A O 1
ATOM 6167 N N . GLY A 1 777 ? 23.377 -3.524 -71.335 1.00 59.50 777 GLY A N 1
ATOM 6168 C CA . GLY A 1 777 ? 22.317 -2.569 -70.979 1.00 59.50 777 GLY A CA 1
ATOM 6169 C C . GLY A 1 777 ? 22.354 -1.237 -71.739 1.00 59.50 777 GLY A C 1
ATOM 6170 O O . GLY A 1 777 ? 21.462 -0.416 -71.544 1.00 59.50 777 GLY A O 1
ATOM 6171 N N . ALA A 1 778 ? 23.324 -1.016 -72.633 1.00 65.25 778 ALA A N 1
ATOM 6172 C CA . ALA A 1 778 ? 23.290 0.120 -73.551 1.00 65.25 778 ALA A CA 1
ATOM 6173 C C . ALA A 1 778 ? 22.295 -0.145 -74.698 1.00 65.25 778 ALA A C 1
ATOM 6175 O O . ALA A 1 778 ? 22.375 -1.170 -75.376 1.00 65.25 778 ALA A O 1
ATOM 6176 N N . GLU A 1 779 ? 21.363 0.779 -74.939 1.00 65.69 779 GLU A N 1
ATOM 6177 C CA . GLU A 1 779 ? 20.391 0.677 -76.036 1.00 65.69 779 GLU A CA 1
ATOM 6178 C C . GLU A 1 779 ? 20.863 1.384 -77.322 1.00 65.69 779 GLU A C 1
ATOM 6180 O O . GLU A 1 779 ? 21.712 2.280 -77.309 1.00 65.69 779 GLU A O 1
ATOM 6185 N N . GLY A 1 780 ? 20.302 0.969 -78.463 1.00 68.88 780 GLY A N 1
ATOM 6186 C CA . GLY A 1 780 ? 20.621 1.533 -79.778 1.00 68.88 780 GLY A CA 1
ATOM 6187 C C . GLY A 1 780 ? 22.080 1.329 -80.204 1.00 68.88 780 GLY A C 1
ATOM 6188 O O . GLY A 1 780 ? 22.702 0.314 -79.895 1.00 68.88 780 GLY A O 1
ATOM 6189 N N . GLU A 1 781 ? 22.636 2.306 -80.929 1.00 67.25 781 GLU A N 1
ATOM 6190 C CA . GLU A 1 781 ? 24.001 2.235 -81.476 1.00 67.25 781 GLU A CA 1
ATOM 6191 C C . GLU A 1 781 ? 25.099 2.050 -80.419 1.00 67.25 781 GLU A C 1
ATOM 6193 O O . GLU A 1 781 ? 26.190 1.602 -80.770 1.00 67.25 781 GLU A O 1
ATOM 6198 N N . GLN A 1 782 ? 24.861 2.413 -79.152 1.00 73.50 782 GLN A N 1
ATOM 6199 C CA . GLN A 1 782 ? 25.896 2.360 -78.114 1.00 73.50 782 GLN A CA 1
ATOM 6200 C C . GLN A 1 782 ? 26.201 0.931 -77.647 1.00 73.50 782 GLN A C 1
ATOM 6202 O O . GLN A 1 782 ? 27.343 0.662 -77.288 1.00 73.50 782 GLN A O 1
ATOM 6207 N N . GLY A 1 783 ? 25.236 0.008 -77.730 1.00 81.50 783 GLY A N 1
ATOM 6208 C CA . GLY A 1 783 ? 25.439 -1.408 -77.396 1.00 81.50 783 GLY A CA 1
ATOM 6209 C C . GLY A 1 783 ? 26.216 -2.215 -78.448 1.00 81.50 783 GLY A C 1
ATOM 6210 O O . GLY A 1 783 ? 26.600 -3.351 -78.193 1.00 81.50 783 GLY A O 1
ATOM 6211 N N . VAL A 1 784 ? 26.498 -1.632 -79.618 1.00 88.69 784 VAL A N 1
ATOM 6212 C CA . VAL A 1 784 ? 27.251 -2.259 -80.724 1.00 88.69 784 VAL A CA 1
ATOM 6213 C C . VAL A 1 784 ? 28.769 -2.034 -80.552 1.00 88.69 784 VAL A C 1
ATOM 6215 O O . VAL A 1 784 ? 29.169 -0.960 -80.086 1.00 88.69 784 VAL A O 1
ATOM 6218 N N . PRO A 1 785 ? 29.660 -2.971 -80.949 1.00 91.75 785 PRO A N 1
ATOM 6219 C CA . PRO A 1 785 ? 31.109 -2.762 -80.882 1.00 91.75 785 PRO A CA 1
ATOM 6220 C C . PRO A 1 785 ? 31.594 -1.510 -81.615 1.00 91.75 785 PRO A C 1
ATOM 6222 O O . PRO A 1 785 ? 31.078 -1.166 -82.686 1.00 91.75 785 PRO A O 1
ATOM 6225 N N . LYS A 1 786 ? 32.636 -0.846 -81.082 1.00 90.75 786 LYS A N 1
ATOM 6226 C CA . LYS A 1 786 ? 33.178 0.374 -81.708 1.00 90.75 786 LYS A CA 1
ATOM 6227 C C . LYS A 1 786 ? 33.659 0.072 -83.127 1.00 90.75 786 LYS A C 1
ATOM 6229 O O . LYS A 1 786 ? 33.297 0.829 -84.024 1.00 90.75 786 LYS A O 1
ATOM 6234 N N . ILE A 1 787 ? 34.388 -1.031 -83.342 1.00 92.69 787 ILE A N 1
ATOM 6235 C CA . ILE A 1 787 ? 34.866 -1.449 -84.671 1.00 92.69 787 ILE A CA 1
ATOM 6236 C C . ILE A 1 787 ? 33.738 -1.564 -85.715 1.00 92.69 787 ILE A C 1
ATOM 6238 O O . ILE A 1 787 ? 33.868 -0.998 -86.800 1.00 92.69 787 ILE A O 1
ATOM 6242 N N . VAL A 1 788 ? 32.606 -2.202 -85.390 1.00 93.75 788 VAL A N 1
ATOM 6243 C CA . VAL A 1 788 ? 31.463 -2.322 -86.317 1.00 93.75 788 VAL A CA 1
ATOM 6244 C C . VAL A 1 788 ? 30.891 -0.942 -86.636 1.00 93.75 788 VAL A C 1
ATOM 6246 O O . VAL A 1 788 ? 30.773 -0.580 -87.807 1.00 93.75 788 VAL A O 1
ATOM 6249 N N . ARG A 1 789 ? 30.611 -0.137 -85.601 1.00 92.75 789 ARG A N 1
ATOM 6250 C CA . ARG A 1 789 ? 30.017 1.201 -85.745 1.00 92.75 789 ARG A CA 1
ATOM 6251 C C . ARG A 1 789 ? 30.892 2.153 -86.570 1.00 92.75 789 ARG A C 1
ATOM 6253 O O . ARG A 1 789 ? 30.355 2.904 -87.381 1.00 92.75 789 ARG A O 1
ATOM 6260 N N . ILE A 1 790 ? 32.221 2.124 -86.412 1.00 93.44 790 ILE A N 1
ATOM 6261 C CA . ILE A 1 790 ? 33.116 2.975 -87.219 1.00 93.44 790 ILE A CA 1
ATOM 6262 C C . ILE A 1 790 ? 33.279 2.470 -88.657 1.00 93.44 790 ILE A C 1
ATOM 6264 O O . ILE A 1 790 ? 33.347 3.301 -89.560 1.00 93.44 790 ILE A O 1
ATOM 6268 N N . CYS A 1 791 ? 33.304 1.151 -88.893 1.00 95.38 791 CYS A N 1
ATOM 6269 C CA . CYS A 1 791 ? 33.379 0.608 -90.253 1.00 95.38 791 CYS A CA 1
ATOM 6270 C C . CYS A 1 791 ? 32.110 0.942 -91.042 1.00 95.38 791 CYS A C 1
ATOM 6272 O O . CYS A 1 791 ? 32.205 1.547 -92.106 1.00 95.38 791 CYS A O 1
ATOM 6274 N N . VAL A 1 792 ? 30.934 0.621 -90.488 1.00 95.25 792 VAL A N 1
ATOM 6275 C CA . VAL A 1 792 ? 29.626 0.935 -91.087 1.00 95.25 792 VAL A CA 1
ATOM 6276 C C . VAL A 1 792 ? 29.537 2.423 -91.429 1.00 95.25 792 VAL A C 1
ATOM 6278 O O . VAL A 1 792 ? 29.274 2.766 -92.577 1.00 95.25 792 VAL A O 1
ATOM 6281 N N . LYS A 1 793 ? 29.879 3.312 -90.486 1.00 93.81 793 LYS A N 1
ATOM 6282 C CA . LYS A 1 793 ? 29.810 4.768 -90.685 1.00 93.81 793 LYS A CA 1
ATOM 6283 C C . LYS A 1 793 ? 30.740 5.304 -91.782 1.00 93.81 793 LYS A C 1
ATOM 6285 O O . LYS A 1 793 ? 30.362 6.234 -92.490 1.00 93.81 793 LYS A O 1
ATOM 6290 N N . GLU A 1 794 ? 31.949 4.765 -91.928 1.00 93.69 794 GLU A N 1
ATOM 6291 C CA . GLU A 1 794 ? 32.879 5.205 -92.981 1.00 93.69 794 GLU A CA 1
ATOM 6292 C C . GLU A 1 794 ? 32.513 4.606 -94.357 1.00 93.69 794 GLU A C 1
ATOM 6294 O O . GLU A 1 794 ? 32.708 5.263 -95.381 1.00 93.69 794 GLU A O 1
ATOM 6299 N N . ILE A 1 795 ? 31.897 3.416 -94.393 1.00 95.25 795 ILE A N 1
ATOM 6300 C CA . ILE A 1 795 ? 31.371 2.796 -95.622 1.00 95.25 795 ILE A CA 1
ATOM 6301 C C . ILE A 1 795 ? 30.067 3.475 -96.071 1.00 95.25 795 ILE A C 1
ATOM 6303 O O . ILE A 1 795 ? 29.941 3.779 -97.252 1.00 95.25 795 ILE A O 1
ATOM 6307 N N . ASP A 1 796 ? 29.145 3.819 -95.165 1.00 93.81 796 ASP A N 1
ATOM 6308 C CA . ASP A 1 796 ? 27.974 4.661 -95.475 1.00 93.81 796 ASP A CA 1
ATOM 6309 C C . ASP A 1 796 ? 28.400 6.020 -96.070 1.00 93.81 796 ASP A C 1
ATOM 6311 O O . ASP A 1 796 ? 27.754 6.551 -96.966 1.00 93.81 796 ASP A O 1
ATOM 6315 N N . LYS A 1 797 ? 29.520 6.583 -95.601 1.00 92.88 797 LYS A N 1
ATOM 6316 C CA . LYS A 1 797 ? 30.020 7.902 -96.019 1.00 92.88 797 LYS A CA 1
ATOM 6317 C C . LYS A 1 797 ? 30.778 7.912 -97.358 1.00 92.88 797 LYS A C 1
ATOM 6319 O O . LYS A 1 797 ? 30.877 8.971 -97.974 1.00 92.88 797 LYS A O 1
ATOM 6324 N N . ARG A 1 798 ? 31.370 6.787 -97.784 1.00 93.06 798 ARG A N 1
ATOM 6325 C CA . ARG A 1 798 ? 32.257 6.706 -98.975 1.00 93.06 798 ARG A CA 1
ATOM 6326 C C . ARG A 1 798 ? 31.925 5.569 -99.944 1.00 93.06 798 ARG A C 1
ATOM 6328 O O . ARG A 1 798 ? 32.159 5.697 -101.140 1.00 93.06 798 ARG A O 1
ATOM 6335 N N . GLY A 1 799 ? 31.439 4.445 -99.430 1.00 90.75 799 GLY A N 1
ATOM 6336 C CA . GLY A 1 799 ? 31.249 3.193 -100.163 1.00 90.75 799 GLY A CA 1
ATOM 6337 C C . GLY A 1 799 ? 29.938 3.100 -100.943 1.00 90.75 799 GLY A C 1
ATOM 6338 O O . GLY A 1 799 ? 29.876 2.329 -101.894 1.00 90.75 799 GLY A O 1
ATOM 6339 N N . LEU A 1 800 ? 28.921 3.903 -100.603 1.00 91.94 800 LEU A N 1
ATOM 6340 C CA . LEU A 1 800 ? 27.635 3.942 -101.326 1.00 91.94 800 LEU A CA 1
ATOM 6341 C C . LEU A 1 800 ? 27.756 4.463 -102.774 1.00 91.94 800 LEU A C 1
ATOM 6343 O O . LEU A 1 800 ? 26.870 4.234 -103.589 1.00 91.94 800 LEU A O 1
ATOM 6347 N N . GLU A 1 801 ? 28.876 5.107 -103.110 1.00 88.44 801 GLU A N 1
ATOM 6348 C CA . GLU A 1 801 ? 29.213 5.572 -104.465 1.00 88.44 801 GLU A CA 1
ATOM 6349 C C . GLU A 1 801 ? 30.211 4.641 -105.191 1.00 88.44 801 GLU A C 1
ATOM 6351 O O . GLU A 1 801 ? 30.616 4.919 -106.318 1.00 88.44 801 GLU A O 1
ATOM 6356 N N . CYS A 1 802 ? 30.652 3.547 -104.553 1.00 90.50 802 CYS A N 1
ATOM 6357 C CA . CYS A 1 802 ? 31.706 2.668 -105.069 1.00 90.50 802 CYS A CA 1
ATOM 6358 C C . CYS A 1 802 ? 31.139 1.389 -105.702 1.00 90.50 802 CYS A C 1
ATOM 6360 O O . CYS A 1 802 ? 30.459 0.602 -105.037 1.00 90.50 802 CYS A O 1
ATOM 6362 N N . GLU A 1 803 ? 31.470 1.138 -106.974 1.00 92.50 803 GLU A N 1
ATOM 6363 C CA . GLU A 1 803 ? 31.064 -0.091 -107.661 1.00 92.50 803 GLU A CA 1
ATOM 6364 C C . GLU A 1 803 ? 31.664 -1.341 -106.995 1.00 92.50 803 GLU A C 1
ATOM 6366 O O . GLU A 1 803 ? 32.864 -1.447 -106.747 1.00 92.50 803 GLU A O 1
ATOM 6371 N N . GLY A 1 804 ? 30.816 -2.337 -106.744 1.00 91.06 804 GLY A N 1
ATOM 6372 C CA . GLY A 1 804 ? 31.209 -3.605 -106.156 1.00 91.06 804 GLY A CA 1
ATOM 6373 C C . GLY A 1 804 ? 31.653 -3.491 -104.700 1.00 91.06 804 GLY A C 1
ATOM 6374 O O . GLY A 1 804 ? 32.421 -4.343 -104.257 1.00 91.06 804 GLY A O 1
ATOM 6375 N N . ILE A 1 805 ? 31.201 -2.487 -103.938 1.00 93.31 805 ILE A N 1
ATOM 6376 C CA . ILE A 1 805 ? 31.441 -2.436 -102.487 1.00 93.31 805 ILE A CA 1
ATOM 6377 C C . ILE A 1 805 ? 31.046 -3.776 -101.829 1.00 93.31 805 ILE A C 1
ATOM 6379 O O . ILE A 1 805 ? 30.076 -4.421 -102.219 1.00 93.31 805 ILE A O 1
ATOM 6383 N N . TYR A 1 806 ? 31.859 -4.258 -100.888 1.00 94.31 806 TYR A N 1
ATOM 6384 C CA . TYR A 1 806 ? 31.848 -5.629 -100.345 1.00 94.31 806 TYR A CA 1
ATOM 6385 C C . TYR A 1 806 ? 32.133 -6.792 -101.320 1.00 94.31 806 TYR A C 1
ATOM 6387 O O . TYR A 1 806 ? 32.721 -7.776 -100.867 1.00 94.31 806 TYR A O 1
ATOM 6395 N N . ARG A 1 807 ? 31.798 -6.718 -102.616 1.00 93.00 807 ARG A N 1
ATOM 6396 C CA . ARG A 1 807 ? 32.169 -7.735 -103.629 1.00 93.00 807 ARG A CA 1
ATOM 6397 C C . ARG A 1 807 ? 33.660 -7.685 -103.971 1.00 93.00 807 ARG A C 1
ATOM 6399 O O . ARG A 1 807 ? 34.316 -8.719 -104.037 1.00 93.00 807 ARG A O 1
ATOM 6406 N N . VAL A 1 808 ? 34.198 -6.484 -104.159 1.00 92.00 808 VAL A N 1
ATOM 6407 C CA . VAL A 1 808 ? 35.621 -6.218 -104.385 1.00 92.00 808 VAL A CA 1
ATOM 6408 C C . VAL A 1 808 ? 36.353 -6.271 -103.044 1.00 92.00 808 VAL A C 1
ATOM 6410 O O . VAL A 1 808 ? 36.030 -5.535 -102.109 1.00 92.00 808 VAL A O 1
ATOM 6413 N N . SER A 1 809 ? 37.347 -7.153 -102.945 1.00 89.69 809 SER A N 1
ATOM 6414 C CA . SER A 1 809 ? 38.222 -7.252 -101.774 1.00 89.69 809 SER A CA 1
ATOM 6415 C C . SER A 1 809 ? 39.291 -6.161 -101.794 1.00 89.69 809 SER A C 1
ATOM 6417 O O . SER A 1 809 ? 39.982 -5.973 -102.795 1.00 89.69 809 SER A O 1
ATOM 6419 N N . GLY A 1 810 ? 39.468 -5.479 -100.663 1.00 90.50 810 GLY A N 1
ATOM 6420 C CA . GLY A 1 810 ? 40.575 -4.549 -100.459 1.00 90.50 810 GLY A CA 1
ATOM 6421 C C . GLY A 1 810 ? 41.921 -5.271 -100.363 1.00 90.50 810 GLY A C 1
ATOM 6422 O O . GLY A 1 810 ? 41.993 -6.470 -100.085 1.00 90.50 810 GLY A O 1
ATOM 6423 N N . LYS A 1 811 ? 43.017 -4.531 -100.563 1.00 91.88 811 LYS A N 1
ATOM 6424 C CA . LYS A 1 811 ? 44.384 -5.078 -100.504 1.00 91.88 811 LYS A CA 1
ATOM 6425 C C . LYS A 1 811 ? 44.652 -5.717 -99.134 1.00 91.88 811 LYS A C 1
ATOM 6427 O O . LYS A 1 811 ? 44.644 -5.017 -98.124 1.00 91.88 811 LYS A O 1
ATOM 6432 N N . HIS A 1 812 ? 44.955 -7.019 -99.099 1.00 89.38 812 HIS A N 1
ATOM 6433 C CA . HIS A 1 812 ? 45.150 -7.778 -97.850 1.00 89.38 812 HIS A CA 1
ATOM 6434 C C . HIS A 1 812 ? 46.139 -7.130 -96.866 1.00 89.38 812 HIS A C 1
ATOM 6436 O O . HIS A 1 812 ? 45.888 -7.140 -95.663 1.00 89.38 812 HIS A O 1
ATOM 6442 N N . ALA A 1 813 ? 47.226 -6.527 -97.362 1.00 88.94 813 ALA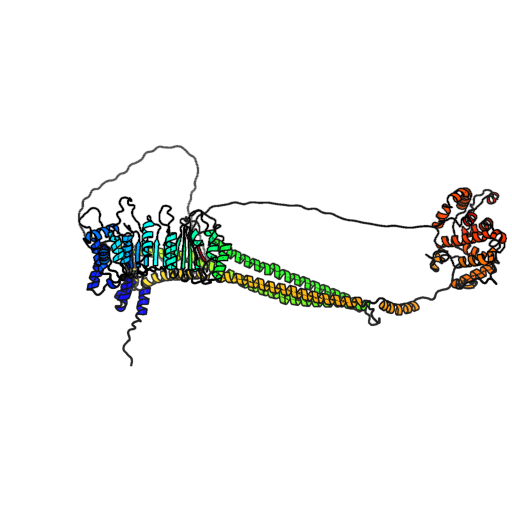 A N 1
ATOM 6443 C CA . ALA A 1 813 ? 48.189 -5.804 -96.529 1.00 88.94 813 ALA A CA 1
ATOM 6444 C C . ALA A 1 813 ? 47.542 -4.631 -95.768 1.00 88.94 813 ALA A C 1
ATOM 6446 O O . ALA A 1 813 ? 47.731 -4.508 -94.563 1.00 88.94 813 ALA A O 1
ATOM 6447 N N . SER A 1 814 ? 46.712 -3.827 -96.440 1.00 91.69 814 SER A N 1
ATOM 6448 C CA . SER A 1 814 ? 45.990 -2.703 -95.830 1.00 91.69 814 SER A CA 1
ATOM 6449 C C . SER A 1 814 ? 44.931 -3.172 -94.826 1.00 91.69 814 SER A C 1
ATOM 6451 O O . SER A 1 814 ? 44.770 -2.557 -93.778 1.00 91.69 814 SER A O 1
ATOM 6453 N N . VAL A 1 815 ? 44.246 -4.292 -95.091 1.00 92.81 815 VAL A N 1
ATOM 6454 C CA . VAL A 1 815 ? 43.279 -4.880 -94.139 1.00 92.81 815 VAL A CA 1
ATOM 6455 C C . VAL A 1 815 ? 43.984 -5.353 -92.859 1.00 92.81 815 VAL A C 1
ATOM 6457 O O . VAL A 1 815 ? 43.521 -5.057 -91.759 1.00 92.81 815 VAL A O 1
ATOM 6460 N N . ARG A 1 816 ? 45.142 -6.018 -92.992 1.00 91.00 816 ARG A N 1
ATOM 6461 C CA . ARG A 1 816 ? 46.004 -6.403 -91.859 1.00 91.00 816 ARG A CA 1
ATOM 6462 C C . ARG A 1 816 ? 46.517 -5.191 -91.083 1.00 91.00 816 ARG A C 1
ATOM 6464 O O . ARG A 1 816 ? 46.472 -5.188 -89.859 1.00 91.00 816 ARG A O 1
ATOM 6471 N N . GLU A 1 817 ? 46.968 -4.150 -91.779 1.00 90.44 817 GLU A N 1
ATOM 6472 C CA . GLU A 1 817 ? 47.441 -2.914 -91.149 1.00 90.44 817 GLU A CA 1
ATOM 6473 C C . GLU A 1 817 ? 46.330 -2.232 -90.331 1.00 90.44 817 GLU A C 1
ATOM 6475 O O . GLU A 1 817 ? 46.578 -1.774 -89.217 1.00 90.44 817 GLU A O 1
ATOM 6480 N N . LEU A 1 818 ? 45.092 -2.215 -90.837 1.00 92.88 818 LEU A N 1
ATOM 6481 C CA . LEU A 1 818 ? 43.931 -1.700 -90.107 1.00 92.88 818 LEU A CA 1
ATOM 6482 C C . LEU A 1 818 ? 43.587 -2.548 -88.869 1.00 92.88 818 LEU A C 1
ATOM 6484 O O . LEU A 1 818 ? 43.385 -1.975 -87.800 1.00 92.88 818 LEU A O 1
ATOM 6488 N N . GLN A 1 819 ? 43.595 -3.884 -88.975 1.00 91.25 819 GLN A N 1
ATOM 6489 C CA . GLN A 1 819 ? 43.456 -4.801 -87.828 1.00 91.25 819 GLN A CA 1
ATOM 6490 C C . GLN A 1 819 ? 44.500 -4.484 -86.741 1.00 91.25 819 GLN A C 1
ATOM 6492 O O . GLN A 1 819 ? 44.145 -4.225 -85.591 1.00 91.25 819 GLN A O 1
ATOM 6497 N N . HIS A 1 820 ? 45.776 -4.389 -87.124 1.00 89.38 820 HIS A N 1
ATOM 6498 C CA . HIS A 1 820 ? 46.879 -4.073 -86.212 1.00 89.38 820 HIS A CA 1
ATOM 6499 C C . HIS A 1 820 ? 46.756 -2.674 -85.569 1.00 89.38 820 HIS A C 1
ATOM 6501 O O . HIS A 1 820 ? 47.067 -2.507 -84.388 1.00 89.38 820 HIS A O 1
ATOM 6507 N N . LYS A 1 821 ? 46.291 -1.658 -86.314 1.00 89.00 821 LYS A N 1
ATOM 6508 C CA . LYS A 1 821 ? 46.041 -0.302 -85.784 1.00 89.00 821 LYS A CA 1
ATOM 6509 C C . LYS A 1 821 ? 44.917 -0.284 -84.739 1.00 89.00 821 LYS A C 1
ATOM 6511 O O . LYS A 1 821 ? 45.024 0.470 -83.773 1.00 89.00 821 LYS A O 1
ATOM 6516 N N . VAL A 1 822 ? 43.869 -1.094 -84.921 1.00 89.94 822 VAL A N 1
ATOM 6517 C CA . VAL A 1 822 ? 42.747 -1.211 -83.973 1.00 89.94 822 VAL A CA 1
ATOM 6518 C C . VAL A 1 822 ? 43.192 -1.895 -82.676 1.00 89.94 822 VAL A C 1
ATOM 6520 O O . VAL A 1 822 ? 42.983 -1.329 -81.609 1.00 89.94 822 VAL A O 1
ATOM 6523 N N . GLU A 1 823 ? 43.867 -3.046 -82.752 1.00 89.56 823 GLU A N 1
ATOM 6524 C CA . GLU A 1 823 ? 44.328 -3.799 -81.565 1.00 89.56 823 GLU A CA 1
ATOM 6525 C C . GLU A 1 823 ? 45.354 -3.037 -80.704 1.00 89.56 823 GLU A C 1
ATOM 6527 O O . GLU A 1 823 ? 45.431 -3.194 -79.480 1.00 89.56 823 GLU A O 1
ATOM 6532 N N . ARG A 1 824 ? 46.152 -2.165 -81.334 1.00 87.00 824 ARG A N 1
ATOM 6533 C CA . ARG A 1 824 ? 47.149 -1.358 -80.621 1.00 87.00 824 ARG A CA 1
ATOM 6534 C C . ARG A 1 824 ? 46.506 -0.386 -79.625 1.00 87.00 824 ARG A C 1
ATOM 6536 O O . ARG A 1 824 ? 47.071 -0.179 -78.551 1.00 87.00 824 ARG A O 1
ATOM 6543 N N . ASN A 1 825 ? 45.385 0.244 -79.992 1.00 86.62 825 ASN A N 1
ATOM 6544 C CA . ASN A 1 825 ? 44.596 1.129 -79.126 1.00 86.62 825 ASN A CA 1
ATOM 6545 C C . ASN A 1 825 ? 43.235 1.466 -79.775 1.00 86.62 825 ASN A C 1
ATOM 6547 O O . ASN A 1 825 ? 43.103 2.487 -80.462 1.00 86.62 825 ASN A O 1
ATOM 6551 N N . GLU A 1 826 ? 42.200 0.666 -79.514 1.00 88.94 826 GLU A N 1
ATOM 6552 C CA . GLU A 1 826 ? 40.874 0.865 -80.114 1.00 88.94 826 GLU A CA 1
ATOM 6553 C C . GLU A 1 826 ? 40.262 2.194 -79.669 1.00 88.94 826 GLU A C 1
ATOM 6555 O O . GLU A 1 826 ? 39.583 2.846 -80.464 1.00 88.94 826 GLU A O 1
ATOM 6560 N N . SER A 1 827 ? 40.520 2.641 -78.434 1.00 85.00 827 SER A N 1
ATOM 6561 C CA . SER A 1 827 ? 39.949 3.891 -77.914 1.00 85.00 827 SER A CA 1
ATOM 6562 C C . SER A 1 827 ? 40.342 5.098 -78.778 1.00 85.00 827 SER A C 1
ATOM 6564 O O . SER A 1 827 ? 39.468 5.873 -79.178 1.00 85.00 827 SER A O 1
ATOM 6566 N N . ALA A 1 828 ? 41.618 5.181 -79.172 1.00 85.94 828 ALA A N 1
ATOM 6567 C CA . ALA A 1 828 ? 42.171 6.259 -79.990 1.00 85.94 828 ALA A CA 1
ATOM 6568 C C . ALA A 1 828 ? 42.019 6.043 -81.508 1.00 85.94 828 ALA A C 1
ATOM 6570 O O . ALA A 1 828 ? 42.134 7.008 -82.263 1.00 85.94 828 ALA A O 1
ATOM 6571 N N . PHE A 1 829 ? 41.762 4.812 -81.966 1.00 90.06 829 PHE A N 1
ATOM 6572 C CA . PHE A 1 829 ? 41.687 4.496 -83.393 1.00 90.06 829 PHE A CA 1
ATOM 6573 C C . PHE A 1 829 ? 40.568 5.258 -84.134 1.00 90.06 829 PHE A C 1
ATOM 6575 O O . PHE A 1 829 ? 39.427 5.349 -83.653 1.00 90.06 829 PHE A O 1
ATOM 6582 N N . GLN A 1 830 ? 40.917 5.756 -85.327 1.00 88.25 830 GLN A N 1
ATOM 6583 C CA . GLN A 1 830 ? 40.067 6.401 -86.336 1.00 88.25 830 GLN A CA 1
ATOM 6584 C C . GLN A 1 830 ? 40.647 6.107 -87.736 1.00 88.25 830 GLN A C 1
ATOM 6586 O O . GLN A 1 830 ? 41.863 5.971 -87.869 1.00 88.25 830 GLN A O 1
ATOM 6591 N N . PHE A 1 831 ? 39.805 6.047 -88.773 1.00 92.00 831 PHE A N 1
ATOM 6592 C CA . PHE A 1 831 ? 40.257 5.922 -90.168 1.00 92.00 831 PHE A CA 1
ATOM 6593 C C . PHE A 1 831 ? 40.772 7.257 -90.726 1.00 92.00 831 PHE A C 1
ATOM 6595 O O . PHE A 1 831 ? 40.236 8.319 -90.405 1.00 92.00 831 PHE A O 1
ATOM 6602 N N . ASN A 1 832 ? 41.759 7.198 -91.622 1.00 90.00 832 ASN A N 1
ATOM 6603 C CA . ASN A 1 832 ? 42.249 8.327 -92.407 1.00 90.00 832 ASN A CA 1
ATOM 6604 C C . ASN A 1 832 ? 41.777 8.204 -93.874 1.00 90.00 832 ASN A C 1
ATOM 6606 O O . ASN A 1 832 ? 42.348 7.407 -94.623 1.00 90.00 832 ASN A O 1
ATOM 6610 N N . PRO A 1 833 ? 40.803 9.016 -94.336 1.00 85.31 833 PRO A N 1
ATOM 6611 C CA . PRO A 1 833 ? 40.255 8.915 -95.692 1.00 85.31 833 PRO A CA 1
ATOM 6612 C C . PRO A 1 833 ? 41.257 9.115 -96.840 1.00 85.31 833 PRO A C 1
ATOM 6614 O O . PRO A 1 833 ? 40.947 8.739 -97.968 1.00 85.31 833 PRO A O 1
ATOM 6617 N N . ALA A 1 834 ? 42.434 9.697 -96.578 1.00 83.69 834 ALA A N 1
ATOM 6618 C CA . ALA A 1 834 ? 43.485 9.906 -97.578 1.00 83.69 834 ALA A CA 1
ATOM 6619 C C . ALA A 1 834 ? 44.442 8.707 -97.747 1.00 83.69 834 ALA A C 1
ATOM 6621 O O . ALA A 1 834 ? 45.257 8.711 -98.667 1.00 83.69 834 ALA A O 1
ATOM 6622 N N . ILE A 1 835 ? 44.375 7.705 -96.860 1.00 86.06 835 ILE A N 1
ATOM 6623 C CA . ILE A 1 835 ? 45.274 6.534 -96.848 1.00 86.06 835 ILE A CA 1
ATOM 6624 C C . ILE A 1 835 ? 44.474 5.225 -96.833 1.00 86.06 835 ILE A C 1
ATOM 6626 O O . ILE A 1 835 ? 44.796 4.287 -97.563 1.00 86.06 835 ILE A O 1
ATOM 6630 N N . ASP A 1 836 ? 43.417 5.160 -96.022 1.00 91.38 836 ASP A N 1
ATOM 6631 C CA . ASP A 1 836 ? 42.653 3.940 -95.787 1.00 91.38 836 ASP A CA 1
ATOM 6632 C C . ASP A 1 836 ? 41.560 3.772 -96.863 1.00 91.38 836 ASP A C 1
ATOM 6634 O O . ASP A 1 836 ? 40.534 4.464 -96.872 1.00 91.38 836 ASP A O 1
ATOM 6638 N N . ASP A 1 837 ? 41.799 2.844 -97.792 1.00 91.25 837 ASP A N 1
ATOM 6639 C CA . ASP A 1 837 ? 40.890 2.462 -98.881 1.00 91.25 837 ASP A CA 1
ATOM 6640 C C . ASP A 1 837 ? 39.546 1.915 -98.356 1.00 91.25 837 ASP A C 1
ATOM 6642 O O . ASP A 1 837 ? 39.503 1.077 -97.453 1.00 91.25 837 ASP A O 1
ATOM 6646 N N . VAL A 1 838 ? 38.431 2.345 -98.953 1.00 93.25 838 VAL A N 1
ATOM 6647 C CA . VAL A 1 838 ? 37.082 1.932 -98.537 1.00 93.25 838 VAL A CA 1
ATOM 6648 C C . VAL A 1 838 ? 36.826 0.443 -98.794 1.00 93.25 838 VAL A C 1
ATOM 6650 O O . VAL A 1 838 ? 36.153 -0.198 -97.986 1.00 93.25 838 VAL A O 1
ATOM 6653 N N . TYR A 1 839 ? 37.437 -0.159 -99.825 1.00 94.75 839 TYR A N 1
ATOM 6654 C CA . TYR A 1 839 ? 37.378 -1.615 -100.018 1.00 94.75 839 TYR A CA 1
ATOM 6655 C C . TYR A 1 839 ? 38.150 -2.364 -98.920 1.00 94.75 839 TYR A C 1
ATOM 6657 O O . TYR A 1 839 ? 37.765 -3.474 -98.541 1.00 94.75 839 TYR A O 1
ATOM 6665 N N . ALA A 1 840 ? 39.202 -1.760 -98.351 1.00 95.00 840 ALA A N 1
ATOM 6666 C CA . ALA A 1 840 ? 39.907 -2.312 -97.195 1.00 95.00 840 ALA A CA 1
ATOM 6667 C C . ALA A 1 840 ? 39.075 -2.185 -95.906 1.00 95.00 840 ALA A C 1
ATOM 6669 O O . ALA A 1 840 ? 39.004 -3.158 -95.159 1.00 95.00 840 ALA A O 1
ATOM 6670 N N . VAL A 1 841 ? 38.365 -1.071 -95.683 1.00 95.62 841 VAL A N 1
ATOM 6671 C CA . VAL A 1 841 ? 37.420 -0.921 -94.550 1.00 95.62 841 VAL A CA 1
ATOM 6672 C C . VAL A 1 841 ? 36.246 -1.910 -94.663 1.00 95.62 841 VAL A C 1
ATOM 6674 O O . VAL A 1 841 ? 35.918 -2.598 -93.697 1.00 95.62 841 VAL A O 1
ATOM 6677 N N . ALA A 1 842 ? 35.668 -2.073 -95.856 1.00 95.38 842 ALA A N 1
ATOM 6678 C CA . ALA A 1 842 ? 34.629 -3.073 -96.126 1.00 95.38 842 ALA A CA 1
ATOM 6679 C C . ALA A 1 842 ? 35.125 -4.517 -95.927 1.00 95.38 842 ALA A C 1
ATOM 6681 O O . ALA A 1 842 ? 34.382 -5.386 -95.466 1.00 95.38 842 ALA A O 1
ATOM 6682 N N . SER A 1 843 ? 36.397 -4.781 -96.231 1.00 95.94 843 SER A N 1
ATOM 6683 C CA . SER A 1 843 ? 37.023 -6.084 -95.985 1.00 95.94 843 SER A CA 1
ATOM 6684 C C . SER A 1 843 ? 37.345 -6.307 -94.504 1.00 95.94 843 SER A C 1
ATOM 6686 O O . SER A 1 843 ? 37.164 -7.422 -94.025 1.00 95.94 843 SER A O 1
ATOM 6688 N N . LEU A 1 844 ? 37.738 -5.261 -93.768 1.00 95.75 844 LEU A N 1
ATOM 6689 C CA . LEU A 1 844 ? 37.968 -5.289 -92.319 1.00 95.75 844 LEU A CA 1
ATOM 6690 C C . LEU A 1 844 ? 36.688 -5.647 -91.551 1.00 95.75 844 LEU A C 1
ATOM 6692 O O . LEU A 1 844 ? 36.738 -6.486 -90.656 1.00 95.75 844 LEU A O 1
ATOM 6696 N N . LEU A 1 845 ? 35.540 -5.072 -91.933 1.00 96.00 845 LEU A N 1
ATOM 6697 C CA . LEU A 1 845 ? 34.250 -5.390 -91.313 1.00 96.00 845 LEU A CA 1
ATOM 6698 C C . LEU A 1 845 ? 33.845 -6.854 -91.542 1.00 96.00 845 LEU A C 1
ATOM 6700 O O . LEU A 1 845 ? 33.506 -7.549 -90.586 1.00 96.00 845 LEU A O 1
ATOM 6704 N N . LYS A 1 846 ? 33.938 -7.347 -92.788 1.00 94.31 846 LYS A N 1
ATOM 6705 C CA . LYS A 1 846 ? 33.697 -8.770 -93.098 1.00 94.31 846 LYS A CA 1
ATOM 6706 C C . LYS A 1 846 ? 34.651 -9.691 -92.331 1.00 94.31 846 LYS A C 1
ATOM 6708 O O . LYS A 1 846 ? 34.239 -10.753 -91.881 1.00 94.31 846 LYS A O 1
ATOM 6713 N N . MET A 1 847 ? 35.916 -9.288 -92.188 1.00 93.81 847 MET A N 1
ATOM 6714 C CA . MET A 1 847 ? 36.936 -10.052 -91.471 1.00 93.81 847 MET A CA 1
ATOM 6715 C C . MET A 1 847 ? 36.625 -10.132 -89.973 1.00 93.81 847 MET A C 1
ATOM 6717 O O . MET A 1 847 ? 36.583 -11.235 -89.447 1.00 93.81 847 MET A O 1
ATOM 6721 N N . TYR A 1 848 ? 36.308 -9.006 -89.321 1.00 94.62 848 TYR A N 1
ATOM 6722 C CA . TYR A 1 848 ? 35.906 -8.976 -87.909 1.00 94.62 848 TYR A CA 1
ATOM 6723 C C . TYR A 1 848 ? 34.697 -9.878 -87.630 1.00 94.62 848 TYR A C 1
ATOM 6725 O O . TYR A 1 848 ? 34.747 -10.695 -86.719 1.00 94.62 848 TYR A O 1
ATOM 6733 N N . LEU A 1 849 ? 33.637 -9.772 -88.441 1.00 93.56 849 LEU A N 1
ATOM 6734 C CA . LEU A 1 849 ? 32.408 -10.551 -88.252 1.00 93.56 849 LEU A CA 1
ATOM 6735 C C . LEU A 1 849 ? 32.609 -12.061 -88.464 1.00 93.56 849 LEU A C 1
ATOM 6737 O O . LEU A 1 849 ? 31.991 -12.857 -87.765 1.00 93.56 849 LEU A O 1
ATOM 6741 N N . ARG A 1 850 ? 33.488 -12.452 -89.395 1.00 91.88 850 ARG A N 1
ATOM 6742 C CA . ARG A 1 850 ? 33.848 -13.857 -89.651 1.00 91.88 850 ARG A CA 1
ATOM 6743 C C . ARG A 1 850 ? 34.855 -14.415 -88.634 1.00 91.88 850 ARG A C 1
ATOM 6745 O O . ARG A 1 850 ? 34.921 -15.623 -88.454 1.00 91.88 850 ARG A O 1
ATOM 6752 N N . GLU A 1 851 ? 35.641 -13.559 -87.984 1.00 91.12 851 GLU A N 1
ATOM 6753 C CA . GLU A 1 851 ? 36.586 -13.929 -86.916 1.00 91.12 851 GLU A CA 1
ATOM 6754 C C . GLU A 1 851 ? 35.937 -13.913 -85.514 1.00 91.12 851 GLU A C 1
ATOM 6756 O O . GLU A 1 851 ? 36.641 -14.026 -84.511 1.00 91.12 851 GLU A O 1
ATOM 6761 N N . LEU A 1 852 ? 34.604 -13.808 -85.421 1.00 91.06 852 LEU A N 1
ATOM 6762 C CA . LEU A 1 852 ? 33.862 -14.081 -84.188 1.00 91.06 852 LEU A CA 1
ATOM 6763 C C . LEU A 1 852 ? 33.826 -15.603 -83.915 1.00 91.06 852 LEU A C 1
ATOM 6765 O O . LEU A 1 852 ? 33.498 -16.362 -84.827 1.00 91.06 852 LEU A O 1
ATOM 6769 N N . PRO A 1 853 ? 34.087 -16.073 -82.675 1.00 89.38 853 PRO A N 1
ATOM 6770 C CA . PRO A 1 853 ? 34.005 -17.499 -82.320 1.00 89.38 853 PRO A CA 1
ATOM 6771 C C . PRO A 1 853 ? 32.622 -18.136 -82.526 1.00 89.38 853 PRO A C 1
ATOM 6773 O O . PRO A 1 853 ? 32.524 -19.337 -82.765 1.00 89.38 853 PRO A O 1
ATOM 6776 N N . GLU A 1 854 ? 31.561 -17.331 -82.450 1.00 88.06 854 GLU A N 1
ATOM 6777 C CA . GLU A 1 854 ? 30.198 -17.702 -82.831 1.00 88.06 854 GLU A CA 1
ATOM 6778 C C . GLU A 1 854 ? 29.705 -16.730 -83.914 1.00 88.06 854 GLU A C 1
ATOM 6780 O O . GLU A 1 854 ? 29.904 -15.518 -83.771 1.00 88.06 854 GLU A O 1
ATOM 6785 N N . PRO A 1 855 ? 29.045 -17.206 -84.987 1.00 89.25 855 PRO A N 1
ATOM 6786 C CA . PRO A 1 855 ? 28.558 -16.329 -86.045 1.00 89.25 855 PRO A CA 1
ATOM 6787 C C . PRO A 1 855 ? 27.458 -15.400 -85.524 1.00 89.25 855 PRO A C 1
ATOM 6789 O O . PRO A 1 855 ? 26.638 -15.788 -84.688 1.00 89.25 855 PRO A O 1
ATOM 6792 N N . LEU A 1 856 ? 27.424 -14.172 -86.055 1.00 91.19 856 LEU A N 1
ATOM 6793 C CA . LEU A 1 856 ? 26.588 -13.074 -85.555 1.00 91.19 856 LEU A CA 1
ATOM 6794 C C . LEU A 1 856 ? 25.117 -13.473 -85.335 1.00 91.19 856 LEU A C 1
ATOM 6796 O O . LEU A 1 856 ? 24.522 -13.072 -84.331 1.00 91.19 856 LEU A O 1
ATOM 6800 N N . PHE A 1 857 ? 24.554 -14.281 -86.237 1.00 91.94 857 PHE A N 1
ATOM 6801 C CA . PHE A 1 857 ? 23.225 -14.871 -86.107 1.00 91.94 857 PHE A CA 1
ATOM 6802 C C . PHE A 1 857 ? 23.242 -16.327 -86.583 1.00 91.94 857 PHE A C 1
ATOM 6804 O O . PHE A 1 857 ? 23.052 -16.599 -87.762 1.00 91.94 857 PHE A O 1
ATOM 6811 N N . ARG A 1 858 ? 23.452 -17.297 -85.686 1.00 87.19 858 ARG A N 1
ATOM 6812 C CA . ARG A 1 858 ? 23.491 -18.716 -86.082 1.00 87.19 858 ARG A CA 1
ATOM 6813 C C . ARG A 1 858 ? 22.138 -19.197 -86.636 1.00 87.19 858 ARG A C 1
ATOM 6815 O O . ARG A 1 858 ? 21.175 -19.357 -85.888 1.00 87.19 858 ARG A O 1
ATOM 6822 N N . PHE A 1 859 ? 22.093 -19.494 -87.937 1.00 86.50 859 PHE A N 1
ATOM 6823 C CA . PHE A 1 859 ? 20.927 -20.067 -88.620 1.00 86.50 859 PHE A CA 1
ATOM 6824 C C . PHE A 1 859 ? 21.388 -21.183 -89.585 1.00 86.50 859 PHE A C 1
ATOM 6826 O O . PHE A 1 859 ? 21.897 -20.877 -90.667 1.00 86.50 859 PHE A O 1
ATOM 6833 N N . PRO A 1 860 ? 21.273 -22.468 -89.195 1.00 85.38 860 PRO A N 1
ATOM 6834 C CA . PRO A 1 860 ? 21.725 -23.612 -89.991 1.00 85.38 860 PRO A CA 1
ATOM 6835 C C . PRO A 1 860 ? 21.083 -23.689 -91.380 1.00 85.38 860 PRO A C 1
ATOM 6837 O O . PRO A 1 860 ? 19.872 -23.505 -91.507 1.00 85.38 860 PRO A O 1
ATOM 6840 N N . LEU A 1 861 ? 21.876 -24.044 -92.399 1.00 82.56 861 LEU A N 1
ATOM 6841 C CA . LEU A 1 861 ? 21.457 -24.160 -93.805 1.00 82.56 861 LEU A CA 1
ATOM 6842 C C . LEU A 1 861 ? 20.105 -24.865 -94.013 1.00 82.56 861 LEU A C 1
ATOM 6844 O O . LEU A 1 861 ? 19.279 -24.352 -94.757 1.00 82.56 861 LEU A O 1
ATOM 6848 N N . HIS A 1 862 ? 19.843 -25.996 -93.349 1.00 81.31 862 HIS A N 1
ATOM 6849 C CA . HIS A 1 862 ? 18.586 -26.735 -93.536 1.00 81.31 862 HIS A CA 1
ATOM 6850 C C . HIS A 1 862 ? 17.344 -25.922 -93.131 1.00 81.31 862 HIS A C 1
ATOM 6852 O O . HIS A 1 862 ? 16.325 -25.978 -93.811 1.00 81.31 862 HIS A O 1
ATOM 6858 N N . GLU A 1 863 ? 17.441 -25.107 -92.076 1.00 85.00 863 GLU A N 1
ATOM 6859 C CA . GLU A 1 863 ? 16.361 -24.200 -91.680 1.00 85.00 863 GLU A CA 1
ATOM 6860 C C . GLU A 1 863 ? 16.268 -22.980 -92.616 1.00 85.00 863 GLU A C 1
ATOM 6862 O O . GLU A 1 863 ? 15.184 -22.429 -92.790 1.00 85.00 863 GLU A O 1
ATOM 6867 N N . ARG A 1 864 ? 17.383 -22.545 -93.232 1.00 84.94 864 ARG A N 1
ATOM 6868 C CA . ARG A 1 864 ? 17.372 -21.455 -94.230 1.00 84.94 864 ARG A CA 1
ATOM 6869 C C . ARG A 1 864 ? 16.720 -21.888 -95.543 1.00 84.94 864 ARG A C 1
ATOM 6871 O O . ARG A 1 864 ? 15.990 -21.107 -96.145 1.00 84.94 864 ARG A O 1
ATOM 6878 N N . LEU A 1 865 ? 16.946 -23.133 -95.962 1.00 83.69 865 LEU A N 1
ATOM 6879 C CA . LEU A 1 865 ? 16.291 -23.715 -97.135 1.00 83.69 865 LEU A CA 1
ATOM 6880 C C . LEU A 1 865 ? 14.785 -23.881 -96.896 1.00 83.69 865 LEU A C 1
ATOM 6882 O O . LEU A 1 865 ? 14.015 -23.394 -97.714 1.00 83.69 865 LEU A O 1
ATOM 6886 N N . ALA A 1 866 ? 14.365 -24.415 -95.741 1.00 83.31 866 ALA A N 1
ATOM 6887 C CA . ALA A 1 866 ? 12.946 -24.462 -95.367 1.00 83.31 866 ALA A CA 1
ATOM 6888 C C . ALA A 1 866 ? 12.291 -23.064 -95.389 1.00 83.31 866 ALA A C 1
ATOM 6890 O O . ALA A 1 866 ? 11.249 -22.879 -96.010 1.00 83.31 866 ALA A O 1
ATOM 6891 N N . HIS A 1 867 ? 12.961 -22.046 -94.830 1.00 84.00 867 HIS A N 1
ATOM 6892 C CA . HIS A 1 867 ? 12.502 -20.652 -94.908 1.00 84.00 867 HIS A CA 1
ATOM 6893 C C . HIS A 1 867 ? 12.342 -20.139 -96.351 1.00 84.00 867 HIS A C 1
ATOM 6895 O O . HIS A 1 867 ? 11.467 -19.324 -96.635 1.00 84.00 867 HIS A O 1
ATOM 6901 N N . SER A 1 868 ? 13.203 -20.595 -97.260 1.00 84.50 868 SER A N 1
ATOM 6902 C CA . SER A 1 868 ? 13.201 -20.188 -98.671 1.00 84.50 868 SER A CA 1
ATOM 6903 C C . SER A 1 868 ? 12.137 -20.931 -99.498 1.00 84.50 868 SER A C 1
ATOM 6905 O O . SER A 1 868 ? 11.722 -20.437 -100.546 1.00 84.50 868 SER A O 1
ATOM 6907 N N . GLU A 1 869 ? 11.677 -22.097 -99.032 1.00 83.19 869 GLU A N 1
ATOM 6908 C CA . GLU A 1 869 ? 10.546 -22.847 -99.597 1.00 83.19 869 GLU A CA 1
ATOM 6909 C C . GLU A 1 869 ? 9.194 -22.295 -99.098 1.00 83.19 869 GLU A C 1
ATOM 6911 O O . GLU A 1 869 ? 8.270 -22.122 -99.893 1.00 83.19 869 GLU A O 1
ATOM 6916 N N . GLU A 1 870 ? 9.093 -21.930 -97.815 1.00 82.25 870 GLU A N 1
ATOM 6917 C CA . GLU A 1 870 ? 7.875 -21.411 -97.157 1.00 82.25 870 GLU A CA 1
ATOM 6918 C C . GLU A 1 870 ? 7.742 -19.867 -97.205 1.00 82.25 870 GLU A C 1
ATOM 6920 O O . GLU A 1 870 ? 6.961 -19.263 -96.462 1.00 82.25 870 GLU A O 1
ATOM 6925 N N . LEU A 1 871 ? 8.492 -19.200 -98.093 1.00 77.62 871 LEU A N 1
ATOM 6926 C CA . LEU A 1 871 ? 8.714 -17.747 -98.074 1.00 77.62 871 LEU A CA 1
ATOM 6927 C C . LEU A 1 871 ? 7.429 -16.895 -98.031 1.00 77.62 871 LEU A C 1
ATOM 6929 O O . LEU A 1 871 ? 7.359 -15.936 -97.262 1.00 77.62 871 LEU A O 1
ATOM 6933 N N . GLU A 1 872 ? 6.395 -17.228 -98.810 1.00 75.62 872 GLU A N 1
ATOM 6934 C CA . GLU A 1 872 ? 5.145 -16.448 -98.811 1.00 75.62 872 GLU A CA 1
ATOM 6935 C C . GLU A 1 872 ? 4.351 -16.588 -97.498 1.00 75.62 872 GLU A C 1
ATOM 6937 O O . GLU A 1 872 ? 3.722 -15.621 -97.064 1.00 75.62 872 GLU A O 1
ATOM 6942 N N . GLU A 1 873 ? 4.423 -17.736 -96.813 1.00 77.38 873 GLU A N 1
ATOM 6943 C CA . GLU A 1 873 ? 3.824 -17.892 -95.480 1.00 77.38 873 GLU A CA 1
ATOM 6944 C C . GLU A 1 873 ? 4.615 -17.097 -94.435 1.00 77.38 873 GLU A C 1
ATOM 6946 O O . GLU A 1 873 ? 4.036 -16.401 -93.598 1.00 77.38 873 GLU A O 1
ATOM 6951 N N . HIS A 1 874 ? 5.946 -17.133 -94.502 1.00 78.50 874 HIS A N 1
ATOM 6952 C CA . HIS A 1 874 ? 6.796 -16.353 -93.606 1.00 78.50 874 HIS A CA 1
ATOM 6953 C C . HIS A 1 874 ? 6.620 -14.838 -93.791 1.00 78.50 874 HIS A C 1
ATOM 6955 O O . HIS A 1 874 ? 6.586 -14.110 -92.795 1.00 78.50 874 HIS A O 1
ATOM 6961 N N . ARG A 1 875 ? 6.421 -14.371 -95.031 1.00 77.38 875 ARG A N 1
ATOM 6962 C CA . ARG A 1 875 ? 6.040 -12.982 -95.342 1.00 77.38 875 ARG A CA 1
ATOM 6963 C C . ARG A 1 875 ? 4.642 -12.635 -94.819 1.00 77.38 875 ARG A C 1
ATOM 6965 O O . ARG A 1 875 ? 4.459 -11.532 -94.313 1.00 77.38 875 ARG A O 1
ATOM 6972 N N . GLY A 1 876 ? 3.681 -13.560 -94.895 1.00 73.62 876 GLY A N 1
ATOM 6973 C CA . GLY A 1 876 ? 2.339 -13.388 -94.321 1.00 73.62 876 GLY A CA 1
ATOM 6974 C C . GLY A 1 876 ? 2.324 -13.325 -92.787 1.00 73.62 876 GLY A C 1
ATOM 6975 O O . GLY A 1 876 ? 1.547 -12.568 -92.210 1.00 73.62 876 GLY A O 1
ATOM 6976 N N . ASN A 1 877 ? 3.224 -14.062 -92.131 1.00 76.31 877 ASN A N 1
ATOM 6977 C CA . ASN A 1 877 ? 3.358 -14.152 -90.673 1.00 76.31 877 ASN A CA 1
ATOM 6978 C C . ASN A 1 877 ? 4.463 -13.230 -90.099 1.00 76.31 877 ASN A C 1
ATOM 6980 O O . ASN A 1 877 ? 5.077 -13.557 -89.079 1.00 76.31 877 ASN A O 1
ATOM 6984 N N . ASP A 1 878 ? 4.745 -12.087 -90.740 1.00 73.56 878 ASP A N 1
ATOM 6985 C CA . ASP A 1 878 ? 5.668 -11.036 -90.253 1.00 73.56 878 ASP A CA 1
ATOM 6986 C C . ASP A 1 878 ? 7.089 -11.544 -89.881 1.00 73.56 878 ASP A C 1
ATOM 6988 O O . ASP A 1 878 ? 7.781 -10.981 -89.021 1.00 73.56 878 ASP A O 1
ATOM 6992 N N . PHE A 1 879 ? 7.528 -12.640 -90.515 1.00 81.06 879 PHE A N 1
ATOM 6993 C CA . PHE A 1 879 ? 8.746 -13.403 -90.215 1.00 81.06 879 PHE A CA 1
ATOM 6994 C C . PHE A 1 879 ? 8.833 -13.923 -88.762 1.00 81.06 879 PHE A C 1
ATOM 6996 O O . PHE A 1 879 ? 9.900 -13.912 -88.137 1.00 81.06 879 PHE A O 1
ATOM 7003 N N . GLN A 1 880 ? 7.718 -14.410 -88.197 1.00 79.06 880 GLN A N 1
ATOM 7004 C CA . GLN A 1 880 ? 7.608 -14.886 -86.806 1.00 79.06 880 GLN A CA 1
ATOM 7005 C C . GLN A 1 880 ? 8.739 -15.824 -86.343 1.00 79.06 880 GLN A C 1
ATOM 7007 O O . GLN A 1 880 ? 9.218 -15.680 -85.214 1.00 79.06 880 GLN A O 1
ATOM 7012 N N . VAL A 1 881 ? 9.207 -16.743 -87.193 1.00 80.44 881 VAL A N 1
ATOM 7013 C CA . VAL A 1 881 ? 10.314 -17.666 -86.872 1.00 80.44 881 VAL A CA 1
ATOM 7014 C C . VAL A 1 881 ? 11.628 -16.906 -86.646 1.00 80.44 881 VAL A C 1
ATOM 7016 O O . VAL A 1 881 ? 12.311 -17.129 -85.641 1.00 80.44 881 VAL A O 1
ATOM 7019 N N . ILE A 1 882 ? 11.947 -15.942 -87.520 1.00 83.81 882 ILE A N 1
ATOM 7020 C CA . ILE A 1 882 ? 13.116 -15.063 -87.378 1.00 83.81 882 ILE A CA 1
ATOM 7021 C C . ILE A 1 882 ? 12.992 -14.225 -86.099 1.00 83.81 882 ILE A C 1
ATOM 7023 O O . ILE A 1 882 ? 13.924 -14.218 -85.293 1.00 83.81 882 ILE A O 1
ATOM 7027 N N . ARG A 1 883 ? 11.832 -13.587 -85.854 1.00 81.38 883 ARG A N 1
ATOM 7028 C CA . ARG A 1 883 ? 11.558 -12.829 -84.610 1.00 81.38 883 ARG A CA 1
ATOM 7029 C C . ARG A 1 883 ? 11.813 -13.691 -83.371 1.00 81.38 883 ARG A C 1
ATOM 7031 O O . ARG A 1 883 ? 12.448 -13.240 -82.419 1.00 81.38 883 ARG A O 1
ATOM 7038 N N . GLY A 1 884 ? 11.340 -14.938 -83.392 1.00 80.00 884 GLY A N 1
ATOM 7039 C CA . GLY A 1 884 ? 11.495 -15.903 -82.307 1.00 80.00 884 GLY A CA 1
ATOM 7040 C C . GLY A 1 884 ? 12.951 -16.273 -82.018 1.00 80.00 884 GLY A C 1
ATOM 7041 O O . GLY A 1 884 ? 13.315 -16.395 -80.848 1.00 80.00 884 GLY A O 1
ATOM 7042 N N . LYS A 1 885 ? 13.796 -16.408 -83.051 1.00 84.12 885 LYS A N 1
ATOM 7043 C CA . LYS A 1 885 ? 15.238 -16.654 -82.882 1.00 84.12 885 LYS A CA 1
ATOM 7044 C C . LYS A 1 885 ? 16.014 -15.398 -82.489 1.00 84.12 885 LYS A C 1
ATOM 7046 O O . LYS A 1 885 ? 16.797 -15.466 -81.547 1.00 84.12 885 LYS A O 1
ATOM 7051 N N . ILE A 1 886 ? 15.775 -14.255 -83.137 1.00 86.88 886 ILE A N 1
ATOM 7052 C CA . ILE A 1 886 ? 16.466 -12.991 -82.828 1.00 86.88 886 ILE A CA 1
ATOM 7053 C C . ILE A 1 886 ? 16.262 -12.608 -81.357 1.00 86.88 886 ILE A C 1
ATOM 7055 O O . ILE A 1 886 ? 17.235 -12.320 -80.668 1.00 86.88 886 ILE A O 1
ATOM 7059 N N . ARG A 1 887 ? 15.036 -12.724 -80.828 1.00 81.88 887 ARG A N 1
ATOM 7060 C CA . ARG A 1 887 ? 14.724 -12.472 -79.405 1.00 81.88 887 ARG A CA 1
ATOM 7061 C C . ARG A 1 887 ? 15.475 -13.367 -78.406 1.00 81.88 887 ARG A C 1
ATOM 7063 O O . ARG A 1 887 ? 15.477 -13.045 -77.221 1.00 81.88 887 ARG A O 1
ATOM 7070 N N . ARG A 1 888 ? 16.073 -14.480 -78.850 1.00 84.44 888 ARG A N 1
ATOM 7071 C CA . ARG A 1 888 ? 16.869 -15.408 -78.021 1.00 84.44 888 ARG A CA 1
ATOM 7072 C C . ARG A 1 888 ? 18.377 -15.137 -78.086 1.00 84.44 888 ARG A C 1
ATOM 7074 O O . ARG A 1 888 ? 19.110 -15.697 -77.278 1.00 84.44 888 ARG A O 1
ATOM 7081 N N . LEU A 1 889 ? 18.844 -14.303 -79.018 1.00 86.12 889 LEU A N 1
ATOM 7082 C CA . LEU A 1 889 ? 20.247 -13.886 -79.080 1.00 86.12 889 LEU A CA 1
ATOM 7083 C C . LEU A 1 889 ? 20.591 -12.956 -77.898 1.00 86.12 889 LEU A C 1
ATOM 7085 O O . LEU A 1 889 ? 19.714 -12.219 -77.438 1.00 86.12 889 LEU A O 1
ATOM 7089 N N . PRO A 1 890 ? 21.857 -12.887 -77.446 1.00 86.88 890 PRO A N 1
ATOM 7090 C CA . PRO A 1 890 ? 22.299 -11.844 -76.519 1.00 86.88 890 PRO A CA 1
ATOM 7091 C C . PRO A 1 890 ? 22.062 -10.436 -77.092 1.00 86.88 890 PRO A C 1
ATOM 7093 O O . PRO A 1 890 ? 22.164 -10.233 -78.302 1.00 86.88 890 PRO A O 1
ATOM 7096 N N . MET A 1 891 ? 21.805 -9.437 -76.238 1.00 84.19 891 MET A N 1
ATOM 7097 C CA . MET A 1 891 ? 21.468 -8.065 -76.674 1.00 84.19 891 MET A CA 1
ATOM 7098 C C . MET A 1 891 ? 22.480 -7.468 -77.667 1.00 84.19 891 MET A C 1
ATOM 7100 O O . MET A 1 891 ? 22.075 -6.899 -78.679 1.00 84.19 891 MET A O 1
ATOM 7104 N N . VAL A 1 892 ? 23.783 -7.675 -77.440 1.00 88.12 892 VAL A N 1
ATOM 7105 C CA . VAL A 1 892 ? 24.843 -7.213 -78.354 1.00 88.12 892 VAL A CA 1
ATOM 7106 C C . VAL A 1 892 ? 24.746 -7.859 -79.744 1.00 88.12 892 VAL A C 1
ATOM 7108 O O . VAL A 1 892 ? 24.947 -7.170 -80.743 1.00 88.12 892 VAL A O 1
ATOM 7111 N N . HIS A 1 893 ? 24.369 -9.141 -79.843 1.00 90.56 893 HIS A N 1
ATOM 7112 C CA . HIS A 1 893 ? 24.115 -9.802 -81.128 1.00 90.56 893 HIS A CA 1
ATOM 7113 C C . HIS A 1 893 ? 22.871 -9.214 -81.803 1.00 90.56 893 HIS A C 1
ATOM 7115 O O . HIS A 1 893 ? 22.941 -8.869 -82.978 1.00 90.56 893 HIS A O 1
ATOM 7121 N N . GLN A 1 894 ? 21.764 -9.020 -81.069 1.00 88.44 894 GLN A N 1
ATOM 7122 C CA . GLN A 1 894 ? 20.536 -8.413 -81.615 1.00 88.44 894 GLN A CA 1
ATOM 7123 C C . GLN A 1 894 ? 20.803 -7.019 -82.206 1.00 88.44 894 GLN A C 1
ATOM 7125 O O . GLN A 1 894 ? 20.396 -6.724 -83.329 1.00 88.44 894 GLN A O 1
ATOM 7130 N N . GLN A 1 895 ? 21.522 -6.171 -81.467 1.00 88.56 895 GLN A N 1
ATOM 7131 C CA . GLN A 1 895 ? 21.841 -4.799 -81.868 1.00 88.56 895 GLN A CA 1
ATOM 7132 C C . GLN A 1 895 ? 22.862 -4.751 -83.015 1.00 88.56 895 GLN A C 1
ATOM 7134 O O . GLN A 1 895 ? 22.694 -3.974 -83.954 1.00 88.56 895 GLN A O 1
ATOM 7139 N N . THR A 1 896 ? 23.892 -5.603 -82.977 1.00 92.56 896 THR A N 1
ATOM 7140 C CA . THR A 1 896 ? 24.925 -5.668 -84.027 1.00 92.56 896 THR A CA 1
ATOM 7141 C C . THR A 1 896 ? 24.357 -6.232 -85.332 1.00 92.56 896 THR A C 1
ATOM 7143 O O . THR A 1 896 ? 24.632 -5.682 -86.398 1.00 92.56 896 THR A O 1
ATOM 7146 N N . LEU A 1 897 ? 23.502 -7.261 -85.259 1.00 92.19 897 LEU A N 1
ATOM 7147 C CA . LEU A 1 897 ? 22.749 -7.789 -86.400 1.00 92.19 897 LEU A CA 1
ATOM 7148 C C . LEU A 1 897 ? 21.841 -6.714 -87.000 1.00 92.19 897 LEU A C 1
ATOM 7150 O O . LEU A 1 897 ? 21.885 -6.496 -88.207 1.00 92.19 897 LEU A O 1
ATOM 7154 N N . LYS A 1 898 ? 21.072 -6.004 -86.163 1.00 90.19 898 LYS A N 1
ATOM 7155 C CA . LYS A 1 898 ? 20.201 -4.911 -86.607 1.00 90.19 898 LYS A CA 1
ATOM 7156 C C . LYS A 1 898 ? 20.987 -3.849 -87.388 1.00 90.19 898 LYS A C 1
ATOM 7158 O O . LYS A 1 898 ? 20.654 -3.591 -88.540 1.00 90.19 898 LYS A O 1
ATOM 7163 N N . VAL A 1 899 ? 22.052 -3.291 -86.805 1.00 91.31 899 VAL A N 1
ATOM 7164 C CA . VAL A 1 899 ? 22.853 -2.228 -87.447 1.00 91.31 899 VAL A CA 1
ATOM 7165 C C . VAL A 1 899 ? 23.528 -2.709 -88.738 1.00 91.31 899 VAL A C 1
ATOM 7167 O O . VAL A 1 899 ? 23.623 -1.940 -89.696 1.00 91.31 899 VAL A O 1
ATOM 7170 N N . LEU A 1 900 ? 23.962 -3.974 -88.802 1.00 94.00 900 LEU A N 1
ATOM 7171 C CA . LEU A 1 900 ? 24.515 -4.559 -90.025 1.00 94.00 900 LEU A CA 1
ATOM 7172 C C . LEU A 1 900 ? 23.456 -4.679 -91.130 1.00 94.00 900 LEU A C 1
ATOM 7174 O O . LEU A 1 900 ? 23.695 -4.237 -92.250 1.00 94.00 900 LEU A O 1
ATOM 7178 N N . VAL A 1 901 ? 22.286 -5.243 -90.823 1.00 92.31 901 VAL A N 1
ATOM 7179 C CA . VAL A 1 901 ? 21.202 -5.442 -91.798 1.00 92.31 901 VAL A CA 1
ATOM 7180 C C . VAL A 1 901 ? 20.644 -4.095 -92.281 1.00 92.31 901 VAL A C 1
ATOM 7182 O O . VAL A 1 901 ? 20.478 -3.901 -93.485 1.00 92.31 901 VAL A O 1
ATOM 7185 N N . GLU A 1 902 ? 20.471 -3.119 -91.383 1.00 91.81 902 GLU A N 1
ATOM 7186 C CA . GLU A 1 902 ? 20.103 -1.738 -91.733 1.00 91.81 902 GLU A CA 1
ATOM 7187 C C . GLU A 1 902 ? 21.143 -1.068 -92.650 1.00 91.81 902 GLU A C 1
ATOM 7189 O O . GLU A 1 902 ? 20.774 -0.282 -93.524 1.00 91.81 902 GLU A O 1
ATOM 7194 N N . HIS A 1 903 ? 22.437 -1.360 -92.480 1.00 94.12 903 HIS A N 1
ATOM 7195 C CA . HIS A 1 903 ? 23.487 -0.871 -93.377 1.00 94.12 903 HIS A CA 1
ATOM 7196 C C . HIS A 1 903 ? 23.445 -1.550 -94.751 1.00 94.12 903 HIS A C 1
ATOM 7198 O O . HIS A 1 903 ? 23.505 -0.864 -95.770 1.00 94.12 903 HIS A O 1
ATOM 7204 N N . LEU A 1 904 ? 23.281 -2.875 -94.809 1.00 94.81 904 LEU A N 1
ATOM 7205 C CA . LEU A 1 904 ? 23.160 -3.587 -96.085 1.00 94.81 904 LEU A CA 1
ATOM 7206 C C . LEU A 1 904 ? 21.937 -3.105 -96.880 1.00 94.81 904 LEU A C 1
ATOM 7208 O O . LEU A 1 904 ? 22.060 -2.864 -98.079 1.00 94.81 904 LEU A O 1
ATOM 7212 N N . ALA A 1 905 ? 20.808 -2.829 -96.219 1.00 92.38 905 ALA A N 1
ATOM 7213 C CA . ALA A 1 905 ? 19.640 -2.214 -96.852 1.00 92.38 905 ALA A CA 1
ATOM 7214 C C . ALA A 1 905 ? 19.949 -0.833 -97.475 1.00 92.38 905 ALA A C 1
ATOM 7216 O O . ALA A 1 905 ? 19.484 -0.535 -98.578 1.00 92.38 905 ALA A O 1
ATOM 7217 N N . ARG A 1 906 ? 20.798 -0.007 -96.836 1.00 93.81 906 ARG A N 1
ATOM 7218 C CA . ARG A 1 906 ? 21.277 1.262 -97.424 1.00 93.81 906 ARG A CA 1
ATOM 7219 C C . ARG A 1 906 ? 22.160 1.048 -98.654 1.00 93.81 906 ARG A C 1
ATOM 7221 O O . ARG A 1 906 ? 22.061 1.835 -99.593 1.00 93.81 906 ARG A O 1
ATOM 7228 N N . VAL A 1 907 ? 22.975 -0.008 -98.693 1.00 93.44 907 VAL A N 1
ATOM 7229 C CA . VAL A 1 907 ? 23.779 -0.359 -99.882 1.00 93.44 907 VAL A CA 1
ATOM 7230 C C . VAL A 1 907 ? 22.880 -0.782 -101.051 1.00 93.44 907 VAL A C 1
ATOM 7232 O O . VAL A 1 907 ? 23.104 -0.316 -102.169 1.00 93.44 907 VAL A O 1
ATOM 7235 N N . VAL A 1 908 ? 21.826 -1.572 -100.795 1.00 93.00 908 VAL A N 1
ATOM 7236 C CA . VAL A 1 908 ? 20.819 -1.952 -101.812 1.00 93.00 908 VAL A CA 1
ATOM 7237 C C . VAL A 1 908 ? 20.070 -0.732 -102.347 1.00 93.00 908 VAL A C 1
ATOM 7239 O O . VAL A 1 908 ? 19.861 -0.624 -103.553 1.00 93.00 908 VAL A O 1
ATOM 7242 N N . ALA A 1 909 ? 19.725 0.234 -101.490 1.00 91.25 909 ALA A N 1
ATOM 7243 C CA . ALA A 1 909 ? 19.096 1.485 -101.925 1.00 91.25 909 ALA A CA 1
ATOM 7244 C C . ALA A 1 909 ? 19.974 2.317 -102.890 1.00 91.25 909 ALA A C 1
ATOM 7246 O O . ALA A 1 909 ? 19.457 3.186 -103.587 1.00 91.25 909 ALA A O 1
ATOM 7247 N N . HIS A 1 910 ? 21.280 2.030 -102.970 1.00 92.69 910 HIS A N 1
ATOM 7248 C CA . HIS A 1 910 ? 22.232 2.649 -103.899 1.00 92.69 910 HIS A CA 1
ATOM 7249 C C . HIS A 1 910 ? 22.712 1.677 -105.001 1.00 92.69 910 HIS A C 1
ATOM 7251 O O . HIS A 1 910 ? 23.704 1.959 -105.680 1.00 92.69 910 HIS A O 1
ATOM 7257 N N . ALA A 1 911 ? 22.011 0.554 -105.225 1.00 90.50 911 ALA A N 1
ATOM 7258 C CA . ALA A 1 911 ? 22.379 -0.497 -106.187 1.00 90.50 911 ALA A CA 1
ATOM 7259 C C . ALA A 1 911 ? 22.618 0.008 -107.622 1.00 90.50 911 ALA A C 1
ATOM 7261 O O . ALA A 1 911 ? 23.444 -0.558 -108.340 1.00 90.50 911 ALA A O 1
ATOM 7262 N N . GLU A 1 912 ? 21.974 1.105 -108.039 1.00 90.12 912 GLU A N 1
ATOM 7263 C CA . GLU A 1 912 ? 22.240 1.752 -109.333 1.00 90.12 912 GLU A CA 1
ATOM 7264 C C . GLU A 1 912 ? 23.711 2.161 -109.510 1.00 90.12 912 GLU A C 1
ATOM 7266 O O . GLU A 1 912 ? 24.239 2.082 -110.623 1.00 90.12 912 GLU A O 1
ATOM 7271 N N . ARG A 1 913 ? 24.379 2.572 -108.423 1.00 89.38 913 ARG A N 1
ATOM 7272 C CA . ARG A 1 913 ? 25.779 3.027 -108.407 1.00 89.38 913 ARG A CA 1
ATOM 7273 C C . ARG A 1 913 ? 26.716 1.944 -107.889 1.00 89.38 913 ARG A C 1
ATOM 7275 O O . ARG A 1 913 ? 27.703 1.631 -108.546 1.00 89.38 913 ARG A O 1
ATOM 7282 N N . THR A 1 914 ? 26.368 1.306 -106.769 1.00 91.12 914 THR A N 1
ATOM 7283 C CA . THR A 1 914 ? 27.188 0.240 -106.172 1.00 91.12 914 THR A CA 1
ATOM 7284 C C . THR A 1 914 ? 27.200 -1.044 -107.000 1.00 91.12 914 THR A C 1
ATOM 7286 O O . THR A 1 914 ? 28.109 -1.852 -106.839 1.00 91.12 914 THR A O 1
ATOM 7289 N N . LYS A 1 915 ? 26.211 -1.269 -107.877 1.00 91.81 915 LYS A N 1
ATOM 7290 C CA . LYS A 1 915 ? 25.980 -2.547 -108.584 1.00 91.81 915 LYS A CA 1
ATOM 7291 C C . LYS A 1 915 ? 25.839 -3.748 -107.634 1.00 91.81 915 LYS A C 1
ATOM 7293 O O . LYS A 1 915 ? 26.182 -4.873 -108.004 1.00 91.81 915 LYS A O 1
ATOM 7298 N N . MET A 1 916 ? 25.356 -3.489 -106.416 1.00 92.56 916 MET A N 1
ATOM 7299 C CA . MET A 1 916 ? 25.127 -4.467 -105.353 1.00 92.56 916 MET A CA 1
ATOM 7300 C C . MET A 1 916 ? 23.659 -4.422 -104.920 1.00 92.56 916 MET A C 1
ATOM 7302 O O . MET A 1 916 ? 23.269 -3.618 -104.076 1.00 92.56 916 MET A O 1
ATOM 7306 N N . ASP A 1 917 ? 22.846 -5.285 -105.524 1.00 92.06 917 ASP A N 1
ATOM 7307 C CA . ASP A 1 917 ? 21.483 -5.572 -105.072 1.00 92.06 917 ASP A CA 1
ATOM 7308 C C . ASP A 1 917 ? 21.479 -6.499 -103.835 1.00 92.06 917 ASP A C 1
ATOM 7310 O O . ASP A 1 917 ? 22.524 -6.972 -103.371 1.00 92.06 917 ASP A O 1
ATOM 7314 N N . ALA A 1 918 ? 20.289 -6.746 -103.277 1.00 90.00 918 ALA A N 1
ATOM 7315 C CA . ALA A 1 918 ? 20.126 -7.554 -102.068 1.00 90.00 918 ALA A CA 1
ATOM 7316 C C . ALA A 1 918 ? 20.669 -8.983 -102.251 1.00 90.00 918 ALA A C 1
ATOM 7318 O O . ALA A 1 918 ? 21.345 -9.499 -101.363 1.00 90.00 918 ALA A O 1
ATOM 7319 N N . LYS A 1 919 ? 20.479 -9.571 -103.437 1.00 89.62 919 LYS A N 1
ATOM 7320 C CA . LYS A 1 919 ? 20.994 -10.887 -103.824 1.00 89.62 919 LYS A CA 1
ATOM 7321 C C . LYS A 1 919 ? 22.524 -10.950 -103.891 1.00 89.62 919 LYS A C 1
ATOM 7323 O O . LYS A 1 919 ? 23.135 -11.870 -103.347 1.00 89.62 919 LYS A O 1
ATOM 7328 N N . ASN A 1 920 ? 23.170 -9.967 -104.519 1.00 91.25 920 ASN A N 1
ATOM 7329 C CA . ASN A 1 920 ? 24.631 -9.884 -104.578 1.00 91.25 920 ASN A CA 1
ATOM 7330 C C . ASN A 1 920 ? 25.246 -9.668 -103.186 1.00 91.25 920 ASN A C 1
ATOM 7332 O O . ASN A 1 920 ? 26.335 -10.175 -102.918 1.00 91.25 920 ASN A O 1
ATOM 7336 N N . LEU A 1 921 ? 24.560 -8.957 -102.282 1.00 92.12 921 LEU A N 1
ATOM 7337 C CA . LEU A 1 921 ? 24.981 -8.849 -100.881 1.00 92.12 921 LEU A CA 1
ATOM 7338 C C . LEU A 1 921 ? 24.719 -10.137 -100.093 1.00 92.12 921 LEU A C 1
ATOM 7340 O O . LEU A 1 921 ? 25.589 -10.535 -99.324 1.00 92.12 921 LEU A O 1
ATOM 7344 N N . ALA A 1 922 ? 23.598 -10.827 -100.320 1.00 90.00 922 ALA A N 1
ATOM 7345 C CA . ALA A 1 922 ? 23.281 -12.111 -99.694 1.00 90.00 922 ALA A CA 1
ATOM 7346 C C . ALA A 1 922 ? 24.356 -13.175 -99.978 1.00 90.00 922 ALA A C 1
ATOM 7348 O O . ALA A 1 922 ? 24.818 -13.845 -99.055 1.00 90.00 922 ALA A O 1
ATOM 7349 N N . ILE A 1 923 ? 24.846 -13.249 -101.222 1.00 88.19 923 ILE A N 1
ATOM 7350 C CA . ILE A 1 923 ? 25.964 -14.126 -101.619 1.00 88.19 923 ILE A CA 1
ATOM 7351 C C . ILE A 1 923 ? 27.259 -13.793 -100.851 1.00 88.19 923 ILE A C 1
ATOM 7353 O O . ILE A 1 923 ? 28.034 -14.691 -100.529 1.00 88.19 923 ILE A O 1
ATOM 7357 N N . VAL A 1 924 ? 27.508 -12.515 -100.537 1.00 90.88 924 VAL A N 1
ATOM 7358 C CA . VAL A 1 924 ? 28.721 -12.067 -99.825 1.00 90.88 924 VAL A CA 1
ATOM 7359 C C . VAL A 1 924 ? 28.595 -12.185 -98.300 1.00 90.88 924 VAL A C 1
ATOM 7361 O O . VAL A 1 924 ? 29.605 -12.400 -97.629 1.00 90.88 924 VAL A O 1
ATOM 7364 N N . PHE A 1 925 ? 27.390 -12.032 -97.745 1.00 92.75 925 PHE A N 1
ATOM 7365 C CA . PHE A 1 925 ? 27.157 -11.957 -96.299 1.00 92.75 925 PHE A CA 1
ATOM 7366 C C . PHE A 1 925 ? 26.524 -13.199 -95.668 1.00 92.75 925 PHE A C 1
ATOM 7368 O O . PHE A 1 925 ? 26.624 -13.332 -94.451 1.00 92.75 925 PHE A O 1
ATOM 7375 N N . GLY A 1 926 ? 25.954 -14.136 -96.434 1.00 88.38 926 GLY A N 1
ATOM 7376 C CA . GLY A 1 926 ? 25.342 -15.352 -95.882 1.00 88.38 926 GLY A CA 1
ATOM 7377 C C . GLY A 1 926 ? 26.290 -16.132 -94.961 1.00 88.38 926 GLY A C 1
ATOM 7378 O O . GLY A 1 926 ? 25.970 -16.366 -93.797 1.00 88.38 926 GLY A O 1
ATOM 7379 N N . THR A 1 927 ? 27.508 -16.431 -95.423 1.00 87.31 927 THR A N 1
ATOM 7380 C CA . THR A 1 927 ? 28.537 -17.107 -94.606 1.00 87.31 927 THR A CA 1
ATOM 7381 C C . THR A 1 927 ? 29.122 -16.223 -93.498 1.00 87.31 927 THR A C 1
ATOM 7383 O O . THR A 1 927 ? 29.573 -16.736 -92.479 1.00 87.31 927 THR A O 1
ATOM 7386 N N . VAL A 1 928 ? 29.085 -14.894 -93.654 1.00 90.31 928 VAL A N 1
ATOM 7387 C CA . VAL A 1 928 ? 29.587 -13.923 -92.659 1.00 90.31 928 VAL A CA 1
ATOM 7388 C C . VAL A 1 928 ? 28.599 -13.731 -91.498 1.00 90.31 928 VAL A C 1
ATOM 7390 O O . VAL A 1 928 ? 29.019 -13.453 -90.378 1.00 90.31 928 VAL A O 1
ATOM 7393 N N . ILE A 1 929 ? 27.293 -13.877 -91.745 1.00 91.62 929 ILE A N 1
ATOM 7394 C CA . ILE A 1 929 ? 26.230 -13.687 -90.745 1.00 91.62 929 ILE A CA 1
ATOM 7395 C C . ILE A 1 929 ? 25.834 -15.014 -90.084 1.00 91.62 929 ILE A C 1
ATOM 7397 O O . ILE A 1 929 ? 25.721 -15.060 -88.858 1.00 91.62 929 ILE A O 1
ATOM 7401 N N . PHE A 1 930 ? 25.642 -16.083 -90.869 1.00 90.38 930 PHE A N 1
ATOM 7402 C CA . PHE A 1 930 ? 25.157 -17.383 -90.377 1.00 90.38 930 PHE A CA 1
ATOM 7403 C C . PHE A 1 930 ? 26.274 -18.372 -90.000 1.00 90.38 930 PHE A C 1
ATOM 7405 O O . PHE A 1 930 ? 26.003 -19.375 -89.323 1.00 90.38 930 PHE A O 1
ATOM 7412 N N . GLY A 1 931 ? 27.514 -18.076 -90.405 1.00 83.94 931 GLY A N 1
ATOM 7413 C CA . GLY A 1 931 ? 28.672 -18.967 -90.328 1.00 83.94 931 GLY A CA 1
ATOM 7414 C C . GLY A 1 931 ? 28.792 -19.893 -91.541 1.00 83.94 931 GLY A C 1
ATOM 7415 O O . GLY A 1 931 ? 27.934 -19.912 -92.425 1.00 83.94 931 GLY A O 1
ATOM 7416 N N . GLU A 1 932 ? 29.863 -20.682 -91.573 1.00 77.56 932 GLU A N 1
ATOM 7417 C CA . GLU A 1 932 ? 30.021 -21.778 -92.532 1.00 77.56 932 GLU A CA 1
ATOM 7418 C C . GLU A 1 932 ? 29.305 -23.033 -91.997 1.00 77.56 932 GLU A C 1
ATOM 7420 O O . GLU A 1 932 ? 29.483 -23.422 -90.843 1.00 77.56 932 GLU A O 1
ATOM 7425 N N . ASP A 1 933 ? 28.464 -23.655 -92.827 1.00 68.12 933 ASP A N 1
ATOM 7426 C CA . ASP A 1 933 ? 27.792 -24.925 -92.528 1.00 68.12 933 ASP A CA 1
ATOM 7427 C C . ASP A 1 933 ? 28.520 -26.071 -93.249 1.00 68.12 933 ASP A C 1
ATOM 7429 O O . ASP A 1 933 ? 28.777 -25.972 -94.450 1.00 68.12 933 ASP A O 1
ATOM 7433 N N . GLU A 1 934 ? 28.815 -27.184 -92.563 1.00 58.31 934 GLU A N 1
ATOM 7434 C CA . GLU A 1 934 ? 29.264 -28.393 -93.267 1.00 58.31 934 GLU A CA 1
ATOM 7435 C C . GLU A 1 934 ? 28.147 -28.898 -94.195 1.00 58.31 934 GLU A C 1
ATOM 7437 O O . GLU A 1 934 ? 27.061 -29.268 -93.744 1.00 58.31 934 GLU A O 1
ATOM 7442 N N . MET A 1 935 ? 28.440 -28.960 -95.497 1.00 58.81 935 MET A N 1
ATOM 7443 C CA . MET A 1 935 ? 27.564 -29.576 -96.494 1.00 58.81 935 MET A CA 1
ATOM 7444 C C . MET A 1 935 ? 27.288 -31.044 -96.100 1.00 58.81 935 MET A C 1
ATOM 7446 O O . MET A 1 935 ? 28.250 -31.786 -95.865 1.00 58.81 935 MET A O 1
ATOM 7450 N N . PRO A 1 936 ? 26.022 -31.505 -96.035 1.00 54.59 936 PRO A N 1
ATOM 7451 C CA . PRO A 1 936 ? 25.717 -32.885 -95.664 1.00 54.59 936 PRO A CA 1
ATOM 7452 C C . PRO A 1 936 ? 26.368 -33.868 -96.645 1.00 54.59 936 PRO A C 1
ATOM 7454 O O . PRO A 1 936 ? 26.132 -33.815 -97.850 1.00 54.59 936 PRO A O 1
ATOM 7457 N N . LYS A 1 937 ? 27.191 -34.784 -96.116 1.00 51.00 937 LYS A N 1
ATOM 7458 C CA . LYS A 1 937 ? 28.067 -35.710 -96.867 1.00 51.00 937 LYS A CA 1
ATOM 7459 C C . LYS A 1 937 ? 27.306 -36.894 -97.507 1.00 51.00 937 LYS A C 1
ATOM 7461 O O . LYS A 1 937 ? 27.771 -38.031 -97.479 1.00 51.00 937 LYS A O 1
ATOM 7466 N N . SER A 1 938 ? 26.133 -36.628 -98.082 1.00 46.16 938 SER A N 1
ATOM 7467 C CA . SER A 1 938 ? 25.290 -37.596 -98.793 1.00 46.16 938 SER A CA 1
ATOM 7468 C C . SER A 1 938 ? 25.649 -37.618 -100.280 1.00 46.16 938 SER A C 1
ATOM 7470 O O . SER A 1 938 ? 25.487 -36.620 -100.975 1.00 46.16 938 SER A O 1
ATOM 7472 N N . GLY A 1 939 ? 26.140 -38.755 -100.779 1.00 49.59 939 GLY A N 1
ATOM 7473 C CA . GLY A 1 939 ? 26.637 -38.899 -102.154 1.00 49.59 939 GLY A CA 1
ATOM 7474 C C . GLY A 1 939 ? 25.543 -38.960 -103.226 1.00 49.59 939 GLY A C 1
ATOM 7475 O O . GLY A 1 939 ? 25.322 -40.023 -103.800 1.00 49.59 939 GLY A O 1
ATOM 7476 N N . GLY A 1 940 ? 24.883 -37.834 -103.506 1.00 45.69 940 GLY A N 1
ATOM 7477 C CA . GLY A 1 940 ? 23.898 -37.679 -104.580 1.00 45.69 940 GLY A CA 1
ATOM 7478 C C . GLY A 1 940 ? 24.126 -36.393 -105.378 1.00 45.69 940 GLY A C 1
ATOM 7479 O O . GLY A 1 940 ? 23.997 -35.311 -104.825 1.00 45.69 940 GLY A O 1
ATOM 7480 N N . ASP A 1 941 ? 24.482 -36.556 -106.655 1.00 46.53 941 ASP A N 1
ATOM 7481 C CA . ASP A 1 941 ? 24.651 -35.548 -107.719 1.00 46.53 941 ASP A CA 1
ATOM 7482 C C . ASP A 1 941 ? 25.141 -34.128 -107.331 1.00 46.53 941 ASP A C 1
ATOM 7484 O O . ASP A 1 941 ? 24.381 -33.252 -106.917 1.00 46.53 941 ASP A O 1
ATOM 7488 N N . LEU A 1 942 ? 26.419 -33.851 -107.617 1.00 51.88 942 LEU A N 1
ATOM 7489 C CA . LEU A 1 942 ? 27.036 -32.527 -107.454 1.00 51.88 942 LEU A CA 1
ATOM 7490 C C . LEU A 1 942 ? 26.383 -31.423 -108.311 1.00 51.88 942 LEU A C 1
ATOM 7492 O O . LEU A 1 942 ? 26.544 -30.245 -107.993 1.00 51.88 942 LEU A O 1
ATOM 7496 N N . LEU A 1 943 ? 25.631 -31.767 -109.363 1.00 51.97 943 LEU A N 1
ATOM 7497 C CA . LEU A 1 943 ? 24.898 -30.793 -110.179 1.00 51.97 943 LEU A CA 1
ATOM 7498 C C . LEU A 1 943 ? 23.673 -30.220 -109.444 1.00 51.97 943 LEU A C 1
ATOM 7500 O O . LEU A 1 943 ? 23.269 -29.089 -109.721 1.00 51.97 943 LEU A O 1
ATOM 7504 N N . ALA A 1 944 ? 23.122 -30.941 -108.459 1.00 53.22 944 ALA A N 1
ATOM 7505 C CA . ALA A 1 944 ? 21.976 -30.483 -107.671 1.00 53.22 944 ALA A CA 1
ATOM 7506 C C . ALA A 1 944 ? 22.313 -29.294 -106.749 1.00 53.22 944 ALA A C 1
ATOM 7508 O O . ALA A 1 944 ? 21.425 -28.506 -106.422 1.00 53.22 944 ALA A O 1
ATOM 7509 N N . VAL A 1 945 ? 23.588 -29.100 -106.390 1.00 51.50 945 VAL A N 1
ATOM 7510 C CA . VAL A 1 945 ? 24.051 -27.996 -105.522 1.00 51.50 945 VAL A CA 1
ATOM 7511 C C . VAL A 1 945 ? 23.773 -26.616 -106.141 1.00 51.50 945 VAL A C 1
ATOM 7513 O O . VAL A 1 945 ? 23.582 -25.641 -105.420 1.00 51.50 945 VAL A O 1
ATOM 7516 N N . HIS A 1 946 ? 23.658 -26.521 -107.471 1.00 50.66 946 HIS A N 1
ATOM 7517 C CA . HIS A 1 946 ? 23.271 -25.285 -108.165 1.00 50.66 946 HIS A CA 1
ATOM 7518 C C . HIS A 1 946 ? 21.753 -25.008 -108.187 1.00 50.66 946 HIS A C 1
ATOM 7520 O O . HIS A 1 946 ? 21.338 -23.978 -108.720 1.00 50.66 946 HIS A O 1
ATOM 7526 N N . SER A 1 947 ? 20.916 -25.898 -107.636 1.00 54.66 947 SER A N 1
ATOM 7527 C CA . SER A 1 947 ? 19.449 -25.745 -107.634 1.00 54.66 947 SER A CA 1
ATOM 7528 C C . SER A 1 947 ? 18.881 -25.088 -106.370 1.00 54.66 947 SER A C 1
ATOM 7530 O O . SER A 1 947 ? 17.796 -24.506 -106.421 1.00 54.66 947 SER A O 1
ATOM 7532 N N . TRP A 1 948 ? 19.602 -25.156 -105.247 1.00 64.81 948 TRP A N 1
ATOM 7533 C CA . TRP A 1 948 ? 19.134 -24.652 -103.955 1.00 64.81 948 TRP A CA 1
ATOM 7534 C C . TRP A 1 948 ? 19.169 -23.119 -103.909 1.00 64.81 948 TRP A C 1
ATOM 7536 O O . TRP A 1 948 ? 20.191 -22.495 -104.195 1.00 64.81 948 TRP A O 1
ATOM 7546 N N . LYS A 1 949 ? 18.044 -22.507 -103.526 1.00 70.75 949 LYS A N 1
ATOM 7547 C CA . LYS A 1 949 ? 17.924 -21.062 -103.301 1.00 70.75 949 LYS A CA 1
ATOM 7548 C C . LYS A 1 949 ? 17.837 -20.808 -101.801 1.00 70.75 949 LYS A C 1
ATOM 7550 O O . LYS A 1 949 ? 16.857 -21.192 -101.182 1.00 70.75 949 LYS A O 1
ATOM 7555 N N . ASP A 1 950 ? 18.857 -20.164 -101.251 1.00 83.75 950 ASP A N 1
ATOM 7556 C CA . ASP A 1 950 ? 18.890 -19.662 -99.875 1.00 83.75 950 ASP A CA 1
ATOM 7557 C C . ASP A 1 950 ? 18.595 -18.156 -99.923 1.00 83.75 950 ASP A C 1
ATOM 7559 O O . ASP A 1 950 ? 19.457 -17.368 -100.321 1.00 83.75 950 ASP A O 1
ATOM 7563 N N . THR A 1 951 ? 17.356 -17.762 -99.614 1.00 86.69 951 THR A N 1
ATOM 7564 C CA . THR A 1 951 ? 16.914 -16.357 -99.667 1.00 86.69 951 THR A CA 1
ATOM 7565 C C . THR A 1 951 ? 17.043 -15.641 -98.329 1.00 86.69 951 THR A C 1
ATOM 7567 O O . THR A 1 951 ? 17.004 -14.416 -98.316 1.00 86.69 951 THR A O 1
ATOM 7570 N N . LEU A 1 952 ? 17.284 -16.341 -97.210 1.00 87.25 952 LEU A N 1
ATOM 7571 C CA . LEU A 1 952 ? 17.141 -15.770 -95.860 1.00 87.25 952 LEU A CA 1
ATOM 7572 C C . LEU A 1 952 ? 17.961 -14.484 -95.636 1.00 87.25 952 LEU A C 1
ATOM 7574 O O . LEU A 1 952 ? 17.522 -13.585 -94.920 1.00 87.25 952 LEU A O 1
ATOM 7578 N N . CYS A 1 953 ? 19.150 -14.362 -96.236 1.00 88.69 953 CYS A N 1
ATOM 7579 C CA . CYS A 1 953 ? 19.935 -13.126 -96.137 1.00 88.69 953 CYS A CA 1
ATOM 7580 C C . CYS A 1 953 ? 19.355 -11.978 -96.988 1.00 88.69 953 CYS A C 1
ATOM 7582 O O . CYS A 1 953 ? 19.425 -10.824 -96.574 1.00 88.69 953 CYS A O 1
ATOM 7584 N N . GLU A 1 954 ? 18.784 -12.279 -98.156 1.00 89.25 954 GLU A N 1
ATOM 7585 C CA . GLU A 1 954 ? 18.087 -11.322 -99.029 1.00 89.25 954 GLU A CA 1
ATOM 7586 C C . GLU A 1 954 ? 16.768 -10.858 -98.378 1.00 89.25 954 GLU A C 1
ATOM 7588 O O . GLU A 1 954 ? 16.469 -9.660 -98.345 1.00 89.25 954 GLU A O 1
ATOM 7593 N N . ASP A 1 955 ? 16.050 -11.789 -97.746 1.00 86.25 955 ASP A N 1
ATOM 7594 C CA . ASP A 1 955 ? 14.834 -11.535 -96.972 1.00 86.25 955 ASP A CA 1
ATOM 7595 C C . ASP A 1 955 ? 15.121 -10.623 -95.772 1.00 86.25 955 ASP A C 1
ATOM 7597 O O . ASP A 1 955 ? 14.491 -9.579 -95.643 1.00 86.25 955 ASP A O 1
ATOM 7601 N N . LEU A 1 956 ? 16.135 -10.931 -94.948 1.00 87.12 956 LEU A N 1
ATOM 7602 C CA . LEU A 1 956 ? 16.540 -10.075 -93.819 1.00 87.12 956 LEU A CA 1
ATOM 7603 C C . LEU A 1 956 ? 16.873 -8.637 -94.255 1.00 87.12 956 LEU A C 1
ATOM 7605 O O . LEU A 1 956 ? 16.472 -7.683 -93.588 1.00 87.12 956 LEU A O 1
ATOM 7609 N N . ILE A 1 957 ? 17.606 -8.475 -95.364 1.00 88.81 957 ILE A N 1
ATOM 7610 C CA . ILE A 1 957 ? 18.004 -7.160 -95.895 1.00 88.81 957 ILE A CA 1
ATOM 7611 C C . ILE A 1 957 ? 16.782 -6.367 -96.382 1.00 88.81 957 ILE A C 1
ATOM 7613 O O . ILE A 1 957 ? 16.708 -5.157 -96.162 1.00 88.81 957 ILE A O 1
ATOM 7617 N N . THR A 1 958 ? 15.813 -7.025 -97.021 1.00 86.25 958 THR A N 1
ATOM 7618 C CA . THR A 1 958 ? 14.612 -6.362 -97.556 1.00 86.25 958 THR A CA 1
ATOM 7619 C C . THR A 1 958 ? 13.523 -6.136 -96.497 1.00 86.25 958 THR A C 1
ATOM 7621 O O . THR A 1 958 ? 12.838 -5.112 -96.536 1.00 86.25 958 THR A O 1
ATOM 7624 N N . SER A 1 959 ? 13.393 -7.021 -95.503 1.00 79.38 959 SER A N 1
ATOM 7625 C CA . SER A 1 959 ? 12.337 -6.995 -94.478 1.00 79.38 959 SER A CA 1
ATOM 7626 C C . SER A 1 959 ? 12.649 -6.137 -93.244 1.00 79.38 959 SER A C 1
ATOM 7628 O O . SER A 1 959 ? 11.837 -6.091 -92.316 1.00 79.38 959 SER A O 1
ATOM 7630 N N . VAL A 1 960 ? 13.805 -5.463 -93.198 1.00 75.69 960 VAL A N 1
ATOM 7631 C CA . VAL A 1 960 ? 14.339 -4.772 -92.002 1.00 75.69 960 VAL A CA 1
ATOM 7632 C C . VAL A 1 960 ? 13.387 -3.738 -91.370 1.00 75.69 960 VAL A C 1
ATOM 7634 O O . VAL A 1 960 ? 13.483 -3.445 -90.181 1.00 75.69 960 VAL A O 1
ATOM 7637 N N . HIS A 1 961 ? 12.426 -3.222 -92.140 1.00 69.44 961 HIS A N 1
ATOM 7638 C CA . HIS A 1 961 ? 11.434 -2.235 -91.702 1.00 69.44 961 HIS A CA 1
ATOM 7639 C C . HIS A 1 961 ? 10.196 -2.835 -90.990 1.00 69.44 961 HIS A C 1
ATOM 7641 O O . HIS A 1 961 ? 9.311 -2.083 -90.582 1.00 69.44 961 HIS A O 1
ATOM 7647 N N . CYS A 1 962 ? 10.103 -4.163 -90.825 1.00 66.31 962 CYS A N 1
ATOM 7648 C CA . CYS A 1 962 ? 8.972 -4.833 -90.165 1.00 66.31 962 CYS A CA 1
ATOM 7649 C C . CYS A 1 962 ? 8.893 -4.499 -88.648 1.00 66.31 962 CYS A C 1
ATOM 7651 O O . CYS A 1 962 ? 9.843 -4.776 -87.903 1.00 66.31 962 CYS A O 1
ATOM 7653 N N . PRO A 1 963 ? 7.776 -3.936 -88.134 1.00 54.56 963 PRO A N 1
ATOM 7654 C CA . PRO A 1 963 ? 7.668 -3.540 -86.728 1.00 54.56 963 PRO A CA 1
ATOM 7655 C C . PRO A 1 963 ? 7.697 -4.724 -85.750 1.00 54.56 963 PRO A C 1
ATOM 7657 O O . PRO A 1 963 ? 6.966 -5.695 -85.918 1.00 54.56 963 PRO A O 1
ATOM 7660 N N . GLY A 1 964 ? 8.452 -4.606 -84.650 1.00 60.88 964 GLY A N 1
ATOM 7661 C CA . GLY A 1 964 ? 8.303 -5.479 -83.471 1.00 60.88 964 GLY A CA 1
ATOM 7662 C C . GLY A 1 964 ? 9.188 -6.733 -83.411 1.00 60.88 964 GLY A C 1
ATOM 7663 O O . GLY A 1 964 ? 8.850 -7.687 -82.706 1.00 60.88 964 GLY A O 1
ATOM 7664 N N . LEU A 1 965 ? 10.343 -6.736 -84.078 1.00 66.44 965 LEU A N 1
ATOM 7665 C CA . LEU A 1 965 ? 11.336 -7.826 -84.064 1.00 66.44 965 LEU A CA 1
ATOM 7666 C C . LEU A 1 965 ? 11.853 -8.200 -82.627 1.00 66.44 965 LEU A C 1
ATOM 7668 O O . LEU A 1 965 ? 12.454 -9.258 -82.472 1.00 66.44 965 LEU A O 1
ATOM 7672 N N . PHE A 1 966 ? 11.516 -7.438 -81.553 1.00 73.06 966 PHE A N 1
ATOM 7673 C CA . PHE A 1 966 ? 11.915 -7.619 -80.121 1.00 73.06 966 PHE A CA 1
ATOM 7674 C C . PHE A 1 966 ? 10.810 -7.177 -79.094 1.00 73.06 966 PHE A C 1
ATOM 7676 O O . PHE A 1 966 ? 10.081 -6.247 -79.433 1.00 73.06 966 PHE A O 1
ATOM 7683 N N . THR A 1 967 ? 10.638 -7.791 -77.884 1.00 47.97 967 THR A N 1
ATOM 7684 C CA . THR A 1 967 ? 9.818 -7.287 -76.698 1.00 47.97 967 THR A CA 1
ATOM 7685 C C . THR A 1 967 ? 9.701 -8.247 -75.458 1.00 47.97 967 THR A C 1
ATOM 7687 O O . THR A 1 967 ? 9.364 -9.411 -75.691 1.00 47.97 967 THR A O 1
ATOM 7690 N N . PRO A 1 968 ? 9.893 -7.801 -74.173 1.00 40.59 968 PRO A N 1
ATOM 7691 C CA . PRO A 1 968 ? 9.502 -8.594 -72.945 1.00 40.59 968 PRO A CA 1
ATOM 7692 C C . PRO A 1 968 ? 9.118 -7.873 -71.566 1.00 40.59 968 PRO A C 1
ATOM 7694 O O . PRO A 1 968 ? 9.722 -6.847 -71.260 1.00 40.59 968 PRO A O 1
ATOM 7697 N N . PRO A 1 969 ? 8.189 -8.406 -70.689 1.00 40.69 969 PRO A N 1
ATOM 7698 C CA . PRO A 1 969 ? 7.915 -7.976 -69.249 1.00 40.69 969 PRO A CA 1
ATOM 7699 C C . PRO A 1 969 ? 7.515 -9.068 -68.132 1.00 40.69 969 PRO A C 1
ATOM 7701 O O . PRO A 1 969 ? 7.502 -10.249 -68.466 1.00 40.69 969 PRO A O 1
ATOM 7704 N N . ILE A 1 970 ? 7.217 -8.732 -66.815 1.00 43.16 970 ILE A N 1
ATOM 7705 C CA . ILE A 1 970 ? 7.170 -9.638 -65.558 1.00 43.16 970 ILE A CA 1
ATOM 7706 C C . ILE A 1 970 ? 6.185 -9.245 -64.328 1.00 43.16 970 ILE A C 1
ATOM 7708 O O . ILE A 1 970 ? 5.934 -8.047 -64.203 1.00 43.16 970 ILE A O 1
ATOM 7712 N N . PRO A 1 971 ? 5.670 -10.150 -63.389 1.00 44.50 971 PRO A N 1
ATOM 7713 C CA . PRO A 1 971 ? 4.865 -9.882 -62.103 1.00 44.50 971 PRO A CA 1
ATOM 7714 C C . PRO A 1 971 ? 5.121 -10.694 -60.714 1.00 44.50 971 PRO A C 1
ATOM 7716 O O . PRO A 1 971 ? 6.200 -11.259 -60.569 1.00 44.50 971 PRO A O 1
ATOM 7719 N N . TRP A 1 972 ? 4.193 -10.726 -59.673 1.00 37.97 972 TRP A N 1
ATOM 7720 C CA . TRP A 1 972 ? 4.313 -11.052 -58.156 1.00 37.97 972 TRP A CA 1
ATOM 7721 C C . TRP A 1 972 ? 2.986 -11.570 -57.386 1.00 37.97 972 TRP A C 1
ATOM 7723 O O . TRP A 1 972 ? 1.992 -11.632 -58.100 1.00 37.97 972 TRP A O 1
ATOM 7733 N N . LEU A 1 973 ? 2.715 -11.853 -56.040 1.00 43.38 973 LEU A N 1
ATOM 7734 C CA . LEU A 1 973 ? 3.313 -12.455 -54.745 1.00 43.38 973 LEU A CA 1
ATOM 7735 C C . LEU A 1 973 ? 2.396 -12.320 -53.398 1.00 43.38 973 LEU A C 1
ATOM 7737 O O . LEU A 1 973 ? 1.974 -11.192 -53.164 1.00 43.38 973 LEU A O 1
ATOM 7741 N N . THR A 1 974 ? 2.118 -13.323 -52.467 1.00 37.06 974 THR A N 1
ATOM 7742 C CA . THR A 1 974 ? 1.214 -13.237 -51.189 1.00 37.06 974 THR A CA 1
ATOM 7743 C C . THR A 1 974 ? 1.293 -14.305 -49.977 1.00 37.06 974 THR A C 1
ATOM 7745 O O . THR A 1 974 ? 2.007 -15.288 -50.153 1.00 37.06 974 THR A O 1
ATOM 7748 N N . ASN A 1 975 ? 0.560 -14.180 -48.789 1.00 45.03 975 ASN A N 1
ATOM 7749 C CA . ASN A 1 975 ? 0.355 -15.173 -47.611 1.00 45.03 975 ASN A CA 1
ATOM 7750 C C . ASN A 1 975 ? -0.773 -14.863 -46.473 1.00 45.03 975 ASN A C 1
ATOM 7752 O O . ASN A 1 975 ? -1.229 -13.722 -46.480 1.00 45.03 975 ASN A O 1
ATOM 7756 N N . PHE A 1 976 ? -1.212 -15.760 -45.492 1.00 32.84 976 PHE A N 1
ATOM 7757 C CA . PHE A 1 976 ? -2.188 -15.506 -44.308 1.00 32.84 976 PHE A CA 1
ATOM 7758 C C . PHE A 1 976 ? -2.223 -16.396 -42.941 1.00 32.84 976 PHE A C 1
ATOM 7760 O O . PHE A 1 976 ? -1.144 -16.803 -42.524 1.00 32.84 976 PHE A O 1
ATOM 7767 N N . TRP A 1 977 ? -3.364 -16.601 -42.161 1.00 34.06 977 TRP A N 1
ATOM 7768 C CA . TRP A 1 977 ? -3.499 -16.877 -40.636 1.00 34.06 977 TRP A CA 1
ATOM 7769 C C . TRP A 1 977 ? -4.770 -17.643 -39.958 1.00 34.06 977 TRP A C 1
ATOM 7771 O O . TRP A 1 977 ? -5.668 -18.030 -40.696 1.00 34.06 977 TRP A O 1
ATOM 7781 N N . ILE A 1 978 ? -4.868 -17.744 -38.566 1.00 34.78 978 ILE A N 1
ATOM 7782 C CA . ILE A 1 978 ? -5.960 -18.037 -37.473 1.00 34.78 978 ILE A CA 1
ATOM 7783 C C . ILE A 1 978 ? -6.437 -19.500 -37.021 1.00 34.78 978 ILE A C 1
ATOM 7785 O O . ILE A 1 978 ? -6.029 -20.425 -37.708 1.00 34.78 978 ILE A O 1
ATOM 7789 N N . SER A 1 979 ? -7.181 -19.911 -35.910 1.00 35.31 979 SER A N 1
ATOM 7790 C CA . SER A 1 979 ? -8.178 -19.388 -34.850 1.00 35.31 979 SER A CA 1
ATOM 7791 C C . SER A 1 979 ? -8.311 -20.141 -33.410 1.00 35.31 979 SER A C 1
ATOM 7793 O O . SER A 1 979 ? -7.261 -20.519 -32.901 1.00 35.31 979 SER A O 1
ATOM 7795 N N . THR A 1 980 ? -9.488 -20.283 -32.674 1.00 37.62 980 THR A N 1
ATOM 7796 C CA . THR A 1 980 ? -9.676 -20.491 -31.140 1.00 37.62 980 THR A CA 1
ATOM 7797 C C . THR A 1 980 ? -10.966 -21.233 -30.501 1.00 37.62 980 THR A C 1
ATOM 7799 O O . THR A 1 980 ? -11.698 -21.869 -31.252 1.00 37.62 980 THR A O 1
ATOM 7802 N N . GLY A 1 981 ? -11.267 -21.202 -29.140 1.00 35.56 981 GLY A N 1
ATOM 7803 C CA . GLY A 1 981 ? -12.424 -21.866 -28.369 1.00 35.56 981 GLY A CA 1
ATOM 7804 C C . GLY A 1 981 ? -12.739 -21.478 -26.838 1.00 35.56 981 GLY A C 1
ATOM 7805 O O . GLY A 1 981 ? -12.043 -20.600 -26.334 1.00 35.56 981 GLY A O 1
ATOM 7806 N N . GLN A 1 982 ? -13.759 -22.056 -26.089 1.00 33.34 982 GLN A N 1
ATOM 7807 C CA . GLN A 1 982 ? -14.345 -21.588 -24.737 1.00 33.34 982 GLN A CA 1
ATOM 7808 C C . GLN A 1 982 ? -15.298 -22.575 -23.877 1.00 33.34 982 GLN A C 1
ATOM 7810 O O . GLN A 1 982 ? -15.840 -23.475 -24.511 1.00 33.34 982 GLN A O 1
ATOM 7815 N N . SER A 1 983 ? -15.578 -22.441 -22.515 1.00 31.92 983 SER A N 1
ATOM 7816 C CA . SER A 1 983 ? -16.842 -22.880 -21.713 1.00 31.92 983 SER A CA 1
ATOM 7817 C C . SER A 1 983 ? -16.950 -22.657 -20.110 1.00 31.92 983 SER A C 1
ATOM 7819 O O . SER A 1 983 ? -16.195 -21.821 -19.622 1.00 31.92 983 SER A O 1
ATOM 7821 N N . ILE A 1 984 ? -17.920 -23.263 -19.314 1.00 31.44 984 ILE A N 1
ATOM 7822 C CA . ILE A 1 984 ? -18.692 -22.805 -18.037 1.00 31.44 984 ILE A CA 1
ATOM 7823 C C . ILE A 1 984 ? -19.366 -24.005 -17.178 1.00 31.44 984 ILE A C 1
ATOM 7825 O O . ILE A 1 984 ? -19.390 -25.058 -17.805 1.00 31.44 984 ILE A O 1
ATOM 7829 N N . ILE A 1 985 ? -20.026 -24.119 -15.944 1.00 29.61 985 ILE A N 1
ATOM 7830 C CA . ILE A 1 985 ? -20.323 -23.604 -14.493 1.00 29.61 985 ILE A CA 1
ATOM 7831 C C . ILE A 1 985 ? -21.598 -24.422 -13.880 1.00 29.61 985 ILE A C 1
ATOM 7833 O O . ILE A 1 985 ? -22.057 -25.176 -14.741 1.00 29.61 985 ILE A O 1
ATOM 7837 N N . PRO A 1 986 ? -22.277 -24.449 -12.628 1.00 39.38 986 PRO A N 1
ATOM 7838 C CA . PRO A 1 986 ? -22.269 -23.914 -11.180 1.00 39.38 986 PRO A CA 1
ATOM 7839 C C . PRO A 1 986 ? -22.287 -25.020 -10.004 1.00 39.38 986 PRO A C 1
ATOM 7841 O O . PRO A 1 986 ? -21.487 -25.929 -10.182 1.00 39.38 986 PRO A O 1
ATOM 7844 N N . SER A 1 987 ? -22.994 -25.167 -8.809 1.00 28.88 987 SER A N 1
ATOM 7845 C CA . SER A 1 987 ? -24.088 -24.598 -7.867 1.00 28.88 987 SER A CA 1
ATOM 7846 C C . SER A 1 987 ? -24.250 -25.461 -6.508 1.00 28.88 987 SER A C 1
ATOM 7848 O O . SER A 1 987 ? -23.654 -26.530 -6.548 1.00 28.88 987 SER A O 1
ATOM 7850 N N . ILE A 1 988 ? -25.010 -25.325 -5.344 1.00 24.66 988 ILE A N 1
ATOM 7851 C CA . ILE A 1 988 ? -25.781 -24.347 -4.432 1.00 24.66 988 ILE A CA 1
ATOM 7852 C C . ILE A 1 988 ? -26.373 -25.007 -3.066 1.00 24.66 988 ILE A C 1
ATOM 7854 O O . ILE A 1 988 ? -26.587 -26.214 -3.080 1.00 24.66 988 ILE A O 1
ATOM 7858 N N . HIS A 1 989 ? -26.728 -24.251 -1.958 1.00 26.28 989 HIS A N 1
ATOM 7859 C CA . HIS A 1 989 ? -27.714 -24.465 -0.776 1.00 26.28 989 HIS A CA 1
ATOM 7860 C C . HIS A 1 989 ? -27.376 -24.741 0.773 1.00 26.28 989 HIS A C 1
ATOM 7862 O O . HIS A 1 989 ? -26.205 -24.712 1.132 1.00 26.28 989 HIS A O 1
ATOM 7868 N N . SER A 1 990 ? -28.386 -24.848 1.720 1.00 27.84 990 SER A N 1
ATOM 7869 C CA . SER A 1 990 ? -28.354 -24.515 3.224 1.00 27.84 990 SER A CA 1
ATOM 7870 C C . SER A 1 990 ? -29.445 -25.125 4.241 1.00 27.84 990 SER A C 1
ATOM 7872 O O . SER A 1 990 ? -30.329 -25.829 3.763 1.00 27.84 990 SER A O 1
ATOM 7874 N N . GLY A 1 991 ? -29.452 -24.860 5.606 1.00 31.31 991 GLY A N 1
ATOM 7875 C CA . GLY A 1 991 ? -30.472 -25.325 6.660 1.00 31.31 991 GLY A CA 1
ATOM 7876 C C . GLY A 1 991 ? -30.442 -24.788 8.180 1.00 31.31 991 GLY A C 1
ATOM 7877 O O . GLY A 1 991 ? -29.543 -23.993 8.447 1.00 31.31 991 GLY A O 1
ATOM 7878 N N . PRO A 1 992 ? -31.370 -25.154 9.161 1.00 37.91 992 PRO A N 1
ATOM 7879 C CA . PRO A 1 992 ? -31.783 -24.338 10.395 1.00 37.91 992 PRO A CA 1
ATOM 7880 C C . PRO A 1 992 ? -32.174 -24.933 11.857 1.00 37.91 992 PRO A C 1
ATOM 7882 O O . PRO A 1 992 ? -32.553 -26.095 11.962 1.00 37.91 992 PRO A O 1
ATOM 7885 N N . ASN A 1 993 ? -32.211 -24.061 12.928 1.00 31.59 993 ASN A N 1
ATOM 7886 C CA . ASN A 1 993 ? -33.055 -23.819 14.205 1.00 31.59 993 ASN A CA 1
ATOM 7887 C C . ASN A 1 993 ? -33.074 -24.514 15.657 1.00 31.59 993 ASN A C 1
ATOM 7889 O O . ASN A 1 993 ? -33.226 -25.728 15.771 1.00 31.59 993 ASN A O 1
ATOM 7893 N N . GLY A 1 994 ? -33.134 -23.696 16.777 1.00 33.88 994 GLY A N 1
ATOM 7894 C CA . GLY A 1 994 ? -33.781 -23.960 18.138 1.00 33.88 994 GLY A CA 1
ATOM 7895 C C . GLY A 1 994 ? -33.191 -23.419 19.526 1.00 33.88 994 GLY A C 1
ATOM 7896 O O . GLY A 1 994 ? -32.093 -23.821 19.916 1.00 33.88 994 GLY A O 1
ATOM 7897 N N . THR A 1 995 ? -33.929 -22.667 20.402 1.00 30.80 995 THR A N 1
ATOM 7898 C CA . THR A 1 995 ? -33.405 -21.691 21.465 1.00 30.80 995 THR A CA 1
ATOM 7899 C C . THR A 1 995 ? -34.087 -21.548 22.890 1.00 30.80 995 THR A C 1
ATOM 7901 O O . THR A 1 995 ? -34.977 -22.334 23.220 1.00 30.80 995 THR A O 1
ATOM 7904 N N . ALA A 1 996 ? -33.576 -20.640 23.783 1.00 28.89 996 ALA A N 1
ATOM 7905 C CA . ALA A 1 996 ? -34.176 -20.017 25.024 1.00 28.89 996 ALA A CA 1
ATOM 7906 C C . ALA A 1 996 ? -33.266 -18.880 25.642 1.00 28.89 996 ALA A C 1
ATOM 7908 O O . ALA A 1 996 ? -32.063 -18.900 25.361 1.00 28.89 996 ALA A O 1
ATOM 7909 N N . ARG A 1 997 ? -33.760 -17.938 26.492 1.00 27.41 997 ARG A N 1
ATOM 7910 C CA . ARG A 1 997 ? -33.069 -16.650 26.882 1.00 27.41 997 ARG A CA 1
ATOM 7911 C C . ARG A 1 997 ? -32.588 -16.408 28.335 1.00 27.41 997 ARG A C 1
ATOM 7913 O O . ARG A 1 997 ? -33.057 -17.011 29.280 1.00 27.41 997 ARG A O 1
ATOM 7920 N N . ALA A 1 998 ? -31.690 -15.420 28.525 1.00 27.97 998 ALA A N 1
ATOM 7921 C CA . ALA A 1 998 ? -31.310 -14.773 29.804 1.00 27.97 998 ALA A CA 1
ATOM 7922 C C . ALA A 1 998 ? -30.824 -13.311 29.597 1.00 27.97 998 ALA A C 1
ATOM 7924 O O . ALA A 1 998 ? -30.904 -12.787 28.490 1.00 27.97 998 ALA A O 1
ATOM 7925 N N . SER A 1 999 ? -30.297 -12.653 30.641 1.00 29.25 999 SER A N 1
ATOM 7926 C CA . SER A 1 999 ? -29.944 -11.219 30.648 1.00 29.25 999 SER A CA 1
ATOM 7927 C C . SER A 1 999 ? -28.516 -10.860 30.187 1.00 29.25 999 SER A C 1
ATOM 7929 O O . SER A 1 999 ? -27.530 -11.490 30.590 1.00 29.25 999 SER A O 1
ATOM 7931 N N . ILE A 1 1000 ? -28.411 -9.808 29.357 1.00 31.94 1000 ILE A N 1
ATOM 7932 C CA . ILE A 1 1000 ? -27.161 -9.208 28.806 1.00 31.94 1000 ILE A CA 1
ATOM 7933 C C . ILE A 1 1000 ? -27.163 -7.850 29.591 1.00 31.94 1000 ILE A C 1
ATOM 7935 O O . ILE A 1 1000 ? -28.191 -7.171 29.651 1.00 31.94 1000 ILE A O 1
ATOM 7939 N N . ARG A 1 1001 ? -26.027 -7.399 30.154 1.00 31.42 1001 ARG A N 1
ATOM 7940 C CA . ARG A 1 1001 ? -25.783 -5.958 30.397 1.00 31.42 1001 ARG A CA 1
ATOM 7941 C C . ARG A 1 1001 ? -24.630 -5.495 29.508 1.00 31.42 1001 ARG A C 1
ATOM 7943 O O . ARG A 1 1001 ? -23.574 -6.123 29.526 1.00 31.42 1001 ARG A O 1
ATOM 7950 N N . LEU A 1 1002 ? -24.842 -4.419 28.758 1.00 33.75 1002 LEU A N 1
ATOM 7951 C CA . LEU A 1 1002 ? -23.879 -3.822 27.834 1.00 33.75 1002 LEU A CA 1
ATOM 7952 C C . LEU A 1 1002 ? -23.621 -2.379 28.275 1.00 33.75 1002 LEU A C 1
ATOM 7954 O O . LEU A 1 1002 ? -24.559 -1.594 28.398 1.00 33.75 1002 LEU A O 1
ATOM 7958 N N . ILE A 1 1003 ? -22.365 -2.050 28.563 1.00 31.33 1003 ILE A N 1
ATOM 7959 C CA . ILE A 1 1003 ? -21.925 -0.699 28.928 1.00 31.33 1003 ILE A CA 1
ATOM 7960 C C . ILE A 1 1003 ? -21.071 -0.199 27.767 1.00 31.33 1003 ILE A C 1
ATOM 7962 O O . ILE A 1 1003 ? -20.112 -0.872 27.393 1.00 31.33 1003 ILE A O 1
ATOM 7966 N N . ILE A 1 1004 ? -21.433 0.953 27.206 1.00 35.16 1004 ILE A N 1
ATOM 7967 C CA . ILE A 1 1004 ? -20.641 1.653 26.196 1.00 35.16 1004 ILE A CA 1
ATOM 7968 C C . ILE A 1 1004 ? -20.259 3.011 26.797 1.00 35.16 1004 ILE A C 1
ATOM 7970 O O . ILE A 1 1004 ? -21.133 3.801 27.169 1.00 35.16 1004 ILE A O 1
ATOM 7974 N N . THR A 1 1005 ? -18.949 3.210 26.947 1.00 27.88 1005 THR A N 1
ATOM 7975 C CA . THR A 1 1005 ? -18.272 4.427 27.426 1.00 27.88 1005 THR A CA 1
ATOM 7976 C C . THR A 1 1005 ? -17.482 5.039 26.282 1.00 27.88 1005 THR A C 1
ATOM 7978 O O . THR A 1 1005 ? -16.657 4.270 25.733 1.00 27.88 1005 THR A O 1
#

InterPro domains:
  IPR000198 Rho GTPase-activating protein domain [PF00620] (785-931)
  IPR000198 Rho GTPase-activating protein domain [PS50238] (764-960)
  IPR000198 Rho GTPase-activating protein domain [SM00324] (782-961)
  IPR008936 Rho GTPase activation protein [G3DSA:1.10.555.10] (749-969)
  IPR008936 Rho GTPase activation protein [SSF48350] (761-935)
  IPR027267 AH/BAR domain superfamily [G3DSA:1.20.1270.60] (415-732)
  IPR027267 AH/BAR domain superfamily [SSF103657] (419-731)
  IPR050729 Rho GTPase-activating protein [PTHR23176] (632-958)

pLDDT: mean 70.63, std 21.09, range [24.66, 97.94]

Foldseek 3Di:
DDDPDDDPDDPLVVLLVVLVVCLPVLPVLVVQCVPDPSNLLNSLLSNQQAQEDEDPVSLVVVVVVCVVCVVVVSRSLQNHAEYHYEQADQDDPDDPPRHCPSLVSLQSVQVSNANYAEYAAENHPVVSNLVVLVVPQVPDDSLVSLCSSHVHQNHAYYAYEQDEDQALLVVLSNVLNHLNHAEYHDYQYDYDDDDPVPPPDPPVSVVCVVPVQDQSNNAHAYYHDACQYPPSPSSLVNLVVCLDPPHQYAYQYYAEEDDDDPDDDDDVVVVVVVNCVSHLARHAEDEYEDAACVCLLVPQPQSNQNHAEYEYAYEDDDDDQVLVCVLVSLLNDHLHRYAEYEYEYEDEWDDDDPPSHPVVSNVVSLVNNCVSHVRHWYWYWYFYDDDPDPDDFPPPPVVVVVVVVVLLVVLVVLLCCLPVPQLVVLVVVLVVLVVVLVVLVVQLVVVVVVVVVVVPPVPDDDALVRQLVVLVSVLSNVLSVLSVVLSVLSVVLANVLSVVLSVVSVVLSVVLVVLLVVLVVVVVCCVPPVVVVLVVVVVVVVVVVVVVVVVVVVVPDDDDDDDDDDDDDDDDDDDDDDDDDDDDDDDDDDDDDDDDDDDDDDDDDDDDDDDDDDDDDDDCPVVVVVVVVVVVVVVVVVVVVVVPCVVVVVCVSVVSVVVSCVVVVCSVVPVPVVVVVVSVVSVVCSVVSNVSSVVSSVVSVVVSVVSSVVSVVVSVVSVVSRDPVRNCVVVVVPVVVVVVVVDDDDDFDQDPVQGTFHADQFLEALVVQLVVVVLQPPDAPSSEDPLLSQLLVVCLVPVLQAACQLPDADDPVLLVVLVSQCRRPVPPDHDDPVPRDNNSSSNNNLRRQQRHPAHLQADAPVNLLVCVVCVVVCVVVLVVVLLVRLQVDRPNSNNSLLSVLQSLLSSLVSCVRHVQHLVNVCVSCVCSHNNDHPDPPDPDDPVCVVVGDRCVSSCSSVSSPRPDSYDDDDDYDDDDYYDDDDDYYDYDDDDYDDDTHGMDMDMDD

Secondary structure (DSSP, 8-state):
--PPP---PPPHHHHHHHHHTTTT-HHHHHHHHHH-GGGHHHHHHHHHSEEE--SHHHHHHHHHHHHHHHHTT--GGGG--EEEEET-----TT-GGGSSHHHHHHHHHHTT-TT--EEEEES--HHHHHHHHHHHHTTS-HHHHHHHH---TT--EEEEEEEE-S-HHHHHHHHTT-TT--EEEEEEEE-----GGG----HHHHHHHHHS-S-------EEEEE--SS-HHHHHHHHHHHTSTT-----SEEEEE-----SSS--HHHHHHHHHHTTTTT--EEEEEES--GGGSS--GGG-TT--EEEEEEE--S--SHHHHHHHHHHT--SSS--EEEEEEEE-S----GGGS-HHHHHHHHHHHHHH-TT-EEEEEEEES---BTBPPPSSHHHHHHHHHHHHHHHHHHHHIIIIIIIHHHHHHHHHHHHHHHHHHHHHHHHHHHHHHHS-GGG-SPPHHHHHHHHHHHHHHHHHHHHHHHHHHIIIIIIHHHHHHHHHHHHHHHHHHHHHHHHHHHHHHIIIIIHHHHHHHHHHHHHHHHHHHHHHHHTS--------------------------------------------------------------STHHHHHHHHHHHHHHHHHHHHTTTTTHHHHHHHHHHHHHHHHHHHHHHHHHSSHHHHHHHHHHHHHHHHHHHHHHHHHHHHHHHHHHHHHHHHHHHHHHHTT--HHHHHHHHHHHHHHHHHHHSPPP--EEETTTEEES---TTS-HHHHHHHTT-TT--GGGGS-HHHHHHHHHHHHHGGGSTTTTTSPPPHHHHHHHHHHHHH-TTT----TTTS-HHHHHHHHHHHHHTSSS-TT---HHHHHHHHHSHHHHHHTTTHHHHHHHTTS-HHHHHHHHHHHHHHHHHHTTHHHH---HHHHHHHHHHHHH-PPPPP---S-GGGGGT----HHHHHHHSTT-TTS----------------------------------EEEEE-

Radius of gyration: 70.67 Å; chains: 1; bounding box: 130×102×199 Å